Protein 7B7Z (pdb70)

Organism: Homo sapiens (NCBI:txid9606)

Nearest PDB structures (foldseek):
  7b80-assembly1_A  TM=1.002E+00  e=4.545E-44  Homo sapiens
  6i7h-assembly1_A-2  TM=9.620E-01  e=5.334E-41  Homo sapiens
  6i7i-assembly1_A-2  TM=9.421E-01  e=2.212E-40  Homo sapiens
  6zmd-assembly1_B  TM=9.328E-01  e=9.003E-39  Homo sapiens
  6i7k-assembly1_A  TM=7.877E-01  e=3.403E-40  Homo sapiens

Radius of gyration: 33.67 Å; Cα contacts (8 Å, |Δi|>4): 1723; chains: 2; bounding box: 101×103×63 Å

CATH classification: 1.25.40.10 (+1 more: 1.10.3290.10)

Solvent-accessible surface area: 37006 Å² total; per-residue (Å²): 97,14,11,0,0,0,18,8,12,6,42,70,1,1,0,0,1,13,64,152,54,138,15,52,9,5,47,9,119,95,56,59,116,44,2,2,7,14,0,0,7,24,95,156,35,51,41,43,16,0,18,39,0,40,103,31,5,30,68,20,0,72,26,0,0,5,2,6,16,0,0,1,19,32,67,64,78,28,111,28,0,55,72,0,44,131,21,14,11,8,49,17,45,98,96,103,85,33,1,8,0,70,3,52,27,15,83,70,57,95,52,52,22,0,5,16,16,0,4,2,14,4,0,16,30,2,34,67,8,0,35,90,108,39,72,70,148,2,44,54,0,0,0,1,0,0,4,50,2,20,8,17,4,4,45,3,2,56,12,0,0,62,3,10,53,7,82,14,66,28,5,5,10,13,0,1,0,0,0,0,19,8,8,67,120,75,97,73,20,86,60,28,0,0,0,0,5,0,14,18,0,8,0,2,0,1,0,0,17,7,1,76,24,0,5,21,4,50,0,5,25,11,62,19,19,10,0,3,5,9,0,12,6,81,0,0,54,36,2,6,129,51,18,110,87,134,82,60,26,68,0,98,86,46,47,109,0,10,2,52,0,12,123,28,0,48,111,5,33,199,27,3,34,100,84,128,106,5,150,1,107,12,146,50,2,22,152,69,48,99,8,57,29,56,1,54,37,70,68,4,25,116,35,0,55,85,31,0,86,27,0,24,134,12,1,88,73,0,15,127,48,19,133,49,148,79,97,49,6,51,47,0,0,18,0,9,36,9,2,109,7,33,39,0,77,70,31,4,76,111,26,10,122,43,69,111,32,20,122,85,30,67,18,42,21,6,6,0,70,0,0,0,1,5,0,2,20,30,28,39,93,23,149,35,57,56,14,6,32,1,20,6,4,10,30,3,10,0,9,58,39,126,66,24,61,11,28,98,8,3,83,79,31,34,38,6,22,27,130,87,34,68,40,27,44,11,60,62,86,88,40,83,44,18,83,2,64,0,20,9,13,73,129,94,71,4,164,54,23,79,77,10,3,42,19,68,0,56,48,5,53,111,18,12,124,29,22,16,13,0,31,0,12,0,52,2,61,51,15,14,16,20,155,14,38,24,39,33,14,18,42,18,92,57,120,114,21,78,45,77,124,23,86,55,53,19,50,115,77,47,26,49,72,20,29,88,69,28,112,167,99,137,85,129,49,1,99,9,0,2,58,12,0,56,59,0,41,180,72,53,58,70,157,15,0,79,54,0,0,83,11,0,26,77,42,43,87,84,20,23,47,0,6,3,32,30,0,41,8,15,32,81,81,180,68,32,54,67,0,0,43,10,0,21,66,0,24,82,73,36,75,196,35,72,134,0,70,98,11,46,99,98,0,70,68,65,3,90,116,66,30,109,149,56,21,53,55,0,48,67,47,13,148,130,9,114,86,27,94,218,72,16,82,13,38,65,135,15,100,93,76,38,52,26,58,16,0,39,4,11,0,1,1,41,7,3,46,1,68,52,78,52,0,66,79,8,29,100,76,92,46,85,11,132,74,52,32,109,66,4,13,38,19,0,59,0,0,36,20,0,20,110,34,6,64,116,60,5,30,107,91,101,62,56,17,60,27,73,10,0,41,58,0,0,119,53,0,1,19,110,46,45,100,101,35,12,19,113,35,4,109,73,42,1,28,36,12,133,21,128,4,17,116,21,147,65,0,84,139,52,0,97,94,8,21,134,36,11,72,32,143,118,0,78,122,46,41,32,0,46,32,0,0,24,0,0,25,71,0,14,93,8,0,0,0,53,52,2,2,14,3,0,0,14,12,0,1,20,2,9,0,59,79,47,42,21,17,40,3,20,5,81,76,118,42,49,72,89,7,32,120,15,27,49,9,8,58,105,56,17,37,46,26,0,15,43,22,0,1,123,2,1,29,58,13,0,57,81,15,36,150,39,6,63,116,166,118,151,90,164,138,142

Secondary structure (DSSP, 8-state):
-HHHHHHHHHHHHHHHHT-HHHHHHHHHHHHHH-TT-HHHHHHHHHHHHHTT-HHHHHHHHHHHHHH-TT-HHHHHHHHHHHHHHHHHHHHHHHHHHHHHHHHHTS-TT-SHHHHHHHHHHHHHHHHHHHTTT----HHHHHHHHHH-PPPTTS-HHHHHHHHHHHHHHHHIIIIITT--S---HHHHHHHHHHHSTTT-TTTTTS--SS-EEETTB-PPPGGGHHHHHHHHHHHHTSHHHHTS-HHHHHHHHHHHHHHH--SSS-HHHHHHHHHHHHHHHTTPPPP---GGGHHHHHHHHHHHHTT--HHHHHHHHHHHHHHHHHHHHHT---------/-PEEEEEE-SSEEEEEEEETTEEEEPP-TTS-SSEES-EEE-TT--EEETHHHHTTTTTSGGGEE--GGGTTT--SS-HHHHHHHTT--SEEEEETTEEEEEEE-STT-EEEE-HHHHHHHHHHHHHHHHHHHHTS---EEEEEE-TT--HHHHHHHHHHHHHTT-EEEEEEEHHHHHHHHHHTT-----EEEEEEEE-SS-EEEEEEEEETTEEEEEEEEEETT-SHHHHHHHHHHHHHHHHHHHH----SS-HHHHHHHHHHHHHHHHHTTTSSEEEEEEEEEETTEEEEEEEEHHHHHHHHHHHHHHTHHHHHHHHHHHT--GGG--EEEEESGGGGSHHHHHHHHHHTTTPPPPSS--TTTHHHHHHHHHHHHHHS-S---S-EEE-B-SS-EEEEETTTEEEEEE-TT-BSSEEEEEEE--SSTT--EEEEEEEESS-SBGGGSEEEEEEEEE-PPS--TT---EEEEEEE-TTS-EEEEEEE-SEEES---EEEPPTTS--HHHHHHHHHHHHTT-

InterPro domains:
  IPR003812 Fido domain [PF02661] (285-381)
  IPR003812 Fido domain [PS51459] (285-420)
  IPR011990 Tetratricopeptide-like helical domain superfamily [G3DSA:1.25.40.10] (92-192)
  IPR011990 Tetratricopeptide-like helical domain superfamily [SSF48452] (106-180)
  IPR019734 Tetratricopeptide repeat [PS50005] (106-139)
  IPR036597 Fido-like domain superfamily [G3DSA:1.10.3290.10] (193-445)
  IPR036597 Fido-like domain superfamily [SSF140931] (260-431)
  IPR040198 Fido domain-containing protein [PTHR13504] (37-457)

Foldseek 3Di:
DFAWEWALFQFKIWIWAFAPNAIDTFAAPVRHSIWTLKWFADQVLDIDGTPRLLVCCLVFVQRMDGSLLQQFLDFPPPVLVVLVVLLRNYDFDHDLRGTWTWHPSHPNDIDTHRSLLSSLVNVLRSQVRVCVVVVHHAAEYAYEDALQDAQRSLVSPCLSCVLNNHDHVAYHHLQLLLCCLVPQPDQPAWAWEWEFAAACAWTKTWTWTDGRQETATQAMDIGNGAHNSVLLSLVLVVQQVVCCVVPVDRLSPPSSLSSLSSVQSSVQQVVVLPDQKDWRWDQCNDPRDIDIDMDGNVNSCVSCVVSLLVSVVRVVVSCVSNVHDLVRHPAYHYAYPRCSSPSNQVNVCVSSPNDHHDPPRDRDCSSSRSRNLVSCVSVVPSPSPDNHYFFWAQWFKAWQDPPQFGHTFRHGSHTPQDKGKDWFWAQAFQPFWDFTFMFTHDDGGRVPTHTSATKIKGGQGGDGTRPWGKMWMWGQHSNRHTDIDIFGPDDDDPDTIDIDGGPSHQDPVNSVVSSVVSVVSD/DVQLVVLQVVLVVCVVVVVLVSSLVSLVVSCVVPVLPLVSLQVVLVSCVVVVNLVSSLLSLVLSCVSPVVPPSSVVSNVVSVVVVVVVVVVLLVVLVVLLVVLVVQDPPQPQLVVVLVLVLLQQLCFLLLLVPLPQDSVNLCCCAVVVDHDPPHDQLSSLQSQLLVQLLCCLVVPPLPDDDACALQNLLVSQCSNCCRNCNPQRSAFDQQFDADVPAGADHLVCLVVLRVVLSCCLRDVVLVPDSLLLSLLCQLLSQVNNVRGPDCSSVSSLSSSQSSCSSVSAHRFHDGSVCSVVQVVLSVSVVSPDNVSSSVSSSVSSSVRSVCSCVSSDDDDDDDPD

GO terms:
  GO:0051087 protein-folding chaperone binding (F, IDA)
  GO:0070733 AMPylase activity (F, IDA)
  GO:0005524 ATP binding (F, IDA)
  GO:0034976 response to endoplasmic reticulum stress (P, IDA)
  GO:0005789 endoplasmic reticulum membrane (C, IDA)
  GO:0042803 protein homodimerization activity (F, IDA)
  GO:1903894 regulation of IRE1-mediated unfolded protein response (P, IDA)
  GO:0018117 protein adenylylation (P, IDA)
  GO:0005789 endoplasmic reticulum membrane (C, EXP)
  GO:0034260 negative regulation of GTPase activity (P, TAS)
  GO:0005783 endoplasmic reticulum (C, IMP)
  GO:0042803 protein homodimerization activity (F, IMP)
  GO:0044603 protein adenylylhydrolase activity (F, IMP)
  GO:0030544 Hsp70 protein binding (F, IPI)
  GO:0042802 identical protein binding (F, IPI)
  GO:0005515 protein binding (F, IPI)

Sequence (862 aa):
GTVVGIDLGTTYSCVGVFKNGRVEIIANDQGNRITPSYVAFTPEGERLIGDAAKNQLTSNPEENTVFDAKRLIGRTWNDPSVQQDIKFLPFKVVEKKTKPYIQVDIGGGQTKTFAPEEISAMVLTKMKETAEAYLGKKVTHAVVTVPAYFNDAQRQATKDAGTIAGLNVMRIIINEPTAAAIAYGLDKREEGEKNILVFDLGGGAFDVSLLTIDNNGVFEVVATNGDTHLGGEDFDQRVMEHFIKLYKKKTGKDVRKDNRAVQKLRREVEKAKRALSSQQHQARIEIESFFEGEDFSETLTRAKFEELNMDLFRSTMKPVQKVLEDSSDLKKSDIDEIVLVGGSTRIPKIQQLVKEFFNGKEEPSRGINPDEAVAYGAAVQAGVLSGDQDTGDLVLLDVCPLTLGIETVGGVMTKLLIPRRNTVVVPTKKSSQIFSTASDNQPTFTIKVYEGERPLTKDNHLLGTFDLTGIPPAPRGVPQIEVTFEIDVNGILRVTAEDKGTGNKNKITITNDQNRLTPEEIERMVNDAEKFASLEARAALNQALEMKRQGKREEKAQKLFMMHALKMDPDFVDALTEFGIFSEEDKDIIIQADYLYTRALTISSPYHEKALVNRRDRTLPLVEEIDQRYFSSIIDSSKVKKVMSIPKGNSALRRVMMEETYYHHIYHTVAIEGNTLTLSEIRHILETRYAVPGKSDEEQNEVIGMHAAMKYINTTLVSRIGSVTISSDVLEIHRRVLGYVDPVEAGRRRFRTTQVLVGHHIPPHPQDVEKQMQEFVVQWLNSEEAMNLHPVEFAALAHYKLVYIAPFIDGNGRTSRLLMNLILMQAGYPPITIRKEQRRSDDYYHVLEAANEGDVRPFIRFIAKCTETTLDTLLFATTEYSVALPE

Structure (mmCIF, N/CA/C/O backbone):
data_7B7Z
#
_entry.id   7B7Z
#
_cell.length_a   95.371
_cell.length_b   104.076
_cell.length_c   105.629
_cell.angle_alpha   90.000
_cell.angle_beta   90.000
_cell.angle_gamma   90.000
#
_symmetry.space_group_name_H-M   'P 21 21 21'
#
loop_
_entity.id
_entity.type
_entity.pdbx_description
1 polymer 'Endoplasmic reticulum chaperone BiP'
2 polymer 'Protein adenylyltransferase FICD'
3 non-polymer 'ADENOSINE MONOPHOSPHATE'
4 non-polymer '2-(N-MORPHOLINO)-ETHANESULFONIC ACID'
5 non-polymer 'MAGNESIUM ION'
6 water water
#
loop_
_atom_site.group_PDB
_atom_site.id
_atom_site.type_symbol
_atom_site.label_atom_id
_atom_site.label_alt_id
_atom_site.label_comp_id
_atom_site.label_asym_id
_atom_site.label_entity_id
_atom_site.label_seq_id
_atom_site.pdbx_PDB_ins_code
_atom_site.Cartn_x
_atom_site.Cartn_y
_atom_site.Cartn_z
_atom_site.occupancy
_atom_site.B_iso_or_equiv
_atom_site.auth_seq_id
_atom_site.auth_comp_id
_atom_site.auth_asym_id
_atom_site.auth_atom_id
_atom_site.pdbx_PDB_model_num
ATOM 1 N N . GLY A 1 2 ? -24.430 19.569 15.913 1.00 42.24 28 GLY B N 1
ATOM 2 C CA . GLY A 1 2 ? -25.856 19.614 16.363 1.00 42.31 28 GLY B CA 1
ATOM 3 C C . GLY A 1 2 ? -26.608 18.347 15.989 1.00 40.78 28 GLY B C 1
ATOM 4 O O . GLY A 1 2 ? -25.996 17.263 16.024 1.00 40.36 28 GLY B O 1
ATOM 5 N N . THR A 1 3 ? -27.891 18.479 15.638 1.00 40.10 29 THR B N 1
ATOM 6 C CA . THR A 1 3 ? -28.793 17.357 15.264 1.00 38.63 29 THR B CA 1
ATOM 7 C C . THR A 1 3 ? -28.699 17.104 13.755 1.00 36.59 29 THR B C 1
ATOM 8 O O . THR A 1 3 ? -28.931 18.056 12.989 1.00 36.71 29 THR B O 1
ATOM 12 N N . VAL A 1 4 ? -28.394 15.866 13.350 1.00 34.43 30 VAL B N 1
ATOM 13 C CA . VAL A 1 4 ? -28.385 15.443 11.917 1.00 32.35 30 VAL B CA 1
ATOM 14 C C . VAL A 1 4 ? -29.813 15.024 11.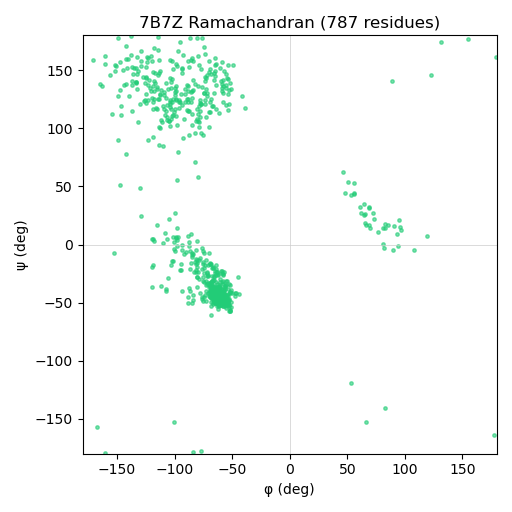552 1.00 31.24 30 VAL B C 1
ATOM 15 O O . VAL A 1 4 ? -30.356 14.124 12.227 1.00 31.39 30 VAL B O 1
ATOM 19 N N . VAL A 1 5 ? -30.398 15.663 10.536 1.00 29.90 31 VAL B N 1
ATOM 20 C CA . VAL A 1 5 ? -31.789 15.391 10.069 1.00 28.86 31 VAL B CA 1
ATOM 21 C C . VAL A 1 5 ? -31.727 14.459 8.856 1.00 27.02 31 VAL B C 1
ATOM 22 O O . VAL A 1 5 ? -30.693 14.449 8.167 1.00 26.30 31 VAL B O 1
ATOM 26 N N . GLY A 1 6 ? -32.797 13.691 8.638 1.00 26.24 32 GLY B N 1
ATOM 27 C CA . GLY A 1 6 ? -33.021 12.891 7.422 1.00 24.98 32 GLY B CA 1
ATOM 28 C C . GLY A 1 6 ? -34.048 13.567 6.538 1.00 24.63 32 GLY B C 1
ATOM 29 O O . GLY A 1 6 ? -35.156 13.823 7.032 1.00 24.84 32 GLY B O 1
ATOM 30 N N . ILE A 1 7 ? -33.688 13.868 5.288 1.00 24.07 33 ILE B N 1
ATOM 31 C CA . ILE A 1 7 ? -34.581 14.566 4.318 1.00 23.92 33 ILE B CA 1
ATOM 32 C C . ILE A 1 7 ? -34.817 13.661 3.110 1.00 22.95 33 ILE B C 1
ATOM 33 O O . ILE A 1 7 ? -33.848 13.358 2.380 1.00 22.40 33 ILE B O 1
ATOM 38 N N . ASP A 1 8 ? -36.072 13.261 2.904 1.00 22.79 34 ASP B N 1
ATOM 39 C CA . ASP A 1 8 ? -36.558 12.731 1.607 1.00 21.99 34 ASP B CA 1
ATOM 40 C C . ASP A 1 8 ? -36.800 13.942 0.705 1.00 22.07 34 ASP B C 1
ATOM 41 O O . ASP A 1 8 ? -37.772 14.675 0.959 1.00 22.26 34 ASP B O 1
ATOM 46 N N . LEU A 1 9 ? -35.917 14.170 -0.269 1.00 21.46 35 LEU B N 1
ATOM 47 C CA . LEU A 1 9 ? -36.066 15.249 -1.280 1.00 21.81 35 LEU B CA 1
ATOM 48 C C . LEU A 1 9 ? -36.785 14.642 -2.488 1.00 21.29 35 LEU B C 1
ATOM 49 O O . LEU A 1 9 ? -36.111 14.042 -3.348 1.00 20.68 35 LEU B O 1
ATOM 54 N N . GLY A 1 10 ? -38.118 14.737 -2.509 1.00 21.34 36 GLY B N 1
ATOM 55 C CA . GLY A 1 10 ? -38.960 14.086 -3.528 1.00 21.09 36 GLY B CA 1
ATOM 56 C C . GLY A 1 10 ? -39.236 15.015 -4.688 1.00 21.43 36 GLY B C 1
ATOM 57 O O . GLY A 1 10 ? -39.040 16.237 -4.530 1.00 21.89 36 GLY B O 1
ATOM 58 N N . THR A 1 11 ? -39.687 14.463 -5.817 1.00 21.33 37 THR B N 1
ATOM 59 C CA . THR A 1 11 ? -40.017 15.244 -7.036 1.00 21.92 37 THR B CA 1
ATOM 60 C C . THR A 1 11 ? -41.134 16.239 -6.715 1.00 22.77 37 THR B C 1
ATOM 61 O O . THR A 1 11 ? -40.998 17.412 -7.100 1.00 23.18 37 THR B O 1
ATOM 65 N N . THR A 1 12 ? -42.194 15.785 -6.041 1.00 22.98 38 THR B N 1
ATOM 66 C CA . THR A 1 12 ? -43.431 16.575 -5.799 1.00 23.98 38 THR B CA 1
ATOM 67 C C . THR A 1 12 ? -43.520 17.001 -4.330 1.00 24.27 38 THR B C 1
ATOM 68 O O . THR A 1 12 ? -43.984 18.132 -4.081 1.00 25.05 38 THR B O 1
ATOM 72 N N . TYR A 1 13 ? -43.119 16.128 -3.403 1.00 23.88 39 TYR B N 1
ATOM 73 C CA . TYR A 1 13 ? -43.156 16.378 -1.940 1.00 24.36 39 TYR B CA 1
ATOM 74 C C . TYR A 1 13 ? -41.816 16.002 -1.316 1.00 23.89 39 TYR B C 1
ATOM 75 O O . TYR A 1 13 ? -41.138 15.083 -1.811 1.00 23.36 39 TYR B O 1
ATOM 84 N N . SER A 1 14 ? -41.462 16.700 -0.241 1.00 24.26 40 SER B N 1
ATOM 85 C CA . SER A 1 14 ? -40.281 16.401 0.600 1.00 24.18 40 SER B CA 1
ATOM 86 C C . SER A 1 14 ? -40.745 16.204 2.040 1.00 24.74 40 SER B C 1
ATOM 87 O O . SER A 1 14 ? -41.841 16.684 2.390 1.00 25.51 40 SER B O 1
ATOM 90 N N . CYS A 1 15 ? -39.941 15.492 2.821 1.00 24.53 41 CYS B N 1
ATOM 91 C CA . CYS A 1 15 ? -40.278 15.023 4.185 1.00 25.12 41 CYS B CA 1
ATOM 92 C C . CYS A 1 15 ? -38.995 15.008 5.020 1.00 25.30 41 CYS B C 1
ATOM 93 O O . CYS A 1 15 ? -37.962 14.535 4.504 1.00 24.47 41 CYS B O 1
ATOM 96 N N . VAL A 1 16 ? -39.047 15.547 6.239 1.00 26.36 42 VAL B N 1
ATOM 97 C CA . VAL A 1 16 ? -37.868 15.624 7.148 1.00 26.88 42 VAL B CA 1
ATOM 98 C C . VAL A 1 16 ? -38.206 14.883 8.444 1.00 27.76 42 VAL B C 1
ATOM 99 O O . VAL A 1 16 ? -39.331 15.049 8.962 1.00 28.20 42 VAL B O 1
ATOM 103 N N . GLY A 1 17 ? -37.264 14.061 8.908 1.00 28.02 43 GLY B N 1
ATOM 104 C CA . GLY A 1 17 ? -37.357 13.310 10.170 1.00 28.95 43 GLY B CA 1
ATOM 105 C C . GLY A 1 17 ? -36.117 13.518 11.012 1.00 29.92 43 GLY B C 1
ATOM 106 O O . GLY A 1 17 ? -35.067 13.888 10.451 1.00 29.27 43 GLY B O 1
ATOM 107 N N . VAL A 1 18 ? -36.233 13.288 12.318 1.00 31.73 44 VAL B N 1
ATOM 108 C CA . VAL A 1 18 ? -35.089 13.337 13.270 1.00 33.44 44 VAL B CA 1
ATOM 109 C C . VAL A 1 18 ? -35.155 12.093 14.158 1.00 34.51 44 VAL B C 1
ATOM 110 O O . VAL A 1 18 ? -36.268 11.704 14.555 1.00 34.96 44 VAL B O 1
ATOM 114 N N . PHE A 1 19 ? -33.997 11.494 14.435 1.00 35.73 45 PHE B N 1
ATOM 115 C CA . PHE A 1 19 ? -33.837 10.341 15.355 1.00 37.44 45 PHE B CA 1
ATOM 116 C C . PHE A 1 19 ? -33.357 10.864 16.711 1.00 39.96 45 PHE B C 1
ATOM 117 O O . PHE A 1 19 ? -32.207 11.338 16.802 1.00 40.41 45 PHE B O 1
ATOM 125 N N . LYS A 1 20 ? -34.226 10.798 17.721 1.00 42.39 46 LYS B N 1
ATOM 126 C CA . LYS A 1 20 ? -33.932 11.249 19.107 1.00 45.38 46 LYS B CA 1
ATOM 127 C C . LYS A 1 20 ? -34.595 10.288 20.096 1.00 47.04 46 LYS B C 1
ATOM 128 O O . LYS A 1 20 ? -35.744 9.867 19.842 1.00 47.14 46 LYS B O 1
ATOM 134 N N . ASN A 1 21 ? -33.876 9.946 21.170 1.00 48.99 47 ASN B N 1
ATOM 135 C CA . ASN A 1 21 ? -34.346 9.043 22.254 1.00 50.50 47 ASN B CA 1
ATOM 136 C C . ASN A 1 21 ? -34.837 7.731 21.628 1.00 49.45 47 ASN B C 1
ATOM 137 O O . ASN A 1 21 ? -35.912 7.245 22.031 1.00 50.28 47 ASN B O 1
ATOM 142 N N . GLY A 1 22 ? -34.082 7.214 20.653 1.00 48.12 48 GLY B N 1
ATOM 143 C CA . GLY A 1 22 ? -34.225 5.856 20.094 1.00 47.20 48 GLY B CA 1
ATOM 144 C C . GLY A 1 22 ? -35.401 5.702 19.143 1.00 46.36 48 GLY B C 1
ATOM 145 O O . GLY A 1 22 ? -35.701 4.544 18.793 1.00 46.29 48 GLY B O 1
ATOM 146 N N . ARG A 1 23 ? -36.044 6.799 18.721 1.00 45.88 49 ARG B N 1
ATOM 147 C CA . ARG A 1 23 ? -37.207 6.757 17.790 1.00 44.62 49 ARG B CA 1
ATOM 148 C C . ARG A 1 23 ? -37.125 7.909 16.782 1.00 42.79 49 ARG B C 1
ATOM 149 O O . ARG A 1 23 ? -36.442 8.911 17.071 1.00 43.35 49 ARG B O 1
ATOM 157 N N . VAL A 1 24 ? -37.827 7.762 15.655 1.00 40.44 50 VAL B N 1
ATOM 158 C CA . VAL A 1 24 ? -37.934 8.785 14.575 1.00 38.77 50 VAL B CA 1
ATOM 159 C C . VAL A 1 24 ? -39.150 9.673 14.855 1.00 38.96 50 VAL B C 1
ATOM 160 O O . VAL A 1 24 ? -40.228 9.130 15.162 1.00 39.27 50 VAL B O 1
ATOM 164 N N . GLU A 1 25 ? -38.972 10.989 14.744 1.00 38.24 51 GLU B N 1
ATOM 165 C CA . GLU A 1 25 ? -40.077 11.973 14.633 1.00 38.30 51 GLU B CA 1
ATOM 166 C C . GLU A 1 25 ? -40.074 12.529 13.208 1.00 35.96 51 GLU B C 1
ATOM 167 O O . GLU A 1 25 ? -39.066 13.147 12.821 1.00 35.07 51 GLU B O 1
ATOM 173 N N . ILE A 1 26 ? -41.149 12.288 12.455 1.00 34.55 52 ILE B N 1
ATOM 174 C CA . ILE A 1 26 ? -41.456 13.010 11.187 1.00 33.49 52 ILE B CA 1
ATOM 175 C C . ILE A 1 26 ? -42.023 14.377 11.583 1.00 34.25 52 ILE B C 1
ATOM 176 O O . ILE A 1 26 ? -43.023 14.406 12.324 1.00 34.82 52 ILE B O 1
ATOM 181 N N . ILE A 1 27 ? -41.385 15.459 11.129 1.00 33.95 53 ILE B N 1
ATOM 182 C CA . ILE A 1 27 ? -41.624 16.846 11.626 1.00 35.08 53 ILE B CA 1
ATOM 183 C C . ILE A 1 27 ? -42.620 17.550 10.697 1.00 35.02 53 ILE B C 1
ATOM 184 O O . ILE A 1 27 ? -42.359 17.616 9.482 1.00 33.93 53 ILE B O 1
ATOM 189 N N . ALA A 1 28 ? -43.717 18.057 11.264 1.00 36.01 54 ALA B N 1
ATOM 190 C CA . ALA A 1 28 ? -44.741 18.861 10.558 1.00 36.30 54 ALA B CA 1
ATOM 191 C C . ALA A 1 28 ? -44.170 20.256 10.283 1.00 36.83 54 ALA B C 1
ATOM 192 O O . ALA A 1 28 ? -43.467 20.789 11.161 1.00 37.31 54 ALA B O 1
ATOM 194 N N . ASN A 1 29 ? -44.460 20.815 9.105 1.00 36.85 55 ASN B N 1
ATOM 195 C CA . ASN A 1 29 ? -43.998 22.167 8.691 1.00 37.85 55 ASN B CA 1
ATOM 196 C C . ASN A 1 29 ? -44.869 23.221 9.390 1.00 39.86 55 ASN B C 1
ATOM 197 O O . ASN A 1 29 ? -45.756 22.832 10.181 1.00 40.13 55 ASN B O 1
ATOM 202 N N . ASP A 1 30 ? -44.627 24.502 9.092 1.00 41.51 56 ASP B N 1
ATOM 203 C CA . ASP A 1 30 ? -45.305 25.672 9.715 1.00 43.65 56 ASP B CA 1
ATOM 204 C C . ASP A 1 30 ? -46.823 25.605 9.486 1.00 44.24 56 ASP B C 1
ATOM 205 O O . ASP A 1 30 ? -47.558 26.229 10.282 1.00 45.59 56 ASP B O 1
ATOM 210 N N . GLN A 1 31 ? -47.281 24.887 8.451 1.00 43.44 57 GLN B N 1
ATOM 211 C CA . GLN A 1 31 ? -48.723 24.740 8.108 1.00 43.87 57 GLN B CA 1
ATOM 212 C C . GLN A 1 31 ? -49.280 23.426 8.675 1.00 42.95 57 GLN B C 1
ATOM 213 O O . GLN A 1 31 ? -50.451 23.113 8.373 1.00 43.22 57 GLN B O 1
ATOM 219 N N . GLY A 1 32 ? -48.486 22.700 9.474 1.00 41.82 58 GLY B N 1
ATOM 220 C CA . GLY A 1 32 ? -48.900 21.479 10.195 1.00 41.01 58 GLY B CA 1
ATOM 221 C C . GLY A 1 32 ? -48.850 20.232 9.325 1.00 39.05 58 GLY B C 1
ATOM 222 O O . GLY A 1 32 ? -49.417 19.197 9.746 1.00 39.05 58 GLY B O 1
ATOM 223 N N . ASN A 1 33 ? -48.184 20.303 8.167 1.00 37.17 59 ASN B N 1
ATOM 224 C CA . ASN A 1 33 ? -48.142 19.203 7.166 1.00 35.27 59 ASN B CA 1
ATOM 225 C C . ASN A 1 33 ? -46.833 18.425 7.339 1.00 33.80 59 ASN B C 1
ATOM 226 O O . ASN A 1 33 ? -45.766 19.065 7.442 1.00 33.28 59 ASN B O 1
ATOM 231 N N . ARG A 1 34 ? -46.930 17.093 7.381 1.00 32.55 60 ARG B N 1
ATOM 232 C CA . ARG A 1 34 ? -45.781 16.173 7.600 1.00 31.52 60 ARG B CA 1
ATOM 233 C C . ARG A 1 34 ? -45.025 15.973 6.280 1.00 30.02 60 ARG B C 1
ATOM 234 O O . ARG A 1 34 ? -43.902 15.435 6.330 1.00 29.45 60 ARG B O 1
ATOM 242 N N . ILE A 1 35 ? -45.618 16.375 5.150 1.00 29.32 61 ILE B N 1
ATOM 243 C CA . ILE A 1 35 ? -44.933 16.449 3.825 1.00 28.27 61 ILE B CA 1
ATOM 244 C C . ILE A 1 35 ? -45.081 17.873 3.277 1.00 28.39 61 ILE B C 1
ATOM 245 O O . ILE A 1 35 ? -46.139 18.498 3.504 1.00 28.97 61 ILE B O 1
ATOM 250 N N . THR A 1 36 ? -44.039 18.357 2.597 1.00 27.46 62 THR B N 1
ATOM 251 C CA . THR A 1 36 ? -43.922 19.739 2.066 1.00 27.50 62 THR B CA 1
ATOM 252 C C . THR A 1 36 ? -43.769 19.671 0.550 1.00 26.62 62 THR B C 1
ATOM 253 O O . THR A 1 36 ? -42.885 18.977 0.053 1.00 25.46 62 THR B O 1
ATOM 257 N N . PRO A 1 37 ? -44.618 20.381 -0.229 1.00 26.72 63 PRO B N 1
ATOM 258 C CA . PRO A 1 37 ? -44.455 20.445 -1.680 1.00 26.23 63 PRO B CA 1
ATOM 259 C C . PRO A 1 37 ? -43.051 20.931 -2.066 1.00 26.06 63 PRO B C 1
ATOM 260 O O . PRO A 1 37 ? -42.582 21.886 -1.470 1.00 26.53 63 PRO B O 1
ATOM 264 N N . SER A 1 38 ? -42.423 20.265 -3.037 1.00 25.22 64 SER B N 1
ATOM 265 C CA . SER A 1 38 ? -41.088 20.620 -3.586 1.00 25.24 64 SER B CA 1
ATOM 266 C C . SER A 1 38 ? -41.258 21.768 -4.584 1.00 25.95 64 SER B C 1
ATOM 267 O O . SER A 1 38 ? -40.886 21.604 -5.759 1.00 25.51 64 SER B O 1
ATOM 270 N N . TYR A 1 39 ? -41.819 22.879 -4.100 1.00 27.27 65 TYR B N 1
ATOM 271 C CA . TYR A 1 39 ? -42.214 24.075 -4.884 1.00 28.61 65 TYR B CA 1
ATOM 272 C C . TYR A 1 39 ? -41.497 25.307 -4.326 1.00 29.65 65 TYR B C 1
ATOM 273 O O . TYR A 1 39 ? -41.353 25.426 -3.094 1.00 29.59 65 TYR B O 1
ATOM 282 N N . VAL A 1 40 ? -41.071 26.200 -5.215 1.00 30.70 66 VAL B N 1
ATOM 283 C CA . VAL A 1 40 ? -40.597 27.566 -4.854 1.00 32.41 66 VAL B CA 1
ATOM 284 C C . VAL A 1 40 ? -41.350 28.557 -5.743 1.00 33.99 66 VAL B C 1
ATOM 285 O O . VAL A 1 40 ? -41.806 28.162 -6.836 1.00 33.76 66 VAL B O 1
ATOM 289 N N . ALA A 1 41 ? -41.509 29.791 -5.276 1.00 36.05 67 ALA B N 1
ATOM 290 C CA . ALA A 1 41 ? -42.162 30.870 -6.044 1.00 37.93 67 ALA B CA 1
ATOM 291 C C . ALA A 1 41 ? -41.588 32.216 -5.609 1.00 40.15 67 ALA B C 1
ATOM 292 O O . ALA A 1 41 ? -41.159 32.341 -4.443 1.00 40.09 67 ALA B O 1
ATOM 294 N N . PHE A 1 42 ? -41.552 33.159 -6.546 1.00 42.45 68 PHE B N 1
ATOM 295 C CA . PHE A 1 42 ? -41.179 34.574 -6.313 1.00 45.15 68 PHE B CA 1
ATOM 296 C C . PHE A 1 42 ? -42.418 35.427 -6.591 1.00 47.08 68 PHE B C 1
ATOM 297 O O . PHE A 1 42 ? -42.934 35.396 -7.727 1.00 46.84 68 PHE B O 1
ATOM 305 N N . THR A 1 43 ? -42.913 36.106 -5.554 1.00 49.29 69 THR B N 1
ATOM 306 C CA . THR A 1 43 ? -44.026 37.084 -5.642 1.00 51.80 69 THR B CA 1
ATOM 307 C C . THR A 1 43 ? -43.516 38.305 -6.399 1.00 54.19 69 THR B C 1
ATOM 308 O O . THR A 1 43 ? -42.319 38.586 -6.371 1.00 54.68 69 THR B O 1
ATOM 312 N N . PRO A 1 44 ? -44.395 39.042 -7.115 1.00 56.75 70 PRO B N 1
ATOM 313 C CA . PRO A 1 44 ? -44.054 40.366 -7.647 1.00 59.07 70 PRO B CA 1
ATOM 314 C C . PRO A 1 44 ? -43.334 41.313 -6.668 1.00 61.01 70 PRO B C 1
ATOM 315 O O . PRO A 1 44 ? -42.589 42.160 -7.132 1.00 62.41 70 PRO B O 1
ATOM 319 N N . GLU A 1 45 ? -43.573 41.156 -5.359 1.00 61.40 71 GLU B N 1
ATOM 320 C CA . GLU A 1 45 ? -42.997 42.008 -4.280 1.00 62.75 71 GLU B CA 1
ATOM 321 C C . GLU A 1 45 ? -41.572 41.549 -3.934 1.00 61.76 71 GLU B C 1
ATOM 322 O O . GLU A 1 45 ? -40.881 42.295 -3.213 1.00 63.02 71 GLU B O 1
ATOM 328 N N . GLY A 1 46 ? -41.153 40.369 -4.408 1.00 59.67 72 GLY B N 1
ATOM 329 C CA . GLY A 1 46 ? -39.781 39.845 -4.245 1.00 58.31 72 GLY B CA 1
ATOM 330 C C . GLY A 1 46 ? -39.648 38.904 -3.059 1.00 56.68 72 GLY B C 1
ATOM 331 O O . GLY A 1 46 ? -38.498 38.621 -2.664 1.00 56.44 72 GLY B O 1
ATOM 332 N N . GLU A 1 47 ? -40.773 38.425 -2.514 1.00 55.51 73 GLU B N 1
ATOM 333 C CA . GLU A 1 47 ? -40.818 37.417 -1.421 1.00 53.55 73 GLU B CA 1
ATOM 334 C C . GLU A 1 47 ? -40.543 36.032 -2.017 1.00 50.90 73 GLU B C 1
ATOM 335 O O . GLU A 1 47 ? -41.265 35.651 -2.957 1.00 50.55 73 GLU B O 1
ATOM 337 N N . ARG A 1 48 ? -39.531 35.328 -1.501 1.00 49.05 74 ARG B N 1
ATOM 338 C CA . ARG A 1 48 ? -39.232 33.912 -1.842 1.00 46.53 74 ARG B CA 1
ATOM 339 C C . ARG A 1 48 ? -40.191 33.015 -1.052 1.00 44.88 74 ARG B C 1
ATOM 340 O O . ARG A 1 48 ? -40.073 32.977 0.192 1.00 45.26 74 ARG B O 1
ATOM 348 N N . LEU A 1 49 ? -41.112 32.339 -1.749 1.00 42.48 75 LEU B N 1
ATOM 349 C CA . LEU A 1 49 ? -42.044 31.336 -1.167 1.00 40.40 75 LEU B CA 1
ATOM 350 C C . LEU A 1 49 ? -41.496 29.936 -1.453 1.00 37.88 75 LEU B C 1
ATOM 351 O O . LEU A 1 49 ? -41.071 29.699 -2.597 1.00 36.78 75 LEU B O 1
ATOM 356 N N . ILE A 1 50 ? -41.499 29.061 -0.445 1.00 36.49 76 ILE B N 1
ATOM 357 C CA . ILE A 1 50 ? -41.085 27.630 -0.569 1.00 34.67 76 ILE B CA 1
ATOM 358 C C . ILE A 1 50 ? -42.128 26.752 0.126 1.00 33.88 76 ILE B C 1
ATOM 359 O O . ILE A 1 50 ? -42.560 27.118 1.233 1.00 34.25 76 ILE B O 1
ATOM 364 N N . GLY A 1 51 ? -42.477 25.612 -0.486 1.00 32.65 77 GLY B N 1
ATOM 365 C CA . GLY A 1 51 ? -43.450 24.654 0.074 1.00 31.99 77 GLY B CA 1
ATOM 366 C C . GLY A 1 51 ? -44.889 25.068 -0.230 1.00 32.59 77 GLY B C 1
ATOM 367 O O . GLY A 1 51 ? -45.164 25.572 -1.369 1.00 32.81 77 GLY B O 1
ATOM 368 N N . ASP A 1 52 ? -45.776 24.873 0.759 1.00 33.01 78 ASP B N 1
ATOM 369 C CA . ASP A 1 52 ? -47.251 25.015 0.613 1.00 33.66 78 ASP B CA 1
ATOM 370 C C . ASP A 1 52 ? -47.590 26.408 0.062 1.00 34.83 78 ASP B C 1
ATOM 371 O O . ASP A 1 52 ? -48.405 26.484 -0.881 1.00 34.92 78 ASP B O 1
ATOM 376 N N . ALA A 1 53 ? -46.972 27.462 0.606 1.00 35.44 79 ALA B N 1
ATOM 377 C CA . ALA A 1 53 ? -47.194 28.869 0.192 1.00 36.67 79 ALA B CA 1
ATOM 378 C C . ALA A 1 53 ? -46.902 29.017 -1.308 1.00 36.31 79 ALA B C 1
ATOM 379 O O . ALA A 1 53 ? -47.669 29.722 -1.988 1.00 36.88 79 ALA B O 1
ATOM 381 N N . ALA A 1 54 ? -45.846 28.357 -1.799 1.00 35.28 80 ALA B N 1
ATOM 382 C CA . ALA A 1 54 ? -45.403 28.389 -3.214 1.00 35.12 80 ALA B CA 1
ATOM 383 C C . ALA A 1 54 ? -46.429 27.672 -4.100 1.00 34.99 80 ALA B C 1
ATOM 384 O O . ALA A 1 54 ? -46.876 28.270 -5.097 1.00 35.72 80 ALA B O 1
ATOM 386 N N . LYS A 1 55 ? -46.776 26.429 -3.755 1.00 34.42 81 LYS B N 1
ATOM 387 C CA . LYS A 1 55 ? -47.713 25.584 -4.543 1.00 34.34 81 LYS B CA 1
ATOM 388 C C . LYS A 1 55 ? -49.096 26.244 -4.603 1.00 35.56 81 LYS B C 1
ATOM 389 O O . LYS A 1 55 ? -49.742 26.156 -5.662 1.00 35.56 81 LYS B O 1
ATOM 395 N N . ASN A 1 56 ? -49.524 26.880 -3.509 1.00 36.82 82 ASN B N 1
ATOM 396 C CA . ASN A 1 56 ? -50.902 27.417 -3.333 1.00 38.28 82 ASN B CA 1
ATOM 397 C C . ASN A 1 56 ? -51.129 28.674 -4.186 1.00 39.39 82 ASN B C 1
ATOM 398 O O . ASN A 1 56 ? -52.307 29.065 -4.319 1.00 40.30 82 ASN B O 1
ATOM 403 N N . GLN A 1 57 ? -50.078 29.291 -4.745 1.00 39.25 83 GLN B N 1
ATOM 404 C CA . GLN A 1 57 ? -50.217 30.472 -5.646 1.00 40.15 83 GLN B CA 1
ATOM 405 C C . GLN A 1 57 ? -49.738 30.117 -7.063 1.00 39.57 83 GLN B C 1
ATOM 406 O O . GLN A 1 57 ? -49.527 31.048 -7.857 1.00 40.49 83 GLN B O 1
ATOM 412 N N . LEU A 1 58 ? -49.615 28.822 -7.377 1.00 38.40 84 LEU B N 1
ATOM 413 C CA . LEU A 1 58 ? -49.205 28.300 -8.712 1.00 37.74 84 LEU B CA 1
ATOM 414 C C . LEU A 1 58 ? -50.141 28.831 -9.807 1.00 38.72 84 LEU B C 1
ATOM 415 O O . LEU A 1 58 ? -49.631 29.252 -10.856 1.00 38.87 84 LEU B O 1
ATOM 420 N N . THR A 1 59 ? -51.458 28.795 -9.584 1.00 39.35 85 THR B N 1
ATOM 421 C CA . THR A 1 59 ? -52.487 29.069 -10.626 1.00 40.49 85 THR B CA 1
ATOM 422 C C . THR A 1 59 ? -52.598 30.575 -10.906 1.00 42.23 85 THR B C 1
ATOM 423 O O . THR A 1 59 ? -53.093 30.915 -11.994 1.00 43.22 85 THR B O 1
ATOM 427 N N . SER A 1 60 ? -52.163 31.440 -9.980 1.00 42.83 86 SER B N 1
ATOM 428 C CA . SER A 1 60 ? -52.229 32.923 -10.110 1.00 44.56 86 SER B CA 1
ATOM 429 C C . SER A 1 60 ? -50.867 33.507 -10.513 1.00 44.72 86 SER B C 1
ATOM 430 O O . SER A 1 60 ? -50.842 34.684 -10.918 1.00 46.02 86 SER B O 1
ATOM 433 N N . ASN A 1 61 ? -49.783 32.726 -10.414 1.00 43.46 87 ASN B N 1
ATOM 434 C CA . ASN A 1 61 ? -48.397 33.167 -10.736 1.00 43.52 87 ASN B CA 1
ATOM 435 C C . ASN A 1 61 ? -47.603 31.991 -11.302 1.00 42.03 87 ASN B C 1
ATOM 436 O O . ASN A 1 61 ? -46.494 31.714 -10.849 1.00 41.07 87 ASN B O 1
ATOM 441 N N . PRO A 1 62 ? -48.127 31.282 -12.329 1.00 41.68 88 PRO B N 1
ATOM 442 C CA . PRO A 1 62 ? -47.514 30.036 -12.797 1.00 40.38 88 PRO B CA 1
ATOM 443 C C . PRO A 1 62 ? -46.105 30.190 -13.393 1.00 40.17 88 PRO B C 1
ATOM 444 O O . PRO A 1 62 ? -45.289 29.319 -13.176 1.00 39.10 88 PRO B O 1
ATOM 448 N N A GLU A 1 63 ? -45.851 31.296 -14.104 0.80 41.51 89 GLU B N 1
ATOM 449 N N B GLU A 1 63 ? -45.852 31.292 -14.108 0.20 41.18 89 GLU B N 1
ATOM 450 C CA A GLU A 1 63 ? -44.576 31.563 -14.829 0.80 41.71 89 GLU B CA 1
ATOM 451 C CA B GLU A 1 63 ? -44.577 31.552 -14.833 0.20 41.17 89 GLU B CA 1
ATOM 452 C C A GLU A 1 63 ? -43.406 31.661 -13.842 0.80 40.80 89 GLU B C 1
ATOM 453 C C B GLU A 1 63 ? -43.407 31.664 -13.845 0.20 40.52 89 GLU B C 1
ATOM 454 O O A GLU A 1 63 ? -42.276 31.325 -14.242 0.80 40.39 89 GLU B O 1
ATOM 455 O O B GLU A 1 63 ? -42.278 31.315 -14.242 0.20 40.07 89 GLU B O 1
ATOM 466 N N . ASN A 1 64 ? -43.663 32.130 -12.617 1.00 40.57 90 ASN B N 1
ATOM 467 C CA . ASN A 1 64 ? -42.614 32.384 -11.590 1.00 40.03 90 ASN B CA 1
ATOM 468 C C . ASN A 1 64 ? -42.791 31.431 -10.403 1.00 38.32 90 ASN B C 1
ATOM 469 O O . ASN A 1 64 ? -42.225 31.721 -9.331 1.00 38.14 90 ASN B O 1
ATOM 474 N N . THR A 1 65 ? -43.530 30.333 -10.599 1.00 36.92 91 THR B N 1
ATOM 475 C CA . THR A 1 65 ? -43.612 29.181 -9.665 1.00 35.27 91 THR B CA 1
ATOM 476 C C . THR A 1 65 ? -42.770 28.042 -10.247 1.00 33.68 91 THR B C 1
ATOM 477 O O . THR A 1 65 ? -43.011 27.669 -11.409 1.00 33.63 91 THR B O 1
ATOM 481 N N . VAL A 1 66 ? -41.810 27.524 -9.480 1.00 32.49 92 VAL B N 1
ATOM 482 C CA . VAL A 1 66 ? -40.842 26.498 -9.964 1.00 31.14 92 VAL B CA 1
ATOM 483 C C . VAL A 1 66 ? -41.034 25.208 -9.162 1.00 29.81 92 VAL B C 1
ATOM 484 O O . VAL A 1 66 ? -41.234 25.274 -7.935 1.00 29.72 92 VAL B O 1
ATOM 488 N N . PHE A 1 67 ? -40.967 24.075 -9.857 1.00 28.81 93 PHE B N 1
ATOM 489 C CA . PHE A 1 67 ? -41.107 22.714 -9.287 1.00 27.69 93 PHE B CA 1
ATOM 490 C C . PHE A 1 67 ? -40.499 21.730 -10.290 1.00 26.98 93 PHE B C 1
ATOM 491 O O . PHE A 1 67 ? -39.985 22.186 -11.332 1.00 27.15 93 PHE B O 1
ATOM 499 N N . ASP A 1 68 ? -40.522 20.434 -9.977 1.00 26.13 94 ASP B N 1
ATOM 500 C CA . ASP A 1 68 ? -40.032 19.362 -10.880 1.00 25.77 94 ASP B CA 1
ATOM 501 C C . ASP A 1 68 ? -38.505 19.435 -11.035 1.00 25.39 94 ASP B C 1
ATOM 502 O O . ASP A 1 68 ? -37.989 18.810 -11.981 1.00 25.13 94 ASP B O 1
ATOM 507 N N . ALA A 1 69 ? -37.800 20.146 -10.149 1.00 25.43 95 ALA B N 1
ATOM 508 C CA . ALA A 1 69 ? -36.328 20.331 -10.220 1.00 25.18 95 ALA B CA 1
ATOM 509 C C . ALA A 1 69 ? -35.612 18.973 -10.172 1.00 24.20 95 ALA B C 1
ATOM 510 O O . ALA A 1 69 ? -34.554 18.852 -10.814 1.00 23.92 95 ALA B O 1
ATOM 512 N N . LYS A 1 70 ? -36.165 17.982 -9.461 1.00 23.44 96 LYS B N 1
ATOM 513 C CA . LYS A 1 70 ? -35.544 16.637 -9.291 1.00 22.61 96 LYS B CA 1
ATOM 514 C C . LYS A 1 70 ? -35.431 15.927 -10.647 1.00 22.41 96 LYS B C 1
ATOM 515 O O . LYS A 1 70 ? -34.575 15.030 -10.775 1.00 22.19 96 LYS B O 1
ATOM 521 N N . ARG A 1 71 ? -36.258 16.309 -11.621 1.00 22.96 97 ARG B N 1
ATOM 522 C CA . ARG A 1 71 ? -36.271 15.703 -12.977 1.00 23.15 97 ARG B CA 1
ATOM 523 C C . ARG A 1 71 ? -35.484 16.577 -13.959 1.00 23.65 97 ARG B C 1
ATOM 524 O O . ARG A 1 71 ? -35.457 16.217 -15.149 1.00 24.11 97 ARG B O 1
ATOM 532 N N . LEU A 1 72 ? -34.834 17.642 -13.474 1.00 23.98 98 LEU B N 1
ATOM 533 C CA . LEU A 1 72 ? -33.949 18.526 -14.279 1.00 24.77 98 LEU B CA 1
ATOM 534 C C . LEU A 1 72 ? -32.482 18.372 -13.848 1.00 24.65 98 LEU B C 1
ATOM 535 O O . LEU A 1 72 ? -31.610 18.478 -14.734 1.00 25.08 98 LEU B O 1
ATOM 540 N N . ILE A 1 73 ? -32.206 18.162 -12.555 1.00 24.38 99 ILE B N 1
ATOM 541 C CA . ILE A 1 73 ? -30.809 18.080 -12.025 1.00 24.75 99 ILE B CA 1
ATOM 542 C C . ILE A 1 73 ? -30.060 16.951 -12.745 1.00 24.68 99 ILE B C 1
ATOM 543 O O . ILE A 1 73 ? -30.681 15.903 -13.031 1.00 23.74 99 ILE B O 1
ATOM 548 N N . GLY A 1 74 ? -28.774 17.177 -13.034 1.00 25.58 100 GLY B N 1
ATOM 549 C CA . GLY A 1 74 ? -27.842 16.170 -13.577 1.00 25.93 100 GLY B CA 1
ATOM 550 C C . GLY A 1 74 ? -28.237 15.691 -14.963 1.00 26.83 100 GLY B C 1
ATOM 551 O O . GLY A 1 74 ? -27.859 14.559 -15.321 1.00 27.13 100 GLY B O 1
ATOM 552 N N . ARG A 1 75 ? -28.966 16.513 -15.723 1.00 28.11 101 ARG B N 1
ATOM 553 C CA . ARG A 1 75 ? -29.392 16.194 -17.109 1.00 29.34 101 ARG B CA 1
ATOM 554 C C . ARG A 1 75 ? -28.906 17.286 -18.065 1.00 31.95 101 ARG B C 1
ATOM 555 O O . ARG A 1 75 ? -28.587 18.403 -17.600 1.00 32.51 101 ARG B O 1
ATOM 563 N N . THR A 1 76 ? -28.875 16.959 -19.357 1.00 34.26 102 THR B N 1
ATOM 564 C CA . THR A 1 76 ? -28.588 17.897 -20.471 1.00 37.24 102 THR B CA 1
ATOM 565 C C . THR A 1 76 ? -29.890 18.592 -20.872 1.00 38.97 102 THR B C 1
ATOM 566 O O . THR A 1 76 ? -30.978 18.060 -20.558 1.00 38.70 102 THR B O 1
ATOM 570 N N . TRP A 1 77 ? -29.767 19.745 -21.529 1.00 41.47 103 TRP B N 1
ATOM 571 C CA . TRP A 1 77 ? -30.876 20.470 -22.198 1.00 43.17 103 TRP B CA 1
ATOM 572 C C . TRP A 1 77 ? -31.554 19.540 -23.215 1.00 43.12 103 TRP B C 1
ATOM 573 O O . TRP A 1 77 ? -32.800 19.477 -23.226 1.00 43.33 103 TRP B O 1
ATOM 584 N N . ASN A 1 78 ? -30.741 18.840 -24.016 1.00 43.23 104 ASN B N 1
ATOM 585 C CA . ASN A 1 78 ? -31.157 17.979 -25.158 1.00 43.57 104 ASN B CA 1
ATOM 586 C C . ASN A 1 78 ? -32.065 16.836 -24.680 1.00 42.22 104 ASN B C 1
ATOM 587 O O . ASN A 1 78 ? -32.937 16.419 -25.468 1.00 42.89 104 ASN B O 1
ATOM 589 N N . ASP A 1 79 ? -31.848 16.348 -23.453 1.00 40.41 105 ASP B N 1
ATOM 590 C CA . ASP A 1 79 ? -32.511 15.151 -22.865 1.00 38.71 105 ASP B CA 1
ATOM 591 C C . ASP A 1 79 ? -33.980 15.123 -23.283 1.00 38.87 105 ASP B C 1
ATOM 592 O O . ASP A 1 79 ? -34.740 16.030 -22.950 1.00 39.22 105 ASP B O 1
ATOM 597 N N . PRO A 1 80 ? -34.422 14.090 -24.039 1.00 38.39 106 PRO B N 1
ATOM 598 C CA . PRO A 1 80 ? -35.833 13.947 -24.399 1.00 38.29 106 PRO B CA 1
ATOM 599 C C . PRO A 1 80 ? -36.778 14.003 -23.187 1.00 37.17 106 PRO B C 1
ATOM 600 O O . PRO A 1 80 ? -37.883 14.496 -23.332 1.00 37.62 106 PRO B O 1
ATOM 604 N N . SER A 1 81 ? -36.332 13.492 -22.034 1.00 35.65 107 SER B N 1
ATOM 605 C CA . SER A 1 81 ? -37.088 13.488 -20.752 1.00 34.83 107 SER B CA 1
ATOM 606 C C . SER A 1 81 ? -37.312 14.925 -20.265 1.00 35.30 107 SER B C 1
ATOM 607 O O . SER A 1 81 ? -38.421 15.214 -19.771 1.00 35.27 107 SER B O 1
ATOM 610 N N . VAL A 1 82 ? -36.299 15.785 -20.389 1.00 35.43 108 VAL B N 1
ATOM 611 C CA . VAL A 1 82 ? -36.396 17.232 -20.030 1.00 36.45 108 VAL B CA 1
ATOM 612 C C . VAL A 1 82 ? -37.430 17.883 -20.958 1.00 37.54 108 VAL B C 1
ATOM 613 O O . VAL A 1 82 ? -38.334 18.569 -20.440 1.00 38.11 108 VAL B O 1
ATOM 617 N N . GLN A 1 83 ? -37.318 17.638 -22.268 1.00 38.03 109 GLN B N 1
ATOM 618 C CA . GLN A 1 83 ? -38.205 18.213 -23.317 1.00 39.20 109 GLN B CA 1
ATOM 619 C C . GLN A 1 83 ? -39.657 17.782 -23.069 1.00 38.91 109 GLN B C 1
ATOM 620 O O . GLN A 1 83 ? -40.559 18.607 -23.305 1.00 39.82 109 GLN B O 1
ATOM 626 N N . GLN A 1 84 ? -39.876 16.547 -22.610 1.00 37.83 110 GLN B N 1
ATOM 627 C CA . GLN A 1 84 ? -41.225 16.016 -22.266 1.00 37.71 110 GLN B CA 1
ATOM 628 C C . GLN A 1 84 ? -41.851 16.892 -21.171 1.00 37.18 110 GLN B C 1
ATOM 629 O O . GLN A 1 84 ? -43.001 17.349 -21.361 1.00 37.52 110 GLN B O 1
ATOM 635 N N . ASP A 1 85 ? -41.120 17.111 -20.072 1.00 35.86 111 ASP B N 1
ATOM 636 C CA . ASP A 1 85 ? -41.607 17.843 -18.870 1.00 35.34 111 ASP B CA 1
ATOM 637 C C . ASP A 1 85 ? -41.894 19.307 -19.232 1.00 36.35 111 ASP B C 1
ATOM 638 O O . ASP A 1 85 ? -42.922 19.829 -18.757 1.00 36.38 111 ASP B O 1
ATOM 643 N N . ILE A 1 86 ? -41.032 19.934 -20.042 1.00 36.66 112 ILE B N 1
ATOM 644 C CA . ILE A 1 86 ? -41.153 21.364 -20.460 1.00 38.28 112 ILE B CA 1
ATOM 645 C C . ILE A 1 86 ? -42.596 21.648 -20.904 1.00 39.20 112 ILE B C 1
ATOM 646 O O . ILE A 1 86 ? -43.127 22.710 -20.520 1.00 39.77 112 ILE B O 1
ATOM 651 N N . LYS A 1 87 ? -43.209 20.722 -21.649 1.00 39.12 113 LYS B N 1
ATOM 652 C CA . LYS A 1 87 ? -44.563 20.867 -22.253 1.00 40.19 113 LYS B CA 1
ATOM 653 C C . LYS A 1 87 ? -45.621 21.103 -21.164 1.00 39.54 113 LYS B C 1
ATOM 654 O O . LYS A 1 87 ? -46.688 21.647 -21.506 1.00 40.55 113 LYS B O 1
ATOM 660 N N . PHE A 1 88 ? -45.350 20.696 -19.917 1.00 38.09 114 PHE B N 1
ATOM 661 C CA . PHE A 1 88 ? -46.300 20.767 -18.772 1.00 37.50 114 PHE B CA 1
ATOM 662 C C . PHE A 1 88 ? -45.764 21.670 -17.652 1.00 36.58 114 PHE B C 1
ATOM 663 O O . PHE A 1 88 ? -46.453 21.776 -16.614 1.00 36.20 114 PHE B O 1
ATOM 671 N N . LEU A 1 89 ? -44.597 22.300 -17.845 1.00 35.91 115 LEU B N 1
ATOM 672 C CA . LEU A 1 89 ? -43.974 23.232 -16.864 1.00 35.25 115 LEU B CA 1
ATOM 673 C C . LEU A 1 89 ? -44.261 24.666 -17.296 1.00 35.90 115 LEU B C 1
ATOM 674 O O . LEU A 1 89 ? -44.010 25.029 -18.443 1.00 36.52 115 LEU B O 1
ATOM 679 N N . PRO A 1 90 ? -44.792 25.520 -16.393 1.00 36.02 116 PRO B N 1
ATOM 680 C CA . PRO A 1 90 ? -45.184 26.884 -16.752 1.00 37.24 116 PRO B CA 1
ATOM 681 C C . PRO A 1 90 ? -44.025 27.893 -16.804 1.00 37.70 116 PRO B C 1
ATOM 682 O O . PRO A 1 90 ? -44.214 28.960 -17.361 1.00 38.90 116 PRO B O 1
ATOM 686 N N . PHE A 1 91 ? -42.875 27.538 -16.222 1.00 36.72 117 PHE B N 1
ATOM 687 C CA . PHE A 1 91 ? -41.693 28.425 -16.045 1.00 37.25 117 PHE B CA 1
ATOM 688 C C . PHE A 1 91 ? -40.727 28.224 -17.217 1.00 37.72 117 PHE B C 1
ATOM 689 O O . PHE A 1 91 ? -40.691 27.121 -17.795 1.00 36.91 117 PHE B O 1
ATOM 697 N N . LYS A 1 92 ? -39.970 29.272 -17.548 1.00 39.21 118 LYS B N 1
ATOM 698 C CA . LYS A 1 92 ? -38.972 29.275 -18.650 1.00 40.26 118 LYS B CA 1
ATOM 699 C C . LYS A 1 92 ? -37.803 28.367 -18.261 1.00 39.76 118 LYS B C 1
ATOM 700 O O . LYS A 1 92 ? -37.114 28.683 -17.276 1.00 39.53 118 LYS B O 1
ATOM 702 N N . VAL A 1 93 ? -37.623 27.260 -18.985 1.00 40.04 119 VAL B N 1
ATOM 703 C CA . VAL A 1 93 ? -36.413 26.390 -18.905 1.00 40.05 119 VAL B CA 1
ATOM 704 C C . VAL A 1 93 ? -35.532 26.760 -20.102 1.00 41.94 119 VAL B C 1
ATOM 705 O O . VAL A 1 93 ? -35.989 26.566 -21.244 1.00 43.25 119 VAL B O 1
ATOM 709 N N . VAL A 1 94 ? -34.349 27.329 -19.845 1.00 42.90 120 VAL B N 1
ATOM 710 C CA . VAL A 1 94 ? -33.422 27.861 -20.889 1.00 44.68 120 VAL B CA 1
ATOM 711 C C . VAL A 1 94 ? -32.120 27.056 -20.845 1.00 44.60 120 VAL B C 1
ATOM 712 O O . VAL A 1 94 ? -31.735 26.611 -19.743 1.00 43.45 120 VAL B O 1
ATOM 716 N N . GLU A 1 95 ? -31.478 26.878 -22.004 1.00 46.08 121 GLU B N 1
ATOM 717 C CA . GLU A 1 95 ? -30.180 26.170 -22.147 1.00 46.37 121 GLU B CA 1
ATOM 718 C C . GLU A 1 95 ? -29.054 27.099 -21.685 1.00 47.45 121 GLU B C 1
ATOM 719 O O . GLU A 1 95 ? -28.912 28.194 -22.261 1.00 48.45 121 GLU B O 1
ATOM 725 N N . LYS A 1 96 ? -28.298 26.669 -20.672 1.00 47.30 122 LYS B N 1
ATOM 726 C CA . LYS A 1 96 ? -27.098 27.367 -20.145 1.00 48.48 122 LYS B CA 1
ATOM 727 C C . LYS A 1 96 ? -26.014 26.316 -19.889 1.00 48.03 122 LYS B C 1
ATOM 728 O O . LYS A 1 96 ? -26.234 25.443 -19.023 1.00 46.82 122 LYS B O 1
ATOM 734 N N . LYS A 1 97 ? -24.909 26.381 -20.638 1.00 49.27 123 LYS B N 1
ATOM 735 C CA . LYS A 1 97 ? -23.801 25.389 -20.597 1.00 48.81 123 LYS B CA 1
ATOM 736 C C . LYS A 1 97 ? -24.370 23.987 -20.859 1.00 47.31 123 LYS B C 1
ATOM 737 O O . LYS A 1 97 ? -23.995 23.050 -20.130 1.00 46.34 123 LYS B O 1
ATOM 743 N N . THR A 1 98 ? -25.262 23.866 -21.850 1.00 47.43 124 THR B N 1
ATOM 744 C CA . THR A 1 98 ? -25.878 22.597 -22.334 1.00 46.51 124 THR B CA 1
ATOM 745 C C . THR A 1 98 ? -26.790 21.968 -21.268 1.00 44.71 124 THR B C 1
ATOM 746 O O . THR A 1 98 ? -27.126 20.778 -21.431 1.00 44.40 124 THR B O 1
ATOM 750 N N . LYS A 1 99 ? -27.195 22.723 -20.240 1.00 43.77 125 LYS B N 1
ATOM 751 C CA . LYS A 1 99 ? -27.998 22.204 -19.098 1.00 42.01 125 LYS B CA 1
ATOM 752 C C . LYS A 1 99 ? -29.271 23.034 -18.948 1.00 41.33 125 LYS B C 1
ATOM 753 O O . LYS A 1 99 ? -29.303 24.203 -19.328 1.00 42.15 125 LYS B O 1
ATOM 759 N N . PRO A 1 100 ? -30.362 22.447 -18.402 1.00 39.26 126 PRO B N 1
ATOM 760 C CA . PRO A 1 100 ? -31.624 23.163 -18.234 1.00 39.08 126 PRO B CA 1
ATOM 761 C C . PRO A 1 100 ? -31.626 24.039 -16.971 1.00 38.72 126 PRO B C 1
ATOM 762 O O . PRO A 1 100 ? -31.704 23.497 -15.884 1.00 38.00 126 PRO B O 1
ATOM 766 N N . TYR A 1 101 ? -31.521 25.358 -17.151 1.00 38.97 127 TYR B N 1
ATOM 767 C CA . TYR A 1 101 ? -31.628 26.383 -16.077 1.00 39.10 127 TYR B CA 1
ATOM 768 C C . TYR A 1 101 ? -33.044 26.969 -16.096 1.00 38.98 127 TYR B C 1
ATOM 769 O O . TYR A 1 101 ? -33.700 26.914 -17.151 1.00 38.91 127 TYR B O 1
ATOM 778 N N . ILE A 1 102 ? -33.490 27.503 -14.956 1.00 38.51 128 ILE B N 1
ATOM 779 C CA . ILE A 1 102 ? -34.858 28.067 -14.758 1.00 39.18 128 ILE B CA 1
ATOM 780 C C . ILE A 1 102 ? -34.752 29.595 -14.700 1.00 40.84 128 ILE B C 1
ATOM 781 O O . ILE A 1 102 ? -34.054 30.101 -13.805 1.00 40.82 128 ILE B O 1
ATOM 786 N N . GLN A 1 103 ? -35.428 30.288 -15.621 1.00 42.39 129 GLN B N 1
ATOM 787 C CA . GLN A 1 103 ? -35.487 31.772 -15.688 1.00 44.66 129 GLN B CA 1
ATOM 788 C C . GLN A 1 103 ? -36.857 32.225 -15.173 1.00 45.48 129 GLN B C 1
ATOM 789 O O . GLN A 1 103 ? -37.872 31.805 -15.762 1.00 45.21 129 GLN B O 1
ATOM 795 N N . VAL A 1 104 ? -36.875 33.043 -14.115 1.00 46.74 130 VAL B N 1
ATOM 796 C CA . VAL A 1 104 ? -38.117 33.566 -13.470 1.00 47.98 130 VAL B CA 1
ATOM 797 C C . VAL A 1 104 ? -37.970 35.071 -13.223 1.00 50.50 130 VAL B C 1
ATOM 798 O O . VAL A 1 104 ? -36.828 35.537 -13.038 1.00 50.69 130 VAL B O 1
ATOM 802 N N . ASP A 1 105 ? -39.097 35.787 -13.217 1.00 52.71 131 ASP B N 1
ATOM 803 C CA . ASP A 1 105 ? -39.199 37.193 -12.744 1.00 55.50 131 ASP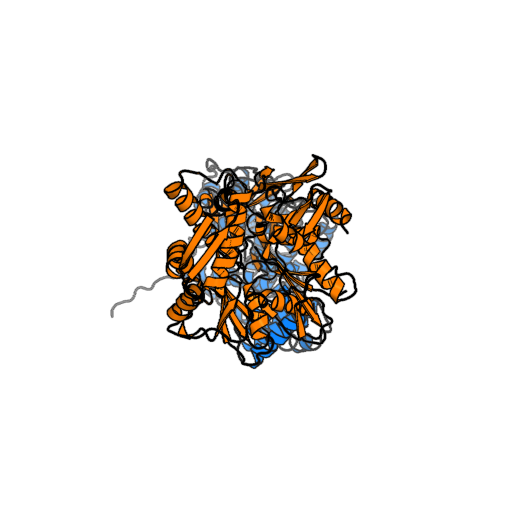 B CA 1
ATOM 804 C C . ASP A 1 105 ? -39.211 37.163 -11.211 1.00 56.09 131 ASP B C 1
ATOM 805 O O . ASP A 1 105 ? -40.211 36.685 -10.637 1.00 55.73 131 ASP B O 1
ATOM 810 N N . ILE A 1 106 ? -38.125 37.625 -10.580 1.00 57.51 132 ILE B N 1
ATOM 811 C CA . ILE A 1 106 ? -37.927 37.600 -9.099 1.00 58.11 132 ILE B CA 1
ATOM 812 C C . ILE A 1 106 ? -38.585 38.835 -8.466 1.00 60.66 132 ILE B C 1
ATOM 813 O O . ILE A 1 106 ? -38.619 38.893 -7.223 1.00 61.06 132 ILE B O 1
ATOM 815 N N . GLY A 1 107 ? -39.072 39.778 -9.284 1.00 62.80 133 GLY B N 1
ATOM 816 C CA . GLY A 1 107 ? -39.816 40.977 -8.846 1.00 65.31 133 GLY B CA 1
ATOM 817 C C . GLY A 1 107 ? -39.152 42.262 -9.314 1.00 67.65 133 GLY B C 1
ATOM 818 O O . GLY A 1 107 ? -37.905 42.294 -9.379 1.00 68.02 133 GLY B O 1
ATOM 819 N N . GLY A 1 108 ? -39.957 43.285 -9.623 1.00 69.68 134 GLY B N 1
ATOM 820 C CA . GLY A 1 108 ? -39.499 44.617 -10.068 1.00 71.98 134 GLY B CA 1
ATOM 821 C C . GLY A 1 108 ? -38.872 44.577 -11.453 1.00 72.29 134 GLY B C 1
ATOM 822 O O . GLY A 1 108 ? -37.955 45.388 -11.705 1.00 73.77 134 GLY B O 1
ATOM 823 N N . GLY A 1 109 ? -39.351 43.675 -12.320 1.00 71.03 135 GLY B N 1
ATOM 824 C CA . GLY A 1 109 ? -38.830 43.465 -13.686 1.00 70.54 135 GLY B CA 1
ATOM 825 C C . GLY A 1 109 ? -37.370 43.040 -13.679 1.00 69.22 135 GLY B C 1
ATOM 826 O O . GLY A 1 109 ? -36.644 43.411 -14.627 1.00 70.30 135 GLY B O 1
ATOM 827 N N . GLN A 1 110 ? -36.955 42.301 -12.642 1.00 66.49 136 GLN B N 1
ATOM 828 C CA . GLN A 1 110 ? -35.582 41.757 -12.467 1.00 64.56 136 GLN B CA 1
ATOM 829 C C . GLN A 1 110 ? -35.651 40.233 -12.596 1.00 61.57 136 GLN B C 1
ATOM 830 O O . GLN A 1 110 ? -36.182 39.584 -11.669 1.00 60.74 136 GLN B O 1
ATOM 832 N N . THR A 1 111 ? -35.152 39.692 -13.711 1.00 59.70 137 THR B N 1
ATOM 833 C CA . THR A 1 111 ? -35.142 38.238 -14.018 1.00 56.75 137 THR B CA 1
ATOM 834 C C . THR A 1 111 ? -33.858 37.618 -13.459 1.00 54.35 137 THR B C 1
ATOM 835 O O . THR A 1 111 ? -32.788 38.239 -13.612 1.00 55.12 137 THR B O 1
ATOM 839 N N . LYS A 1 112 ? -33.974 36.440 -12.840 1.00 51.08 138 LYS B N 1
ATOM 840 C CA . LYS A 1 112 ? -32.830 35.625 -12.354 1.00 48.77 138 LYS B CA 1
ATOM 841 C C . LYS A 1 112 ? -32.919 34.239 -13.004 1.00 46.06 138 LYS B C 1
ATOM 842 O O . LYS A 1 112 ? -34.044 33.708 -13.105 1.00 45.02 138 LYS B O 1
ATOM 845 N N . THR A 1 113 ? -31.779 33.706 -13.459 1.00 44.29 139 THR B N 1
ATOM 846 C CA . THR A 1 113 ? -31.634 32.346 -14.047 1.00 42.14 139 THR B CA 1
ATOM 847 C C . THR A 1 113 ? -30.986 31.435 -12.997 1.00 39.94 139 THR B C 1
ATOM 848 O O . THR A 1 113 ? -29.849 31.733 -12.589 1.00 40.33 139 THR B O 1
ATOM 852 N N . PHE A 1 114 ? -31.689 30.379 -12.572 1.00 37.60 140 PHE B N 1
ATOM 853 C CA . PHE A 1 114 ? -31.256 29.443 -11.500 1.00 35.63 140 PHE B CA 1
ATOM 854 C C . PHE A 1 114 ? -30.847 28.097 -12.102 1.00 33.69 140 PHE B C 1
ATOM 855 O O . PHE A 1 114 ? -31.534 27.601 -13.014 1.00 33.29 140 PHE B O 1
ATOM 863 N N . ALA A 1 115 ? -29.763 27.512 -11.588 1.00 32.25 141 ALA B N 1
ATOM 864 C CA . ALA A 1 115 ? -29.437 26.081 -11.766 1.00 30.42 141 ALA B CA 1
ATOM 865 C C . ALA A 1 115 ? -30.525 25.274 -11.067 1.00 29.02 141 ALA B C 1
ATOM 866 O O . ALA A 1 115 ? -31.042 25.701 -10.038 1.00 28.67 141 ALA B O 1
ATOM 868 N N . PRO A 1 116 ? -30.928 24.096 -11.591 1.00 27.94 142 PRO B N 1
ATOM 869 C CA . PRO A 1 116 ? -31.904 23.264 -10.890 1.00 27.04 142 PRO B CA 1
ATOM 870 C C . PRO A 1 116 ? -31.440 22.941 -9.459 1.00 26.32 142 PRO B C 1
ATOM 871 O O . PRO A 1 116 ? -32.291 22.842 -8.594 1.00 26.21 142 PRO B O 1
ATOM 875 N N . GLU A 1 117 ? -30.123 22.836 -9.233 1.00 26.20 143 GLU B N 1
ATOM 876 C CA . GLU A 1 117 ? -29.501 22.610 -7.896 1.00 25.91 143 GLU B CA 1
ATOM 877 C C . GLU A 1 117 ? -29.936 23.704 -6.912 1.00 26.56 143 GLU B C 1
ATOM 878 O O . GLU A 1 117 ? -30.090 23.393 -5.718 1.00 26.30 143 GLU B O 1
ATOM 884 N N . GLU A 1 118 ? -30.092 24.943 -7.387 1.00 27.36 144 GLU B N 1
ATOM 885 C CA . GLU A 1 118 ? -30.443 26.115 -6.542 1.00 28.25 144 GLU B CA 1
ATOM 886 C C . GLU A 1 118 ? -31.909 26.016 -6.113 1.00 27.93 144 GLU B C 1
ATOM 887 O O . GLU A 1 118 ? -32.219 26.436 -4.985 1.00 28.06 144 GLU B O 1
ATOM 893 N N . ILE A 1 119 ? -32.771 25.488 -6.987 1.00 27.35 145 ILE B N 1
ATOM 894 C CA . ILE A 1 119 ? -34.215 25.261 -6.685 1.00 27.13 145 ILE B CA 1
ATOM 895 C C . ILE A 1 119 ? -34.298 24.185 -5.598 1.00 26.05 145 ILE B C 1
ATOM 896 O O . ILE A 1 119 ? -34.950 24.427 -4.574 1.00 26.36 145 ILE B O 1
ATOM 901 N N . SER A 1 120 ? -33.622 23.052 -5.793 1.00 25.10 146 SER B N 1
ATOM 902 C CA . SER A 1 120 ? -33.582 21.939 -4.811 1.00 24.29 146 SER B CA 1
ATOM 903 C C . SER A 1 120 ? -32.965 22.423 -3.491 1.00 24.86 146 SER B C 1
ATOM 904 O O . SER A 1 120 ? -33.441 21.980 -2.433 1.00 24.72 146 SER B O 1
ATOM 907 N N . ALA A 1 121 ? -31.974 23.321 -3.539 1.00 25.67 147 ALA B N 1
ATOM 908 C CA . ALA A 1 121 ? -31.352 23.938 -2.341 1.00 26.59 147 ALA B CA 1
ATOM 909 C C . ALA A 1 121 ? -32.419 24.682 -1.528 1.00 27.62 147 ALA B C 1
ATOM 910 O O . ALA A 1 121 ? -32.421 24.558 -0.286 1.00 27.91 147 ALA B O 1
ATOM 912 N N . MET A 1 122 ? -33.288 25.435 -2.205 1.00 28.53 148 MET B N 1
ATOM 913 C CA . MET A 1 122 ? -34.392 26.203 -1.569 1.00 29.55 148 MET B CA 1
ATOM 914 C C . MET A 1 122 ? -35.332 25.224 -0.857 1.00 28.67 148 MET B C 1
ATOM 915 O O . MET A 1 122 ? -35.677 25.477 0.313 1.00 29.41 148 MET B O 1
ATOM 920 N N . VAL A 1 123 ? -35.699 24.126 -1.522 1.00 27.53 149 VAL B N 1
ATOM 921 C CA . VAL A 1 123 ? -36.582 23.074 -0.938 1.00 26.70 149 VAL B CA 1
ATOM 922 C C . VAL A 1 123 ? -35.882 22.490 0.297 1.00 26.40 149 VAL B C 1
ATOM 923 O O . VAL A 1 123 ? -36.536 22.407 1.353 1.00 26.56 149 VAL B O 1
ATOM 927 N N . LEU A 1 124 ? -34.594 22.145 0.188 1.00 25.94 150 LEU B N 1
ATOM 928 C CA . LEU A 1 124 ? -33.791 21.617 1.325 1.00 25.95 150 LEU B CA 1
ATOM 929 C C . LEU A 1 124 ? -33.747 22.657 2.452 1.00 27.19 150 LEU B C 1
ATOM 930 O O . LEU A 1 124 ? -33.852 22.247 3.622 1.00 27.41 150 LEU B O 1
ATOM 935 N N . THR A 1 125 ? -33.616 23.946 2.120 1.00 28.16 151 THR B N 1
ATOM 936 C CA . THR A 1 125 ? -33.611 25.065 3.102 1.00 29.64 151 THR B CA 1
ATOM 937 C C . THR A 1 125 ? -34.932 25.053 3.886 1.00 30.30 151 THR B C 1
ATOM 938 O O . THR A 1 125 ? -34.884 25.215 5.120 1.00 31.16 151 THR B O 1
ATOM 942 N N . LYS A 1 126 ? -36.066 24.869 3.202 1.00 30.16 152 LYS B N 1
ATOM 943 C CA . LYS A 1 126 ? -37.415 24.843 3.834 1.00 30.84 152 LYS B CA 1
ATOM 944 C C . LYS A 1 126 ? -37.518 23.630 4.769 1.00 30.51 152 LYS B C 1
ATOM 945 O O . LYS A 1 126 ? -38.090 23.783 5.868 1.00 31.50 152 LYS B O 1
ATOM 951 N N . MET A 1 127 ? -36.988 22.472 4.362 1.00 29.58 153 MET B N 1
ATOM 952 C CA . MET A 1 127 ? -37.025 21.233 5.184 1.00 29.26 153 MET B CA 1
ATOM 953 C C . MET A 1 127 ? -36.128 21.422 6.416 1.00 30.11 153 MET B C 1
ATOM 954 O O . MET A 1 127 ? -36.547 21.016 7.517 1.00 30.41 153 MET B O 1
ATOM 959 N N . LYS A 1 128 ? -34.959 22.046 6.241 1.00 30.51 154 LYS B N 1
ATOM 960 C CA . LYS A 1 128 ? -34.029 22.411 7.344 1.00 31.62 154 LYS B CA 1
ATOM 961 C C . LYS A 1 128 ? -34.751 23.344 8.329 1.00 33.04 154 LYS B C 1
ATOM 962 O O . LYS A 1 128 ? -34.705 23.068 9.543 1.00 33.45 154 LYS B O 1
ATOM 968 N N . GLU A 1 129 ? -35.390 24.402 7.821 1.00 33.71 155 GLU B N 1
ATOM 969 C CA . GLU A 1 129 ? -36.152 25.396 8.631 1.00 35.19 155 GLU B CA 1
ATOM 970 C C . GLU A 1 129 ? -37.271 24.689 9.405 1.00 35.16 155 GLU B C 1
ATOM 971 O O . GLU A 1 129 ? -37.520 25.074 10.561 1.00 36.15 155 GLU B O 1
ATOM 977 N N . THR A 1 130 ? -37.926 23.701 8.786 1.00 34.07 156 THR B N 1
ATOM 978 C CA . THR A 1 130 ? -39.013 22.899 9.412 1.00 34.16 156 THR B CA 1
ATOM 979 C C . THR A 1 130 ? -38.438 22.163 10.629 1.00 34.33 156 THR B C 1
ATOM 980 O O . THR A 1 130 ? -39.073 22.215 11.702 1.00 35.06 156 THR B O 1
ATOM 984 N N . ALA A 1 131 ? -37.268 21.535 10.470 1.00 33.64 157 ALA B N 1
ATOM 985 C CA . ALA A 1 131 ? -36.558 20.793 11.538 1.00 33.91 157 ALA B CA 1
ATOM 986 C C . ALA A 1 131 ? -36.129 21.760 12.649 1.00 35.39 157 ALA B C 1
ATOM 987 O O . ALA A 1 131 ? -36.344 21.429 13.830 1.00 36.00 157 ALA B O 1
ATOM 989 N N . GLU A 1 132 ? -35.550 22.906 12.275 1.00 35.98 158 GLU B N 1
ATOM 990 C CA . GLU A 1 132 ? -35.013 23.929 13.214 1.00 37.69 158 GLU B CA 1
ATOM 991 C C . GLU A 1 132 ? -36.140 24.448 14.116 1.00 39.22 158 GLU B C 1
ATOM 992 O O . GLU A 1 132 ? -35.884 24.636 15.322 1.00 40.46 158 GLU B O 1
ATOM 998 N N . ALA A 1 133 ? -37.334 24.664 13.554 1.00 39.43 159 ALA B N 1
ATOM 999 C CA . ALA A 1 133 ? -38.536 25.153 14.272 1.00 40.96 159 ALA B CA 1
ATOM 1000 C C . ALA A 1 133 ? -38.945 24.138 15.347 1.00 41.41 159 ALA B C 1
ATOM 1001 O O . ALA A 1 133 ? -39.381 24.571 16.428 1.00 42.86 159 ALA B O 1
ATOM 1003 N N . TYR A 1 134 ? -38.806 22.841 15.054 1.00 40.58 160 TYR B N 1
ATOM 1004 C CA . TYR A 1 134 ? -39.168 21.722 15.965 1.00 40.99 160 TYR B CA 1
ATOM 1005 C C . TYR A 1 134 ? -38.080 21.539 17.031 1.00 41.78 160 TYR B C 1
ATOM 1006 O O . TYR A 1 134 ? -38.427 21.306 18.205 1.00 42.63 160 TYR B O 1
ATOM 1015 N N . LEU A 1 135 ? -36.807 21.629 16.631 1.00 41.53 161 LEU B N 1
ATOM 1016 C CA . LEU A 1 135 ? -35.631 21.356 17.503 1.00 42.22 161 LEU B CA 1
ATOM 1017 C C . LEU A 1 135 ? -35.307 22.578 18.373 1.00 44.08 161 LEU B C 1
ATOM 1018 O O . LEU A 1 135 ? -34.659 22.391 19.424 1.00 45.03 161 LEU B O 1
ATOM 1023 N N . GLY A 1 136 ? -35.716 23.779 17.943 1.00 44.67 162 GLY B N 1
ATOM 1024 C CA . GLY A 1 136 ? -35.362 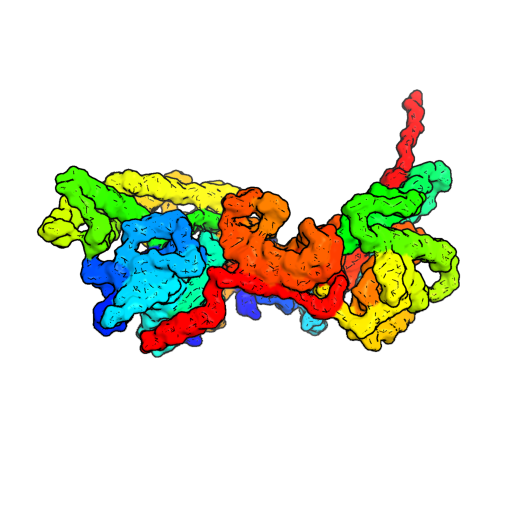25.055 18.595 1.00 46.44 162 GLY B CA 1
ATOM 1025 C C . GLY A 1 136 ? -33.859 25.291 18.584 1.00 46.55 162 GLY B C 1
ATOM 1026 O O . GLY A 1 136 ? -33.365 25.984 19.485 1.00 48.17 162 GLY B O 1
ATOM 1027 N N . LYS A 1 137 ? -33.152 24.720 17.605 1.00 45.22 163 LYS B N 1
ATOM 1028 C CA . LYS A 1 137 ? -31.687 24.891 17.416 1.00 45.11 163 LYS B CA 1
ATOM 1029 C C . LYS A 1 137 ? -31.379 24.750 15.923 1.00 43.43 163 LYS B C 1
ATOM 1030 O O . LYS A 1 137 ? -32.167 24.087 15.217 1.00 42.19 163 LYS B O 1
ATOM 1033 N N . LYS A 1 138 ? -30.289 25.366 15.462 1.00 43.38 164 LYS B N 1
ATOM 1034 C CA . LYS A 1 138 ? -29.932 25.416 14.020 1.00 42.10 164 LYS B CA 1
ATOM 1035 C C . LYS A 1 138 ? -29.501 24.013 13.576 1.00 39.79 164 LYS B C 1
ATOM 1036 O O . LYS A 1 138 ? -28.953 23.263 14.408 1.00 39.70 164 LYS B O 1
ATOM 1042 N N . VAL A 1 139 ? -29.754 23.683 12.310 1.00 37.81 165 VAL B N 1
ATOM 1043 C CA . VAL A 1 139 ? -29.400 22.377 11.683 1.00 35.85 165 VAL B CA 1
ATOM 1044 C C . VAL A 1 139 ? -28.352 22.648 10.600 1.00 34.99 165 VAL B C 1
ATOM 1045 O O . VAL A 1 139 ? -28.611 23.493 9.728 1.00 35.07 165 VAL B O 1
ATOM 1049 N N . THR A 1 140 ? -27.205 21.970 10.682 1.00 34.26 166 THR B N 1
ATOM 1050 C CA . THR A 1 140 ? -26.026 22.167 9.795 1.00 33.79 166 THR B CA 1
ATOM 1051 C C . THR A 1 140 ? -25.693 20.882 9.026 1.00 32.15 166 THR B C 1
ATOM 1052 O O . THR A 1 140 ? -24.977 20.989 8.012 1.00 31.50 166 THR B O 1
ATOM 1056 N N . HIS A 1 141 ? -26.178 19.723 9.491 1.00 31.37 167 HIS B N 1
ATOM 1057 C CA . HIS A 1 141 ? -25.842 18.375 8.956 1.00 29.85 167 HIS B CA 1
ATOM 1058 C C . HIS A 1 141 ? -27.125 17.621 8.589 1.00 28.70 167 HIS B C 1
ATOM 1059 O O . HIS A 1 141 ? -28.095 17.677 9.372 1.00 29.07 167 HIS B O 1
ATOM 1066 N N . ALA A 1 142 ? -27.114 16.919 7.453 1.00 27.30 168 ALA B N 1
ATOM 1067 C CA . ALA A 1 142 ? -28.266 16.152 6.932 1.00 26.29 168 ALA B CA 1
ATOM 1068 C C . ALA A 1 142 ? -27.795 14.874 6.231 1.00 25.07 168 ALA B C 1
ATOM 1069 O O . ALA A 1 142 ? -26.677 14.851 5.677 1.00 24.51 168 ALA B O 1
ATOM 1071 N N . VAL A 1 143 ? -28.638 13.843 6.278 1.00 24.43 169 VAL B N 1
ATOM 1072 C CA . VAL A 1 143 ? -28.648 12.720 5.300 1.00 23.29 169 VAL B CA 1
ATOM 1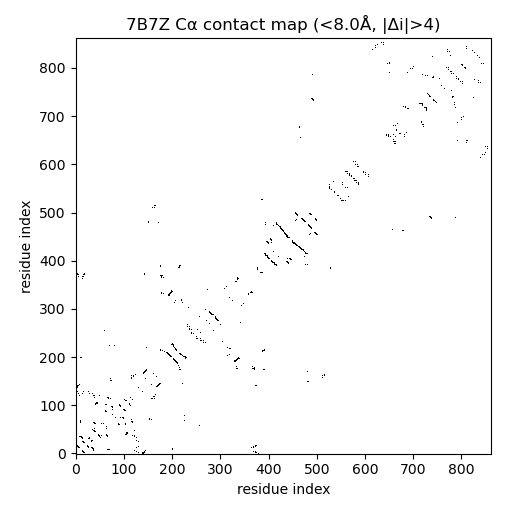073 C C . VAL A 1 143 ? -29.762 13.030 4.300 1.00 22.91 169 VAL B C 1
ATOM 1074 O O . VAL A 1 143 ? -30.901 13.270 4.743 1.00 23.36 169 VAL B O 1
ATOM 1078 N N . VAL A 1 144 ? -29.434 13.069 3.009 1.00 22.43 170 VAL B N 1
ATOM 1079 C CA . VAL A 1 144 ? -30.407 13.366 1.919 1.00 22.23 170 VAL B CA 1
ATOM 1080 C C . VAL A 1 144 ? -30.533 12.116 1.050 1.00 21.59 170 VAL B C 1
ATOM 1081 O O . VAL A 1 144 ? -29.495 11.500 0.720 1.00 20.74 170 VAL B O 1
ATOM 1085 N N . THR A 1 145 ? -31.765 11.738 0.717 1.00 21.72 171 THR B N 1
ATOM 1086 C CA . THR A 1 145 ? -32.040 10.524 -0.085 1.00 21.40 171 THR B CA 1
ATOM 1087 C C . THR A 1 145 ? -31.979 10.884 -1.572 1.00 20.84 171 THR B C 1
ATOM 1088 O O . THR A 1 145 ? -32.184 12.060 -1.921 1.00 21.29 171 THR B O 1
ATOM 1092 N N . VAL A 1 146 ? -31.652 9.897 -2.404 1.00 19.75 172 VAL B N 1
ATOM 1093 C CA . VAL A 1 146 ? -31.731 9.970 -3.889 1.00 19.33 172 VAL B CA 1
ATOM 1094 C C . VAL A 1 146 ? -32.337 8.662 -4.370 1.00 18.74 172 VAL B C 1
ATOM 1095 O O . VAL A 1 146 ? -32.194 7.642 -3.700 1.00 18.54 172 VAL B O 1
ATOM 1099 N N . PRO A 1 147 ? -33.029 8.644 -5.528 1.00 18.71 173 PRO B N 1
ATOM 1100 C CA . PRO A 1 147 ? -33.429 7.385 -6.146 1.00 18.41 173 PRO B CA 1
ATOM 1101 C C . PRO A 1 147 ? -32.208 6.463 -6.274 1.00 17.98 173 PRO B C 1
ATOM 1102 O O . PRO A 1 147 ? -31.128 6.949 -6.573 1.00 17.83 173 PRO B O 1
ATOM 1106 N N . ALA A 1 148 ? -32.392 5.171 -6.005 1.00 17.72 174 ALA B N 1
ATOM 1107 C CA . ALA A 1 148 ? -31.349 4.135 -6.182 1.00 17.32 174 ALA B CA 1
ATOM 1108 C C . ALA A 1 148 ? -30.755 4.242 -7.591 1.00 17.28 174 ALA B C 1
ATOM 1109 O O . ALA A 1 148 ? -29.523 4.104 -7.729 1.00 17.12 174 ALA B O 1
ATOM 1111 N N . TYR A 1 149 ? -31.592 4.506 -8.598 1.00 17.35 175 TYR B N 1
ATOM 1112 C CA . TYR A 1 149 ? -31.201 4.472 -10.030 1.00 17.75 175 TYR B CA 1
ATOM 1113 C C . TYR A 1 149 ? -30.642 5.826 -10.492 1.00 17.62 175 TYR B C 1
ATOM 1114 O O . TYR A 1 149 ? -30.296 5.939 -11.682 1.00 17.93 175 TYR B O 1
ATOM 1123 N N . PHE A 1 150 ? -30.535 6.815 -9.599 1.00 17.55 176 PHE B N 1
ATOM 1124 C CA . PHE A 1 150 ? -29.847 8.101 -9.889 1.00 17.76 176 PHE B CA 1
ATOM 1125 C C . PHE A 1 150 ? -28.446 7.803 -10.428 1.00 17.49 176 PHE B C 1
ATOM 1126 O O . PHE A 1 150 ? -27.726 6.960 -9.850 1.00 17.12 176 PHE B O 1
ATOM 1134 N N . ASN A 1 151 ? -28.082 8.472 -11.521 1.00 17.73 177 ASN B N 1
ATOM 1135 C CA . ASN A 1 151 ? -26.730 8.375 -12.126 1.00 17.75 177 ASN B CA 1
ATOM 1136 C C . ASN A 1 151 ? -25.787 9.287 -11.329 1.00 17.76 177 ASN B C 1
ATOM 1137 O O . ASN A 1 151 ? -26.233 9.942 -10.358 1.00 17.40 177 ASN B O 1
ATOM 1142 N N . ASP A 1 152 ? -24.513 9.293 -11.707 1.00 17.68 178 ASP B N 1
ATOM 1143 C CA . ASP A 1 152 ? -23.442 10.014 -10.979 1.00 17.86 178 ASP B CA 1
ATOM 1144 C C . ASP A 1 152 ? -23.775 11.511 -10.917 1.00 18.25 178 ASP B C 1
ATOM 1145 O O . ASP A 1 152 ? -23.673 12.095 -9.816 1.00 18.26 178 ASP B O 1
ATOM 1150 N N . ALA A 1 153 ? -24.162 12.108 -12.049 1.00 18.63 179 ALA B N 1
ATOM 1151 C CA . ALA A 1 153 ? -24.447 13.558 -12.173 1.00 19.29 179 ALA B CA 1
ATOM 1152 C C . ALA A 1 153 ? -25.635 13.939 -11.281 1.00 19.34 179 ALA B C 1
ATOM 1153 O O . ALA A 1 153 ? -25.585 15.015 -10.650 1.00 19.70 179 ALA B O 1
ATOM 1155 N N . GLN A 1 154 ? -26.669 13.096 -11.234 1.00 18.97 180 GLN B N 1
ATOM 1156 C CA . GLN A 1 154 ? -27.900 13.354 -10.439 1.00 19.16 180 GLN B CA 1
ATOM 1157 C C . GLN A 1 154 ? -27.552 13.305 -8.945 1.00 19.01 180 GLN B C 1
ATOM 1158 O O . GLN A 1 154 ? -28.051 14.163 -8.205 1.00 19.06 180 GLN B O 1
ATOM 1164 N N . ARG A 1 155 ? -26.713 12.351 -8.525 1.00 18.93 181 ARG B N 1
ATOM 1165 C CA . ARG A 1 155 ? -26.209 12.243 -7.127 1.00 19.24 181 ARG B CA 1
ATOM 1166 C C . ARG A 1 155 ? -25.416 13.495 -6.751 1.00 19.75 181 ARG B C 1
ATOM 1167 O O . ARG A 1 155 ? -25.689 14.079 -5.686 1.00 19.67 181 ARG B O 1
ATOM 1175 N N . GLN A 1 156 ? -24.436 13.861 -7.574 1.00 20.09 182 GLN B N 1
ATOM 1176 C CA . GLN A 1 156 ? -23.558 15.024 -7.298 1.00 20.93 182 GLN B CA 1
ATOM 1177 C C . GLN A 1 156 ? -24.423 16.287 -7.215 1.00 21.61 182 GLN B C 1
ATOM 1178 O O . GLN A 1 156 ? -24.206 17.091 -6.288 1.00 22.03 182 GLN B O 1
ATOM 1184 N N . ALA A 1 157 ? -25.371 16.447 -8.144 1.00 21.52 183 ALA B N 1
ATOM 1185 C CA . ALA A 1 157 ? -26.288 17.609 -8.197 1.00 22.12 183 ALA B CA 1
ATOM 1186 C C . ALA A 1 157 ? -27.064 17.709 -6.879 1.00 22.18 183 ALA B C 1
ATOM 1187 O O . ALA A 1 157 ? -27.262 18.840 -6.406 1.00 22.59 183 ALA B O 1
ATOM 1189 N N . THR A 1 158 ? -27.471 16.574 -6.296 1.00 21.49 184 THR B N 1
ATOM 1190 C CA . THR A 1 158 ? -28.223 16.533 -5.011 1.00 21.90 184 THR B CA 1
ATOM 1191 C C . THR A 1 158 ? -27.300 16.953 -3.864 1.00 22.67 184 THR B C 1
ATOM 1192 O O . THR A 1 158 ? -27.738 17.757 -3.022 1.00 23.08 184 THR B O 1
ATOM 1196 N N . LYS A 1 159 ? -26.071 16.433 -3.828 1.00 23.08 185 LYS B N 1
ATOM 1197 C CA . LYS A 1 159 ? -25.029 16.881 -2.865 1.00 24.28 185 LYS B CA 1
ATOM 1198 C C . LYS A 1 159 ? -24.829 18.394 -3.004 1.00 24.68 185 LYS B C 1
ATOM 1199 O O . LYS A 1 159 ? -24.821 19.079 -1.970 1.00 25.01 185 LYS B O 1
ATOM 1205 N N . ASP A 1 160 ? -24.686 18.883 -4.240 1.00 24.52 186 ASP B N 1
ATOM 1206 C CA . ASP A 1 160 ? -24.462 20.320 -4.547 1.00 25.39 186 ASP B CA 1
ATOM 1207 C C . ASP A 1 160 ? -25.648 21.139 -4.019 1.00 25.60 186 ASP B C 1
ATOM 1208 O O . ASP A 1 160 ? -25.400 22.199 -3.428 1.00 26.39 186 ASP B O 1
ATOM 1213 N N . ALA A 1 161 ? -26.884 20.661 -4.207 1.00 24.86 187 ALA B N 1
ATOM 1214 C CA . ALA A 1 161 ? -28.108 21.316 -3.687 1.00 25.30 187 ALA B CA 1
ATOM 1215 C C . ALA A 1 161 ? -27.985 21.469 -2.165 1.00 25.70 187 ALA B C 1
ATOM 1216 O O . ALA A 1 161 ? -28.290 22.563 -1.656 1.00 26.64 187 ALA B O 1
ATOM 1218 N N . GLY A 1 162 ? -27.521 20.421 -1.476 1.00 25.21 188 GLY B N 1
ATOM 1219 C CA . GLY A 1 162 ? -27.296 20.423 -0.017 1.00 25.75 188 GLY B CA 1
ATOM 1220 C C . GLY A 1 162 ? -26.283 21.476 0.394 1.00 26.81 188 GLY B C 1
ATOM 1221 O O . GLY A 1 162 ? -26.590 22.271 1.307 1.00 27.75 188 GLY B O 1
ATOM 1222 N N . THR A 1 163 ? -25.122 21.495 -0.270 1.00 26.80 189 THR B N 1
ATOM 1223 C CA . THR A 1 163 ? -24.031 22.485 -0.064 1.00 27.83 189 THR B CA 1
ATOM 1224 C C . THR A 1 163 ? -24.600 23.904 -0.205 1.00 28.95 189 THR B C 1
ATOM 1225 O O . THR A 1 163 ? -24.328 24.738 0.680 1.00 30.10 189 THR B O 1
ATOM 1229 N N . ILE A 1 164 ? -25.381 24.156 -1.260 1.00 28.74 190 ILE B N 1
ATOM 1230 C CA . ILE A 1 164 ? -25.967 25.497 -1.567 1.00 29.69 190 ILE B CA 1
ATOM 1231 C C . ILE A 1 164 ? -26.973 25.881 -0.471 1.00 30.19 190 ILE B C 1
ATOM 1232 O O . ILE A 1 164 ? -27.085 27.086 -0.185 1.00 31.25 190 ILE B O 1
ATOM 1237 N N . ALA A 1 165 ? -27.641 24.901 0.150 1.00 29.51 191 ALA B N 1
ATOM 1238 C CA . ALA A 1 165 ? -28.606 25.109 1.257 1.00 30.26 191 ALA B CA 1
ATOM 1239 C C . ALA A 1 165 ? -27.872 25.288 2.596 1.00 31.15 191 ALA B C 1
ATOM 1240 O O . ALA A 1 165 ? -28.557 25.416 3.625 1.00 31.67 191 ALA B O 1
ATOM 1242 N N . GLY A 1 166 ? -26.535 25.292 2.588 1.00 31.68 192 GLY B N 1
ATOM 1243 C CA . GLY A 1 166 ? -25.696 25.458 3.791 1.00 32.81 192 GLY B CA 1
ATOM 1244 C C . GLY A 1 166 ? -25.708 24.214 4.665 1.00 32.47 192 GLY B C 1
ATOM 1245 O O . GLY A 1 166 ? -25.398 24.336 5.863 1.00 33.61 192 GLY B O 1
ATOM 1246 N N . LEU A 1 167 ? -26.046 23.054 4.094 1.00 31.31 193 LEU B N 1
ATOM 1247 C CA . LEU A 1 167 ? -26.050 21.753 4.813 1.00 30.76 193 LEU B CA 1
ATOM 1248 C C . LEU A 1 167 ? -24.753 21.001 4.506 1.00 30.37 193 LEU B C 1
ATOM 1249 O O . LEU A 1 167 ? -24.330 20.978 3.331 1.00 29.93 193 LEU B O 1
ATOM 1254 N N . ASN A 1 168 ? -24.153 20.413 5.540 1.00 30.70 194 ASN B N 1
ATOM 1255 C CA . ASN A 1 168 ? -23.142 19.335 5.404 1.00 30.34 194 ASN B CA 1
ATOM 1256 C C . ASN A 1 168 ? -23.910 18.037 5.136 1.00 29.24 194 ASN B C 1
ATOM 1257 O O . ASN A 1 168 ? -24.485 17.481 6.092 1.00 29.16 194 ASN B O 1
ATOM 1262 N N . VAL A 1 169 ? -23.963 17.610 3.873 1.00 28.51 195 VAL B N 1
ATOM 1263 C CA . VAL A 1 169 ? -24.593 16.321 3.467 1.00 27.59 195 VAL B CA 1
ATOM 1264 C C . VAL A 1 169 ? -23.621 15.205 3.861 1.00 27.43 195 VAL B C 1
ATOM 1265 O O . VAL A 1 169 ? -22.688 14.927 3.082 1.00 27.06 195 VAL B O 1
ATOM 1269 N N . MET A 1 170 ? -23.817 14.622 5.045 1.00 27.91 196 MET B N 1
ATOM 1270 C CA . MET A 1 170 ? -22.919 13.586 5.624 1.00 28.16 196 MET B CA 1
ATOM 1271 C C . MET A 1 170 ? -23.002 12.305 4.788 1.00 26.87 196 MET B C 1
ATOM 1272 O O . MET A 1 170 ? -22.025 11.538 4.792 1.00 26.46 196 MET B O 1
ATOM 1277 N N . ARG A 1 171 ? -24.136 12.073 4.125 1.00 26.18 197 ARG B N 1
ATOM 1278 C CA . ARG A 1 171 ? -24.379 10.838 3.336 1.00 25.48 197 ARG B CA 1
ATOM 1279 C C . ARG A 1 171 ? -25.561 11.062 2.389 1.00 24.61 197 ARG B C 1
ATOM 1280 O O . ARG A 1 171 ? -26.567 11.668 2.813 1.00 24.72 197 ARG B O 1
ATOM 1288 N N . ILE A 1 172 ? -25.406 10.609 1.146 1.00 23.62 198 ILE B N 1
ATOM 1289 C CA . ILE A 1 172 ? -26.502 10.389 0.160 1.00 23.11 198 ILE B CA 1
ATOM 1290 C C . ILE A 1 172 ? -26.932 8.928 0.308 1.00 21.95 198 ILE B C 1
ATOM 1291 O O . ILE A 1 172 ? -26.080 8.043 0.125 1.00 21.45 198 ILE B O 1
ATOM 1296 N N A ILE A 1 173 ? -28.204 8.684 0.633 0.50 21.61 199 ILE B N 1
ATOM 1297 N N B ILE A 1 173 ? -28.206 8.693 0.638 0.50 21.65 199 ILE B N 1
ATOM 1298 C CA A ILE A 1 173 ? -28.755 7.313 0.854 0.50 21.05 199 ILE B CA 1
ATOM 1299 C CA B ILE A 1 173 ? -28.782 7.332 0.860 0.50 21.11 199 ILE B CA 1
ATOM 1300 C C A ILE A 1 173 ? -29.806 7.020 -0.223 0.50 20.33 199 ILE B C 1
ATOM 1301 C C B ILE A 1 173 ? -29.799 7.033 -0.249 0.50 20.35 199 ILE B C 1
ATOM 1302 O O A ILE A 1 173 ? -30.636 7.903 -0.505 0.50 20.41 199 ILE B O 1
ATOM 1303 O O B ILE A 1 173 ? -30.597 7.928 -0.581 0.50 20.41 199 ILE B O 1
ATOM 1312 N N . ASN A 1 174 ? -29.764 5.820 -0.804 1.00 19.60 200 ASN B N 1
ATOM 1313 C CA . ASN A 1 174 ? -30.717 5.386 -1.858 1.00 18.89 200 ASN B CA 1
ATOM 1314 C C . ASN A 1 174 ? -32.099 5.201 -1.213 1.00 18.94 200 ASN B C 1
ATOM 1315 O O . ASN A 1 174 ? -32.178 4.586 -0.136 1.00 18.77 200 ASN B O 1
ATOM 1320 N N . GLU A 1 175 ? -33.144 5.749 -1.842 1.00 19.00 201 GLU B N 1
ATOM 1321 C CA . GLU A 1 175 ? -34.512 5.839 -1.266 1.00 19.46 201 GLU B CA 1
ATOM 1322 C C . GLU A 1 175 ? -35.017 4.455 -0.853 1.00 18.86 201 GLU B C 1
ATOM 1323 O O . GLU A 1 175 ? -35.540 4.311 0.249 1.00 18.87 201 GLU B O 1
ATOM 1329 N N . PRO A 1 176 ? -34.894 3.397 -1.689 1.00 18.21 202 PRO B N 1
ATOM 1330 C CA . PRO A 1 176 ? -35.374 2.068 -1.298 1.00 18.20 202 PRO B CA 1
ATOM 1331 C C . PRO A 1 176 ? -34.614 1.490 -0.093 1.00 18.24 202 PRO B C 1
ATOM 1332 O O . PRO A 1 176 ? -35.212 0.773 0.684 1.00 18.53 202 PRO B O 1
ATOM 1336 N N . THR A 1 177 ? -33.322 1.811 0.042 1.00 18.00 203 THR B N 1
ATOM 1337 C CA . THR A 1 177 ? -32.486 1.390 1.199 1.00 18.41 203 THR B CA 1
ATOM 1338 C C . THR A 1 177 ? -33.010 2.078 2.465 1.00 18.72 203 THR B C 1
ATOM 1339 O O . THR A 1 177 ? -33.150 1.394 3.497 1.00 18.84 203 THR B O 1
ATOM 1343 N N . ALA A 1 178 ? -33.304 3.379 2.383 1.00 18.77 204 ALA B N 1
ATOM 1344 C CA . ALA A 1 178 ? -33.923 4.160 3.478 1.00 19.36 204 ALA B CA 1
ATOM 1345 C C . ALA A 1 178 ? -35.253 3.503 3.871 1.00 19.63 204 ALA B C 1
ATOM 1346 O O . ALA A 1 178 ? -35.466 3.254 5.078 1.00 20.19 204 ALA B O 1
ATOM 1348 N N . ALA A 1 179 ? -36.103 3.200 2.885 1.00 19.34 205 ALA B N 1
ATOM 1349 C CA . ALA A 1 179 ? -37.412 2.533 3.087 1.00 19.86 205 ALA B CA 1
ATOM 1350 C C . ALA A 1 179 ? -37.209 1.194 3.808 1.00 19.93 205 ALA B C 1
ATOM 1351 O O . ALA A 1 179 ? -37.996 0.896 4.722 1.00 20.40 205 ALA B O 1
ATOM 1353 N N . ALA A 1 180 ? -36.187 0.422 3.422 1.00 19.68 206 ALA B N 1
ATOM 1354 C CA . ALA A 1 180 ? -35.854 -0.889 4.032 1.00 19.88 206 ALA B CA 1
ATOM 1355 C C . ALA A 1 180 ? -35.540 -0.699 5.522 1.00 20.59 206 ALA B C 1
ATOM 1356 O O . ALA A 1 180 ? -35.978 -1.541 6.327 1.00 21.11 206 ALA B O 1
ATOM 1358 N N . ILE A 1 181 ? -34.814 0.367 5.881 1.00 20.82 207 ILE B N 1
ATOM 1359 C CA . ILE A 1 181 ? -34.457 0.669 7.300 1.00 21.71 207 ILE B CA 1
ATOM 1360 C C . ILE A 1 181 ? -35.749 0.945 8.075 1.00 22.52 207 ILE B C 1
ATOM 1361 O O . ILE A 1 181 ? -35.896 0.395 9.181 1.00 22.75 207 ILE B O 1
ATOM 1366 N N . ALA A 1 182 ? -36.650 1.755 7.510 1.00 22.87 208 ALA B N 1
ATOM 1367 C CA . ALA A 1 182 ? -37.957 2.098 8.116 1.00 24.09 208 ALA B CA 1
ATOM 1368 C C . ALA A 1 182 ? -38.747 0.812 8.380 1.00 24.93 208 ALA B C 1
ATOM 1369 O O . ALA A 1 182 ? -39.315 0.682 9.473 1.00 25.67 208 ALA B O 1
ATOM 1371 N N . TYR A 1 183 ? -38.758 -0.115 7.420 1.00 25.32 209 TYR B N 1
ATOM 1372 C CA . TYR A 1 183 ? -39.441 -1.427 7.553 1.00 26.66 209 TYR B CA 1
ATOM 1373 C C . TYR A 1 183 ? -38.754 -2.283 8.626 1.00 27.92 209 TYR B C 1
ATOM 1374 O O . TYR A 1 183 ? -39.454 -2.867 9.468 1.00 28.57 209 TYR B O 1
ATOM 1383 N N . GLY A 1 184 ? -37.421 -2.369 8.581 1.00 28.70 210 GLY B N 1
ATOM 1384 C CA . GLY A 1 184 ? -36.648 -3.444 9.233 1.00 30.39 210 GLY B CA 1
ATOM 1385 C C . GLY A 1 184 ? -36.140 -3.103 10.626 1.00 32.75 210 GLY B C 1
ATOM 1386 O O . GLY A 1 184 ? -35.751 -4.051 11.337 1.00 33.94 210 GLY B O 1
ATOM 1387 N N . LEU A 1 185 ? -36.113 -1.824 11.020 1.00 34.46 211 LEU B N 1
ATOM 1388 C CA . LEU A 1 185 ? -35.378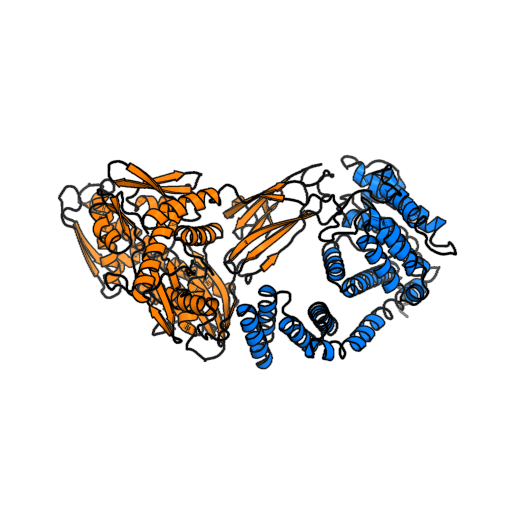 -1.377 12.239 1.00 36.41 211 LEU B CA 1
ATOM 1389 C C . LEU A 1 185 ? -35.901 -2.121 13.473 1.00 38.51 211 LEU B C 1
ATOM 1390 O O . LEU A 1 185 ? -35.070 -2.704 14.200 1.00 39.32 211 LEU B O 1
ATOM 1395 N N . ASP A 1 186 ? -37.220 -2.098 13.695 1.00 39.69 212 ASP B N 1
ATOM 1396 C CA . ASP A 1 186 ? -37.877 -2.660 14.907 1.00 41.83 212 ASP B CA 1
ATOM 1397 C C . ASP A 1 186 ? -38.003 -4.188 14.800 1.00 41.69 212 ASP B C 1
ATOM 1398 O O . ASP A 1 186 ? -38.309 -4.815 15.832 1.00 43.45 212 ASP B O 1
ATOM 1403 N N . LYS A 1 187 ? -37.789 -4.768 13.613 1.00 40.14 213 LYS B N 1
ATOM 1404 C CA . LYS A 1 187 ? -37.911 -6.233 13.374 1.00 39.75 213 LYS B CA 1
ATOM 1405 C C . LYS A 1 187 ? -36.636 -6.929 13.870 1.00 39.41 213 LYS B C 1
ATOM 1406 O O . LYS A 1 187 ? -35.539 -6.411 13.602 1.00 39.69 213 LYS B O 1
ATOM 1412 N N . ARG A 1 188 ? -36.786 -8.056 14.570 1.00 39.46 214 ARG B N 1
ATOM 1413 C CA . ARG A 1 188 ? -35.677 -8.943 15.014 1.00 38.77 214 ARG B CA 1
ATOM 1414 C C . ARG A 1 188 ? -36.028 -10.378 14.602 1.00 38.13 214 ARG B C 1
ATOM 1415 O O . ARG A 1 188 ? -36.017 -11.280 15.463 1.00 39.45 214 ARG B O 1
ATOM 1417 N N A GLU A 1 189 ? -36.302 -10.559 13.307 0.70 36.63 215 GLU B N 1
ATOM 1418 N N B GLU A 1 189 ? -36.351 -10.582 13.320 0.30 36.50 215 GLU B N 1
ATOM 1419 C CA A GLU A 1 189 ? -36.854 -11.801 12.700 0.70 36.32 215 GLU B CA 1
ATOM 1420 C CA B GLU A 1 189 ? -36.843 -11.878 12.776 0.30 36.13 215 GLU B CA 1
ATOM 1421 C C A GLU A 1 189 ? -35.739 -12.574 11.980 0.70 34.96 215 GLU B C 1
ATOM 1422 C C B GLU A 1 189 ? -35.738 -12.575 11.972 0.30 34.82 215 GLU B C 1
ATOM 1423 O O A GLU A 1 189 ? -36.049 -13.609 11.360 0.70 34.94 215 GLU B O 1
ATOM 1424 O O B GLU A 1 189 ? -36.059 -13.554 11.269 0.30 34.81 215 GLU B O 1
ATOM 1435 N N . GLY A 1 190 ? -34.492 -12.100 12.075 1.00 33.67 216 GLY B N 1
ATOM 1436 C CA . GLY A 1 190 ? -33.344 -12.686 11.358 1.00 31.99 216 GLY B CA 1
ATOM 1437 C C . GLY A 1 190 ? -33.432 -12.421 9.866 1.00 29.68 216 GLY B C 1
ATOM 1438 O O . GLY A 1 190 ? -34.079 -11.434 9.475 1.00 28.77 216 GLY B O 1
ATOM 1439 N N . GLU A 1 191 ? -32.819 -13.284 9.057 1.00 28.36 217 GLU B N 1
ATOM 1440 C CA . GLU A 1 191 ? -32.583 -13.040 7.611 1.00 26.76 217 GLU B CA 1
ATOM 1441 C C . GLU A 1 191 ? -33.916 -13.058 6.853 1.00 26.18 217 GLU B C 1
ATOM 1442 O O . GLU A 1 191 ? -34.657 -14.056 6.969 1.00 26.29 217 GLU B O 1
ATOM 1448 N N . LYS A 1 192 ? -34.196 -11.985 6.111 1.00 24.97 218 LYS B N 1
ATOM 1449 C CA . LYS A 1 192 ? -35.399 -11.843 5.251 1.00 24.90 218 LYS B CA 1
ATOM 1450 C C . LYS A 1 192 ? -34.983 -11.224 3.916 1.00 23.61 218 LYS B C 1
ATOM 1451 O O . LYS A 1 192 ? -34.124 -10.317 3.928 1.00 22.91 218 LYS B O 1
ATOM 1457 N N . ASN A 1 193 ? -35.567 -11.709 2.819 1.00 23.16 219 ASN B N 1
ATOM 1458 C CA . ASN A 1 193 ? -35.486 -11.072 1.482 1.00 22.42 219 ASN B CA 1
ATOM 1459 C C . ASN A 1 193 ? -36.704 -10.166 1.324 1.00 22.12 219 ASN B C 1
ATOM 1460 O O . ASN A 1 193 ? -37.845 -10.679 1.398 1.00 22.13 219 ASN B O 1
ATOM 1465 N N . ILE A 1 194 ? -36.473 -8.872 1.126 1.00 21.34 220 ILE B N 1
ATOM 1466 C CA . ILE A 1 194 ? -37.573 -7.894 0.919 1.00 21.45 220 ILE B CA 1
ATOM 1467 C C . ILE A 1 194 ? -37.419 -7.268 -0.470 1.00 20.55 220 ILE B C 1
ATOM 1468 O O . ILE A 1 194 ? -36.279 -7.035 -0.909 1.00 19.90 220 ILE B O 1
ATOM 1473 N N . LEU A 1 195 ? -38.550 -7.070 -1.142 1.00 20.43 221 LEU B N 1
ATOM 1474 C CA . LEU A 1 195 ? -38.660 -6.368 -2.440 1.00 20.00 221 LEU B CA 1
ATOM 1475 C C . LEU A 1 195 ? -39.250 -4.992 -2.139 1.00 19.58 221 LEU B C 1
ATOM 1476 O O . LEU A 1 195 ? -40.429 -4.938 -1.765 1.00 19.91 221 LEU B O 1
ATOM 1481 N N . VAL A 1 196 ? -38.430 -3.945 -2.201 1.00 18.71 222 VAL B N 1
ATOM 1482 C CA . VAL A 1 196 ? -38.896 -2.540 -2.027 1.00 18.59 222 VAL B CA 1
ATOM 1483 C C . VAL A 1 196 ? -39.301 -2.012 -3.405 1.00 18.33 222 VAL B C 1
ATOM 1484 O O . VAL A 1 196 ? -38.443 -1.949 -4.304 1.00 17.79 222 VAL B O 1
ATOM 1488 N N . PHE A 1 197 ? -40.585 -1.702 -3.559 1.00 18.64 223 PHE B N 1
ATOM 1489 C CA . PHE A 1 197 ? -41.200 -1.138 -4.783 1.00 18.73 223 PHE B CA 1
ATOM 1490 C C . PHE A 1 197 ? -41.505 0.327 -4.477 1.00 19.02 223 PHE B C 1
ATOM 1491 O O . PHE A 1 197 ? -42.418 0.592 -3.672 1.00 19.26 223 PHE B O 1
ATOM 1499 N N . ASP A 1 198 ? -40.719 1.230 -5.063 1.00 19.14 224 ASP B N 1
ATOM 1500 C CA . ASP A 1 198 ? -40.651 2.664 -4.685 1.00 19.52 224 ASP B CA 1
ATOM 1501 C C . ASP A 1 198 ? -41.070 3.516 -5.884 1.00 19.36 224 ASP B C 1
ATOM 1502 O O . ASP A 1 198 ? -40.203 3.836 -6.713 1.00 18.98 224 ASP B O 1
ATOM 1507 N N . LEU A 1 199 ? -42.356 3.860 -5.961 1.00 19.47 225 LEU B N 1
ATOM 1508 C CA . LEU A 1 199 ? -42.930 4.705 -7.034 1.00 19.84 225 LEU B CA 1
ATOM 1509 C C . LEU A 1 199 ? -43.372 6.025 -6.396 1.00 20.23 225 LEU B C 1
ATOM 1510 O O . LEU A 1 199 ? -44.425 6.040 -5.733 1.00 20.49 225 LEU B O 1
ATOM 1515 N N . GLY A 1 200 ? -42.552 7.069 -6.545 1.00 20.20 226 GLY B N 1
ATOM 1516 C CA . GLY A 1 200 ? -42.756 8.387 -5.915 1.00 20.59 226 GLY B CA 1
ATOM 1517 C C . GLY A 1 200 ? -43.338 9.393 -6.890 1.00 20.96 226 GLY B C 1
ATOM 1518 O O . GLY A 1 200 ? -44.024 8.980 -7.835 1.00 21.46 226 GLY B O 1
ATOM 1519 N N . GLY A 1 201 ? -43.062 10.677 -6.674 1.00 21.15 227 GLY B N 1
ATOM 1520 C CA . GLY A 1 201 ? -43.605 11.780 -7.489 1.00 21.51 227 GLY B CA 1
ATOM 1521 C C . GLY A 1 201 ? -43.004 11.828 -8.885 1.00 21.39 227 GLY B C 1
ATOM 1522 O O . GLY A 1 201 ? -43.674 12.364 -9.783 1.00 21.64 227 GLY B O 1
ATOM 1523 N N . GLY A 1 202 ? -41.772 11.335 -9.075 1.00 20.80 228 GLY B N 1
ATOM 1524 C CA . GLY A 1 202 ? -41.071 11.482 -10.366 1.00 20.91 228 GLY B CA 1
ATOM 1525 C C . GLY A 1 202 ? -40.058 10.395 -10.679 1.00 20.32 228 GLY B C 1
ATOM 1526 O O . GLY A 1 202 ? -39.545 10.408 -11.809 1.00 20.36 228 GLY B O 1
ATOM 1527 N N . ALA A 1 203 ? -39.772 9.492 -9.740 1.00 19.89 229 ALA B N 1
ATOM 1528 C CA . ALA A 1 203 ? -38.738 8.447 -9.890 1.00 19.65 229 ALA B CA 1
ATOM 1529 C C . ALA A 1 203 ? -39.310 7.098 -9.452 1.00 19.37 229 ALA B C 1
ATOM 1530 O O . ALA A 1 203 ? -40.184 7.065 -8.552 1.00 19.70 229 ALA B O 1
ATOM 1532 N N . PHE A 1 204 ? -38.857 6.032 -10.103 1.00 18.85 230 PHE B N 1
ATOM 1533 C CA . PHE A 1 204 ? -39.264 4.638 -9.813 1.00 18.62 230 PHE B CA 1
ATOM 1534 C C . PHE A 1 204 ? -38.015 3.797 -9.555 1.00 18.16 230 PHE B C 1
ATOM 1535 O O . PHE A 1 204 ? -37.130 3.766 -10.425 1.00 17.98 230 PHE B O 1
ATOM 1543 N N . ASP A 1 205 ? -37.969 3.136 -8.399 1.00 18.15 231 ASP B N 1
ATOM 1544 C CA . ASP A 1 205 ? -36.893 2.184 -8.026 1.00 17.89 231 ASP B CA 1
ATOM 1545 C C . ASP A 1 205 ? -37.519 0.860 -7.596 1.00 17.89 231 ASP B C 1
ATOM 1546 O O . ASP A 1 205 ? -38.582 0.879 -6.945 1.00 17.78 231 ASP B O 1
ATOM 1551 N N . VAL A 1 206 ? -36.853 -0.239 -7.937 1.00 17.55 232 VAL B N 1
ATOM 1552 C CA . VAL A 1 206 ? -37.065 -1.567 -7.301 1.00 17.77 232 VAL B CA 1
ATOM 1553 C C . VAL A 1 206 ? -35.713 -2.016 -6.750 1.00 17.31 232 VAL B C 1
ATOM 1554 O O . VAL A 1 206 ? -34.738 -2.035 -7.519 1.00 17.05 232 VAL B O 1
ATOM 1558 N N . SER A 1 207 ? -35.655 -2.311 -5.452 1.00 17.26 233 SER B N 1
ATOM 1559 C CA . SER A 1 207 ? -34.456 -2.875 -4.790 1.00 17.18 233 SER B CA 1
ATOM 1560 C C . SER A 1 207 ? -34.848 -4.172 -4.090 1.00 17.79 233 SER B C 1
ATOM 1561 O O . SER A 1 207 ? -35.877 -4.191 -3.378 1.00 18.04 233 SER B O 1
ATOM 1564 N N . LEU A 1 208 ? -34.082 -5.227 -4.346 1.00 17.98 234 LEU B N 1
ATOM 1565 C CA . LEU A 1 208 ? -34.170 -6.501 -3.600 1.00 18.66 234 LEU B CA 1
ATOM 1566 C C . LEU A 1 208 ? -33.087 -6.457 -2.524 1.00 18.62 234 LEU B C 1
ATOM 1567 O O . LEU A 1 208 ? -31.896 -6.331 -2.889 1.00 18.21 234 LEU B O 1
ATOM 1572 N N . LEU A 1 209 ? -33.489 -6.491 -1.252 1.00 18.76 235 LEU B N 1
ATOM 1573 C CA . LEU A 1 209 ? -32.541 -6.479 -0.112 1.00 19.00 235 LEU B CA 1
ATOM 1574 C C . LEU A 1 209 ? -32.636 -7.803 0.641 1.00 19.69 235 LEU B C 1
ATOM 1575 O O . LEU A 1 209 ? -33.740 -8.372 0.727 1.00 19.93 235 LEU B O 1
ATOM 1580 N N . THR A 1 210 ? -31.507 -8.259 1.175 1.00 19.77 236 THR B N 1
ATOM 1581 C CA . THR A 1 210 ? -31.466 -9.238 2.282 1.00 20.53 236 THR B CA 1
ATOM 1582 C C . THR A 1 210 ? -31.181 -8.443 3.555 1.00 20.77 236 THR B C 1
ATOM 1583 O O . THR A 1 210 ? -30.080 -7.874 3.664 1.00 20.84 236 THR B O 1
ATOM 1587 N N . ILE A 1 211 ? -32.166 -8.362 4.448 1.00 21.08 237 ILE B N 1
ATOM 1588 C CA . ILE A 1 211 ? -32.038 -7.654 5.751 1.00 21.34 237 ILE B CA 1
ATOM 1589 C C . ILE A 1 211 ? -31.849 -8.717 6.828 1.00 21.80 237 ILE B C 1
ATOM 1590 O O . ILE A 1 211 ? -32.455 -9.809 6.716 1.00 22.21 237 ILE B O 1
ATOM 1595 N N . ASP A 1 212 ? -31.016 -8.421 7.819 1.00 21.60 238 ASP B N 1
ATOM 1596 C CA . ASP A 1 212 ? -30.587 -9.428 8.817 1.00 22.22 238 ASP B CA 1
ATOM 1597 C C . ASP A 1 212 ? -29.999 -8.712 10.033 1.00 22.71 238 ASP B C 1
ATOM 1598 O O . ASP A 1 212 ? -28.829 -8.300 9.969 1.00 22.38 238 ASP B O 1
ATOM 1603 N N A ASN A 1 213 ? -30.861 -8.550 11.050 0.50 23.59 239 ASN B N 1
ATOM 1604 N N B ASN A 1 213 ? -30.764 -8.551 11.114 0.50 23.65 239 ASN B N 1
ATOM 1605 C CA A ASN A 1 213 ? -30.598 -8.062 12.434 0.50 24.43 239 ASN B CA 1
ATOM 1606 C CA B ASN A 1 213 ? -30.191 -8.221 12.447 0.50 24.45 239 ASN B CA 1
ATOM 1607 C C A ASN A 1 213 ? -29.617 -6.882 12.395 0.50 23.96 239 ASN B C 1
ATOM 1608 C C B ASN A 1 213 ? -29.533 -6.830 12.435 0.50 23.96 239 ASN B C 1
ATOM 1609 O O A ASN A 1 213 ? -28.619 -6.891 13.138 0.50 24.48 239 ASN B O 1
ATOM 1610 O O B ASN A 1 213 ? -28.633 -6.626 13.271 0.50 24.46 239 ASN B O 1
ATOM 1619 N N . GLY A 1 214 ? -29.943 -5.901 11.554 1.00 23.20 240 GLY B N 1
ATOM 1620 C CA . GLY A 1 214 ? -29.298 -4.574 11.467 1.00 23.00 240 GLY B CA 1
ATOM 1621 C C . GLY A 1 214 ? -28.466 -4.408 10.205 1.00 22.24 240 GLY B C 1
ATOM 1622 O O . GLY A 1 214 ? -28.092 -3.259 9.891 1.00 21.83 240 GLY B O 1
ATOM 1623 N N . VAL A 1 215 ? -28.166 -5.507 9.510 1.00 22.18 241 VAL B N 1
ATOM 1624 C CA . VAL A 1 215 ? -27.451 -5.491 8.201 1.00 21.49 241 VAL B CA 1
ATOM 1625 C C . VAL A 1 215 ? -28.495 -5.345 7.093 1.00 21.49 241 VAL B C 1
ATOM 1626 O O . VAL A 1 215 ? -29.407 -6.197 7.029 1.00 21.73 241 VAL B O 1
ATOM 1630 N N . PHE A 1 216 ? -28.360 -4.299 6.272 1.00 21.28 242 PHE B N 1
ATOM 1631 C CA . PHE A 1 216 ? -29.223 -4.007 5.098 1.00 21.25 242 PHE B CA 1
ATOM 1632 C C . PHE A 1 216 ? -28.373 -4.153 3.840 1.00 21.13 242 PHE B C 1
ATOM 1633 O O . PHE A 1 216 ? -27.570 -3.253 3.524 1.00 21.39 242 PHE B O 1
ATOM 1641 N N . GLU A 1 217 ? -28.536 -5.292 3.171 1.00 21.32 243 GLU B N 1
ATOM 1642 C CA . GLU A 1 217 ? -27.719 -5.721 2.014 1.00 21.14 243 GLU B CA 1
ATOM 1643 C C . GLU A 1 217 ? -28.559 -5.590 0.741 1.00 20.34 243 GLU B C 1
ATOM 1644 O O . GLU A 1 217 ? -29.524 -6.363 0.585 1.00 20.29 243 GLU B O 1
ATOM 1650 N N . VAL A 1 218 ? -28.232 -4.629 -0.123 1.00 19.48 244 VAL B N 1
ATOM 1651 C CA . VAL A 1 218 ? -28.889 -4.513 -1.456 1.00 18.96 244 VAL B CA 1
ATOM 1652 C C . VAL A 1 218 ? -28.270 -5.578 -2.363 1.00 19.00 244 VAL B C 1
ATOM 1653 O O . VAL A 1 218 ? -27.039 -5.575 -2.549 1.00 19.17 244 VAL B O 1
ATOM 1657 N N . VAL A 1 219 ? -29.105 -6.476 -2.877 1.00 19.07 245 VAL B N 1
ATOM 1658 C CA . VAL A 1 219 ? -28.678 -7.601 -3.755 1.00 19.19 245 VAL B CA 1
ATOM 1659 C C . VAL A 1 219 ? -28.696 -7.096 -5.198 1.00 18.68 245 VAL B C 1
ATOM 1660 O O . VAL A 1 219 ? -27.728 -7.345 -5.933 1.00 18.75 245 VAL B O 1
ATOM 1664 N N . ALA A 1 220 ? -29.762 -6.398 -5.578 1.00 18.18 246 ALA B N 1
ATOM 1665 C CA . ALA A 1 220 ? -29.965 -5.895 -6.951 1.00 17.95 246 ALA B CA 1
ATOM 1666 C C . ALA A 1 220 ? -30.916 -4.703 -6.908 1.00 17.92 246 ALA B C 1
ATOM 1667 O O . ALA A 1 220 ? -31.823 -4.688 -6.053 1.00 18.27 246 ALA B O 1
ATOM 1669 N N . THR A 1 221 ? -30.695 -3.739 -7.793 1.00 17.72 247 THR B N 1
ATOM 1670 C CA . THR A 1 221 ? -31.584 -2.568 -7.963 1.00 17.79 247 THR B CA 1
ATOM 1671 C C . THR A 1 221 ? -31.798 -2.339 -9.456 1.00 18.03 247 THR B C 1
ATOM 1672 O O . THR A 1 221 ? -30.910 -2.685 -10.253 1.00 18.18 247 THR B O 1
ATOM 1676 N N . ASN A 1 222 ? -32.947 -1.773 -9.807 1.00 18.31 248 ASN B N 1
ATOM 1677 C CA . ASN A 1 222 ? -33.295 -1.418 -11.201 1.00 18.71 248 ASN B CA 1
ATOM 1678 C C . ASN A 1 222 ? -34.491 -0.472 -11.152 1.00 18.75 248 ASN B C 1
ATOM 1679 O O . ASN A 1 222 ? -35.405 -0.716 -10.348 1.00 18.90 248 ASN B O 1
ATOM 1684 N N . GLY A 1 223 ? -34.477 0.569 -11.973 1.00 18.69 249 GLY B N 1
ATOM 1685 C CA . GLY A 1 223 ? -35.563 1.559 -11.956 1.00 18.82 249 GLY B CA 1
ATOM 1686 C C . GLY A 1 223 ? -35.532 2.479 -13.150 1.00 19.06 249 GLY B C 1
ATOM 1687 O O . GLY A 1 223 ? -34.965 2.114 -14.200 1.00 19.27 249 GLY B O 1
ATOM 1688 N N . ASP A 1 224 ? -36.147 3.639 -12.970 1.00 19.19 250 ASP B N 1
ATOM 1689 C CA . ASP A 1 224 ? -36.325 4.685 -14.001 1.00 19.71 250 ASP B CA 1
ATOM 1690 C C . ASP A 1 224 ? -36.477 6.001 -13.243 1.00 19.65 250 ASP B C 1
ATOM 1691 O O . ASP A 1 224 ? -37.485 6.156 -12.528 1.00 19.69 250 ASP B O 1
ATOM 1696 N N . THR A 1 225 ? -35.498 6.898 -13.364 1.00 19.74 251 THR B N 1
ATOM 1697 C CA . THR A 1 225 ? -35.445 8.161 -12.583 1.00 19.95 251 THR B CA 1
ATOM 1698 C C . THR A 1 225 ? -36.447 9.177 -13.145 1.00 20.64 251 THR B C 1
ATOM 1699 O O . THR A 1 225 ? -36.558 10.257 -12.542 1.00 20.90 251 THR B O 1
ATOM 1703 N N . HIS A 1 226 ? -37.148 8.844 -14.237 1.00 20.91 252 HIS B N 1
ATOM 1704 C CA . HIS A 1 226 ? -38.127 9.736 -14.915 1.00 21.57 252 HIS B CA 1
ATOM 1705 C C . HIS A 1 226 ? -39.447 8.985 -15.140 1.00 21.67 252 HIS B C 1
ATOM 1706 O O . HIS A 1 226 ? -39.969 9.007 -16.276 1.00 22.46 252 HIS B O 1
ATOM 1713 N N . LEU A 1 227 ? -39.952 8.335 -14.088 1.00 20.89 253 LEU B N 1
ATOM 1714 C CA . LEU A 1 227 ? -41.261 7.628 -14.077 1.00 20.96 253 LEU B CA 1
ATOM 1715 C C . LEU A 1 227 ? -41.863 7.761 -12.677 1.00 20.45 253 LEU B C 1
ATOM 1716 O O . LEU A 1 227 ? -41.232 7.290 -11.721 1.00 19.97 253 LEU B O 1
ATOM 1721 N N . GLY A 1 228 ? -43.035 8.384 -12.564 1.00 20.74 254 GLY B N 1
ATOM 1722 C CA . GLY A 1 228 ? -43.722 8.564 -11.273 1.00 20.60 254 GLY B CA 1
ATOM 1723 C C . GLY A 1 228 ? -45.007 9.351 -11.425 1.00 21.24 254 GLY B C 1
ATOM 1724 O O . GLY A 1 228 ? -45.478 9.499 -12.572 1.00 21.49 254 GLY B O 1
ATOM 1725 N N . GLY A 1 229 ? -45.530 9.852 -10.303 1.00 21.56 255 GLY B N 1
ATOM 1726 C CA . GLY A 1 229 ? -46.789 10.619 -10.220 1.00 22.56 255 GLY B CA 1
ATOM 1727 C C . GLY A 1 229 ? -46.879 11.708 -11.278 1.00 23.33 255 GLY B C 1
ATOM 1728 O O . GLY A 1 229 ? -47.969 11.874 -11.851 1.00 23.93 255 GLY B O 1
ATOM 1729 N N . GLU A 1 230 ? -45.782 12.433 -11.525 1.00 23.48 256 GLU B N 1
ATOM 1730 C CA . GLU A 1 230 ? -45.727 13.555 -12.505 1.00 24.40 256 GLU B CA 1
ATOM 1731 C C . GLU A 1 230 ? -46.223 13.065 -13.872 1.00 24.79 256 GLU B C 1
ATOM 1732 O O . GLU A 1 230 ? -47.019 13.788 -14.503 1.00 25.61 256 GLU B O 1
ATOM 1738 N N . ASP A 1 231 ? -45.784 11.875 -14.298 1.00 24.17 257 ASP B N 1
ATOM 1739 C CA . ASP A 1 231 ? -46.088 11.297 -15.635 1.00 24.57 257 ASP B CA 1
ATOM 1740 C C . ASP A 1 231 ? -47.573 10.931 -15.714 1.00 25.08 257 ASP B C 1
ATOM 1741 O O . ASP A 1 231 ? -48.176 11.133 -16.784 1.00 25.51 257 ASP B O 1
ATOM 1746 N N . PHE A 1 232 ? -48.136 10.409 -14.623 1.00 24.76 258 PHE B N 1
ATOM 1747 C CA . PHE A 1 232 ? -49.569 10.028 -14.545 1.00 25.19 258 PHE B CA 1
ATOM 1748 C C . PHE A 1 232 ? -50.422 11.297 -14.663 1.00 26.11 258 PHE B C 1
ATOM 1749 O O . PHE A 1 232 ? -51.438 11.260 -15.372 1.00 26.63 258 PHE B O 1
ATOM 1757 N N . ASP A 1 233 ? -49.997 12.392 -14.025 1.00 26.39 259 ASP B N 1
ATOM 1758 C CA . ASP A 1 233 ? -50.695 13.704 -14.086 1.00 27.41 259 ASP B CA 1
ATOM 1759 C C . ASP A 1 233 ? -50.626 14.248 -15.517 1.00 27.96 259 ASP B C 1
ATOM 1760 O O . ASP A 1 233 ? -51.660 14.745 -16.000 1.00 28.76 259 ASP B O 1
ATOM 1765 N N . GLN A 1 234 ? -49.462 14.150 -16.167 1.00 27.55 260 GLN B N 1
ATOM 1766 C CA . GLN A 1 234 ? -49.234 14.642 -17.555 1.00 28.36 260 GLN B CA 1
ATOM 1767 C C . GLN A 1 234 ? -50.167 13.903 -18.523 1.00 28.52 260 GLN B C 1
ATOM 1768 O O . GLN A 1 234 ? -50.750 14.568 -19.395 1.00 29.25 260 GLN B O 1
ATOM 1774 N N . ARG A 1 235 ? -50.301 12.581 -18.379 1.00 27.66 261 ARG B N 1
ATOM 1775 C CA . ARG A 1 235 ? -51.184 11.752 -19.245 1.00 28.22 261 ARG B CA 1
ATOM 1776 C C . ARG A 1 235 ? -52.635 12.243 -19.126 1.00 28.92 261 ARG B C 1
ATOM 1777 O O . ARG A 1 235 ? -53.308 12.341 -20.172 1.00 29.89 261 ARG B O 1
ATOM 1785 N N . VAL A 1 236 ? -53.091 12.550 -17.908 1.00 28.71 262 VAL B N 1
ATOM 1786 C CA . VAL A 1 236 ? -54.492 12.984 -17.623 1.00 29.57 262 VAL B CA 1
ATOM 1787 C C . VAL A 1 236 ? -54.679 14.422 -18.125 1.00 30.74 262 VAL B C 1
ATOM 1788 O O . VAL A 1 236 ? -55.729 14.696 -18.726 1.00 31.50 262 VAL B O 1
ATOM 1792 N N . MET A 1 237 ? -53.704 15.303 -17.873 1.00 30.99 263 MET B N 1
ATOM 1793 C CA . MET A 1 237 ? -53.716 16.717 -18.340 1.00 32.28 263 MET B CA 1
ATOM 1794 C C . MET A 1 237 ? -53.847 16.744 -19.867 1.00 33.54 263 MET B C 1
ATOM 1795 O O . MET A 1 237 ? -54.728 17.466 -20.368 1.00 34.47 263 MET B O 1
ATOM 1800 N N . GLU A 1 238 ? -53.012 15.968 -20.567 1.00 33.89 264 GLU B N 1
ATOM 1801 C CA . GLU A 1 238 ? -52.965 15.890 -22.053 1.00 35.30 264 GLU B CA 1
ATOM 1802 C C . GLU A 1 238 ? -54.316 15.391 -22.580 1.00 36.18 264 GLU B C 1
ATOM 1803 O O . GLU A 1 238 ? -54.799 15.956 -23.582 1.00 37.22 264 GLU B O 1
ATOM 1809 N N . HIS A 1 239 ? -54.896 14.374 -21.932 1.00 35.62 265 HIS B N 1
ATOM 1810 C CA . HIS A 1 239 ? -56.230 13.808 -22.266 1.00 36.43 265 HIS B CA 1
ATOM 1811 C C . HIS A 1 239 ? -57.273 14.932 -22.295 1.00 37.70 265 HIS B C 1
ATOM 1812 O O . HIS A 1 239 ? -58.010 15.028 -23.299 1.00 38.80 265 HIS B O 1
ATOM 1819 N N . PHE A 1 240 ? -57.320 15.756 -21.244 1.00 37.63 266 PHE B N 1
ATOM 1820 C CA . PHE A 1 240 ? -58.380 16.778 -21.031 1.00 38.93 266 PHE B CA 1
ATOM 1821 C C . PHE A 1 240 ? -58.094 18.034 -21.865 1.00 40.50 266 PHE B C 1
ATOM 1822 O O . PHE A 1 240 ? -59.072 18.704 -22.244 1.00 41.47 266 PHE B O 1
ATOM 1830 N N . ILE A 1 241 ? -56.824 18.335 -22.163 1.00 40.94 267 ILE B N 1
ATOM 1831 C CA . ILE A 1 241 ? -56.440 19.438 -23.097 1.00 42.68 267 ILE B CA 1
ATOM 1832 C C . ILE A 1 241 ? -56.919 19.074 -24.510 1.00 44.55 267 ILE B C 1
ATOM 1833 O O . ILE A 1 241 ? -57.444 19.971 -25.194 1.00 45.65 267 ILE B O 1
ATOM 1838 N N . LYS A 1 242 ? -56.742 17.814 -24.923 1.00 45.07 268 LYS B N 1
ATOM 1839 C CA . LYS A 1 242 ? -57.200 17.285 -26.239 1.00 46.82 268 LYS B CA 1
ATOM 1840 C C . LYS A 1 242 ? -58.733 17.284 -26.294 1.00 48.36 268 LYS B C 1
ATOM 1841 O O . LYS A 1 242 ? -59.284 17.704 -27.336 1.00 49.86 268 LYS B O 1
ATOM 1847 N N . LEU A 1 243 ? -59.391 16.823 -25.224 1.00 48.39 269 LEU B N 1
ATOM 1848 C CA . LEU A 1 243 ? -60.873 16.718 -25.130 1.00 49.93 269 LEU B CA 1
ATOM 1849 C C . LEU A 1 243 ? -61.493 18.115 -25.258 1.00 51.73 269 LEU B C 1
ATOM 1850 O O . LEU A 1 243 ? -62.573 18.224 -25.870 1.00 53.06 269 LEU B O 1
ATOM 1855 N N . TYR A 1 244 ? -60.835 19.135 -24.699 1.00 52.07 270 TYR B N 1
ATOM 1856 C CA . TYR A 1 244 ? -61.305 20.545 -24.713 1.00 53.84 270 TYR B CA 1
ATOM 1857 C C . TYR A 1 244 ? -61.248 21.087 -26.147 1.00 56.10 270 TYR B C 1
ATOM 1858 O O . TYR A 1 244 ? -62.216 21.752 -26.566 1.00 57.63 270 TYR B O 1
ATOM 1867 N N . LYS A 1 245 ? -60.161 20.801 -26.874 1.00 56.87 271 LYS B N 1
ATOM 1868 C CA . LYS A 1 245 ? -59.959 21.245 -28.282 1.00 59.06 271 LYS B CA 1
ATOM 1869 C C . LYS A 1 245 ? -60.939 20.507 -29.204 1.00 60.84 271 LYS B C 1
ATOM 1870 O O . LYS A 1 245 ? -61.360 21.113 -30.204 1.00 62.84 271 LYS B O 1
ATOM 1876 N N . LYS A 1 246 ? -61.283 19.254 -28.886 1.00 60.74 272 LYS B N 1
ATOM 1877 C CA . LYS A 1 246 ? -62.276 18.441 -29.643 1.00 62.13 272 LYS B CA 1
ATOM 1878 C C . LYS A 1 246 ? -63.678 19.031 -29.448 1.00 63.94 272 LYS B C 1
ATOM 1879 O O . LYS A 1 246 ? -64.452 19.044 -30.427 1.00 65.49 272 LYS B O 1
ATOM 1881 N N . LYS A 1 247 ? -63.981 19.508 -28.236 1.00 64.06 273 LYS B N 1
ATOM 1882 C CA . LYS A 1 247 ? -65.335 19.972 -27.825 1.00 65.44 273 LYS B CA 1
ATOM 1883 C C . LYS A 1 247 ? -65.557 21.431 -28.246 1.00 67.45 273 LYS B C 1
ATOM 1884 O O . LYS A 1 247 ? -66.627 21.715 -28.819 1.00 69.21 273 LYS B O 1
ATOM 1890 N N . THR A 1 248 ? -64.597 22.319 -27.962 1.00 67.61 274 THR B N 1
ATOM 1891 C CA . THR A 1 248 ? -64.736 23.795 -28.105 1.00 68.95 274 THR B CA 1
ATOM 1892 C C . THR A 1 248 ? -63.961 24.313 -29.325 1.00 70.28 274 THR B C 1
ATOM 1893 O O . THR A 1 248 ? -64.385 25.347 -29.880 1.00 72.47 274 THR B O 1
ATOM 1897 N N . GLY A 1 249 ? -62.873 23.640 -29.718 1.00 69.82 275 GLY B N 1
ATOM 1898 C CA . GLY A 1 249 ? -61.935 24.114 -30.756 1.00 70.72 275 GLY B CA 1
ATOM 1899 C C . GLY A 1 249 ? -60.824 24.965 -30.163 1.00 70.45 275 GLY B C 1
ATOM 1900 O O . GLY A 1 249 ? -59.905 25.339 -30.918 1.00 71.00 275 GLY B O 1
ATOM 1901 N N . LYS A 1 250 ? -60.892 25.244 -28.856 1.00 69.90 276 LYS B N 1
ATOM 1902 C CA . LYS A 1 250 ? -59.960 26.146 -28.128 1.00 69.45 276 LYS B CA 1
ATOM 1903 C C . LYS A 1 250 ? -58.740 25.349 -27.655 1.00 68.11 276 LYS B C 1
ATOM 1904 O O . LYS A 1 250 ? -58.917 24.440 -26.819 1.00 67.17 276 LYS B O 1
ATOM 1906 N N . ASP A 1 251 ? -57.555 25.676 -28.182 1.00 68.05 277 ASP B N 1
ATOM 1907 C CA . ASP A 1 251 ? -56.244 25.149 -27.720 1.00 66.62 277 ASP B CA 1
ATOM 1908 C C . ASP A 1 251 ? -55.829 25.955 -26.484 1.00 65.68 277 ASP B C 1
ATOM 1909 O O . ASP A 1 251 ? -55.634 27.177 -26.622 1.00 67.08 277 ASP B O 1
ATOM 1914 N N . VAL A 1 252 ? -55.716 25.297 -25.325 1.00 63.44 278 VAL B N 1
ATOM 1915 C CA . VAL A 1 252 ? -55.537 25.955 -23.993 1.00 62.39 278 VAL B CA 1
ATOM 1916 C C . VAL A 1 252 ? -54.063 25.903 -23.571 1.00 60.94 278 VAL B C 1
ATOM 1917 O O . VAL A 1 252 ? -53.761 26.396 -22.468 1.00 60.38 278 VAL B O 1
ATOM 1921 N N . ARG A 1 253 ? -53.186 25.352 -24.420 1.00 60.47 279 ARG B N 1
ATOM 1922 C CA . ARG A 1 253 ? -51.721 25.239 -24.179 1.00 59.65 279 ARG B CA 1
ATOM 1923 C C . ARG A 1 253 ? -51.094 26.640 -24.130 1.00 60.28 279 ARG B C 1
ATOM 1924 O O . ARG A 1 253 ? -50.008 26.773 -23.536 1.00 60.22 279 ARG B O 1
ATOM 1929 N N . LYS A 1 254 ? -51.747 27.635 -24.743 1.00 61.01 280 LYS B N 1
ATOM 1930 C CA . LYS A 1 254 ? -51.335 29.066 -24.723 1.00 61.65 280 LYS B CA 1
ATOM 1931 C C . LYS A 1 254 ? -51.360 29.588 -23.280 1.00 60.53 280 LYS B C 1
ATOM 1932 O O . LYS A 1 254 ? -50.314 30.092 -22.819 1.00 60.81 280 LYS B O 1
ATOM 1934 N N . ASP A 1 255 ? -52.505 29.456 -22.599 1.00 58.98 281 ASP B N 1
ATOM 1935 C CA . ASP A 1 255 ? -52.754 30.000 -21.235 1.00 57.35 281 ASP B CA 1
ATOM 1936 C C . ASP A 1 255 ? -52.117 29.074 -20.189 1.00 54.33 281 ASP B C 1
ATOM 1937 O O . ASP A 1 255 ? -52.675 27.984 -19.947 1.00 52.80 281 ASP B O 1
ATOM 1942 N N . ASN A 1 256 ? -51.004 29.508 -19.585 1.00 52.35 282 ASN B N 1
ATOM 1943 C CA . ASN A 1 256 ? -50.283 28.786 -18.501 1.00 50.01 282 ASN B CA 1
ATOM 1944 C C . ASN A 1 256 ? -51.203 28.621 -17.285 1.00 48.95 282 ASN B C 1
ATOM 1945 O O . ASN A 1 256 ? -51.135 27.559 -16.647 1.00 47.21 282 ASN B O 1
ATOM 1950 N N . ARG A 1 257 ? -52.022 29.631 -16.974 1.00 49.43 283 ARG B N 1
ATOM 1951 C CA . ARG A 1 257 ? -52.972 29.599 -15.826 1.00 49.08 283 ARG B CA 1
ATOM 1952 C C . ARG A 1 257 ? -53.975 28.457 -16.031 1.00 47.46 283 ARG B C 1
ATOM 1953 O O . ARG A 1 257 ? -54.270 27.753 -15.048 1.00 46.07 283 ARG B O 1
ATOM 1961 N N . ALA A 1 258 ? -54.466 28.282 -17.262 1.00 47.12 284 ALA B N 1
ATOM 1962 C CA . ALA A 1 258 ? -55.424 27.220 -17.651 1.00 46.14 284 ALA B CA 1
ATOM 1963 C C . ALA A 1 258 ? -54.770 25.848 -17.445 1.00 43.80 284 ALA B C 1
ATOM 1964 O O . ALA A 1 258 ? -55.367 25.012 -16.744 1.00 43.16 284 ALA B O 1
ATOM 1966 N N . VAL A 1 259 ? -53.578 25.645 -18.014 1.00 42.49 285 VAL B N 1
ATOM 1967 C CA . VAL A 1 259 ? -52.822 24.357 -17.954 1.00 40.58 285 VAL B CA 1
ATOM 1968 C C . VAL A 1 259 ? -52.569 23.993 -16.483 1.00 38.75 285 VAL B C 1
ATOM 1969 O O . VAL A 1 259 ? -52.786 22.822 -16.130 1.00 37.54 285 VAL B O 1
ATOM 1973 N N . GLN A 1 260 ? -52.150 24.954 -15.652 1.00 38.00 286 GLN B N 1
ATOM 1974 C CA . GLN A 1 260 ? -51.743 24.693 -14.243 1.00 36.70 286 GLN B CA 1
ATOM 1975 C C . GLN A 1 260 ? -52.981 24.594 -13.340 1.00 36.47 286 GLN B C 1
ATOM 1976 O O . GLN A 1 260 ? -52.900 23.882 -12.317 1.00 35.37 286 GLN B O 1
ATOM 1982 N N . LYS A 1 261 ? -54.087 25.259 -13.690 1.00 37.26 287 LYS B N 1
ATOM 1983 C CA . LYS A 1 261 ? -55.399 25.027 -13.026 1.00 37.41 287 LYS B CA 1
ATOM 1984 C C . LYS A 1 261 ? -55.785 23.556 -13.228 1.00 36.32 287 LYS B C 1
ATOM 1985 O O . LYS A 1 261 ? -56.160 22.906 -12.237 1.00 35.69 287 LYS B O 1
ATOM 1991 N N . LEU A 1 262 ? -55.655 23.051 -14.460 1.00 36.22 288 LEU B N 1
ATOM 1992 C CA . LEU A 1 262 ? -55.936 21.635 -14.823 1.00 35.76 288 LEU B CA 1
ATOM 1993 C C . LEU A 1 262 ? -55.012 20.705 -14.025 1.00 34.64 288 LEU B C 1
ATOM 1994 O O . LEU A 1 262 ? -55.513 19.696 -13.501 1.00 34.15 288 LEU B O 1
ATOM 1999 N N . ARG A 1 263 ? -53.719 21.034 -13.920 1.00 34.51 289 ARG B N 1
ATOM 2000 C CA . ARG A 1 263 ? -52.728 20.236 -13.144 1.00 33.55 289 ARG B CA 1
ATOM 2001 C C . ARG A 1 263 ? -53.220 20.065 -11.700 1.00 33.63 289 ARG B C 1
ATOM 2002 O O . ARG A 1 263 ? -53.226 18.921 -11.209 1.00 32.65 289 ARG B O 1
ATOM 2010 N N . ARG A 1 264 ? -53.597 21.166 -11.045 1.00 34.83 290 ARG B N 1
ATOM 2011 C CA . ARG A 1 264 ? -54.031 21.193 -9.621 1.00 35.49 290 ARG B CA 1
ATOM 2012 C C . ARG A 1 264 ? -55.243 20.269 -9.433 1.00 35.27 290 ARG B C 1
ATOM 2013 O O . ARG A 1 264 ? -55.251 19.497 -8.452 1.00 34.54 290 ARG B O 1
ATOM 2021 N N . GLU A 1 265 ? -56.220 20.343 -10.342 1.00 35.91 291 GLU B N 1
ATOM 2022 C CA . GLU A 1 265 ? -57.486 19.565 -10.270 1.00 36.23 291 GLU B CA 1
ATOM 2023 C C . GLU A 1 265 ? -57.218 18.102 -10.642 1.00 35.11 291 GLU B C 1
ATOM 2024 O O . GLU A 1 265 ? -57.905 17.224 -10.092 1.00 34.81 291 GLU B O 1
ATOM 2030 N N . VAL A 1 266 ? -56.260 17.851 -11.536 1.00 34.50 292 VAL B N 1
ATOM 2031 C CA . VAL A 1 266 ? -55.860 16.470 -11.944 1.00 33.72 292 VAL B CA 1
ATOM 2032 C C . VAL A 1 266 ? -55.238 15.760 -10.734 1.00 32.91 292 VAL B C 1
ATOM 2033 O O . VAL A 1 266 ? -55.548 14.571 -10.542 1.00 32.14 292 VAL B O 1
ATOM 2037 N N . GLU A 1 267 ? -54.418 16.459 -9.937 1.00 33.12 293 GLU B N 1
ATOM 2038 C CA . GLU A 1 267 ? -53.793 15.904 -8.703 1.00 32.85 293 GLU B CA 1
ATOM 2039 C C . GLU A 1 267 ? -54.893 15.493 -7.716 1.00 32.77 293 GLU B C 1
ATOM 2040 O O . GLU A 1 267 ? -54.806 14.381 -7.161 1.00 31.96 293 GLU B O 1
ATOM 2046 N N . LYS A 1 268 ? -55.873 16.370 -7.489 1.00 33.49 294 LYS B N 1
ATOM 2047 C CA . LYS A 1 268 ? -57.008 16.118 -6.561 1.00 33.96 294 LYS B CA 1
ATOM 2048 C C . LYS A 1 268 ? -57.806 14.902 -7.051 1.00 33.22 294 LYS B C 1
ATOM 2049 O O . LYS A 1 268 ? -58.090 14.017 -6.225 1.00 32.74 294 LYS B O 1
ATOM 2055 N N . ALA A 1 269 ? -58.130 14.860 -8.348 1.00 32.94 295 ALA B N 1
ATOM 2056 C CA . ALA A 1 269 ? -58.885 13.764 -9.002 1.00 32.80 295 ALA B CA 1
ATOM 2057 C C . ALA A 1 269 ? -58.124 12.443 -8.831 1.00 31.69 295 ALA B C 1
ATOM 2058 O O . ALA A 1 269 ? -58.736 11.460 -8.370 1.00 31.40 295 ALA B O 1
ATOM 2060 N N . LYS A 1 270 ? -56.830 12.420 -9.165 1.00 30.83 296 LYS B N 1
ATOM 2061 C CA . LYS A 1 270 ? -55.993 11.196 -9.061 1.00 30.12 296 LYS B CA 1
ATOM 2062 C C . LYS A 1 270 ? -56.034 10.667 -7.624 1.00 30.03 296 LYS B C 1
ATOM 2063 O O . LYS A 1 270 ? -56.179 9.441 -7.456 1.00 29.33 296 LYS B O 1
ATOM 2069 N N . ARG A 1 271 ? -55.895 11.553 -6.632 1.00 30.57 297 ARG B N 1
ATOM 2070 C CA . ARG A 1 271 ? -55.925 11.179 -5.192 1.00 31.15 297 ARG B CA 1
ATOM 2071 C C . ARG A 1 271 ? -57.294 10.567 -4.867 1.00 31.03 297 ARG B C 1
ATOM 2072 O O . ARG A 1 271 ? -57.319 9.508 -4.215 1.00 30.80 297 ARG B O 1
ATOM 2080 N N . ALA A 1 272 ? -58.379 11.206 -5.313 1.00 31.04 298 ALA B N 1
ATOM 2081 C CA . ALA A 1 272 ? -59.775 10.746 -5.112 1.00 31.34 298 ALA B CA 1
ATOM 2082 C C . ALA A 1 272 ? -59.940 9.335 -5.692 1.00 30.67 298 ALA B C 1
ATOM 2083 O O . ALA A 1 272 ? -60.550 8.491 -5.011 1.00 30.84 298 ALA B O 1
ATOM 2085 N N . LEU A 1 273 ? -59.377 9.089 -6.882 1.00 29.76 299 LEU B N 1
ATOM 2086 C CA . LEU A 1 273 ? -59.548 7.826 -7.653 1.00 29.49 299 LEU B CA 1
ATOM 2087 C C . LEU A 1 273 ? -58.828 6.656 -6.969 1.00 28.85 299 LEU B C 1
ATOM 2088 O O . LEU A 1 273 ? -59.013 5.512 -7.432 1.00 28.73 299 LEU B O 1
ATOM 2093 N N . SER A 1 274 ? -58.048 6.908 -5.913 1.00 28.39 300 SER B N 1
ATOM 2094 C CA . SER A 1 274 ? -57.393 5.846 -5.106 1.00 28.14 300 SER B CA 1
ATOM 2095 C C . SER A 1 274 ? -58.374 5.261 -4.083 1.00 28.81 300 SER B C 1
ATOM 2096 O O . SER A 1 274 ? -58.085 4.163 -3.576 1.00 28.57 300 SER B O 1
ATOM 2099 N N . SER A 1 275 ? -59.485 5.952 -3.795 1.00 29.79 301 SER B N 1
ATOM 2100 C CA . SER A 1 275 ? -60.538 5.484 -2.850 1.00 30.70 301 SER B CA 1
ATOM 2101 C C . SER A 1 275 ? -61.954 5.487 -3.457 1.00 31.44 301 SER B C 1
ATOM 2102 O O . SER A 1 275 ? -62.847 4.876 -2.840 1.00 32.66 301 SER B O 1
ATOM 2105 N N A GLN A 1 276 ? -62.174 6.141 -4.601 0.50 31.23 302 GLN B N 1
ATOM 2106 N N B GLN A 1 276 ? -62.152 6.165 -4.598 0.50 31.31 302 GLN B N 1
ATOM 2107 C CA A GLN A 1 276 ? -63.482 6.095 -5.308 0.50 31.89 302 GLN B CA 1
ATOM 2108 C CA B GLN A 1 276 ? -63.442 6.253 -5.343 0.50 32.01 302 GLN B CA 1
ATOM 2109 C C A GLN A 1 276 ? -63.236 5.805 -6.792 0.50 31.44 302 GLN B C 1
ATOM 2110 C C B GLN A 1 276 ? -63.223 5.762 -6.782 0.50 31.51 302 GLN B C 1
ATOM 2111 O O A GLN A 1 276 ? -62.071 5.866 -7.227 0.50 30.33 302 GLN B O 1
ATOM 2112 O O B GLN A 1 276 ? -62.050 5.658 -7.188 0.50 30.38 302 GLN B O 1
ATOM 2123 N N . HIS A 1 277 ? -64.306 5.485 -7.524 1.00 32.06 303 HIS B N 1
ATOM 2124 C CA . HIS A 1 277 ? -64.253 4.926 -8.905 1.00 31.98 303 HIS B CA 1
ATOM 2125 C C . HIS A 1 277 ? -64.517 5.999 -9.973 1.00 32.34 303 HIS B C 1
ATOM 2126 O O . HIS A 1 277 ? -64.475 5.652 -11.195 1.00 32.59 303 HIS B O 1
ATOM 2133 N N . GLN A 1 278 ? -64.776 7.244 -9.555 1.00 32.81 304 GLN B N 1
ATOM 2134 C CA . GLN A 1 278 ? -64.800 8.399 -10.486 1.00 33.45 304 GLN B CA 1
ATOM 2135 C C . GLN A 1 278 ? -64.630 9.688 -9.682 1.00 33.99 304 GLN B C 1
ATOM 2136 O O . GLN A 1 278 ? -64.958 9.690 -8.481 1.00 33.97 304 GLN B O 1
ATOM 2142 N N . ALA A 1 279 ? -64.122 10.729 -10.339 1.00 34.78 305 ALA B N 1
ATOM 2143 C CA . ALA A 1 279 ? -63.850 12.058 -9.749 1.00 35.64 305 ALA B CA 1
ATOM 2144 C C . ALA A 1 279 ? -64.310 13.137 -10.731 1.00 37.26 305 ALA B C 1
ATOM 2145 O O . ALA A 1 279 ? -64.056 12.983 -11.941 1.00 37.35 305 ALA B O 1
ATOM 2147 N N . ARG A 1 280 ? -64.966 14.178 -10.216 1.00 39.34 306 ARG B N 1
ATOM 2148 C CA . ARG A 1 280 ? -65.415 15.358 -10.998 1.00 41.43 306 ARG B CA 1
ATOM 2149 C C . ARG A 1 280 ? -64.276 16.383 -11.019 1.00 41.34 306 ARG B C 1
ATOM 2150 O O . ARG A 1 280 ? -63.790 16.735 -9.930 1.00 41.25 306 ARG B O 1
ATOM 2158 N N . ILE A 1 281 ? -63.856 16.814 -12.212 1.00 41.82 307 ILE B N 1
ATOM 2159 C CA . ILE A 1 281 ? -62.852 17.902 -12.409 1.00 42.17 307 ILE B CA 1
ATOM 2160 C C . ILE A 1 281 ? -63.601 19.177 -12.813 1.00 44.00 307 ILE B C 1
ATOM 2161 O O . ILE A 1 281 ? -64.089 19.233 -13.959 1.00 44.40 307 ILE B O 1
ATOM 2166 N N . GLU A 1 282 ? -63.683 20.152 -11.901 1.00 45.48 308 GLU B N 1
ATOM 2167 C CA . GLU A 1 282 ? -64.411 21.436 -12.094 1.00 47.51 308 GLU B CA 1
ATOM 2168 C C . GLU A 1 282 ? -63.424 22.603 -11.983 1.00 47.55 308 GLU B C 1
ATOM 2169 O O . GLU A 1 282 ? -62.750 22.705 -10.940 1.00 46.86 308 GLU B O 1
ATOM 2175 N N . ILE A 1 283 ? -63.341 23.431 -13.031 1.00 48.37 309 ILE B N 1
ATOM 2176 C CA . ILE A 1 283 ? -62.532 24.687 -13.075 1.00 48.76 309 ILE B CA 1
ATOM 2177 C C . ILE A 1 283 ? -63.429 25.822 -13.583 1.00 50.59 309 ILE B C 1
ATOM 2178 O O . ILE A 1 283 ? -63.946 25.705 -14.712 1.00 50.82 309 ILE B O 1
ATOM 2183 N N . GLU A 1 284 ? -63.593 26.875 -12.778 1.00 51.92 310 GLU B N 1
ATOM 2184 C CA . GLU A 1 284 ? -64.260 28.143 -13.174 1.00 54.03 310 GLU B CA 1
ATOM 2185 C C . GLU A 1 284 ? -63.236 29.041 -13.878 1.00 54.31 310 GLU B C 1
ATOM 2186 O O . GLU A 1 284 ? -62.075 29.070 -13.428 1.00 53.60 310 GLU B O 1
ATOM 2192 N N . SER A 1 285 ? -63.661 29.750 -14.930 1.00 55.58 311 SER B N 1
ATOM 2193 C CA . SER A 1 285 ? -62.817 30.653 -15.758 1.00 56.20 311 SER B CA 1
ATOM 2194 C C . SER A 1 285 ? -61.551 29.905 -16.188 1.00 54.77 311 SER B C 1
ATOM 2195 O O . SER A 1 285 ? -60.441 30.407 -15.924 1.00 54.60 311 SER B O 1
ATOM 2197 N N . PHE A 1 286 ? -61.727 28.733 -16.805 1.00 53.87 312 PHE B N 1
ATOM 2198 C CA . PHE A 1 286 ? -60.637 27.833 -17.263 1.00 52.39 312 PHE B CA 1
ATOM 2199 C C . PHE A 1 286 ? -59.890 28.502 -18.422 1.00 53.22 312 PHE B C 1
ATOM 2200 O O . PHE A 1 286 ? -58.679 28.760 -18.273 1.00 53.05 312 PHE B O 1
ATOM 2208 N N . PHE A 1 287 ? -60.586 28.783 -19.529 1.00 54.62 313 PHE B N 1
ATOM 2209 C CA . PHE A 1 287 ? -60.008 29.408 -20.750 1.00 55.67 313 PHE B CA 1
ATOM 2210 C C . PHE A 1 287 ? -60.976 30.441 -21.337 1.00 57.60 313 PHE B C 1
ATOM 2211 O O . PHE A 1 287 ? -62.152 30.099 -21.586 1.00 58.05 313 PHE B O 1
ATOM 2219 N N . GLU A 1 288 ? -60.471 31.661 -21.566 1.00 58.63 314 GLU B N 1
ATOM 2220 C CA . GLU A 1 288 ? -61.213 32.820 -22.134 1.00 60.61 314 GLU B CA 1
ATOM 2221 C C . GLU A 1 288 ? -62.550 32.975 -21.398 1.00 60.97 314 GLU B C 1
ATOM 2222 O O . GLU A 1 288 ? -63.582 33.177 -22.071 1.00 62.35 314 GLU B O 1
ATOM 2228 N N . GLY A 1 289 ? -62.521 32.868 -20.063 1.00 59.84 315 GLY B N 1
ATOM 2229 C CA . GLY A 1 289 ? -63.668 33.111 -19.165 1.00 60.25 315 GLY B CA 1
ATOM 2230 C C . GLY A 1 289 ? -64.754 32.049 -19.271 1.00 59.93 315 GLY B C 1
ATOM 2231 O O . GLY A 1 289 ? -65.864 32.309 -18.766 1.00 61.01 315 GLY B O 1
ATOM 2232 N N . GLU A 1 290 ? -64.461 30.900 -19.893 1.00 58.82 316 GLU B N 1
ATOM 2233 C CA . GLU A 1 290 ? -65.400 29.750 -20.033 1.00 58.14 316 GLU B CA 1
ATOM 2234 C C . GLU A 1 290 ? -65.020 28.680 -19.003 1.00 55.90 316 GLU B C 1
ATOM 2235 O O . GLU A 1 290 ? -63.825 28.596 -18.653 1.00 54.64 316 GLU B O 1
ATOM 2237 N N . ASP A 1 291 ? -66.001 27.897 -18.542 1.00 55.07 317 ASP B N 1
ATOM 2238 C CA . ASP A 1 291 ? -65.844 26.922 -17.428 1.00 53.12 317 ASP B CA 1
ATOM 2239 C C . ASP A 1 291 ? -65.505 25.533 -17.981 1.00 51.40 317 ASP B C 1
ATOM 2240 O O . ASP A 1 291 ? -65.904 25.220 -19.123 1.00 51.92 317 ASP B O 1
ATOM 2245 N N . PHE A 1 292 ? -64.793 24.741 -17.175 1.00 49.05 318 PHE B N 1
ATOM 2246 C CA . PHE A 1 292 ? -64.426 23.326 -17.440 1.00 47.43 318 PHE B CA 1
ATOM 2247 C C . PHE A 1 292 ? -65.161 22.436 -16.431 1.00 46.55 318 PHE B C 1
ATOM 2248 O O . PHE A 1 292 ? -65.091 22.722 -15.222 1.00 45.96 318 PHE B O 1
ATOM 2256 N N . SER A 1 293 ? -65.849 21.398 -16.915 1.00 46.48 319 SER B N 1
ATOM 2257 C CA . SER A 1 293 ? -66.521 20.369 -16.077 1.00 46.00 319 SER B CA 1
ATOM 2258 C C . SER A 1 293 ? -66.472 19.013 -16.791 1.00 45.23 319 SER B C 1
ATOM 2259 O O . SER A 1 293 ? -67.133 18.872 -17.839 1.00 46.20 319 SER B O 1
ATOM 2262 N N . GLU A 1 294 ? -65.695 18.067 -16.252 1.00 43.56 320 GLU B N 1
ATOM 2263 C CA . GLU A 1 294 ? -65.540 16.693 -16.801 1.00 42.70 320 GLU B CA 1
ATOM 2264 C C . GLU A 1 294 ? -65.465 15.685 -15.651 1.00 41.09 320 GLU B C 1
ATOM 2265 O O . GLU A 1 294 ? -65.015 16.063 -14.551 1.00 40.69 320 GLU B O 1
ATOM 2271 N N . THR A 1 295 ? -65.899 14.450 -15.909 1.00 40.15 321 THR B N 1
ATOM 2272 C CA . THR A 1 295 ? -65.736 13.285 -15.002 1.00 38.60 321 THR B CA 1
ATOM 2273 C C . THR A 1 295 ? -64.539 12.467 -15.494 1.00 36.75 321 THR B C 1
ATOM 2274 O O . THR A 1 295 ? -64.453 12.221 -16.713 1.00 37.32 321 THR B O 1
ATOM 2278 N N . LEU A 1 296 ? -63.633 12.106 -14.583 1.00 34.44 322 LEU B N 1
ATOM 2279 C CA . LEU A 1 296 ? -62.561 11.111 -14.827 1.00 32.62 322 LEU B CA 1
ATOM 2280 C C . LEU A 1 296 ? -62.920 9.843 -14.049 1.00 31.70 322 LEU B C 1
ATOM 2281 O O . LEU A 1 296 ? -62.981 9.915 -12.809 1.00 31.07 322 LEU B O 1
ATOM 2286 N N . THR A 1 297 ? -63.187 8.744 -14.757 1.00 31.43 323 THR B N 1
ATOM 2287 C CA . THR A 1 297 ? -63.427 7.406 -14.157 1.00 30.96 323 THR B CA 1
ATOM 2288 C C . THR A 1 297 ? -62.077 6.798 -13.779 1.00 29.64 323 THR B C 1
ATOM 2289 O O . THR A 1 297 ? -61.060 7.175 -14.401 1.00 28.92 323 THR B O 1
ATOM 2293 N N . ARG A 1 298 ? -62.063 5.892 -12.801 1.00 29.28 324 ARG B N 1
ATOM 2294 C CA . ARG A 1 298 ? -60.839 5.132 -12.442 1.00 28.36 324 ARG B CA 1
ATOM 2295 C C . ARG A 1 298 ? -60.370 4.358 -13.681 1.00 28.45 324 ARG B C 1
ATOM 2296 O O . ARG A 1 298 ? -59.156 4.371 -13.958 1.00 27.48 324 ARG B O 1
ATOM 2304 N N . ALA A 1 299 ? -61.302 3.730 -14.403 1.00 29.53 325 ALA B N 1
ATOM 2305 C CA . ALA A 1 299 ? -61.024 2.935 -15.623 1.00 29.95 325 ALA B CA 1
ATOM 2306 C C . ALA A 1 299 ? -60.302 3.808 -16.659 1.00 29.88 325 ALA B C 1
ATOM 2307 O O . ALA A 1 299 ? -59.313 3.330 -17.246 1.00 29.25 325 ALA B O 1
ATOM 2309 N N . LYS A 1 300 ? -60.759 5.048 -16.863 1.00 30.57 326 LYS B N 1
ATOM 2310 C CA . LYS A 1 300 ? -60.159 5.976 -17.859 1.00 30.88 326 LYS B CA 1
ATOM 2311 C C . LYS A 1 300 ? -58.756 6.386 -17.396 1.00 29.65 326 LYS B C 1
ATOM 2312 O O . LYS A 1 300 ? -57.832 6.362 -18.233 1.00 29.43 326 LYS B O 1
ATOM 2318 N N . PHE A 1 301 ? -58.605 6.745 -16.117 1.00 28.92 327 PHE B N 1
ATOM 2319 C CA . PHE A 1 301 ? -57.302 7.060 -15.476 1.00 27.80 327 PHE B CA 1
ATOM 2320 C C . PHE A 1 301 ? -56.324 5.902 -15.710 1.00 27.32 327 PHE B C 1
ATOM 2321 O O . PHE A 1 301 ? -55.164 6.149 -16.099 1.00 26.77 327 PHE B O 1
ATOM 2329 N N . GLU A 1 302 ? -56.785 4.668 -15.484 1.00 27.44 328 GLU B N 1
ATOM 2330 C CA . GLU A 1 302 ? -55.970 3.438 -15.668 1.00 27.08 328 GLU B CA 1
ATOM 2331 C C . GLU A 1 302 ? -55.608 3.283 -17.151 1.00 27.66 328 GLU B C 1
ATOM 2332 O O . GLU A 1 302 ? -54.412 3.052 -17.443 1.00 26.93 328 GLU B O 1
ATOM 2338 N N . GLU A 1 303 ? -56.585 3.427 -18.049 1.00 28.97 329 GLU B N 1
ATOM 2339 C CA . GLU A 1 303 ? -56.383 3.295 -19.519 1.00 29.97 329 GLU B CA 1
ATOM 2340 C C . GLU A 1 303 ? -55.289 4.271 -19.973 1.00 29.29 329 GLU B C 1
ATOM 2341 O O . GLU A 1 303 ? -54.382 3.833 -20.702 1.00 28.99 329 GLU B O 1
ATOM 2347 N N . LEU A 1 304 ? -55.374 5.534 -19.541 1.00 28.97 330 LEU B N 1
ATOM 2348 C CA . LEU A 1 304 ? -54.454 6.635 -19.945 1.00 28.76 330 LEU B CA 1
ATOM 2349 C C . LEU A 1 304 ? -53.015 6.330 -19.510 1.00 27.74 330 LEU B C 1
ATOM 2350 O O . LEU A 1 304 ? -52.090 6.852 -20.162 1.00 27.57 330 LEU B O 1
ATOM 2355 N N . ASN A 1 305 ? -52.834 5.527 -18.455 1.00 27.10 331 ASN B N 1
ATOM 2356 C CA . ASN A 1 305 ? -51.520 5.273 -17.808 1.00 26.29 331 ASN B CA 1
ATOM 2357 C C . ASN A 1 305 ? -51.131 3.789 -17.876 1.00 26.38 331 ASN B C 1
ATOM 2358 O O . ASN A 1 305 ? -50.091 3.446 -17.299 1.00 25.24 331 ASN B O 1
ATOM 2363 N N . MET A 1 306 ? -51.909 2.941 -18.554 1.00 27.82 332 MET B N 1
ATOM 2364 C CA . MET A 1 306 ? -51.771 1.461 -18.435 1.00 28.55 332 MET B CA 1
ATOM 2365 C C . MET A 1 306 ? -50.373 1.013 -18.890 1.00 27.59 332 MET B C 1
ATOM 2366 O O . MET A 1 306 ? -49.795 0.147 -18.215 1.00 26.83 332 MET B O 1
ATOM 2371 N N . ASP A 1 307 ? -49.846 1.576 -19.981 1.00 27.47 333 ASP B N 1
ATOM 2372 C CA . ASP A 1 307 ? -48.478 1.258 -20.480 1.00 26.91 333 ASP B CA 1
ATOM 2373 C C . ASP A 1 307 ? -47.459 1.594 -19.380 1.00 25.31 333 ASP B C 1
ATOM 2374 O O . ASP A 1 307 ? -46.576 0.757 -19.117 1.00 24.62 333 ASP B O 1
ATOM 2379 N N . LEU A 1 308 ? -47.596 2.750 -18.725 1.00 24.56 334 LEU B N 1
ATOM 2380 C CA . LEU A 1 308 ? -46.661 3.203 -17.661 1.00 23.53 334 LEU B CA 1
ATOM 2381 C C . LEU A 1 308 ? -46.787 2.283 -16.440 1.00 22.97 334 LEU B C 1
ATOM 2382 O O . LEU A 1 308 ? -45.739 1.859 -15.925 1.00 22.15 334 LEU B O 1
ATOM 2387 N N . PHE A 1 309 ? -48.017 1.979 -16.010 1.00 23.29 335 PHE B N 1
ATOM 2388 C CA . PHE A 1 309 ? -48.304 1.091 -14.852 1.00 23.09 335 PHE B CA 1
ATOM 2389 C C . PHE A 1 309 ? -47.695 -0.294 -15.104 1.00 23.06 335 PHE B C 1
ATOM 2390 O O . PHE A 1 309 ? -47.000 -0.815 -14.215 1.00 22.62 335 PHE B O 1
ATOM 2398 N N . ARG A 1 310 ? -47.937 -0.867 -16.285 1.00 23.99 336 ARG B N 1
ATOM 2399 C CA . ARG A 1 310 ? -47.443 -2.220 -16.663 1.00 24.49 336 ARG B CA 1
ATOM 2400 C C . ARG A 1 310 ? -45.908 -2.219 -16.685 1.00 23.91 336 ARG B C 1
ATOM 2401 O O . ARG A 1 310 ? -45.311 -3.251 -16.310 1.00 23.61 336 ARG B O 1
ATOM 2405 N N . SER A 1 311 ? -45.291 -1.098 -17.078 1.00 23.78 337 SER B N 1
ATOM 2406 C CA . SER A 1 311 ? -43.819 -0.950 -17.231 1.00 23.52 337 SER B CA 1
ATOM 2407 C C . SER A 1 311 ? -43.112 -1.101 -15.875 1.00 22.94 337 SER B C 1
ATOM 2408 O O . SER A 1 311 ? -41.916 -1.429 -15.881 1.00 22.64 337 SER B O 1
ATOM 2411 N N . THR A 1 312 ? -43.816 -0.901 -14.754 1.00 23.04 338 THR B N 1
ATOM 2412 C CA . THR A 1 312 ? -43.228 -0.987 -13.390 1.00 22.75 338 THR B CA 1
ATOM 2413 C C . THR A 1 312 ? -42.905 -2.446 -13.034 1.00 23.10 338 THR B C 1
ATOM 2414 O O . THR A 1 312 ? -42.115 -2.650 -12.101 1.00 22.29 338 THR B O 1
ATOM 2418 N N . MET A 1 313 ? -43.476 -3.421 -13.746 1.00 24.51 339 MET B N 1
ATOM 2419 C CA . MET A 1 313 ? -43.228 -4.865 -13.488 1.00 25.59 339 MET B CA 1
ATOM 2420 C C . MET A 1 313 ? -41.838 -5.268 -14.005 1.00 25.43 339 MET B C 1
ATOM 2421 O O . MET A 1 313 ? -41.282 -6.252 -13.473 1.00 24.57 339 MET B O 1
ATOM 2426 N N . LYS A 1 314 ? -41.286 -4.546 -14.988 1.00 25.81 340 LYS B N 1
ATOM 2427 C CA . LYS A 1 314 ? -40.028 -4.950 -15.674 1.00 26.17 340 LYS B CA 1
ATOM 2428 C C . LYS A 1 314 ? -38.857 -4.890 -14.692 1.00 24.87 340 LYS B C 1
ATOM 2429 O O . LYS A 1 314 ? -38.091 -5.848 -14.621 1.00 24.31 340 LYS B O 1
ATOM 2435 N N . PRO A 1 315 ? -38.640 -3.793 -13.925 1.00 23.81 341 PRO B N 1
ATOM 2436 C CA . PRO A 1 315 ? -37.585 -3.787 -12.907 1.00 23.13 341 PRO B CA 1
ATOM 2437 C C . PRO A 1 315 ? -37.738 -4.850 -11.806 1.00 22.93 341 PRO B C 1
ATOM 2438 O O . PRO A 1 315 ? -36.718 -5.294 -11.304 1.00 22.35 341 PRO B O 1
ATOM 2442 N N . VAL A 1 316 ? -38.969 -5.251 -11.466 1.00 23.27 342 VAL B N 1
ATOM 2443 C CA . VAL A 1 316 ? -39.230 -6.335 -10.470 1.00 23.68 342 VAL B CA 1
ATOM 2444 C C . VAL A 1 316 ? -38.669 -7.641 -11.043 1.00 24.50 342 VAL B C 1
ATOM 2445 O O . VAL A 1 316 ? -37.906 -8.323 -10.327 1.00 24.23 342 VAL B O 1
ATOM 2449 N N . GLN A 1 317 ? -39.017 -7.952 -12.296 1.00 25.70 343 GLN B N 1
ATOM 2450 C CA . GLN A 1 317 ? -38.484 -9.118 -13.050 1.00 26.80 343 GLN B CA 1
ATOM 2451 C C . GLN A 1 317 ? -36.953 -9.027 -13.097 1.00 25.81 343 GLN B C 1
ATOM 2452 O O . GLN A 1 317 ? -36.298 -10.061 -12.894 1.00 25.48 343 GLN B O 1
ATOM 2458 N N . LYS A 1 318 ? -36.413 -7.827 -13.332 1.00 24.94 344 LYS B N 1
ATOM 2459 C CA . LYS A 1 318 ? -34.958 -7.590 -13.536 1.00 24.81 344 LYS B CA 1
ATOM 2460 C C . LYS A 1 318 ? -34.179 -7.907 -12.250 1.00 23.94 344 LYS B C 1
ATOM 2461 O O . LYS A 1 318 ? -33.148 -8.598 -12.357 1.00 23.75 344 LYS B O 1
ATOM 2467 N N . VAL A 1 319 ? -34.629 -7.431 -11.083 1.00 23.25 345 VAL B N 1
ATOM 2468 C CA . VAL A 1 319 ? -33.898 -7.642 -9.793 1.00 22.90 345 VAL B CA 1
ATOM 2469 C C . VAL A 1 319 ? -33.975 -9.125 -9.406 1.00 23.40 345 VAL B C 1
ATOM 2470 O O . VAL A 1 319 ? -32.985 -9.636 -8.848 1.00 23.08 345 VAL B O 1
ATOM 2474 N N . LEU A 1 320 ? -35.089 -9.805 -9.690 1.00 24.25 346 LEU B N 1
ATOM 2475 C CA . LEU A 1 320 ? -35.210 -11.267 -9.427 1.00 25.48 346 LEU B CA 1
ATOM 2476 C C . LEU A 1 320 ? -34.192 -12.014 -10.299 1.00 26.42 346 LEU B C 1
ATOM 2477 O O . LEU A 1 320 ? -33.488 -12.898 -9.760 1.00 26.31 346 LEU B O 1
ATOM 2482 N N . GLU A 1 321 ? -34.091 -11.652 -11.583 1.00 27.56 347 GLU B N 1
ATOM 2483 C CA . GLU A 1 321 ? -33.133 -12.262 -12.548 1.00 29.28 347 GLU B CA 1
ATOM 2484 C C . GLU A 1 321 ? -31.695 -12.006 -12.078 1.00 28.79 347 GLU B C 1
ATOM 2485 O O . GLU A 1 321 ? -30.907 -12.969 -12.058 1.00 28.53 347 GLU B O 1
ATOM 2491 N N . ASP A 1 322 ? -31.374 -10.761 -11.709 1.00 28.45 348 ASP B N 1
ATOM 2492 C CA . ASP A 1 322 ? -30.018 -10.340 -11.257 1.00 28.56 348 ASP B CA 1
ATOM 2493 C C . ASP A 1 322 ? -29.611 -11.095 -9.988 1.00 28.36 348 ASP B C 1
ATOM 2494 O O . ASP A 1 322 ? -28.431 -11.484 -9.872 1.00 28.51 348 ASP B O 1
ATOM 2499 N N A SER A 1 323 ? -30.559 -11.288 -9.067 0.70 28.17 349 SER B N 1
ATOM 2500 N N B SER A 1 323 ? -30.561 -11.281 -9.066 0.30 28.37 349 SER B N 1
ATOM 2501 C CA A SER A 1 323 ? -30.353 -11.929 -7.741 0.70 28.26 349 SER B CA 1
ATOM 2502 C CA B SER A 1 323 ? -30.362 -11.921 -7.739 0.30 28.48 349 SER B CA 1
ATOM 2503 C C A SER A 1 323 ? -30.407 -13.457 -7.862 0.70 29.05 349 SER B C 1
ATOM 2504 C C B SER A 1 323 ? -30.415 -13.450 -7.859 0.30 29.23 349 SER B C 1
ATOM 2505 O O A SER A 1 323 ? -30.007 -14.134 -6.896 0.70 29.49 349 SER B O 1
ATOM 2506 O O B SER A 1 323 ? -29.995 -14.124 -6.898 0.30 29.57 349 SER B O 1
ATOM 2511 N N . ASP A 1 324 ? -30.918 -13.971 -8.985 1.00 29.62 350 ASP B N 1
ATOM 2512 C CA . ASP A 1 324 ? -31.174 -15.421 -9.193 1.00 31.02 350 ASP B CA 1
ATOM 2513 C C . ASP A 1 324 ? -32.059 -15.930 -8.046 1.00 30.86 350 ASP B C 1
ATOM 2514 O O . ASP A 1 324 ? -31.751 -16.994 -7.471 1.00 31.41 350 ASP B O 1
ATOM 2519 N N . LEU A 1 325 ? -33.108 -15.175 -7.706 1.00 29.95 351 LEU B N 1
ATOM 2520 C CA . LEU A 1 325 ? -34.107 -15.555 -6.674 1.00 30.01 351 LEU B CA 1
ATOM 2521 C C . LEU A 1 325 ? -35.456 -15.799 -7.351 1.00 29.90 351 LEU B C 1
ATOM 2522 O O . LEU A 1 325 ? -35.730 -15.166 -8.392 1.00 29.82 351 LEU B O 1
ATOM 2527 N N . LYS A 1 326 ? -36.252 -16.703 -6.781 1.00 30.21 352 LYS B N 1
ATOM 2528 C CA . LYS A 1 326 ? -37.646 -16.979 -7.209 1.00 30.32 352 LYS B CA 1
ATOM 2529 C C . LYS A 1 326 ? -38.565 -15.970 -6.519 1.00 29.10 352 LYS B C 1
ATOM 2530 O O . LYS A 1 326 ? -38.155 -15.406 -5.488 1.00 28.26 352 LYS B O 1
ATOM 2536 N N . LYS A 1 327 ? -39.770 -15.773 -7.054 1.00 28.55 353 LYS B N 1
ATOM 2537 C CA . LYS A 1 327 ? -40.834 -14.968 -6.403 1.00 27.82 353 LYS B CA 1
ATOM 2538 C C . LYS A 1 327 ? -41.034 -15.474 -4.970 1.00 27.56 353 LYS B C 1
ATOM 2539 O O . LYS A 1 327 ? -41.190 -14.632 -4.069 1.00 26.97 353 LYS B O 1
ATOM 2545 N N . SER A 1 328 ? -41.007 -16.800 -4.776 1.00 27.59 354 SER B N 1
ATOM 2546 C CA . SER A 1 328 ? -41.261 -17.481 -3.478 1.00 27.94 354 SER B CA 1
ATOM 2547 C C . SER A 1 328 ? -40.197 -17.096 -2.440 1.00 27.17 354 SER B C 1
ATOM 2548 O O . SER A 1 328 ? -40.496 -17.210 -1.240 1.00 27.57 354 SER B O 1
ATOM 2551 N N . ASP A 1 329 ? -39.008 -16.672 -2.880 1.00 26.16 355 ASP B N 1
ATOM 2552 C CA . ASP A 1 329 ? -37.879 -16.286 -1.991 1.00 25.59 355 ASP B CA 1
ATOM 2553 C C . ASP A 1 329 ? -38.140 -14.910 -1.362 1.00 24.92 355 ASP B C 1
ATOM 2554 O O . ASP A 1 329 ? -37.454 -14.576 -0.375 1.00 24.83 355 ASP B O 1
ATOM 2559 N N . ILE A 1 330 ? -39.075 -14.127 -1.905 1.00 24.39 356 ILE B N 1
ATOM 2560 C CA . ILE A 1 330 ? -39.421 -12.779 -1.366 1.00 23.81 356 ILE B CA 1
ATOM 2561 C C . ILE A 1 330 ? -40.312 -12.956 -0.132 1.00 24.57 356 ILE B C 1
ATOM 2562 O O . ILE A 1 330 ? -41.457 -13.432 -0.285 1.00 25.16 356 ILE B O 1
ATOM 2567 N N . ASP A 1 331 ? -39.805 -12.560 1.039 1.00 24.34 357 ASP B N 1
ATOM 2568 C CA . ASP A 1 331 ? -40.505 -12.668 2.347 1.00 25.24 357 ASP B CA 1
ATOM 2569 C C . ASP A 1 331 ? -41.496 -11.511 2.520 1.00 25.35 357 ASP B C 1
ATOM 2570 O O . ASP A 1 331 ? -42.567 -11.734 3.112 1.00 25.96 357 ASP B O 1
ATOM 2575 N N . GLU A 1 332 ? -41.147 -10.315 2.041 1.00 24.78 358 GLU B N 1
ATOM 2576 C CA . GLU A 1 332 ? -41.980 -9.098 2.208 1.00 24.93 358 GLU B CA 1
ATOM 2577 C C . GLU A 1 332 ? -41.873 -8.223 0.961 1.00 23.66 358 GLU B C 1
ATOM 2578 O O . GLU A 1 332 ? -40.756 -8.064 0.433 1.00 22.55 358 GLU B O 1
ATOM 2584 N N . ILE A 1 333 ? -43.015 -7.696 0.525 1.00 23.38 359 ILE B N 1
ATOM 2585 C CA . ILE A 1 333 ? -43.132 -6.644 -0.522 1.00 22.87 359 ILE B CA 1
ATOM 2586 C C . ILE A 1 333 ? -43.423 -5.337 0.214 1.00 22.73 359 ILE B C 1
ATOM 2587 O O . ILE A 1 333 ? -44.468 -5.263 0.888 1.00 23.35 359 ILE B O 1
ATOM 2592 N N . VAL A 1 334 ? -42.510 -4.368 0.123 1.00 21.86 360 VAL B N 1
ATOM 2593 C CA . VAL A 1 334 ? -42.622 -3.053 0.815 1.00 21.83 360 VAL B CA 1
ATOM 2594 C C . VAL A 1 334 ? -42.914 -1.996 -0.250 1.00 21.28 360 VAL B C 1
ATOM 2595 O O . VAL A 1 334 ? -42.029 -1.743 -1.095 1.00 20.47 360 VAL B O 1
ATOM 2599 N N . LEU A 1 335 ? -44.126 -1.436 -0.219 1.00 21.58 361 LEU B N 1
ATOM 2600 C CA . LEU A 1 335 ? -44.582 -0.372 -1.147 1.00 21.55 361 LEU B CA 1
ATOM 2601 C C . LEU A 1 335 ? -44.270 0.983 -0.514 1.00 21.54 361 LEU B C 1
ATOM 2602 O O . LEU A 1 335 ? -44.738 1.229 0.613 1.00 21.93 361 LEU B O 1
ATOM 2607 N N . VAL A 1 336 ? -43.497 1.819 -1.207 1.00 21.07 362 VAL B N 1
ATOM 2608 C CA . VAL A 1 336 ? -43.164 3.197 -0.744 1.00 21.29 362 VAL B CA 1
ATOM 2609 C C . VAL A 1 336 ? -43.243 4.149 -1.936 1.00 21.00 362 VAL B C 1
ATOM 2610 O O . VAL A 1 336 ? -43.231 3.675 -3.087 1.00 20.37 362 VAL B O 1
ATOM 2614 N N . GLY A 1 337 ? -43.322 5.447 -1.645 1.00 21.37 363 GLY B N 1
ATOM 2615 C CA . GLY A 1 337 ? -43.627 6.494 -2.632 1.00 21.63 363 GLY B CA 1
ATOM 2616 C C . GLY A 1 337 ? -45.126 6.708 -2.731 1.00 22.36 363 GLY B C 1
ATOM 2617 O O . GLY A 1 337 ? -45.877 5.705 -2.684 1.00 21.94 363 GLY B O 1
ATOM 2618 N N . GLY A 1 338 ? -45.544 7.967 -2.870 1.00 22.98 364 GLY B N 1
ATOM 2619 C CA . GLY A 1 338 ? -46.958 8.391 -2.881 1.00 23.95 364 GLY B CA 1
ATOM 2620 C C . GLY A 1 338 ? -47.794 7.648 -3.911 1.00 24.12 364 GLY B C 1
ATOM 2621 O O . GLY A 1 338 ? -48.991 7.445 -3.645 1.00 25.03 364 GLY B O 1
ATOM 2622 N N . SER A 1 339 ? -47.200 7.237 -5.036 1.00 23.52 365 SER B N 1
ATOM 2623 C CA . SER A 1 339 ? -47.918 6.645 -6.196 1.00 23.62 365 SER B CA 1
ATOM 2624 C C . SER A 1 339 ? -48.285 5.172 -5.950 1.00 23.36 365 SER B C 1
ATOM 2625 O O . SER A 1 339 ? -49.096 4.649 -6.734 1.00 23.52 365 SER B O 1
ATOM 2628 N N . THR A 1 340 ? -47.749 4.526 -4.907 1.00 22.80 366 THR B N 1
ATOM 2629 C CA . THR A 1 340 ? -48.088 3.115 -4.567 1.00 22.79 366 THR B CA 1
ATOM 2630 C C . THR A 1 340 ? -49.479 3.037 -3.924 1.00 23.64 366 THR B C 1
ATOM 2631 O O . THR A 1 340 ? -49.944 1.912 -3.689 1.00 23.89 366 THR B O 1
ATOM 2635 N N . ARG A 1 341 ? -50.127 4.174 -3.658 1.00 24.38 367 ARG B N 1
ATOM 2636 C CA . ARG A 1 341 ? -51.539 4.219 -3.190 1.00 25.58 367 ARG B CA 1
ATOM 2637 C C . ARG A 1 341 ? -52.488 3.898 -4.353 1.00 25.63 367 ARG B C 1
ATOM 2638 O O . ARG A 1 341 ? -53.650 3.559 -4.071 1.00 26.36 367 ARG B O 1
ATOM 2646 N N . ILE A 1 342 ? -52.026 3.995 -5.606 1.00 24.89 368 ILE B N 1
ATOM 2647 C CA . ILE A 1 342 ? -52.871 3.746 -6.814 1.00 25.01 368 ILE B CA 1
ATOM 2648 C C . ILE A 1 342 ? -53.304 2.279 -6.803 1.00 24.96 368 ILE B C 1
ATOM 2649 O O . ILE A 1 342 ? -52.463 1.385 -6.877 1.00 24.17 368 ILE B O 1
ATOM 2654 N N . PRO A 1 343 ? -54.622 1.989 -6.691 1.00 25.62 369 PRO B N 1
ATOM 2655 C CA . PRO A 1 343 ? -55.120 0.612 -6.652 1.00 26.10 369 PRO B CA 1
ATOM 2656 C C . PRO A 1 343 ? -54.534 -0.302 -7.739 1.00 25.92 369 PRO B C 1
ATOM 2657 O O . PRO A 1 343 ? -54.152 -1.411 -7.409 1.00 25.94 369 PRO B O 1
ATOM 2661 N N . LYS A 1 344 ? -54.453 0.175 -8.985 1.00 25.84 370 LYS B N 1
ATOM 2662 C CA . LYS A 1 344 ? -53.959 -0.638 -10.129 1.00 25.91 370 LYS B CA 1
ATOM 2663 C C . LYS A 1 344 ? -52.487 -1.012 -9.904 1.00 24.93 370 LYS B C 1
ATOM 2664 O O . LYS A 1 344 ? -52.109 -2.131 -10.286 1.00 24.44 370 LYS B O 1
ATOM 2670 N N . ILE A 1 345 ? -51.686 -0.120 -9.311 1.00 24.39 371 ILE B N 1
ATOM 2671 C CA . ILE A 1 345 ? -50.254 -0.402 -8.989 1.00 23.79 371 ILE B CA 1
ATOM 2672 C C . ILE A 1 345 ? -50.200 -1.529 -7.948 1.00 24.13 371 ILE B C 1
ATOM 2673 O O . ILE A 1 345 ? -49.470 -2.505 -8.185 1.00 23.69 371 ILE B O 1
ATOM 2678 N N . GLN A 1 346 ? -50.964 -1.413 -6.859 1.00 25.16 372 GLN B N 1
ATOM 2679 C CA . GLN A 1 346 ? -51.035 -2.440 -5.782 1.00 26.18 372 GLN B CA 1
ATOM 2680 C C . GLN A 1 346 ? -51.476 -3.779 -6.386 1.00 26.73 372 GLN B C 1
ATOM 2681 O O . GLN A 1 346 ? -50.890 -4.825 -6.027 1.00 26.82 372 GLN B O 1
ATOM 2687 N N . GLN A 1 347 ? -52.464 -3.740 -7.280 1.00 27.49 373 GLN B N 1
ATOM 2688 C CA . GLN A 1 347 ? -53.026 -4.937 -7.960 1.00 28.26 373 GLN B CA 1
ATOM 2689 C C . GLN A 1 347 ? -51.945 -5.606 -8.820 1.00 27.35 373 GLN B C 1
ATOM 2690 O O . GLN A 1 347 ? -51.792 -6.837 -8.714 1.00 27.37 373 GLN B O 1
ATOM 2696 N N . LEU A 1 348 ? -51.220 -4.836 -9.638 1.00 26.32 374 LEU B N 1
ATOM 2697 C CA . LEU A 1 348 ? -50.181 -5.383 -10.556 1.00 25.94 374 LEU B CA 1
ATOM 2698 C C . LEU A 1 348 ? -49.071 -6.064 -9.744 1.00 25.29 374 LEU B C 1
ATOM 2699 O O . LEU A 1 348 ? -48.637 -7.163 -10.144 1.00 25.22 374 LEU B O 1
ATOM 2704 N N . VAL A 1 349 ? -48.630 -5.440 -8.647 1.00 24.75 375 VAL B N 1
ATOM 2705 C CA . VAL A 1 349 ? -47.565 -5.991 -7.756 1.00 24.38 375 VAL B CA 1
ATOM 2706 C C . VAL A 1 349 ? -48.094 -7.274 -7.101 1.00 25.31 375 VAL B C 1
ATOM 2707 O O . VAL A 1 349 ? -47.385 -8.289 -7.141 1.00 25.01 375 VAL B O 1
ATOM 2711 N N . LYS A 1 350 ? -49.304 -7.227 -6.540 1.00 26.45 376 LYS B N 1
ATOM 2712 C CA . LYS A 1 350 ? -49.935 -8.374 -5.833 1.00 27.80 376 LYS B CA 1
ATOM 2713 C C . LYS A 1 350 ? -5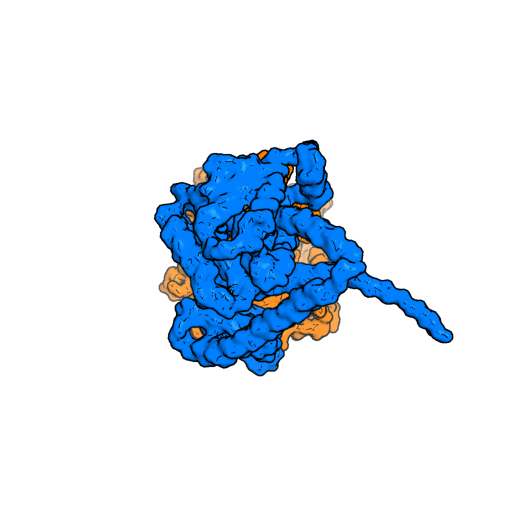0.058 -9.558 -6.801 1.00 28.71 376 LYS B C 1
ATOM 2714 O O . LYS A 1 350 ? -49.693 -10.684 -6.406 1.00 28.74 376 LYS B O 1
ATOM 2720 N N . GLU A 1 351 ? -50.523 -9.308 -8.029 1.00 29.34 377 GLU B N 1
ATOM 2721 C CA . GLU A 1 351 ? -50.732 -10.362 -9.058 1.00 30.49 377 GLU B CA 1
ATOM 2722 C C . GLU A 1 351 ? -49.374 -10.889 -9.538 1.00 29.71 377 GLU B C 1
ATOM 2723 O O . GLU A 1 351 ? -49.273 -12.106 -9.779 1.00 29.95 377 GLU B O 1
ATOM 2729 N N . PHE A 1 352 ? -48.356 -10.031 -9.646 1.00 28.55 378 PHE B N 1
ATOM 2730 C CA . PHE A 1 352 ? -46.975 -10.462 -9.986 1.00 27.98 378 PHE B CA 1
ATOM 2731 C C . PHE A 1 352 ? -46.495 -11.491 -8.953 1.00 28.10 378 PHE B C 1
ATOM 2732 O O . PHE A 1 352 ? -45.861 -12.485 -9.364 1.00 28.01 378 PHE B O 1
ATOM 2740 N N . PHE A 1 353 ? -46.804 -11.273 -7.668 1.00 28.10 379 PHE B N 1
ATOM 2741 C CA . PHE A 1 353 ? -46.379 -12.140 -6.533 1.00 28.60 379 PHE B CA 1
ATOM 2742 C C . PHE A 1 353 ? -47.517 -13.084 -6.115 1.00 30.09 379 PHE B C 1
ATOM 2743 O O . PHE A 1 353 ? -47.559 -13.504 -4.939 1.00 30.47 379 PHE B O 1
ATOM 2751 N N . ASN A 1 354 ? -48.407 -13.412 -7.057 1.00 31.20 380 ASN B N 1
ATOM 2752 C CA . ASN A 1 354 ? -49.399 -14.518 -6.961 1.00 32.69 380 ASN B CA 1
ATOM 2753 C C . ASN A 1 354 ? -50.271 -14.360 -5.710 1.00 33.03 380 ASN B C 1
ATOM 2754 O O . ASN A 1 354 ? -50.525 -15.378 -5.032 1.00 34.06 380 ASN B O 1
ATOM 2759 N N . GLY A 1 355 ? -50.737 -13.140 -5.438 1.00 32.18 381 GLY B N 1
ATOM 2760 C CA . GLY A 1 355 ? -51.721 -12.850 -4.380 1.00 32.67 381 GLY B CA 1
ATOM 2761 C C . GLY A 1 355 ? -51.081 -12.443 -3.064 1.00 32.18 381 GLY B C 1
ATOM 2762 O O . GLY A 1 355 ? -51.838 -12.139 -2.126 1.00 32.75 381 GLY B O 1
ATOM 2763 N N . LYS A 1 356 ? -49.747 -12.404 -2.981 1.00 31.40 382 LYS B N 1
ATOM 2764 C CA . LYS A 1 356 ? -49.035 -12.039 -1.728 1.00 31.19 382 LYS B CA 1
ATOM 2765 C C . LYS A 1 356 ? -49.367 -10.584 -1.373 1.00 30.97 382 LYS B C 1
ATOM 2766 O O . LYS A 1 356 ? -49.147 -9.693 -2.218 1.00 30.15 382 LYS B O 1
ATOM 2772 N N A GLU A 1 357 ? -49.887 -10.356 -0.164 0.70 31.87 383 GLU B N 1
ATOM 2773 N N B GLU A 1 357 ? -49.877 -10.360 -0.158 0.30 31.45 383 GLU B N 1
ATOM 2774 C CA A GLU A 1 357 ? -50.217 -9.002 0.358 0.70 32.12 383 GLU B CA 1
ATOM 2775 C CA B GLU A 1 357 ? -50.210 -9.015 0.383 0.30 31.34 383 GLU B CA 1
ATOM 2776 C C A GLU A 1 357 ? -48.919 -8.265 0.682 0.70 31.07 383 GLU B C 1
ATOM 2777 C C B GLU A 1 357 ? -48.915 -8.265 0.684 0.30 30.64 383 GLU B C 1
ATOM 2778 O O A GLU A 1 357 ? -47.940 -8.881 1.100 0.70 30.60 383 GLU B O 1
ATOM 2779 O O B GLU A 1 357 ? -47.930 -8.876 1.097 0.30 30.38 383 GLU B O 1
ATOM 2790 N N . PRO A 1 358 ? -48.869 -6.927 0.482 1.00 30.40 384 PRO B N 1
ATOM 2791 C CA . PRO A 1 358 ? -47.696 -6.136 0.853 1.00 29.83 384 PRO B CA 1
ATOM 2792 C C . PRO A 1 358 ? -47.643 -5.918 2.373 1.00 30.59 384 PRO B C 1
ATOM 2793 O O . PRO A 1 358 ? -48.665 -6.085 3.022 1.00 31.09 384 PRO B O 1
ATOM 2797 N N . SER A 1 359 ? -46.463 -5.573 2.897 1.00 30.67 385 SER B N 1
ATOM 2798 C CA . SER A 1 359 ? -46.209 -5.309 4.338 1.00 31.65 385 SER B CA 1
ATOM 2799 C C . SER A 1 359 ? -47.169 -4.228 4.844 1.00 32.19 385 SER B C 1
ATOM 2800 O O . SER A 1 359 ? -47.366 -3.231 4.126 1.00 31.55 385 SER B O 1
ATOM 2803 N N . ARG A 1 360 ? -47.727 -4.426 6.042 1.00 33.55 386 ARG B N 1
ATOM 2804 C CA . ARG A 1 360 ? -48.669 -3.484 6.706 1.00 34.60 386 ARG B CA 1
ATOM 2805 C C . ARG A 1 360 ? -47.870 -2.469 7.533 1.00 34.57 386 ARG B C 1
ATOM 2806 O O . ARG A 1 360 ? -46.710 -2.769 7.880 1.00 34.77 386 ARG B O 1
ATOM 2809 N N . GLY A 1 361 ? -48.468 -1.306 7.813 1.00 34.91 387 GLY B N 1
ATOM 2810 C CA . GLY A 1 361 ? -47.931 -0.280 8.731 1.00 34.96 387 GLY B CA 1
ATOM 2811 C C . GLY A 1 361 ? -46.734 0.461 8.156 1.00 33.81 387 GLY B C 1
ATOM 2812 O O . GLY A 1 361 ? -45.903 0.940 8.953 1.00 34.42 387 GLY B O 1
ATOM 2813 N N . ILE A 1 362 ? -46.638 0.554 6.826 1.00 32.57 388 ILE B N 1
ATOM 2814 C CA . ILE A 1 362 ? -45.594 1.347 6.109 1.00 31.21 388 ILE B CA 1
ATOM 2815 C C . ILE A 1 362 ? -46.281 2.542 5.439 1.00 30.44 388 ILE B C 1
ATOM 2816 O O . ILE A 1 362 ? -46.975 2.328 4.426 1.00 30.43 388 ILE B O 1
ATOM 2821 N N . ASN A 1 363 ? -46.108 3.749 5.986 1.00 29.69 389 ASN B N 1
ATOM 2822 C CA . ASN A 1 363 ? -46.648 4.992 5.376 1.00 28.86 389 ASN B CA 1
ATOM 2823 C C . ASN A 1 363 ? -45.808 5.305 4.142 1.00 27.07 389 ASN B C 1
ATOM 2824 O O . ASN A 1 363 ? -44.646 5.685 4.270 1.00 26.36 389 ASN B O 1
ATOM 2829 N N . PRO A 1 364 ? -46.357 5.159 2.915 1.00 26.00 390 PRO B N 1
ATOM 2830 C CA . PRO A 1 364 ? -45.548 5.268 1.701 1.00 24.95 390 PRO B CA 1
ATOM 2831 C C . PRO A 1 364 ? -44.997 6.683 1.466 1.00 24.38 390 PRO B C 1
ATOM 2832 O O . PRO A 1 364 ? -44.045 6.813 0.726 1.00 23.44 390 PRO B O 1
ATOM 2836 N N . ASP A 1 365 ? -45.598 7.697 2.099 1.00 24.87 391 ASP B N 1
ATOM 2837 C CA . ASP A 1 365 ? -45.190 9.119 1.967 1.00 24.79 391 ASP B CA 1
ATOM 2838 C C . ASP A 1 365 ? -44.022 9.434 2.909 1.00 24.67 391 ASP B C 1
ATOM 2839 O O . ASP A 1 365 ? -43.305 10.409 2.627 1.00 24.94 391 ASP B O 1
ATOM 2844 N N . GLU A 1 366 ? -43.846 8.666 3.988 1.00 24.58 392 GLU B N 1
ATOM 2845 C CA . GLU A 1 366 ? -42.942 9.024 5.116 1.00 24.61 392 GLU B CA 1
ATOM 2846 C C . GLU A 1 366 ? -41.806 8.005 5.305 1.00 23.76 392 GLU B C 1
ATOM 2847 O O . GLU A 1 366 ? -40.831 8.370 5.976 1.00 23.89 392 GLU B O 1
ATOM 2853 N N . ALA A 1 367 ? -41.911 6.789 4.756 1.00 23.20 393 ALA B N 1
ATOM 2854 C CA . ALA A 1 367 ? -40.967 5.671 5.020 1.00 22.65 393 ALA B CA 1
ATOM 2855 C C . ALA A 1 367 ? -39.532 6.069 4.640 1.00 22.02 393 ALA B C 1
ATOM 2856 O O . ALA A 1 367 ? -38.599 5.736 5.400 1.00 21.88 393 ALA B O 1
ATOM 2858 N N . VAL A 1 368 ? -39.354 6.743 3.503 1.00 21.52 394 VAL B N 1
ATOM 2859 C CA . VAL A 1 368 ? -38.009 7.134 2.983 1.00 21.11 394 VAL B CA 1
ATOM 2860 C C . VAL A 1 368 ? -37.363 8.123 3.965 1.00 21.55 394 VAL B C 1
ATOM 2861 O O . VAL A 1 368 ? -36.213 7.879 4.365 1.00 21.33 394 VAL B O 1
ATOM 2865 N N . ALA A 1 369 ? -38.077 9.183 4.356 1.00 22.22 395 ALA B N 1
ATOM 2866 C CA . ALA A 1 369 ? -37.623 10.176 5.361 1.00 22.93 395 ALA B CA 1
ATOM 2867 C C . ALA A 1 369 ? -37.311 9.476 6.689 1.00 23.53 395 ALA B C 1
ATOM 2868 O O . ALA A 1 369 ? -36.294 9.824 7.321 1.00 23.56 395 ALA B O 1
ATOM 2870 N N . TYR A 1 370 ? -38.160 8.528 7.099 1.00 23.94 396 TYR B N 1
ATOM 2871 C CA . TYR A 1 370 ? -38.007 7.747 8.354 1.00 24.78 396 TYR B CA 1
ATOM 2872 C C . TYR A 1 370 ? -36.633 7.063 8.346 1.00 24.02 396 TYR B C 1
ATOM 2873 O O . TYR A 1 370 ? -35.882 7.227 9.323 1.00 24.06 396 TYR B O 1
ATOM 2882 N N . GLY A 1 371 ? -36.316 6.336 7.268 1.00 23.02 397 GLY B N 1
ATOM 2883 C CA . GLY A 1 371 ? -35.036 5.621 7.094 1.00 22.54 397 GLY B CA 1
ATOM 2884 C C . GLY A 1 371 ? -33.845 6.566 7.055 1.00 22.51 397 GLY B C 1
ATOM 2885 O O . GLY A 1 371 ? -32.808 6.242 7.670 1.00 22.81 397 GLY B O 1
ATOM 2886 N N . ALA A 1 372 ? -33.974 7.685 6.337 1.00 22.29 398 ALA B N 1
ATOM 2887 C CA . ALA A 1 372 ? -32.954 8.754 6.252 1.00 22.31 398 ALA B CA 1
ATOM 2888 C C . ALA A 1 372 ? -32.646 9.267 7.663 1.00 23.21 398 ALA B C 1
ATOM 2889 O O . ALA A 1 372 ? -31.450 9.431 7.985 1.00 23.31 398 ALA B O 1
ATOM 2891 N N . ALA A 1 373 ? -33.691 9.502 8.466 1.00 23.95 399 ALA B N 1
ATOM 2892 C CA . ALA A 1 373 ? -33.598 9.996 9.860 1.00 25.14 399 ALA B CA 1
ATOM 2893 C C . ALA A 1 373 ? -32.811 8.991 10.710 1.00 25.54 399 ALA B C 1
ATOM 2894 O O . ALA A 1 373 ? -31.979 9.429 11.521 1.00 25.92 399 ALA B O 1
ATOM 2896 N N . VAL A 1 374 ? -33.052 7.690 10.517 1.00 25.24 400 VAL B N 1
ATOM 2897 C CA . VAL A 1 374 ? -32.345 6.605 11.262 1.00 25.67 400 VAL B CA 1
ATOM 2898 C C . VAL A 1 374 ? -30.858 6.651 10.893 1.00 25.57 400 VAL B C 1
ATOM 2899 O O . VAL A 1 374 ? -30.024 6.654 11.818 1.00 26.04 400 VAL B O 1
ATOM 2903 N N . GLN A 1 375 ? -30.533 6.693 9.598 1.00 25.36 401 GLN B N 1
ATOM 2904 C CA . GLN A 1 375 ? -29.123 6.723 9.125 1.00 25.50 401 GLN B CA 1
ATOM 2905 C C . GLN A 1 375 ? -28.452 8.014 9.613 1.00 26.08 401 GLN B C 1
ATOM 2906 O O . GLN A 1 375 ? -27.268 7.953 9.980 1.00 26.22 401 GLN B O 1
ATOM 2912 N N . ALA A 1 376 ? -29.181 9.134 9.633 1.00 26.34 402 ALA B N 1
ATOM 2913 C CA . ALA A 1 376 ? -28.700 10.424 10.183 1.00 27.18 402 ALA B CA 1
ATOM 2914 C C . ALA A 1 376 ? -28.319 10.226 11.655 1.00 28.34 402 ALA B C 1
ATOM 2915 O O . ALA A 1 376 ? -27.229 10.682 12.053 1.00 28.77 402 ALA B O 1
ATOM 2917 N N . GLY A 1 377 ? -29.180 9.550 12.422 1.00 28.93 403 GLY B N 1
ATOM 2918 C CA . GLY A 1 377 ? -28.932 9.197 13.834 1.00 30.55 403 GLY B CA 1
ATOM 2919 C C . GLY A 1 377 ? -27.670 8.364 13.996 1.00 30.95 403 GLY B C 1
ATOM 2920 O O . GLY A 1 377 ? -26.906 8.629 14.945 1.00 31.90 403 GLY B O 1
ATOM 2921 N N . VAL A 1 378 ? -27.454 7.390 13.106 1.00 30.59 404 VAL B N 1
ATOM 2922 C CA . VAL A 1 378 ? -26.257 6.494 13.122 1.00 31.11 404 VAL B CA 1
ATOM 2923 C C . VAL A 1 378 ? -24.998 7.351 12.926 1.00 31.64 404 VAL B C 1
ATOM 2924 O O . VAL A 1 378 ? -24.076 7.239 13.754 1.00 32.63 404 VAL B O 1
ATOM 2928 N N . LEU A 1 379 ? -24.974 8.187 11.884 1.00 31.63 405 LEU B N 1
ATOM 2929 C CA . LEU A 1 379 ? -23.797 9.015 11.502 1.00 32.19 405 LEU B CA 1
ATOM 2930 C C . LEU A 1 379 ? -23.582 10.147 12.516 1.00 33.84 405 LEU B C 1
ATOM 2931 O O . LEU A 1 379 ? -22.424 10.589 12.653 1.00 34.40 405 LEU B O 1
ATOM 2936 N N . SER A 1 380 ? -24.641 10.588 13.206 1.00 34.61 406 SER B N 1
ATOM 2937 C CA . SER A 1 380 ? -24.573 11.568 14.325 1.00 36.32 406 SER B CA 1
ATOM 2938 C C . SER A 1 380 ? -23.652 11.016 15.422 1.00 37.53 406 SER B C 1
ATOM 2939 O O . SER A 1 380 ? -22.968 11.822 16.083 1.00 38.20 406 SER B O 1
ATOM 2942 N N . GLY A 1 381 ? -23.656 9.689 15.606 1.00 37.66 407 GLY B N 1
ATOM 2943 C CA . GLY A 1 381 ? -22.707 8.944 16.458 1.00 38.92 407 GLY B CA 1
ATOM 2944 C C . GLY A 1 381 ? -23.080 8.975 17.931 1.00 40.92 407 GLY B C 1
ATOM 2945 O O . GLY A 1 381 ? -22.379 8.310 18.721 1.00 42.37 407 GLY B O 1
ATOM 2946 N N . ASP A 1 382 ? -24.146 9.696 18.295 1.00 41.77 408 ASP B N 1
ATOM 2947 C CA . ASP A 1 382 ? -24.494 10.035 19.702 1.00 43.55 408 ASP B CA 1
ATOM 2948 C C . ASP A 1 382 ? -25.957 9.670 19.984 1.00 43.97 408 ASP B C 1
ATOM 2949 O O . ASP A 1 382 ? -26.546 10.283 20.898 1.00 45.22 408 ASP B O 1
ATOM 2954 N N . GLN A 1 383 ? -26.523 8.714 19.237 1.00 43.05 409 GLN B N 1
ATOM 2955 C CA . GLN A 1 383 ? -27.961 8.342 19.327 1.00 43.63 409 GLN B CA 1
ATOM 2956 C C . GLN A 1 383 ? -28.134 6.872 19.738 1.00 44.56 409 GLN B C 1
ATOM 2957 O O . GLN A 1 383 ? -29.296 6.413 19.777 1.00 44.78 409 GLN B O 1
ATOM 2963 N N . ASP A 1 384 ? -27.041 6.166 20.053 1.00 45.67 410 ASP B N 1
ATOM 2964 C CA . ASP A 1 384 ? -27.070 4.790 20.619 1.00 46.41 410 ASP B CA 1
ATOM 2965 C C . ASP A 1 384 ? -27.864 3.881 19.671 1.00 45.34 410 ASP B C 1
ATOM 2966 O O . ASP A 1 384 ? -28.802 3.209 20.135 1.00 46.16 410 ASP B O 1
ATOM 2971 N N . THR A 1 385 ? -27.488 3.874 18.390 1.00 44.16 411 THR B N 1
ATOM 2972 C CA . THR A 1 385 ? -28.225 3.214 17.278 1.00 43.09 411 THR B CA 1
ATOM 2973 C C . THR A 1 385 ? -27.754 1.766 17.091 1.00 42.43 411 THR B C 1
ATOM 2974 O O . THR A 1 385 ? -28.367 1.063 16.266 1.00 42.76 411 THR B O 1
ATOM 2978 N N . GLY A 1 386 ? -26.706 1.337 17.801 1.00 42.11 412 GLY B N 1
ATOM 2979 C CA . GLY A 1 386 ? -26.137 -0.019 17.662 1.00 41.13 412 GLY B CA 1
ATOM 2980 C C . GLY A 1 386 ? -25.518 -0.232 16.288 1.00 39.01 412 GLY B C 1
ATOM 2981 O O . GLY A 1 386 ? -25.120 0.771 15.663 1.00 39.39 412 GLY B O 1
ATOM 2982 N N . ASP A 1 387 ? -25.474 -1.485 15.818 1.00 36.71 413 ASP B N 1
ATOM 2983 C CA . ASP A 1 387 ? -24.633 -1.929 14.672 1.00 34.34 413 ASP B CA 1
ATOM 2984 C C . ASP A 1 387 ? -25.457 -1.982 13.379 1.00 32.39 413 ASP B C 1
ATOM 2985 O O . ASP A 1 387 ? -25.456 -3.036 12.716 1.00 31.25 413 ASP B O 1
ATOM 2990 N N . LEU A 1 388 ? -26.093 -0.874 13.000 1.00 31.29 414 LEU B N 1
ATOM 2991 C CA . LEU A 1 388 ? -26.784 -0.749 11.691 1.00 30.08 414 LEU B CA 1
ATOM 2992 C C . LEU A 1 388 ? -25.722 -0.621 10.591 1.00 28.27 414 LEU B C 1
ATOM 2993 O O . LEU A 1 388 ? -24.899 0.315 10.665 1.00 28.73 414 LEU B O 1
ATOM 2998 N N . VAL A 1 389 ? -25.726 -1.540 9.622 1.00 26.23 415 VAL B N 1
ATOM 2999 C CA . VAL A 1 389 ? -24.750 -1.570 8.493 1.00 24.88 415 VAL B CA 1
ATOM 3000 C C . VAL A 1 389 ? -25.524 -1.611 7.174 1.00 23.74 415 VAL B C 1
ATOM 3001 O O . VAL A 1 389 ? -26.340 -2.537 6.998 1.00 23.09 415 VAL B O 1
ATOM 3005 N N . LEU A 1 390 ? -25.270 -0.640 6.293 1.00 22.90 416 LEU B N 1
ATOM 3006 C CA . LEU A 1 390 ? -25.788 -0.617 4.902 1.00 22.24 416 LEU B CA 1
ATOM 3007 C C . LEU A 1 390 ? -24.691 -1.129 3.969 1.00 21.74 416 LEU B C 1
ATOM 3008 O O . LEU A 1 390 ? -23.566 -0.583 4.018 1.00 21.61 416 LEU B O 1
ATOM 3013 N N . LEU A 1 391 ? -25.005 -2.152 3.172 1.00 21.13 417 LEU B N 1
ATOM 3014 C CA . LEU A 1 391 ? -24.159 -2.640 2.056 1.00 20.63 417 LEU B CA 1
ATOM 3015 C C . LEU A 1 391 ? -24.916 -2.365 0.759 1.00 19.91 417 LEU B C 1
ATOM 3016 O O . LEU A 1 391 ? -25.671 -3.241 0.301 1.00 19.74 417 LEU B O 1
ATOM 3021 N N . ASP A 1 392 ? -24.757 -1.155 0.227 1.00 19.42 418 ASP B N 1
ATOM 3022 C CA . ASP A 1 392 ? -25.499 -0.697 -0.970 1.00 18.76 418 ASP B CA 1
ATOM 3023 C C . ASP A 1 392 ? -24.633 -0.940 -2.205 1.00 18.65 418 ASP B C 1
ATOM 3024 O O . ASP A 1 392 ? -23.457 -1.350 -2.053 1.00 19.12 418 ASP B O 1
ATOM 3029 N N . VAL A 1 393 ? -25.209 -0.698 -3.378 1.00 18.08 419 VAL B N 1
ATOM 3030 C CA . VAL A 1 393 ? -24.601 -1.033 -4.692 1.00 17.79 419 VAL B CA 1
ATOM 3031 C C . VAL A 1 393 ? -24.719 0.180 -5.613 1.00 17.70 419 VAL B C 1
ATOM 3032 O O . VAL A 1 393 ? -25.564 1.068 -5.348 1.00 17.60 419 VAL B O 1
ATOM 3036 N N . CYS A 1 394 ? -23.908 0.194 -6.665 1.00 17.62 420 CYS B N 1
ATOM 3037 C CA . CYS A 1 394 ? -24.028 1.144 -7.796 1.00 17.59 420 CYS B CA 1
ATOM 3038 C C . CYS A 1 394 ? -25.086 0.598 -8.753 1.00 17.21 420 CYS B C 1
ATOM 3039 O O . CYS A 1 394 ? -25.180 -0.611 -8.967 1.00 17.03 420 CYS B O 1
ATOM 3042 N N . PRO A 1 395 ? -25.970 1.457 -9.303 1.00 17.10 421 PRO B N 1
ATOM 3043 C CA . PRO A 1 395 ? -27.074 0.986 -10.141 1.00 17.13 421 PRO B CA 1
ATOM 3044 C C . PRO A 1 395 ? -26.690 0.700 -11.601 1.00 17.29 421 PRO B C 1
ATOM 3045 O O . PRO A 1 395 ? -27.400 -0.038 -12.258 1.00 17.57 421 PRO B O 1
ATOM 3049 N N . LEU A 1 396 ? -25.595 1.301 -12.072 1.00 17.36 422 LEU B N 1
ATOM 3050 C CA . LEU A 1 396 ? -25.212 1.319 -13.508 1.00 17.73 422 LEU B CA 1
ATOM 3051 C C . LEU A 1 396 ? -23.796 0.760 -13.663 1.00 17.58 422 LEU B C 1
ATOM 3052 O O . LEU A 1 396 ? -22.946 1.020 -12.793 1.00 17.52 422 LEU B O 1
ATOM 3057 N N . THR A 1 397 ? -23.549 0.019 -14.741 1.00 17.76 423 THR B N 1
ATOM 3058 C CA . THR A 1 397 ? -22.185 -0.406 -15.136 1.00 17.85 423 THR B CA 1
ATOM 3059 C C . THR A 1 397 ? -21.392 0.851 -15.513 1.00 17.71 423 THR B C 1
ATOM 3060 O O . THR A 1 397 ? -21.925 1.667 -16.295 1.00 17.45 423 THR B O 1
ATOM 3064 N N . LEU A 1 398 ? -20.185 1.007 -14.964 1.00 17.46 424 LEU B N 1
ATOM 3065 C CA . LEU A 1 398 ? -19.256 2.114 -15.312 1.00 17.89 424 LEU B CA 1
ATOM 3066 C C . LEU A 1 398 ? -18.166 1.572 -16.235 1.00 18.24 424 LEU B C 1
ATOM 3067 O O . LEU A 1 398 ? -17.612 0.500 -15.936 1.00 18.48 424 LEU B O 1
ATOM 3072 N N . GLY A 1 399 ? -17.869 2.300 -17.307 1.00 18.74 425 GLY B N 1
ATOM 3073 C CA . GLY A 1 399 ? -16.820 1.936 -18.271 1.00 19.23 425 GLY B CA 1
ATOM 3074 C C . GLY A 1 399 ? -16.066 3.153 -18.768 1.00 19.80 425 GLY B C 1
ATOM 3075 O O . GLY A 1 399 ? -16.487 4.295 -18.483 1.00 19.38 425 GLY B O 1
ATOM 3076 N N . ILE A 1 400 ? -14.983 2.904 -19.496 1.00 20.30 426 ILE B N 1
ATOM 3077 C CA . ILE A 1 400 ? -14.144 3.947 -20.147 1.00 21.26 426 ILE B CA 1
ATOM 3078 C C . ILE A 1 400 ? -14.190 3.692 -21.654 1.00 21.97 426 ILE B C 1
ATOM 3079 O O . ILE A 1 400 ? -14.137 2.510 -22.063 1.00 21.82 426 ILE B O 1
ATOM 3084 N N . GLU A 1 401 ? -14.347 4.750 -22.450 1.00 22.69 427 GLU B N 1
ATOM 3085 C CA . GLU A 1 401 ? -14.307 4.638 -23.928 1.00 23.75 427 GLU B CA 1
ATOM 3086 C C . GLU A 1 401 ? -12.871 4.317 -24.337 1.00 24.20 427 GLU B C 1
ATOM 3087 O O . GLU A 1 401 ? -11.972 5.100 -23.977 1.00 24.16 427 GLU B O 1
ATOM 3093 N N . THR A 1 402 ? -12.667 3.205 -25.047 1.00 24.58 428 THR B N 1
ATOM 3094 C CA . THR A 1 402 ? -11.352 2.831 -25.629 1.00 25.46 428 THR B CA 1
ATOM 3095 C C . THR A 1 402 ? -11.466 2.859 -27.154 1.00 26.84 428 THR B C 1
ATOM 3096 O O . THR A 1 402 ? -12.604 2.963 -27.669 1.00 26.65 428 THR B O 1
ATOM 3100 N N . VAL A 1 403 ? -10.318 2.799 -27.831 1.00 28.01 429 VAL B N 1
ATOM 3101 C CA . VAL A 1 403 ? -10.176 2.942 -29.311 1.00 29.63 429 VAL B CA 1
ATOM 3102 C C . VAL A 1 403 ? -11.319 2.184 -29.999 1.00 30.07 429 VAL B C 1
ATOM 3103 O O . VAL A 1 403 ? -11.517 0.994 -29.682 1.00 29.66 429 VAL B O 1
ATOM 3107 N N . GLY A 1 404 ? -12.037 2.860 -30.904 1.00 31.09 430 GLY B N 1
ATOM 3108 C CA . GLY A 1 404 ? -13.156 2.295 -31.682 1.00 31.64 430 GLY B CA 1
ATOM 3109 C C . GLY A 1 404 ? -14.509 2.598 -31.059 1.00 30.91 430 GLY B C 1
ATOM 3110 O O . GLY A 1 404 ? -15.503 1.989 -31.503 1.00 31.45 430 GLY B O 1
ATOM 3111 N N . GLY A 1 405 ? -14.561 3.509 -30.080 1.00 30.01 431 GLY B N 1
ATOM 3112 C CA . GLY A 1 405 ? -15.788 3.847 -29.331 1.00 29.04 431 GLY B CA 1
ATOM 3113 C C . GLY A 1 405 ? -16.288 2.664 -28.517 1.00 27.89 431 GLY B C 1
ATOM 3114 O O . GLY A 1 405 ? -17.516 2.510 -28.375 1.00 27.40 431 GLY B O 1
ATOM 3115 N N . VAL A 1 406 ? -15.360 1.857 -27.997 1.00 27.34 432 VAL B N 1
ATOM 3116 C CA . VAL A 1 406 ? -15.655 0.594 -27.261 1.00 26.45 432 VAL B CA 1
ATOM 3117 C C . VAL A 1 406 ? -15.919 0.931 -25.789 1.00 25.24 432 VAL B C 1
ATOM 3118 O O . VAL A 1 406 ? -15.111 1.673 -25.186 1.00 24.86 432 VAL B O 1
ATOM 3122 N N . MET A 1 407 ? -17.012 0.399 -25.241 1.00 24.60 433 MET B N 1
ATOM 3123 C CA . MET A 1 407 ? -17.318 0.439 -23.791 1.00 23.57 433 MET B CA 1
ATOM 3124 C C . MET A 1 407 ? -16.450 -0.615 -23.098 1.00 23.28 433 MET B C 1
ATOM 3125 O O . MET A 1 407 ? -16.823 -1.801 -23.120 1.00 23.50 433 MET B O 1
ATOM 3130 N N . THR A 1 408 ? -15.306 -0.208 -22.549 1.00 23.29 434 THR B N 1
ATOM 3131 C CA . THR A 1 408 ? -14.463 -1.071 -21.685 1.00 22.82 434 THR B CA 1
ATOM 3132 C C . THR A 1 408 ? -15.022 -0.971 -20.264 1.00 22.00 434 THR B C 1
ATOM 3133 O O . THR A 1 408 ? -14.802 0.058 -19.611 1.00 21.31 434 THR B O 1
ATOM 3137 N N . LYS A 1 409 ? -15.755 -1.998 -19.834 1.00 22.09 435 LYS B N 1
ATOM 3138 C CA . LYS A 1 409 ? -16.469 -2.031 -18.533 1.00 21.64 435 LYS B CA 1
ATOM 3139 C C . LYS A 1 409 ? -15.448 -2.241 -17.413 1.00 21.18 435 LYS B C 1
ATOM 3140 O O . LYS A 1 409 ? -14.592 -3.141 -17.543 1.00 21.35 435 LYS B O 1
ATOM 3146 N N A LEU A 1 410 ? -15.543 -1.441 -16.346 0.70 20.58 436 LEU B N 1
ATOM 3147 N N B LEU A 1 410 ? -15.531 -1.427 -16.356 0.30 20.58 436 LEU B N 1
ATOM 3148 C CA A LEU A 1 410 ? -14.652 -1.521 -15.158 0.70 20.48 436 LEU B CA 1
ATOM 3149 C CA B LEU A 1 410 ? -14.656 -1.513 -15.156 0.30 20.33 436 LEU B CA 1
ATOM 3150 C C A LEU A 1 410 ? -15.445 -1.962 -13.922 0.70 19.77 436 LEU B C 1
ATOM 3151 C C B LEU A 1 410 ? -15.469 -2.000 -13.951 0.30 19.71 436 LEU B C 1
ATOM 3152 O O A LEU A 1 410 ? -14.937 -2.833 -13.194 0.70 19.71 436 LEU B O 1
ATOM 3153 O O B LEU A 1 410 ? -15.016 -2.957 -13.296 0.30 19.68 436 LEU B O 1
ATOM 3162 N N . ILE A 1 411 ? -16.624 -1.379 -13.678 1.00 19.33 437 ILE B N 1
ATOM 3163 C CA . ILE A 1 411 ? -17.452 -1.691 -12.473 1.00 18.73 437 ILE B CA 1
ATOM 3164 C C . ILE A 1 411 ? -18.853 -2.085 -12.924 1.00 18.64 437 ILE B C 1
ATOM 3165 O O . ILE A 1 411 ? -19.624 -1.240 -13.381 1.00 18.44 437 ILE B O 1
ATOM 3170 N N . PRO A 1 412 ? -19.223 -3.381 -12.818 1.00 18.71 438 PRO B N 1
ATOM 3171 C CA . PRO A 1 412 ? -20.564 -3.817 -13.194 1.00 18.91 438 PRO B CA 1
ATOM 3172 C C . PRO A 1 412 ? -21.639 -3.202 -12.289 1.00 18.58 438 PRO B C 1
ATOM 3173 O O . PRO A 1 412 ? -21.367 -2.910 -11.127 1.00 18.04 438 PRO B O 1
ATOM 3177 N N A ARG A 1 413 ? -22.843 -3.033 -12.840 0.50 18.87 439 ARG B N 1
ATOM 3178 N N B ARG A 1 413 ? -22.841 -3.018 -12.835 0.50 18.87 439 ARG B N 1
ATOM 3179 C CA A ARG A 1 413 ? -24.070 -2.685 -12.076 0.50 18.87 439 ARG B CA 1
ATOM 3180 C CA B ARG A 1 413 ? -24.045 -2.640 -12.051 0.50 18.88 439 ARG B CA 1
ATOM 3181 C C A ARG A 1 413 ? -24.193 -3.656 -10.897 0.50 18.67 439 ARG B C 1
ATOM 3182 C C B ARG A 1 413 ? -24.204 -3.646 -10.905 0.50 18.68 439 ARG B C 1
ATOM 3183 O O A ARG A 1 413 ? -23.727 -4.811 -11.035 0.50 18.84 439 ARG B O 1
ATOM 3184 O O B ARG A 1 413 ? -23.773 -4.809 -11.075 0.50 18.88 439 ARG B O 1
ATOM 3199 N N . ASN A 1 414 ? -24.757 -3.192 -9.776 1.00 18.48 440 ASN B N 1
ATOM 3200 C CA . ASN A 1 414 ? -25.019 -4.008 -8.557 1.00 18.47 440 ASN B CA 1
ATOM 3201 C C . ASN A 1 414 ? -23.712 -4.397 -7.851 1.00 18.64 440 ASN B C 1
ATOM 3202 O O . ASN A 1 414 ? -23.758 -5.324 -7.024 1.00 18.79 440 ASN B O 1
ATOM 3207 N N . THR A 1 415 ? -22.601 -3.699 -8.108 1.00 18.44 441 THR B N 1
ATOM 3208 C CA . THR A 1 415 ? -21.352 -3.865 -7.322 1.00 18.69 441 THR B CA 1
ATOM 3209 C C . THR A 1 415 ? -21.529 -3.129 -5.993 1.00 18.87 441 THR B C 1
ATOM 3210 O O . THR A 1 415 ? -21.970 -1.964 -6.012 1.00 18.50 441 THR B O 1
ATOM 3214 N N A VAL A 1 416 ? -21.198 -3.793 -4.881 0.40 19.20 442 VAL B N 1
ATOM 3215 N N B VAL A 1 416 ? -21.191 -3.791 -4.883 0.60 19.26 442 VAL B N 1
ATOM 3216 C CA A VAL A 1 416 ? -21.265 -3.215 -3.507 0.40 19.54 442 VAL B CA 1
ATOM 3217 C CA B VAL A 1 416 ? -21.264 -3.208 -3.512 0.60 19.66 442 VAL B CA 1
ATOM 3218 C C A VAL A 1 416 ? -20.296 -2.030 -3.442 0.40 19.61 442 VAL B C 1
ATOM 3219 C C B VAL A 1 416 ? -20.299 -2.020 -3.459 0.60 19.69 442 VAL B C 1
ATOM 3220 O O A VAL A 1 416 ? -19.163 -2.168 -3.949 0.40 19.83 442 VAL B O 1
ATOM 3221 O O B VAL A 1 416 ? -19.174 -2.145 -3.992 0.60 19.98 442 VAL B O 1
ATOM 3228 N N . VAL A 1 417 ? -20.739 -0.915 -2.857 1.00 19.56 443 VAL B N 1
ATOM 3229 C CA . VAL A 1 417 ? -19.942 0.337 -2.720 1.00 19.80 443 VAL B CA 1
ATOM 3230 C C . VAL A 1 417 ? -19.667 0.558 -1.237 1.00 20.20 443 VAL B C 1
ATOM 3231 O O . VAL A 1 417 ? -20.430 0.093 -0.390 1.00 20.32 443 VAL B O 1
ATOM 3235 N N . PRO A 1 418 ? -18.550 1.220 -0.862 1.00 20.42 444 PRO B N 1
ATOM 3236 C CA . PRO A 1 418 ? -17.582 1.748 -1.825 1.00 20.47 444 PRO B CA 1
ATOM 3237 C C . PRO A 1 418 ? -16.790 0.635 -2.529 1.00 20.36 444 PRO B C 1
ATOM 3238 O O . PRO A 1 418 ? -16.727 -0.469 -2.027 1.00 20.11 444 PRO B O 1
ATOM 3242 N N . THR A 1 419 ? -16.234 0.935 -3.702 1.00 20.33 445 THR B N 1
ATOM 3243 C CA . THR A 1 419 ? -15.450 -0.036 -4.503 1.00 20.73 445 THR B CA 1
ATOM 3244 C C . THR A 1 419 ? -14.357 0.710 -5.267 1.00 21.42 445 THR B C 1
ATOM 3245 O O . THR A 1 419 ? -14.487 1.927 -5.480 1.00 21.02 445 THR B O 1
ATOM 3249 N N . LYS A 1 420 ? -13.304 -0.015 -5.629 1.00 22.38 446 LYS B N 1
ATOM 3250 C CA . LYS A 1 420 ? -12.177 0.502 -6.437 1.00 23.57 446 LYS B CA 1
ATOM 3251 C C . LYS A 1 420 ? -11.906 -0.513 -7.546 1.00 23.13 446 LYS B C 1
ATOM 3252 O O . LYS A 1 420 ? -11.887 -1.722 -7.247 1.00 22.83 446 LYS B O 1
ATOM 3258 N N . LYS A 1 421 ? -11.745 -0.035 -8.778 1.00 22.72 447 LYS B N 1
ATOM 3259 C CA . LYS A 1 421 ? -11.303 -0.862 -9.924 1.00 22.61 447 LYS B CA 1
ATOM 3260 C C . LYS A 1 421 ? -10.211 -0.102 -10.675 1.00 22.22 447 LYS B C 1
ATOM 3261 O O . LYS A 1 421 ? -10.432 1.075 -11.038 1.00 21.58 447 LYS B O 1
ATOM 3267 N N A SER A 1 422 ? -9.073 -0.768 -10.890 0.57 21.94 448 SER B N 1
ATOM 3268 N N B SER A 1 422 ? -9.073 -0.760 -10.906 0.43 22.31 448 SER B N 1
ATOM 3269 C CA A SER A 1 422 ? -7.897 -0.249 -11.633 0.57 22.25 448 SER B CA 1
ATOM 3270 C CA B SER A 1 422 ? -7.911 -0.208 -11.645 0.43 22.81 448 SER B CA 1
ATOM 3271 C C A SER A 1 422 ? -7.677 -1.098 -12.890 0.57 22.67 448 SER B C 1
ATOM 3272 C C B SER A 1 422 ? -7.618 -1.090 -12.863 0.43 23.00 448 SER B C 1
ATOM 3273 O O A SER A 1 422 ? -7.939 -2.322 -12.841 0.57 22.27 448 SER B O 1
ATOM 3274 O O B SER A 1 422 ? -7.760 -2.327 -12.754 0.43 22.71 448 SER B O 1
ATOM 3279 N N . GLN A 1 423 ? -7.240 -0.462 -13.980 1.00 23.18 449 GLN B N 1
ATOM 3280 C CA . GLN A 1 423 ? -6.879 -1.156 -15.239 1.00 23.66 449 GLN B CA 1
ATOM 3281 C C . GLN A 1 423 ? -5.817 -0.319 -15.948 1.00 23.47 449 GLN B C 1
ATOM 3282 O O . GLN A 1 423 ? -5.937 0.924 -15.952 1.00 23.18 449 GLN B O 1
ATOM 3288 N N . ILE A 1 424 ? -4.807 -0.988 -16.499 1.00 23.10 450 ILE B N 1
ATOM 3289 C CA . ILE A 1 424 ? -3.698 -0.332 -17.242 1.00 23.35 450 ILE B CA 1
ATOM 3290 C C . ILE A 1 424 ? -4.154 -0.131 -18.687 1.00 23.29 450 ILE B C 1
ATOM 3291 O O . ILE A 1 424 ? -4.590 -1.112 -19.321 1.00 23.29 450 ILE B O 1
ATOM 3296 N N . PHE A 1 425 ? -4.066 1.108 -19.168 1.00 23.13 451 PHE B N 1
ATOM 3297 C CA . PHE A 1 425 ? -4.311 1.490 -20.580 1.00 23.48 451 PHE B CA 1
ATOM 3298 C C . PHE A 1 425 ? -3.023 2.068 -21.155 1.00 24.29 451 PHE B C 1
ATOM 3299 O O . PHE A 1 425 ? -2.066 2.322 -20.398 1.00 24.22 451 PHE B O 1
ATOM 3307 N N . SER A 1 426 ? -3.001 2.252 -22.471 1.00 24.92 452 SER B N 1
ATOM 3308 C CA . SER A 1 426 ? -1.850 2.842 -23.190 1.00 26.00 452 SER B CA 1
ATOM 3309 C C . SER A 1 426 ? -2.347 3.823 -24.249 1.00 26.82 452 SER B C 1
ATOM 3310 O O . SER A 1 426 ? -3.578 3.998 -24.393 1.00 26.08 452 SER B O 1
ATOM 3313 N N . THR A 1 427 ? -1.394 4.428 -24.950 1.00 28.12 453 THR B N 1
ATOM 3314 C CA . THR A 1 427 ? -1.603 5.486 -25.965 1.00 29.39 453 THR B CA 1
ATOM 3315 C C . THR A 1 427 ? -1.945 4.840 -27.312 1.00 30.49 453 THR B C 1
ATOM 3316 O O . THR A 1 427 ? -1.590 3.658 -27.516 1.00 30.41 453 THR B O 1
ATOM 3320 N N . ALA A 1 428 ? -2.587 5.609 -28.197 1.00 31.59 454 ALA B N 1
ATOM 3321 C CA . ALA A 1 428 ? -3.021 5.188 -29.551 1.00 32.79 454 ALA B CA 1
ATOM 3322 C C . ALA A 1 428 ? -2.075 5.739 -30.629 1.00 34.73 454 ALA B C 1
ATOM 3323 O O . ALA A 1 428 ? -2.163 5.254 -31.774 1.00 35.86 454 ALA B O 1
ATOM 3325 N N . SER A 1 429 ? -1.209 6.706 -30.295 1.00 35.53 455 SER B N 1
ATOM 3326 C CA . SER A 1 429 ? -0.185 7.274 -31.217 1.00 37.38 455 SER B CA 1
ATOM 3327 C C . SER A 1 429 ? 1.118 7.580 -30.465 1.00 37.52 455 SER B C 1
ATOM 3328 O O . SER A 1 429 ? 1.084 7.702 -29.226 1.00 36.22 455 SER B O 1
ATOM 3331 N N . ASP A 1 430 ? 2.225 7.687 -31.207 1.00 39.03 456 ASP B N 1
ATOM 3332 C CA . ASP A 1 430 ? 3.589 7.956 -30.672 1.00 39.58 456 ASP B CA 1
ATOM 3333 C C . ASP A 1 430 ? 3.583 9.287 -29.906 1.00 39.48 456 ASP B C 1
ATOM 3334 O O . ASP A 1 430 ? 3.039 10.272 -30.438 1.00 40.25 456 ASP B O 1
ATOM 3339 N N . ASN A 1 431 ? 4.143 9.293 -28.691 1.00 38.68 457 ASN B N 1
ATOM 3340 C CA . ASN A 1 431 ? 4.408 10.506 -27.870 1.00 38.82 457 ASN B CA 1
ATOM 3341 C C . ASN A 1 431 ? 3.092 11.185 -27.465 1.00 37.81 457 ASN B C 1
ATOM 3342 O O . ASN A 1 431 ? 3.145 12.367 -27.073 1.00 38.31 457 ASN B O 1
ATOM 3347 N N . GLN A 1 432 ? 1.964 10.469 -27.529 1.00 36.39 458 GLN B N 1
ATOM 3348 C CA . GLN A 1 432 ? 0.641 10.961 -27.061 1.00 35.24 458 GLN B CA 1
ATOM 3349 C C . GLN A 1 432 ? 0.799 11.437 -25.619 1.00 34.55 458 GLN B C 1
ATOM 3350 O O . GLN A 1 432 ? 1.139 10.642 -24.743 1.00 33.73 458 GLN B O 1
ATOM 3356 N N . PRO A 1 433 ? 0.606 12.748 -25.333 1.00 35.06 459 PRO B N 1
ATOM 3357 C CA . PRO A 1 433 ? 0.837 13.293 -23.994 1.00 34.54 459 PRO B CA 1
ATOM 3358 C C . PRO A 1 433 ? -0.389 13.301 -23.068 1.00 33.10 459 PRO B C 1
ATOM 3359 O O . PRO A 1 433 ? -0.224 13.596 -21.892 1.00 32.52 459 PRO B O 1
ATOM 3363 N N . THR A 1 434 ? -1.569 12.969 -23.605 1.00 32.33 460 THR B N 1
ATOM 3364 C CA . THR A 1 434 ? -2.888 13.154 -22.947 1.00 31.24 460 THR B CA 1
ATOM 3365 C C . THR A 1 434 ? -3.760 11.910 -23.140 1.00 29.85 460 THR B C 1
ATOM 3366 O O . THR A 1 434 ? -3.638 11.262 -24.192 1.00 30.18 460 THR B O 1
ATOM 3370 N N . PHE A 1 435 ? -4.598 11.601 -22.148 1.00 28.50 461 PHE B N 1
ATOM 3371 C CA . PHE A 1 435 ? -5.823 10.777 -22.298 1.00 27.42 461 PHE B CA 1
ATOM 3372 C C . PHE A 1 435 ? -7.042 11.690 -22.151 1.00 27.11 461 PHE B C 1
ATOM 3373 O O . PHE A 1 435 ? -7.122 12.428 -21.151 1.00 26.93 461 PHE B O 1
ATOM 3381 N N . THR A 1 436 ? -7.966 11.633 -23.107 1.00 27.12 462 THR B N 1
ATOM 3382 C CA . THR A 1 436 ? -9.358 12.110 -22.922 1.00 26.70 462 THR B CA 1
ATOM 3383 C C . THR A 1 436 ? -10.146 10.932 -22.349 1.00 25.50 462 THR B C 1
ATOM 3384 O O . THR A 1 436 ? -10.562 10.064 -23.134 1.00 25.43 462 THR B O 1
ATOM 3388 N N . ILE A 1 437 ? -10.261 10.868 -21.022 1.00 24.84 463 ILE B N 1
ATOM 3389 C CA . ILE A 1 437 ? -10.980 9.773 -20.311 1.00 23.87 463 ILE B CA 1
ATOM 3390 C C . ILE A 1 437 ? -12.479 10.081 -20.359 1.00 23.71 463 ILE B C 1
ATOM 3391 O O . ILE A 1 437 ? -12.916 11.016 -19.670 1.00 23.44 463 ILE B O 1
ATOM 3396 N N . LYS A 1 438 ? -13.222 9.313 -21.157 1.00 23.84 464 LYS B N 1
ATOM 3397 C CA . LYS A 1 438 ? -14.692 9.438 -21.302 1.00 23.83 464 LYS B CA 1
ATOM 3398 C C . LYS A 1 438 ? -15.332 8.283 -20.534 1.00 22.62 464 LYS B C 1
ATOM 3399 O O . LYS A 1 438 ? -15.213 7.125 -20.978 1.00 22.53 464 LYS B O 1
ATOM 3405 N N . VAL A 1 439 ? -15.927 8.593 -19.385 1.00 21.85 465 VAL B N 1
ATOM 3406 C CA . VAL A 1 439 ? -16.565 7.594 -18.487 1.00 21.04 465 VAL B CA 1
ATOM 3407 C C . VAL A 1 439 ? -18.034 7.482 -18.886 1.00 21.14 465 VAL B C 1
ATOM 3408 O O . VAL A 1 439 ? -18.700 8.535 -18.993 1.00 21.60 465 VAL B O 1
ATOM 3412 N N . TYR A 1 440 ? -18.511 6.256 -19.099 1.00 21.04 466 TYR B N 1
ATOM 3413 C CA . TYR A 1 440 ? -19.906 5.972 -19.516 1.00 21.15 466 TYR B CA 1
ATOM 3414 C C . TYR A 1 440 ? -20.602 5.115 -18.460 1.00 20.61 466 TYR B C 1
ATOM 3415 O O . TYR A 1 440 ? -19.938 4.322 -17.763 1.00 19.76 466 TYR B O 1
ATOM 3424 N N . GLU A 1 441 ? -21.914 5.328 -18.350 1.00 20.71 467 GLU B N 1
ATOM 3425 C CA . GLU A 1 441 ? -22.869 4.523 -17.555 1.00 20.67 467 GLU B CA 1
ATOM 3426 C C . GLU A 1 441 ? -23.753 3.765 -18.549 1.00 21.51 467 GLU B C 1
ATOM 3427 O O . GLU A 1 441 ? -24.417 4.441 -19.363 1.00 21.46 467 GLU B O 1
ATOM 3433 N N . GLY A 1 442 ? -23.737 2.429 -18.518 1.00 22.21 468 GLY B N 1
ATOM 3434 C CA . GLY A 1 442 ? -24.629 1.595 -19.349 1.00 23.47 468 GLY B CA 1
ATOM 3435 C C . GLY A 1 442 ? -24.067 0.212 -19.631 1.00 24.56 468 GLY B C 1
ATOM 3436 O O . GLY A 1 442 ? -22.927 -0.065 -19.225 1.00 23.73 468 GLY B O 1
ATOM 3437 N N . GLU A 1 443 ? -24.853 -0.619 -20.325 1.00 26.65 469 GLU B N 1
ATOM 3438 C CA . GLU A 1 443 ? -24.579 -2.063 -20.567 1.00 28.03 469 GLU B CA 1
ATOM 3439 C C . GLU A 1 443 ? -24.075 -2.311 -21.992 1.00 29.25 469 GLU B C 1
ATOM 3440 O O . GLU A 1 443 ? -23.507 -3.394 -22.230 1.00 29.79 469 GLU B O 1
ATOM 3446 N N . ARG A 1 444 ? -24.276 -1.362 -22.908 1.00 29.83 470 ARG B N 1
ATOM 3447 C CA . ARG A 1 444 ? -24.064 -1.584 -24.361 1.00 30.89 470 ARG B CA 1
ATOM 3448 C C . ARG A 1 444 ? -22.564 -1.670 -24.641 1.00 30.92 470 ARG B C 1
ATOM 3449 O O . ARG A 1 444 ? -21.769 -0.993 -23.989 1.00 30.27 470 ARG B O 1
ATOM 3457 N N . PRO A 1 445 ? -22.132 -2.541 -25.584 1.00 30.99 471 PRO B N 1
ATOM 3458 C CA . PRO A 1 445 ? -20.711 -2.709 -25.896 1.00 31.02 471 PRO B CA 1
ATOM 3459 C C . PRO A 1 445 ? -20.046 -1.488 -26.553 1.00 30.77 471 PRO B C 1
ATOM 3460 O O . PRO A 1 445 ? -18.828 -1.427 -26.528 1.00 30.44 471 PRO B O 1
ATOM 3464 N N . LEU A 1 446 ? -20.838 -0.584 -27.148 1.00 30.58 472 LEU B N 1
ATOM 3465 C CA . LEU A 1 446 ? -20.356 0.683 -27.765 1.00 30.93 472 LEU B CA 1
ATOM 3466 C C . LEU A 1 446 ? -20.864 1.871 -26.941 1.00 29.99 472 LEU B C 1
ATOM 3467 O O . LEU A 1 446 ? -22.066 1.894 -26.607 1.00 29.55 472 LEU B O 1
ATOM 3472 N N . THR A 1 447 ? -19.975 2.822 -26.635 1.00 29.46 473 THR B N 1
ATOM 3473 C CA . THR A 1 447 ? -20.236 3.967 -25.721 1.00 28.68 473 THR B CA 1
ATOM 3474 C C . THR A 1 447 ? -21.299 4.899 -26.319 1.00 29.14 473 THR B C 1
ATOM 3475 O O . THR A 1 447 ? -22.001 5.550 -25.530 1.00 28.05 473 THR B O 1
ATOM 3479 N N . LYS A 1 448 ? -21.432 4.955 -27.650 1.00 30.44 474 LYS B N 1
ATOM 3480 C CA . LYS A 1 448 ? -22.445 5.815 -28.325 1.00 31.35 474 LYS B CA 1
ATOM 3481 C C . LYS A 1 448 ? -23.851 5.431 -27.840 1.00 30.73 474 LYS B C 1
ATOM 3482 O O . LYS A 1 448 ? -24.737 6.301 -27.886 1.00 31.01 474 LYS B O 1
ATOM 3488 N N . ASP A 1 449 ? -24.042 4.186 -27.388 1.00 30.18 475 ASP B N 1
ATOM 3489 C CA . ASP A 1 449 ? -25.349 3.645 -26.921 1.00 29.79 475 ASP B CA 1
ATOM 3490 C C . ASP A 1 449 ? -25.452 3.704 -25.390 1.00 28.25 475 ASP B C 1
ATOM 3491 O O . ASP A 1 449 ? -26.469 3.227 -24.854 1.00 27.82 475 ASP B O 1
ATOM 3496 N N . ASN A 1 450 ? -24.456 4.274 -24.704 1.00 27.27 476 ASN B N 1
ATOM 3497 C CA . ASN A 1 450 ? -24.455 4.432 -23.224 1.00 25.91 476 ASN B CA 1
ATOM 3498 C C . ASN A 1 450 ? -24.514 5.924 -22.886 1.00 25.72 476 ASN B C 1
ATOM 3499 O O . ASN A 1 450 ? -24.536 6.747 -23.821 1.00 26.69 476 ASN B O 1
ATOM 3504 N N . HIS A 1 451 ? -24.559 6.251 -21.595 1.00 24.69 477 HIS B N 1
ATOM 3505 C CA . HIS A 1 451 ? -24.722 7.634 -21.080 1.00 24.68 477 HIS B CA 1
ATOM 3506 C C . HIS A 1 451 ? -23.364 8.174 -20.623 1.00 24.14 477 HIS B C 1
ATOM 3507 O O . HIS A 1 451 ? -22.728 7.513 -19.792 1.00 23.45 477 HIS B O 1
ATOM 3514 N N . LEU A 1 452 ? -22.953 9.335 -21.140 1.00 24.43 478 LEU B N 1
ATOM 3515 C CA . LEU A 1 452 ? -21.677 9.998 -20.762 1.00 24.60 478 LEU B CA 1
ATOM 3516 C C . LEU A 1 452 ? -21.790 10.521 -19.326 1.00 23.89 478 LEU B C 1
ATOM 3517 O O . LEU A 1 452 ? -22.602 11.435 -19.092 1.00 24.14 478 LEU B O 1
ATOM 3522 N N . LEU A 1 453 ? -21.000 9.956 -18.409 1.00 23.00 479 LEU B N 1
ATOM 3523 C CA . LEU A 1 453 ? -20.907 10.393 -16.991 1.00 22.71 479 LEU B CA 1
ATOM 3524 C C . LEU A 1 453 ? -20.073 11.674 -16.921 1.00 23.65 479 LEU B C 1
ATOM 3525 O O . LEU A 1 453 ? -20.476 12.611 -16.213 1.00 23.92 479 LEU B O 1
ATOM 3530 N N . GLY A 1 454 ? -18.943 11.706 -17.627 1.00 24.52 480 GLY B N 1
ATOM 3531 C CA . GLY A 1 454 ? -18.026 12.859 -17.616 1.00 25.50 480 GLY B CA 1
ATOM 3532 C C . GLY A 1 454 ? -16.808 12.634 -18.485 1.00 26.25 480 GLY B C 1
ATOM 3533 O O . GLY A 1 454 ? -16.514 11.470 -18.826 1.00 25.50 480 GLY B O 1
ATOM 3534 N N . THR A 1 455 ? -16.142 13.731 -18.848 1.00 27.64 481 THR B N 1
ATOM 3535 C CA . THR A 1 455 ? -14.867 13.752 -19.605 1.00 28.87 481 THR B CA 1
ATOM 3536 C C . THR A 1 455 ? -13.783 14.293 -18.671 1.00 29.49 481 THR B C 1
ATOM 3537 O O . THR A 1 455 ? -14.009 15.358 -18.053 1.00 29.85 481 THR B O 1
ATOM 3541 N N . PHE A 1 456 ? -12.672 13.564 -18.553 1.00 29.58 482 PHE B N 1
ATOM 3542 C CA . PHE A 1 456 ? -11.541 13.874 -17.643 1.00 29.99 482 PHE B CA 1
ATOM 3543 C C . PHE A 1 456 ? -10.262 13.950 -18.475 1.00 30.88 482 PHE B C 1
ATOM 3544 O O . PHE A 1 456 ? -9.936 12.960 -19.158 1.00 30.56 482 PHE B O 1
ATOM 3552 N N . ASP A 1 457 ? -9.586 15.102 -18.433 1.00 32.04 483 ASP B N 1
ATOM 3553 C CA . ASP A 1 457 ? -8.309 15.343 -19.150 1.00 33.49 483 ASP B CA 1
ATOM 3554 C C . ASP A 1 457 ? -7.170 14.819 -18.273 1.00 33.01 483 ASP B C 1
ATOM 3555 O O . ASP A 1 457 ? -6.966 15.374 -17.179 1.00 32.98 483 ASP B O 1
ATOM 3560 N N . LEU A 1 458 ? -6.504 13.756 -18.726 1.00 32.57 484 LEU B N 1
ATOM 3561 C CA . LEU A 1 458 ? -5.282 13.199 -18.093 1.00 32.55 484 LEU B CA 1
ATOM 3562 C C . LEU A 1 458 ? -4.082 13.708 -18.892 1.00 33.65 484 LEU B C 1
ATOM 3563 O O . LEU A 1 458 ? -4.003 13.381 -20.082 1.00 33.67 484 LEU B O 1
ATOM 3568 N N . THR A 1 459 ? -3.204 14.491 -18.262 1.00 34.80 485 THR B N 1
ATOM 3569 C CA . THR A 1 459 ? -2.028 15.138 -18.905 1.00 36.55 485 THR B CA 1
ATOM 3570 C C . THR A 1 459 ? -0.735 14.652 -18.243 1.00 36.85 485 THR B C 1
ATOM 3571 O O . THR A 1 459 ? -0.796 14.180 -17.088 1.00 35.95 485 THR B O 1
ATOM 3575 N N . GLY A 1 460 ? 0.381 14.770 -18.966 1.00 38.46 486 GLY B N 1
ATOM 3576 C CA . GLY A 1 460 ? 1.742 14.507 -18.463 1.00 39.16 486 GLY B CA 1
ATOM 3577 C C . GLY A 1 460 ? 2.216 13.097 -18.770 1.00 38.90 486 GLY B C 1
ATOM 3578 O O . GLY A 1 460 ? 3.142 12.636 -18.072 1.00 39.61 486 GLY B O 1
ATOM 3579 N N . ILE A 1 461 ? 1.621 12.426 -19.765 1.00 38.30 487 ILE B N 1
ATOM 3580 C CA . ILE A 1 461 ? 2.115 11.104 -20.258 1.00 37.81 487 ILE B CA 1
ATOM 3581 C C . ILE A 1 461 ? 3.470 11.356 -20.911 1.00 39.08 487 ILE B C 1
ATOM 3582 O O . ILE A 1 461 ? 3.556 12.124 -21.868 1.00 39.95 487 ILE B O 1
ATOM 3587 N N . PRO A 1 462 ? 4.570 10.746 -20.408 1.00 39.43 488 PRO B N 1
ATOM 3588 C CA . PRO A 1 462 ? 5.900 10.994 -20.961 1.00 40.72 488 PRO B CA 1
ATOM 3589 C C . PRO A 1 462 ? 6.014 10.490 -22.397 1.00 41.32 488 PRO B C 1
ATOM 3590 O O . PRO A 1 462 ? 5.348 9.525 -22.769 1.00 40.53 488 PRO B O 1
ATOM 3594 N N . PRO A 1 463 ? 6.849 11.129 -23.249 1.00 42.77 489 PRO B N 1
ATOM 3595 C CA . PRO A 1 463 ? 7.099 10.630 -24.601 1.00 43.45 489 PRO B CA 1
ATOM 3596 C C . PRO A 1 463 ? 7.492 9.145 -24.613 1.00 42.73 489 PRO B C 1
ATOM 3597 O O . PRO A 1 463 ? 8.305 8.739 -23.800 1.00 42.77 489 PRO B O 1
ATOM 3601 N N . ALA A 1 464 ? 6.885 8.378 -25.520 1.00 42.11 490 ALA B N 1
ATOM 3602 C CA . ALA A 1 464 ? 7.155 6.942 -25.755 1.00 41.47 490 ALA B CA 1
ATOM 3603 C C . ALA A 1 464 ? 6.429 6.502 -27.022 1.00 41.55 490 ALA B C 1
ATOM 3604 O O . ALA A 1 464 ? 5.468 7.147 -27.440 1.00 41.43 490 ALA B O 1
ATOM 3606 N N . PRO A 1 465 ? 6.855 5.391 -27.666 1.00 41.70 491 PRO B N 1
ATOM 3607 C CA . PRO A 1 465 ? 6.131 4.850 -28.816 1.00 41.87 491 PRO B CA 1
ATOM 3608 C C . PRO A 1 465 ? 4.682 4.507 -28.436 1.00 40.38 491 PRO B C 1
ATOM 3609 O O . PRO A 1 465 ? 4.416 4.301 -27.261 1.00 38.85 491 PRO B O 1
ATOM 3613 N N . ARG A 1 466 ? 3.782 4.462 -29.422 1.00 40.72 492 ARG B N 1
ATOM 3614 C CA . ARG A 1 466 ? 2.346 4.152 -29.193 1.00 39.60 492 ARG B CA 1
ATOM 3615 C C . ARG A 1 466 ? 2.237 2.763 -28.551 1.00 37.62 492 ARG B C 1
ATOM 3616 O O . ARG A 1 466 ? 2.983 1.855 -28.965 1.00 37.64 492 ARG B O 1
ATOM 3624 N N . GLY A 1 467 ? 1.358 2.624 -27.557 1.00 35.36 493 GLY B N 1
ATOM 3625 C CA . GLY A 1 467 ? 1.029 1.338 -26.913 1.00 34.01 493 GLY B CA 1
ATOM 3626 C C . GLY A 1 467 ? 2.044 0.919 -25.860 1.00 33.25 493 GLY B C 1
ATOM 3627 O O . GLY A 1 467 ? 1.836 -0.153 -25.263 1.00 32.52 493 GLY B O 1
ATOM 3628 N N . VAL A 1 468 ? 3.089 1.719 -25.613 1.00 33.25 494 VAL B N 1
ATOM 3629 C CA . VAL A 1 468 ? 4.173 1.390 -24.638 1.00 32.96 494 VAL B CA 1
ATOM 3630 C C . VAL A 1 468 ? 3.805 1.876 -23.236 1.00 31.71 494 VAL B C 1
ATOM 3631 O O . VAL A 1 468 ? 3.907 1.103 -22.288 1.00 31.07 494 VAL B O 1
ATOM 3635 N N . PRO A 1 469 ? 3.384 3.146 -23.024 1.00 31.48 495 PRO B N 1
ATOM 3636 C CA . PRO A 1 469 ? 3.089 3.626 -21.673 1.00 30.63 495 PRO B CA 1
ATOM 3637 C C . PRO A 1 469 ? 2.096 2.725 -20.922 1.00 29.38 495 PRO B C 1
ATOM 3638 O O . PRO A 1 469 ? 1.180 2.202 -21.540 1.00 28.83 495 PRO B O 1
ATOM 3642 N N . GLN A 1 470 ? 2.316 2.549 -19.616 1.00 28.91 496 GLN B N 1
ATOM 3643 C CA . GLN A 1 470 ? 1.417 1.780 -18.717 1.00 27.99 496 GLN B CA 1
ATOM 3644 C C . GLN A 1 470 ? 0.738 2.765 -17.769 1.00 27.13 496 GLN B C 1
ATOM 3645 O O . GLN A 1 470 ? 1.253 2.971 -16.650 1.00 27.00 496 GLN B O 1
ATOM 3651 N N . ILE A 1 471 ? -0.366 3.358 -18.222 1.00 26.45 497 ILE B N 1
ATOM 3652 C CA . ILE A 1 471 ? -1.146 4.356 -17.441 1.00 25.78 497 ILE B CA 1
ATOM 3653 C C . ILE A 1 471 ? -2.316 3.611 -16.803 1.00 24.54 497 ILE B C 1
ATOM 3654 O O . ILE A 1 471 ? -3.274 3.262 -17.516 1.00 24.16 497 ILE B O 1
ATOM 3659 N N . GLU A 1 472 ? -2.196 3.334 -15.508 1.00 23.96 498 GLU B N 1
ATOM 3660 C CA . GLU A 1 472 ? -3.282 2.732 -14.704 1.00 23.02 498 GLU B CA 1
ATOM 3661 C C . GLU A 1 472 ? -4.338 3.810 -14.476 1.00 22.47 498 GLU B C 1
ATOM 3662 O O . GLU A 1 472 ? -3.977 4.896 -13.998 1.00 22.60 498 GLU B O 1
ATOM 3668 N N . VAL A 1 473 ? -5.582 3.527 -14.850 1.00 21.79 499 VAL B N 1
ATOM 3669 C CA . VAL A 1 473 ? -6.744 4.407 -14.551 1.00 21.37 499 VAL B CA 1
ATOM 3670 C C . VAL A 1 473 ? -7.584 3.688 -13.497 1.00 20.66 499 VAL B C 1
ATOM 3671 O O . VAL A 1 473 ? -7.851 2.477 -13.674 1.00 20.18 499 VAL B O 1
ATOM 3675 N N . THR A 1 474 ? -7.950 4.406 -12.434 1.00 20.34 500 THR B N 1
ATOM 3676 C CA . THR A 1 474 ? -8.685 3.860 -11.269 1.00 19.96 500 THR B CA 1
ATOM 3677 C C . THR A 1 474 ? -10.042 4.557 -11.158 1.00 19.86 500 THR B C 1
ATOM 3678 O O . THR A 1 474 ? -10.076 5.804 -11.136 1.00 20.26 500 THR B O 1
ATOM 3682 N N . PHE A 1 475 ? -11.110 3.762 -11.124 1.00 19.46 501 PHE B N 1
ATOM 3683 C CA . PHE A 1 475 ? -12.473 4.192 -10.734 1.00 19.38 501 PHE B CA 1
ATOM 3684 C C . PHE A 1 475 ? -12.665 3.862 -9.254 1.00 19.63 501 PHE B C 1
ATOM 3685 O O . PHE A 1 475 ? -12.504 2.682 -8.883 1.00 19.40 501 PHE B O 1
ATOM 3693 N N . GLU A 1 476 ? -12.984 4.874 -8.447 1.00 20.19 502 GLU B N 1
ATOM 3694 C CA . GLU A 1 476 ? -13.402 4.711 -7.033 1.00 20.92 502 GLU B CA 1
ATOM 3695 C C . GLU A 1 476 ? -14.839 5.213 -6.898 1.00 20.34 502 GLU B C 1
ATOM 3696 O O . GLU A 1 476 ? -15.066 6.403 -7.161 1.00 20.67 502 GLU B O 1
ATOM 3702 N N . ILE A 1 477 ? -15.771 4.332 -6.535 1.00 19.66 503 ILE B N 1
ATOM 3703 C CA . ILE A 1 477 ? -17.145 4.741 -6.128 1.00 19.40 503 ILE B CA 1
ATOM 3704 C C . ILE A 1 477 ? -17.151 4.821 -4.604 1.00 19.53 503 ILE B C 1
ATOM 3705 O O . ILE A 1 477 ? -16.809 3.816 -3.965 1.00 19.77 503 ILE B O 1
ATOM 3710 N N . ASP A 1 478 ? -17.493 5.990 -4.058 1.00 19.86 504 ASP B N 1
ATOM 3711 C CA . ASP A 1 478 ? -17.496 6.248 -2.597 1.00 20.17 504 ASP B CA 1
ATOM 3712 C C . ASP A 1 478 ? -18.825 5.752 -2.014 1.00 19.81 504 ASP B C 1
ATOM 3713 O O . ASP A 1 478 ? -19.658 5.204 -2.767 1.00 19.07 504 ASP B O 1
ATOM 3718 N N . VAL A 1 479 ? -19.009 5.940 -0.711 1.00 20.17 505 VAL B N 1
ATOM 3719 C CA . VAL A 1 479 ? -20.192 5.430 0.039 1.00 20.23 505 VAL B CA 1
ATOM 3720 C C . VAL A 1 479 ? -21.461 6.180 -0.408 1.00 19.97 505 VAL B C 1
ATOM 3721 O O . VAL A 1 479 ? -22.561 5.649 -0.171 1.00 20.09 505 VAL B O 1
ATOM 3725 N N . ASN A 1 480 ? -21.325 7.335 -1.070 1.00 19.69 506 ASN B N 1
ATOM 3726 C CA . ASN A 1 480 ? -22.462 8.121 -1.630 1.00 19.68 506 ASN B CA 1
ATOM 3727 C C . ASN A 1 480 ? -22.851 7.593 -3.015 1.00 18.84 506 ASN B C 1
ATOM 3728 O O . ASN A 1 480 ? -23.882 8.049 -3.548 1.00 19.32 506 ASN B O 1
ATOM 3733 N N . GLY A 1 481 ? -22.054 6.689 -3.589 1.00 18.20 507 GLY B N 1
ATOM 3734 C CA . GLY A 1 481 ? -22.280 6.125 -4.931 1.00 17.64 507 GLY B CA 1
ATOM 3735 C C . GLY A 1 481 ? -21.699 7.002 -6.025 1.00 17.57 507 GLY B C 1
ATOM 3736 O O . GLY A 1 481 ? -22.063 6.786 -7.192 1.00 17.55 507 GLY B O 1
ATOM 3737 N N . ILE A 1 482 ? -20.801 7.929 -5.667 1.00 17.90 508 ILE B N 1
ATOM 3738 C CA . ILE A 1 482 ? -20.223 8.955 -6.584 1.00 18.30 508 ILE B CA 1
ATOM 3739 C C . ILE A 1 482 ? -18.799 8.547 -6.980 1.00 18.51 508 ILE B C 1
ATOM 3740 O O . ILE A 1 482 ? -18.038 8.086 -6.108 1.00 18.32 508 ILE B O 1
ATOM 3745 N N . LEU A 1 483 ? -18.457 8.758 -8.252 1.00 18.96 509 LEU B N 1
ATOM 3746 C CA . LEU A 1 483 ? -17.188 8.297 -8.872 1.00 19.39 509 LEU B CA 1
ATOM 3747 C C . LEU A 1 483 ? -16.089 9.349 -8.685 1.00 20.41 509 LEU B C 1
ATOM 3748 O O . LEU A 1 483 ? -16.359 10.552 -8.871 1.00 20.50 509 LEU B O 1
ATOM 3753 N N . ARG A 1 484 ? -14.888 8.889 -8.332 1.00 21.18 510 ARG B N 1
ATOM 3754 C CA . ARG A 1 484 ? -13.617 9.651 -8.420 1.00 22.50 510 ARG B CA 1
ATOM 3755 C C . ARG A 1 484 ? -12.707 8.892 -9.388 1.00 21.66 510 ARG B C 1
ATOM 3756 O O . ARG A 1 484 ? -12.625 7.652 -9.265 1.00 21.02 510 ARG B O 1
ATOM 3764 N N . VAL A 1 485 ? -12.093 9.599 -10.339 1.00 21.48 511 VAL B N 1
ATOM 3765 C CA . VAL A 1 485 ? -11.154 9.013 -11.337 1.00 21.18 511 VAL B CA 1
ATOM 3766 C C . VAL A 1 485 ? -9.741 9.458 -10.955 1.00 21.38 511 VAL B C 1
ATOM 3767 O O . VAL A 1 485 ? -9.523 10.669 -10.787 1.00 21.59 511 VAL B O 1
ATOM 3771 N N . THR A 1 486 ? -8.827 8.501 -10.806 1.00 20.95 512 THR B N 1
ATOM 3772 C CA . THR A 1 486 ? -7.389 8.762 -10.546 1.00 21.50 512 THR B CA 1
ATOM 3773 C C . THR A 1 486 ? -6.560 7.966 -11.554 1.00 21.52 512 THR B C 1
ATOM 3774 O O . THR A 1 486 ? -7.123 7.086 -12.228 1.00 20.65 512 THR B O 1
ATOM 3778 N N . ALA A 1 487 ? -5.271 8.272 -11.664 1.00 22.39 513 ALA B N 1
ATOM 3779 C CA . ALA A 1 487 ? -4.365 7.573 -12.597 1.00 22.79 513 ALA B CA 1
ATOM 3780 C C . ALA A 1 487 ? -2.936 7.597 -12.061 1.00 23.63 513 ALA B C 1
ATOM 3781 O O . ALA A 1 487 ? -2.582 8.511 -11.286 1.00 23.78 513 ALA B O 1
ATOM 3783 N N . GLU A 1 488 ? -2.157 6.602 -12.475 1.00 24.04 514 GLU B N 1
ATOM 3784 C CA . GLU A 1 488 ? -0.763 6.395 -12.024 1.00 24.87 514 GLU B CA 1
ATOM 3785 C C . GLU A 1 488 ? 0.019 5.740 -13.161 1.00 24.99 514 GLU B C 1
ATOM 3786 O O . GLU A 1 488 ? -0.449 4.721 -13.694 1.00 24.38 514 GLU B O 1
ATOM 3792 N N . ASP A 1 489 ? 1.157 6.326 -13.527 1.00 25.81 515 ASP B N 1
ATOM 3793 C CA . ASP A 1 489 ? 2.163 5.669 -14.395 1.00 26.35 515 ASP B CA 1
ATOM 3794 C C . ASP A 1 489 ? 2.766 4.511 -13.592 1.00 25.87 515 ASP B C 1
ATOM 3795 O O . ASP A 1 489 ? 3.335 4.783 -12.528 1.00 26.16 515 ASP B O 1
ATOM 3800 N N . LYS A 1 490 ? 2.629 3.274 -14.071 1.00 25.29 516 LYS B N 1
ATOM 3801 C CA . LYS A 1 490 ? 3.122 2.061 -13.362 1.00 25.10 516 LYS B CA 1
ATOM 3802 C C . LYS A 1 490 ? 4.616 1.868 -13.637 1.00 25.82 516 LYS B C 1
ATOM 3803 O O . LYS A 1 490 ? 5.241 1.077 -12.904 1.00 25.96 516 LYS B O 1
ATOM 3809 N N . GLY A 1 491 ? 5.150 2.553 -14.652 1.00 26.29 517 GLY B N 1
ATOM 3810 C CA . GLY A 1 491 ? 6.558 2.445 -15.077 1.00 27.23 517 GLY B CA 1
ATOM 3811 C C . GLY A 1 491 ? 7.455 3.387 -14.295 1.00 27.83 517 GLY B C 1
ATOM 3812 O O . GLY A 1 491 ? 6.947 4.135 -13.436 1.00 27.06 517 GLY B O 1
ATOM 3813 N N . THR A 1 492 ? 8.758 3.339 -14.564 1.00 28.93 518 THR B N 1
ATOM 3814 C CA . THR A 1 492 ? 9.742 4.315 -14.038 1.00 30.05 518 THR B CA 1
ATOM 3815 C C . THR A 1 492 ? 9.520 5.644 -14.762 1.00 31.35 518 THR B C 1
ATOM 3816 O O . THR A 1 492 ? 9.448 5.626 -16.007 1.00 31.67 518 THR B O 1
ATOM 3820 N N . GLY A 1 493 ? 9.410 6.737 -14.003 1.00 32.60 519 GLY B N 1
ATOM 3821 C CA . GLY A 1 493 ? 9.203 8.097 -14.538 1.00 34.21 519 GLY B CA 1
ATOM 3822 C C . GLY A 1 493 ? 9.828 9.150 -13.642 1.00 35.98 519 GLY B C 1
ATOM 3823 O O . GLY A 1 493 ? 10.373 8.779 -12.586 1.00 35.86 519 GLY B O 1
ATOM 3824 N N . ASN A 1 494 ? 9.742 10.421 -14.043 1.00 38.23 520 ASN B N 1
ATOM 3825 C CA . ASN A 1 494 ? 10.280 11.576 -13.273 1.00 40.43 520 ASN B CA 1
ATOM 3826 C C . ASN A 1 494 ? 9.335 11.860 -12.097 1.00 40.73 520 ASN B C 1
ATOM 3827 O O . ASN A 1 494 ? 8.300 11.169 -11.989 1.00 39.28 520 ASN B O 1
ATOM 3832 N N . LYS A 1 495 ? 9.676 12.846 -11.260 1.00 42.94 521 LYS B N 1
ATOM 3833 C CA . LYS A 1 495 ? 8.946 13.184 -10.005 1.00 43.87 521 LYS B CA 1
ATOM 3834 C C . LYS A 1 495 ? 7.545 13.730 -10.322 1.00 44.48 521 LYS B C 1
ATOM 3835 O O . LYS A 1 495 ? 6.691 13.700 -9.414 1.00 44.16 521 LYS B O 1
ATOM 3837 N N . ASN A 1 496 ? 7.314 14.210 -11.550 1.00 46.46 522 ASN B N 1
ATOM 3838 C CA . ASN A 1 496 ? 6.052 14.881 -11.968 1.00 47.39 522 ASN B CA 1
ATOM 3839 C C . ASN A 1 496 ? 4.995 13.828 -12.327 1.00 46.97 522 ASN B C 1
ATOM 3840 O O . ASN A 1 496 ? 4.994 13.353 -13.481 1.00 47.32 522 ASN B O 1
ATOM 3845 N N . LYS A 1 497 ? 4.119 13.504 -11.370 1.00 46.37 523 LYS B N 1
ATOM 3846 C CA . LYS A 1 497 ? 3.032 12.500 -11.519 1.00 45.82 523 LYS B CA 1
ATOM 3847 C C . LYS A 1 497 ? 2.021 12.970 -12.571 1.00 45.91 523 LYS B C 1
ATOM 3848 O O . LYS A 1 497 ? 1.979 14.180 -12.878 1.00 47.17 523 LYS B O 1
ATOM 3852 N N . ILE A 1 498 ? 1.234 12.028 -13.094 1.00 45.47 524 ILE B N 1
ATOM 3853 C CA . ILE A 1 498 ? 0.071 12.285 -13.994 1.00 45.15 524 ILE B CA 1
ATOM 3854 C C . ILE A 1 498 ? -0.931 13.164 -13.235 1.00 44.63 524 ILE B C 1
ATOM 3855 O O . ILE A 1 498 ? -1.105 12.933 -12.022 1.00 44.64 524 ILE B O 1
ATOM 3860 N N . THR A 1 499 ? -1.556 14.129 -13.918 1.00 44.69 525 THR B N 1
ATOM 3861 C CA . THR A 1 499 ? -2.643 14.985 -13.367 1.00 44.42 525 THR B CA 1
ATOM 3862 C C . THR A 1 499 ? -3.945 14.715 -14.131 1.00 43.26 525 THR B C 1
ATOM 3863 O O . THR A 1 499 ? -3.899 14.633 -15.373 1.00 42.81 525 THR B O 1
ATOM 3867 N N . ILE A 1 500 ? -5.056 14.580 -13.405 1.00 42.87 526 ILE B N 1
ATOM 3868 C CA . ILE A 1 500 ? -6.436 14.518 -13.973 1.00 42.89 526 ILE B CA 1
ATOM 3869 C C . ILE A 1 500 ? -7.185 15.775 -13.525 1.00 44.16 526 ILE B C 1
ATOM 3870 O O . ILE A 1 500 ? -7.235 16.024 -12.306 1.00 44.33 526 ILE B O 1
ATOM 3875 N N . THR A 1 501 ? -7.734 16.534 -14.474 1.00 45.94 527 THR B N 1
ATOM 3876 C CA . THR A 1 501 ? -8.577 17.727 -14.200 1.00 47.84 527 THR B CA 1
ATOM 3877 C C . THR A 1 501 ? -10.042 17.287 -14.202 1.00 48.58 527 THR B C 1
ATOM 3878 O O . THR A 1 501 ? -10.452 16.589 -15.159 1.00 48.58 527 THR B O 1
ATOM 3882 N N . ASN A 1 502 ? -10.778 17.665 -13.151 1.00 49.71 528 ASN B N 1
ATOM 3883 C CA . ASN A 1 502 ? -12.232 17.405 -12.979 1.00 49.88 528 ASN B CA 1
ATOM 3884 C C . ASN A 1 502 ? -12.963 17.835 -14.257 1.00 50.57 528 ASN B C 1
ATOM 3885 O O . ASN A 1 502 ? -12.430 18.706 -14.979 1.00 52.13 528 ASN B O 1
ATOM 3890 N N . ASP A 1 503 ? -14.130 17.244 -14.528 1.00 49.90 529 ASP B N 1
ATOM 3891 C CA . ASP A 1 503 ? -14.988 17.608 -15.687 1.00 50.36 529 ASP B CA 1
ATOM 3892 C C . ASP A 1 503 ? -15.354 19.093 -15.567 1.00 51.67 529 ASP B C 1
ATOM 3893 O O . ASP A 1 503 ? -15.723 19.521 -14.455 1.00 51.66 529 ASP B O 1
ATOM 3898 N N . GLN A 1 504 ? -15.251 19.838 -16.673 1.00 52.57 530 GLN B N 1
ATOM 3899 C CA . GLN A 1 504 ? -15.510 21.302 -16.732 1.00 53.66 530 GLN B CA 1
ATOM 3900 C C . GLN A 1 504 ? -17.012 21.579 -16.902 1.00 53.42 530 GLN B C 1
ATOM 3901 O O . GLN A 1 504 ? -17.393 22.760 -16.800 1.00 54.60 530 GLN B O 1
ATOM 3903 N N . ASN A 1 505 ? -17.830 20.544 -17.137 1.00 52.11 531 ASN B N 1
ATOM 3904 C CA . ASN A 1 505 ? -19.274 20.665 -17.482 1.00 51.74 531 ASN B CA 1
ATOM 3905 C C . ASN A 1 505 ? -20.162 20.452 -16.246 1.00 50.35 531 ASN B C 1
ATOM 3906 O O . ASN A 1 505 ? -21.394 20.388 -16.429 1.00 50.71 531 ASN B O 1
ATOM 3908 N N . ARG A 1 506 ? -19.578 20.331 -15.047 1.00 48.94 532 ARG B N 1
ATOM 3909 C CA . ARG A 1 506 ? -20.321 20.331 -13.755 1.00 47.51 532 ARG B CA 1
ATOM 3910 C C . ARG A 1 506 ? -19.934 21.586 -12.962 1.00 48.06 532 ARG B C 1
ATOM 3911 O O . ARG A 1 506 ? -18.854 22.152 -13.237 1.00 49.22 532 ARG B O 1
ATOM 3919 N N . LEU A 1 507 ? -20.787 21.990 -12.015 1.00 47.75 533 LEU B N 1
ATOM 3920 C CA . LEU A 1 507 ? -20.626 23.219 -11.190 1.00 48.12 533 LEU B CA 1
ATOM 3921 C C . LEU A 1 507 ? -19.262 23.188 -10.489 1.00 48.18 533 LEU B C 1
ATOM 3922 O O . LEU A 1 507 ? -19.013 22.233 -9.725 1.00 47.90 533 LEU B O 1
ATOM 3927 N N . THR A 1 508 ? -18.414 24.187 -10.756 1.00 48.78 534 THR B N 1
ATOM 3928 C CA . THR A 1 508 ? -17.077 24.367 -10.127 1.00 49.15 534 THR B CA 1
ATOM 3929 C C . THR A 1 508 ? -17.256 24.846 -8.689 1.00 48.91 534 THR B C 1
ATOM 3930 O O . THR A 1 508 ? -18.341 25.291 -8.315 1.00 48.36 534 THR B O 1
ATOM 3934 N N . PRO A 1 509 ? -16.205 24.764 -7.838 1.00 48.66 535 PRO B N 1
ATOM 3935 C CA . PRO A 1 509 ? -16.258 25.327 -6.487 1.00 48.63 535 PRO B CA 1
ATOM 3936 C C . PRO A 1 509 ? -16.620 26.822 -6.459 1.00 49.13 535 PRO B C 1
ATOM 3937 O O . PRO A 1 509 ? -17.300 27.230 -5.533 1.00 49.29 535 PRO B O 1
ATOM 3941 N N . GLU A 1 510 ? -16.173 27.585 -7.466 1.00 48.96 536 GLU B N 1
ATOM 3942 C CA . GLU A 1 510 ? -16.410 29.050 -7.593 1.00 49.71 536 GLU B CA 1
ATOM 3943 C C . GLU A 1 510 ? -17.896 29.307 -7.872 1.00 48.64 536 GLU B C 1
ATOM 3944 O O . GLU A 1 510 ? -18.448 30.257 -7.279 1.00 48.87 536 GLU B O 1
ATOM 3946 N N . GLU A 1 511 ? -18.510 28.496 -8.742 1.00 46.81 537 GLU B N 1
ATOM 3947 C CA . GLU A 1 511 ? -19.954 28.581 -9.093 1.00 45.90 537 GLU B CA 1
ATOM 3948 C C . GLU A 1 511 ? -20.791 28.245 -7.853 1.00 43.58 537 GLU B C 1
ATOM 3949 O O . GLU A 1 511 ? -21.767 28.970 -7.585 1.00 43.62 537 GLU B O 1
ATOM 3955 N N . ILE A 1 512 ? -20.409 27.192 -7.126 1.00 41.07 538 ILE B N 1
ATOM 3956 C CA . ILE A 1 512 ? -21.110 26.718 -5.895 1.00 39.39 538 ILE B CA 1
ATOM 3957 C C . ILE A 1 512 ? -20.982 27.792 -4.804 1.00 39.44 538 ILE B C 1
ATOM 3958 O O . ILE A 1 512 ? -22.000 28.071 -4.144 1.00 39.04 538 ILE B O 1
ATOM 3963 N N . GLU A 1 513 ? -19.795 28.390 -4.648 1.00 39.31 539 GLU B N 1
ATOM 3964 C CA . GLU A 1 513 ? -19.526 29.486 -3.674 1.00 39.98 539 GLU B CA 1
ATOM 3965 C C . GLU A 1 513 ? -20.512 30.639 -3.910 1.00 40.17 539 GLU B C 1
ATOM 3966 O O . GLU A 1 513 ? -21.101 31.121 -2.924 1.00 40.39 539 GLU B O 1
ATOM 3968 N N . ARG A 1 514 ? -20.680 31.057 -5.169 1.00 39.78 540 ARG B N 1
ATOM 3969 C CA . ARG A 1 514 ? -21.600 32.152 -5.581 1.00 40.34 540 ARG B CA 1
ATOM 3970 C C . ARG A 1 514 ? -23.042 31.771 -5.225 1.00 39.23 540 ARG B C 1
ATOM 3971 O O . ARG A 1 514 ? -23.750 32.607 -4.639 1.00 39.43 540 ARG B O 1
ATOM 3974 N N . MET A 1 515 ? -23.455 30.548 -5.565 1.00 37.64 541 MET B N 1
ATOM 3975 C CA . MET A 1 515 ? -24.834 30.042 -5.330 1.00 36.89 541 MET B CA 1
ATOM 3976 C C . MET A 1 515 ? -25.094 29.930 -3.822 1.00 36.76 541 MET B C 1
ATOM 3977 O O . MET A 1 515 ? -26.230 30.230 -3.402 1.00 36.87 541 MET B O 1
ATOM 3982 N N . VAL A 1 516 ? -24.079 29.537 -3.044 1.00 36.58 542 VAL B N 1
ATOM 3983 C CA . VAL A 1 516 ? -24.124 29.488 -1.550 1.00 36.96 542 VAL B CA 1
ATOM 3984 C C . VAL A 1 516 ? -24.360 30.911 -1.026 1.00 38.80 542 VAL B C 1
ATOM 3985 O O . VAL A 1 516 ? -25.285 31.102 -0.214 1.00 38.84 542 VAL B O 1
ATOM 3989 N N . ASN A 1 517 ? -23.554 31.871 -1.486 1.00 40.33 543 ASN B N 1
ATOM 3990 C CA . ASN A 1 517 ? -23.601 33.290 -1.039 1.00 42.50 543 ASN B CA 1
ATOM 3991 C C . ASN A 1 517 ? -24.963 33.897 -1.400 1.00 42.82 543 ASN B C 1
ATOM 3992 O O . ASN A 1 517 ? -25.513 34.634 -0.558 1.00 43.66 543 ASN B O 1
ATOM 3997 N N . ASP A 1 518 ? -25.482 33.594 -2.595 1.00 42.24 544 ASP B N 1
ATOM 3998 C CA . ASP A 1 518 ? -26.817 34.049 -3.069 1.00 42.62 544 ASP B CA 1
ATOM 3999 C C . ASP A 1 518 ? -27.904 33.503 -2.134 1.00 41.93 544 ASP B C 1
ATOM 4000 O O . ASP A 1 518 ? -28.808 34.277 -1.771 1.00 42.65 544 ASP B O 1
ATOM 4005 N N . ALA A 1 519 ? -27.814 32.224 -1.755 1.00 40.58 545 ALA B N 1
ATOM 4006 C CA . ALA A 1 519 ? -28.805 31.530 -0.896 1.00 40.12 545 ALA B CA 1
ATOM 4007 C C . ALA A 1 519 ? -28.801 32.134 0.516 1.00 41.34 545 ALA B C 1
ATOM 4008 O O . ALA A 1 519 ? -29.897 32.321 1.073 1.00 41.33 545 ALA B O 1
ATOM 4010 N N . GLU A 1 520 ? -27.617 32.444 1.059 1.00 42.58 546 GLU B N 1
ATOM 4011 C CA . GLU A 1 520 ? -27.423 32.945 2.451 1.00 44.24 546 GLU B CA 1
ATOM 4012 C C . GLU A 1 520 ? -28.218 34.237 2.692 1.00 46.18 546 GLU B C 1
ATOM 4013 O O . GLU A 1 520 ? -28.562 34.494 3.861 1.00 47.10 546 GLU B O 1
ATOM 4019 N N . LYS A 1 521 ? -28.493 35.018 1.642 1.00 47.19 547 LYS B N 1
ATOM 4020 C CA . LYS A 1 521 ? -29.152 36.352 1.741 1.00 49.32 547 LYS B CA 1
ATOM 4021 C C . LYS A 1 521 ? -30.592 36.211 2.257 1.00 49.77 547 LYS B C 1
ATOM 4022 O O . LYS A 1 521 ? -31.089 37.185 2.853 1.00 50.77 547 LYS B O 1
ATOM 4028 N N . PHE A 1 522 ? -31.220 35.043 2.067 1.00 49.01 548 PHE B N 1
ATOM 4029 C CA . PHE A 1 522 ? -32.626 34.756 2.465 1.00 49.65 548 PHE B CA 1
ATOM 4030 C C . PHE A 1 522 ? -32.685 34.012 3.809 1.00 50.12 548 PHE B C 1
ATOM 4031 O O . PHE A 1 522 ? -33.767 33.496 4.144 1.00 49.76 548 PHE B O 1
ATOM 4039 N N . ALA A 1 523 ? -31.580 33.980 4.566 1.00 51.56 549 ALA B N 1
ATOM 4040 C CA . ALA A 1 523 ? -31.456 33.275 5.866 1.00 51.92 549 ALA B CA 1
ATOM 4041 C C . ALA A 1 523 ? -32.202 34.049 6.961 1.00 53.80 549 ALA B C 1
ATOM 4042 O O . ALA A 1 523 ? -32.540 35.228 6.823 1.00 55.24 549 ALA B O 1
ATOM 4045 N N . SER B 2 1 ? -13.384 4.729 13.224 1.00 37.03 103 SER A N 1
ATOM 4046 C CA . SER B 2 1 ? -14.691 4.807 12.508 1.00 36.66 103 SER A CA 1
ATOM 4047 C C . SER B 2 1 ? -15.740 3.966 13.248 1.00 36.41 103 SER A C 1
ATOM 4048 O O . SER B 2 1 ? -15.550 2.736 13.338 1.00 35.85 103 SER A O 1
ATOM 4051 N N . LEU B 2 2 ? -16.800 4.602 13.758 1.00 36.55 104 LEU A N 1
ATOM 4052 C CA . LEU B 2 2 ? -17.950 3.911 14.401 1.00 36.29 104 LEU A CA 1
ATOM 4053 C C . LEU B 2 2 ? -18.621 2.996 13.368 1.00 34.68 104 LEU A C 1
ATOM 4054 O O . LEU B 2 2 ? -19.069 1.899 13.754 1.00 33.91 104 LEU A O 1
ATOM 4059 N N . GLU B 2 3 ? -18.672 3.432 12.104 1.00 33.33 105 GLU A N 1
ATOM 4060 C CA . GLU B 2 3 ? -19.194 2.641 10.954 1.00 32.19 105 GLU A CA 1
ATOM 4061 C C . GLU B 2 3 ? -18.392 1.345 10.793 1.00 29.95 105 GLU A C 1
ATOM 4062 O O . GLU B 2 3 ? -19.018 0.280 10.615 1.00 29.25 105 GLU A O 1
ATOM 4068 N N . ALA B 2 4 ? -17.060 1.445 10.810 1.00 28.30 106 ALA A N 1
ATOM 4069 C CA . ALA B 2 4 ? -16.132 0.300 10.659 1.00 26.74 106 ALA A CA 1
ATOM 4070 C C . ALA B 2 4 ? -16.377 -0.691 11.800 1.00 26.11 106 ALA A C 1
ATOM 4071 O O . ALA B 2 4 ? -16.480 -1.897 11.526 1.00 25.08 106 ALA A O 1
ATOM 4073 N N . ARG B 2 5 ? -16.472 -0.180 13.029 1.00 26.13 107 ARG A N 1
ATOM 4074 C CA . ARG B 2 5 ? -16.731 -0.972 14.262 1.00 26.16 107 ARG A CA 1
ATOM 4075 C C . ARG B 2 5 ? -18.035 -1.761 14.101 1.00 25.12 107 ARG A C 1
ATOM 4076 O O . ARG B 2 5 ? -18.042 -2.959 14.430 1.00 24.26 107 ARG A O 1
ATOM 4084 N N . ALA B 2 6 ? -19.100 -1.101 13.639 1.00 24.55 108 ALA A N 1
ATOM 4085 C CA . ALA B 2 6 ? -20.435 -1.712 13.445 1.00 24.28 108 ALA A CA 1
ATOM 4086 C C . ALA B 2 6 ? -20.314 -2.882 12.464 1.00 22.99 108 ALA A C 1
ATOM 4087 O O . ALA B 2 6 ? -20.861 -3.954 12.757 1.00 22.75 108 ALA A O 1
ATOM 4089 N N . ALA B 2 7 ? -19.599 -2.682 11.354 1.00 22.21 109 ALA A N 1
ATOM 4090 C CA . ALA B 2 7 ? -19.387 -3.698 10.296 1.00 21.30 109 ALA A CA 1
ATOM 4091 C C . ALA B 2 7 ? -18.618 -4.897 10.867 1.00 20.82 109 ALA A C 1
ATOM 4092 O O . ALA B 2 7 ? -19.009 -6.043 10.579 1.00 20.53 109 ALA A O 1
ATOM 4094 N N . LEU B 2 8 ? -17.563 -4.654 11.650 1.00 20.68 110 LEU A N 1
ATOM 4095 C CA . LEU B 2 8 ? -16.764 -5.749 12.264 1.00 20.43 110 LEU A CA 1
ATOM 4096 C C . LEU B 2 8 ? -17.643 -6.525 13.254 1.00 20.79 110 LEU A C 1
ATOM 4097 O O . LEU B 2 8 ? -17.592 -7.762 13.236 1.00 20.69 110 LEU A O 1
ATOM 4102 N N . ASN B 2 9 ? -18.400 -5.827 14.101 1.00 21.56 111 ASN A N 1
ATOM 4103 C CA . ASN B 2 9 ? -19.298 -6.470 15.098 1.00 22.16 111 ASN A CA 1
ATOM 4104 C C . ASN B 2 9 ? -20.264 -7.401 14.354 1.00 21.71 111 ASN A C 1
ATOM 4105 O O . ASN B 2 9 ? -20.435 -8.549 14.798 1.00 21.69 111 ASN A O 1
ATOM 4110 N N . GLN B 2 10 ? -20.847 -6.933 13.247 1.00 21.29 112 GLN A N 1
ATOM 4111 C CA . GLN B 2 10 ? -21.820 -7.725 12.446 1.00 21.08 112 GLN A CA 1
ATOM 4112 C C . GLN B 2 10 ? -21.088 -8.885 11.764 1.00 20.25 112 GLN A C 1
ATOM 4113 O O . GLN B 2 10 ? -21.653 -9.983 11.740 1.00 20.16 112 GLN A O 1
ATOM 4119 N N . ALA B 2 11 ? -19.876 -8.656 11.245 1.00 19.67 113 ALA A N 1
ATOM 4120 C CA . ALA B 2 11 ? -19.025 -9.706 10.638 1.00 19.18 113 ALA A CA 1
ATOM 4121 C C . ALA B 2 11 ? -18.857 -10.858 11.634 1.00 19.37 113 ALA A C 1
ATOM 4122 O O . ALA B 2 11 ? -19.058 -12.020 11.240 1.00 19.20 113 ALA A O 1
ATOM 4124 N N . LEU B 2 12 ? -18.515 -10.536 12.885 1.00 19.90 114 LEU A N 1
ATOM 4125 C CA . LEU B 2 12 ? -18.268 -11.535 13.960 1.00 20.30 114 LEU A CA 1
ATOM 4126 C C . LEU B 2 12 ? -19.572 -12.268 14.298 1.00 20.84 114 LEU A C 1
ATOM 4127 O O . LEU B 2 12 ? -19.513 -13.488 14.518 1.00 20.97 114 LEU A O 1
ATOM 4132 N N . GLU B 2 13 ? -20.706 -11.562 14.331 1.00 21.42 115 GLU A N 1
ATOM 4133 C CA . GLU B 2 13 ? -22.023 -12.176 14.643 1.00 22.09 115 GLU A CA 1
ATOM 4134 C C . GLU B 2 13 ? -22.395 -13.146 13.515 1.00 21.87 115 GLU A C 1
ATOM 4135 O O . GLU B 2 13 ? -22.814 -14.273 13.824 1.00 22.09 115 GLU A O 1
ATOM 4141 N N . MET B 2 14 ? -22.244 -12.733 12.254 1.00 21.62 116 MET A N 1
ATOM 4142 C CA . MET B 2 14 ? -22.602 -13.583 11.083 1.00 21.56 116 MET A CA 1
ATOM 4143 C C . MET B 2 14 ? -21.679 -14.807 11.028 1.00 21.33 116 MET A C 1
ATOM 4144 O O . MET B 2 14 ? -22.176 -15.902 10.714 1.00 21.53 116 MET A O 1
ATOM 4149 N N . LYS B 2 15 ? -20.392 -14.640 11.350 1.00 21.25 117 LYS A N 1
ATOM 4150 C CA . LYS B 2 15 ? -19.417 -15.761 11.426 1.00 21.22 117 LYS A CA 1
ATOM 4151 C C . LYS B 2 15 ? -19.888 -16.771 12.482 1.00 21.86 117 LYS A C 1
ATOM 4152 O O . LYS B 2 15 ? -19.890 -17.975 12.181 1.00 21.94 117 LYS A O 1
ATOM 4158 N N . ARG B 2 16 ? -20.277 -16.295 13.667 1.00 22.51 118 ARG A N 1
ATOM 4159 C CA . ARG B 2 16 ? -20.799 -17.134 14.781 1.00 23.49 118 ARG A CA 1
ATOM 4160 C C . ARG B 2 16 ? -21.965 -17.996 14.276 1.00 23.94 118 ARG A C 1
ATOM 4161 O O . ARG B 2 16 ? -22.018 -19.190 14.632 1.00 24.34 118 ARG A O 1
ATOM 4169 N N . GLN B 2 17 ? -22.862 -17.411 13.475 1.00 23.97 119 GLN A N 1
ATOM 4170 C CA . GLN B 2 17 ? -24.094 -18.081 12.976 1.00 24.59 119 GLN A CA 1
ATOM 4171 C C . GLN B 2 17 ? -23.760 -19.103 11.885 1.00 24.34 119 GLN A C 1
ATOM 4172 O O . GLN B 2 17 ? -24.618 -19.968 11.624 1.00 24.87 119 GLN A O 1
ATOM 4178 N N . GLY B 2 18 ? -22.591 -18.978 11.250 1.00 23.75 120 GLY A N 1
ATOM 4179 C CA . GLY B 2 18 ? -22.168 -19.812 10.109 1.00 23.54 120 GLY A CA 1
ATOM 4180 C C . GLY B 2 18 ? -22.513 -19.171 8.775 1.00 23.27 120 GLY A C 1
ATOM 4181 O O . GLY B 2 18 ? -22.364 -19.854 7.742 1.00 23.16 120 GLY A O 1
ATOM 4182 N N . LYS B 2 19 ? -22.954 -17.907 8.784 1.00 23.25 121 LYS A N 1
ATOM 4183 C CA . LYS B 2 19 ? -23.192 -17.101 7.554 1.00 23.10 121 LYS A CA 1
ATOM 4184 C C . LYS B 2 19 ? -21.851 -16.522 7.094 1.00 22.80 121 LYS A C 1
ATOM 4185 O O . LYS B 2 19 ? -21.640 -15.300 7.227 1.00 22.26 121 LYS A O 1
ATOM 4191 N N . ARG B 2 20 ? -20.975 -17.383 6.576 1.00 23.14 122 ARG A N 1
ATOM 4192 C CA . ARG B 2 20 ? -19.549 -17.054 6.321 1.00 23.20 122 ARG A CA 1
ATOM 4193 C C . ARG B 2 20 ? -19.438 -16.105 5.121 1.00 23.32 122 ARG A C 1
ATOM 4194 O O . ARG B 2 20 ? -18.596 -15.190 5.169 1.00 22.83 122 ARG A O 1
ATOM 4202 N N A GLU B 2 21 ? -20.263 -16.308 4.088 0.50 23.70 123 GLU A N 1
ATOM 4203 N N B GLU B 2 21 ? -20.267 -16.307 4.091 0.50 23.73 123 GLU A N 1
ATOM 4204 C CA A GLU B 2 21 ? -20.304 -15.429 2.887 0.50 23.71 123 GLU A CA 1
ATOM 4205 C CA B GLU B 2 21 ? -20.318 -15.438 2.883 0.50 23.77 123 GLU A CA 1
ATOM 4206 C C A GLU B 2 21 ? -20.650 -14.000 3.324 0.50 23.40 123 GLU A C 1
ATOM 4207 C C B GLU B 2 21 ? -20.664 -14.005 3.309 0.50 23.44 123 GLU A C 1
ATOM 4208 O O A GLU B 2 21 ? -19.969 -13.059 2.867 0.50 23.09 123 GLU A O 1
ATOM 4209 O O B GLU B 2 21 ? -20.000 -13.065 2.825 0.50 23.14 123 GLU A O 1
ATOM 4220 N N . LYS B 2 22 ? -21.654 -13.845 4.193 1.00 23.42 124 LYS A N 1
ATOM 4221 C CA . LYS B 2 22 ? -22.068 -12.518 4.719 1.00 23.03 124 LYS A CA 1
ATOM 4222 C C . LYS B 2 22 ? -20.963 -11.950 5.620 1.00 22.26 124 LYS A C 1
ATOM 4223 O O . LYS B 2 22 ? -20.652 -10.749 5.492 1.00 21.39 124 LYS A O 1
ATOM 4229 N N . ALA B 2 23 ? -20.405 -12.778 6.506 1.00 22.14 125 ALA A N 1
ATOM 4230 C CA . ALA B 2 23 ? -19.289 -12.400 7.405 1.00 22.18 125 ALA A CA 1
ATOM 4231 C C . ALA B 2 23 ? -18.139 -11.818 6.570 1.00 21.95 125 ALA A C 1
ATOM 4232 O O . ALA B 2 23 ? -17.647 -10.735 6.919 1.00 21.36 125 ALA A O 1
ATOM 4234 N N . GLN B 2 24 ? -17.752 -12.499 5.486 1.00 22.51 126 GLN A N 1
ATOM 4235 C CA . GLN B 2 24 ? -16.643 -12.064 4.594 1.00 22.75 126 GLN A CA 1
ATOM 4236 C C . GLN B 2 24 ? -16.970 -10.682 4.018 1.00 22.49 126 GLN A C 1
ATOM 4237 O O . GLN B 2 24 ? -16.090 -9.805 4.062 1.00 21.55 126 GLN A O 1
ATOM 4243 N N . LYS B 2 25 ? -18.195 -10.490 3.517 1.00 22.81 127 LYS A N 1
ATOM 4244 C CA . LYS B 2 25 ? -18.667 -9.187 2.973 1.00 23.07 127 LYS A CA 1
ATOM 4245 C C . LYS B 2 25 ? -18.499 -8.097 4.037 1.00 22.39 127 LYS A C 1
ATOM 4246 O O . LYS B 2 25 ? -18.024 -6.998 3.693 1.00 22.19 127 LYS A O 1
ATOM 4252 N N . LEU B 2 26 ? -18.875 -8.396 5.281 1.00 21.73 128 LEU A N 1
ATOM 4253 C CA . LEU B 2 26 ? -18.880 -7.413 6.395 1.00 21.61 128 LEU A CA 1
ATOM 4254 C C . LEU B 2 26 ? -17.446 -7.106 6.839 1.00 20.98 128 LEU A C 1
ATOM 4255 O O . LEU B 2 26 ? -17.162 -5.929 7.104 1.00 20.61 128 LEU A O 1
ATOM 4260 N N . PHE B 2 27 ? -16.565 -8.108 6.900 1.00 20.61 129 PHE A N 1
ATOM 4261 C CA . PHE B 2 27 ? -15.113 -7.895 7.143 1.00 20.56 129 PHE A CA 1
ATOM 4262 C C . PHE B 2 27 ? -14.554 -6.935 6.088 1.00 20.83 129 PHE A C 1
ATOM 4263 O O . PHE B 2 27 ? -13.881 -5.955 6.451 1.00 20.43 129 PHE A O 1
ATOM 4271 N N A MET B 2 28 ? -14.831 -7.216 4.812 0.50 21.01 130 MET A N 1
ATOM 4272 N N B MET B 2 28 ? -14.816 -7.230 4.810 0.50 21.13 130 MET A N 1
ATOM 4273 C CA A MET B 2 28 ? -14.330 -6.421 3.659 0.50 21.31 130 MET A CA 1
ATOM 4274 C CA B MET B 2 28 ? -14.343 -6.423 3.652 0.50 21.52 130 MET A CA 1
ATOM 4275 C C A MET B 2 28 ? -14.890 -4.995 3.737 0.50 21.74 130 MET A C 1
ATOM 4276 C C B MET B 2 28 ? -14.876 -4.992 3.782 0.50 21.85 130 MET A C 1
ATOM 4277 O O A MET B 2 28 ? -14.137 -4.055 3.425 0.50 21.76 130 MET A O 1
ATOM 4278 O O B MET B 2 28 ? -14.094 -4.052 3.545 0.50 21.85 130 MET A O 1
ATOM 4287 N N . HIS B 2 29 ? -16.147 -4.833 4.169 1.00 22.15 131 HIS A N 1
ATOM 4288 C CA . HIS B 2 29 ? -16.787 -3.503 4.347 1.00 22.79 131 HIS A CA 1
ATOM 4289 C C . HIS B 2 29 ? -16.078 -2.728 5.466 1.00 22.76 131 HIS A C 1
ATOM 4290 O O . HIS B 2 29 ? -15.757 -1.548 5.249 1.00 22.68 131 HIS A O 1
ATOM 4297 N N . ALA B 2 30 ? -15.835 -3.372 6.611 1.00 22.64 132 ALA A N 1
ATOM 4298 C CA . ALA B 2 30 ? -15.121 -2.776 7.766 1.00 23.16 132 ALA A CA 1
ATOM 4299 C C . ALA B 2 30 ? -13.765 -2.229 7.302 1.00 23.13 132 ALA A C 1
ATOM 4300 O O . ALA B 2 30 ? -13.404 -1.113 7.711 1.00 23.42 132 ALA A O 1
ATOM 4302 N N . LEU B 2 31 ? -13.041 -2.987 6.474 1.00 23.13 133 LEU A N 1
ATOM 4303 C CA . LEU B 2 31 ? -11.656 -2.637 6.055 1.00 23.57 133 LEU A CA 1
ATOM 4304 C C . LEU B 2 31 ? -11.674 -1.601 4.920 1.00 24.54 133 LEU A C 1
ATOM 4305 O O . LEU B 2 31 ? -10.649 -0.927 4.740 1.00 25.01 133 LEU A O 1
ATOM 4310 N N . LYS B 2 32 ? -12.788 -1.450 4.201 1.00 25.78 134 LYS A N 1
ATOM 4311 C CA . LYS B 2 32 ? -13.008 -0.304 3.275 1.00 27.30 134 LYS A CA 1
ATOM 4312 C C . LYS B 2 32 ? -13.209 0.976 4.092 1.00 28.49 134 LYS A C 1
ATOM 4313 O O . LYS B 2 32 ? -12.632 2.011 3.714 1.00 29.41 134 LYS A O 1
ATOM 4319 N N . MET B 2 33 ? -14.014 0.903 5.158 1.00 29.82 135 MET A N 1
ATOM 4320 C CA . MET B 2 33 ? -14.316 2.043 6.068 1.00 30.99 135 MET A CA 1
ATOM 4321 C C . MET B 2 33 ? -13.029 2.481 6.780 1.00 30.18 135 MET A C 1
ATOM 4322 O O . MET B 2 33 ? -12.863 3.699 6.982 1.00 30.44 135 MET A O 1
ATOM 4327 N N . ASP B 2 34 ? -12.164 1.526 7.150 1.00 28.33 136 ASP A N 1
ATOM 4328 C CA . ASP B 2 34 ? -10.890 1.783 7.877 1.00 27.83 136 ASP A CA 1
ATOM 4329 C C . ASP B 2 34 ? -9.861 0.730 7.468 1.00 27.01 136 ASP A C 1
ATOM 4330 O O . ASP B 2 34 ? -9.776 -0.325 8.090 1.00 26.28 136 ASP A O 1
ATOM 4335 N N . PRO B 2 35 ? -9.063 0.982 6.403 1.00 26.73 137 PRO A N 1
ATOM 4336 C CA . PRO B 2 35 ? -8.062 0.021 5.930 1.00 26.23 137 PRO A CA 1
ATOM 4337 C C . PRO B 2 35 ? -7.016 -0.424 6.966 1.00 26.00 137 PRO A C 1
ATOM 4338 O O . PRO B 2 35 ? -6.465 -1.501 6.799 1.00 25.54 137 PRO A O 1
ATOM 4342 N N . ASP B 2 36 ? -6.768 0.394 7.993 1.00 26.23 138 ASP A N 1
ATOM 4343 C CA . ASP B 2 36 ? -5.759 0.122 9.053 1.00 26.24 138 ASP A CA 1
ATOM 4344 C C . ASP B 2 36 ? -6.453 -0.305 10.352 1.00 25.46 138 ASP A C 1
ATOM 4345 O O . ASP B 2 36 ? -5.819 -0.204 11.418 1.00 25.65 138 ASP A O 1
ATOM 4350 N N . PHE B 2 37 ? -7.689 -0.806 10.261 1.00 24.30 139 PHE A N 1
ATOM 4351 C CA . PHE B 2 37 ? -8.489 -1.290 11.415 1.00 23.98 139 PHE A CA 1
ATOM 4352 C C . PHE B 2 37 ? -7.861 -2.588 11.937 1.00 23.28 139 PHE A C 1
ATOM 4353 O O . PHE B 2 37 ? -8.090 -3.655 11.339 1.00 22.66 139 PHE A O 1
ATOM 4361 N N . VAL B 2 38 ? -7.099 -2.497 13.031 1.00 23.25 140 VAL A N 1
ATOM 4362 C CA . VAL B 2 38 ? -6.240 -3.605 13.547 1.00 22.93 140 VAL A CA 1
ATOM 4363 C C . VAL B 2 38 ? -7.117 -4.775 14.013 1.00 22.46 140 VAL A C 1
ATOM 4364 O O . VAL B 2 38 ? -6.776 -5.927 13.684 1.00 21.64 140 VAL A O 1
ATOM 4368 N N . ASP B 2 39 ? -8.192 -4.505 14.760 1.00 22.63 141 ASP A N 1
ATOM 4369 C CA . ASP B 2 39 ? -9.130 -5.559 15.230 1.00 22.61 141 ASP A CA 1
ATOM 4370 C C . ASP B 2 39 ? -9.723 -6.283 14.014 1.00 21.42 141 ASP A C 1
ATOM 4371 O O . ASP B 2 39 ? -9.822 -7.519 14.064 1.00 21.20 141 ASP A O 1
ATOM 4376 N N . ALA B 2 40 ? -10.094 -5.548 12.960 1.00 20.76 142 ALA A N 1
ATOM 4377 C CA . ALA B 2 40 ? -10.707 -6.115 11.733 1.00 20.11 142 ALA A CA 1
ATOM 4378 C C . ALA B 2 40 ? -9.669 -6.951 10.973 1.00 19.30 142 ALA A C 1
ATOM 4379 O O . ALA B 2 40 ? -10.011 -8.053 10.527 1.00 18.70 142 ALA A O 1
ATOM 4381 N N . LEU B 2 41 ? -8.443 -6.451 10.816 1.00 19.04 143 LEU A N 1
ATOM 4382 C CA . LEU B 2 41 ? -7.363 -7.223 10.143 1.00 18.60 143 LEU A CA 1
ATOM 4383 C C . LEU B 2 41 ? -7.167 -8.549 10.884 1.00 18.73 143 LEU A C 1
ATOM 4384 O O . LEU B 2 41 ? -7.096 -9.584 10.215 1.00 18.35 143 LEU A O 1
ATOM 4389 N N . THR B 2 42 ? -7.088 -8.506 12.217 1.00 19.41 144 THR A N 1
ATOM 4390 C CA . THR B 2 42 ? -6.813 -9.679 13.085 1.00 19.83 144 THR A CA 1
ATOM 4391 C C . THR B 2 42 ? -7.974 -10.676 12.976 1.00 19.76 144 THR A C 1
ATOM 4392 O O . THR B 2 42 ? -7.706 -11.867 12.754 1.00 19.71 144 THR A O 1
ATOM 4396 N N . GLU B 2 43 ? -9.217 -10.206 13.109 1.00 19.98 145 GLU A N 1
ATOM 4397 C CA . GLU B 2 43 ? -10.419 -11.081 13.070 1.00 20.22 145 GLU A CA 1
ATOM 4398 C C . GLU B 2 43 ? -10.590 -11.661 11.661 1.00 19.70 145 GLU A C 1
ATOM 4399 O O . GLU B 2 43 ? -11.003 -12.828 11.559 1.00 19.61 145 GLU A O 1
ATOM 4405 N N . PHE B 2 44 ? -10.265 -10.900 10.611 1.00 19.38 146 PHE A N 1
ATOM 4406 C CA . PHE B 2 44 ? -10.357 -11.383 9.206 1.00 19.11 146 PHE A CA 1
ATOM 4407 C C . PHE B 2 44 ? -9.271 -12.440 8.973 1.00 18.83 146 PHE A C 1
ATOM 4408 O O . PHE B 2 44 ? -9.515 -13.377 8.198 1.00 18.23 146 PHE A O 1
ATOM 4416 N N . GLY B 2 45 ? -8.117 -12.287 9.631 1.00 19.22 147 GLY A N 1
ATOM 4417 C CA . GLY B 2 45 ? -7.055 -13.310 9.680 1.00 19.42 147 GLY A CA 1
ATOM 4418 C C . GLY B 2 45 ? -7.569 -14.613 10.274 1.00 20.06 147 GLY A C 1
ATOM 4419 O O . GLY B 2 45 ? -7.353 -15.672 9.657 1.00 19.99 147 GLY A O 1
ATOM 4420 N N . ILE B 2 46 ? -8.238 -14.541 11.427 1.00 20.92 148 ILE A N 1
ATOM 4421 C CA . ILE B 2 46 ? -8.874 -15.716 12.097 1.00 21.72 148 ILE A CA 1
ATOM 4422 C C . ILE B 2 46 ? -9.814 -16.391 11.093 1.00 21.64 148 ILE A C 1
ATOM 4423 O O . ILE B 2 46 ? -9.774 -17.631 10.986 1.00 21.68 148 ILE A O 1
ATOM 4428 N N . PHE B 2 47 ? -10.623 -15.600 10.384 1.00 21.54 149 PHE A N 1
ATOM 4429 C CA . PHE B 2 47 ? -11.605 -16.079 9.377 1.00 21.73 149 PHE A CA 1
ATOM 4430 C C . PHE B 2 47 ? -10.874 -16.897 8.301 1.00 21.77 149 PHE A C 1
ATOM 4431 O O . PHE B 2 47 ? -11.318 -18.025 7.988 1.00 21.88 149 PHE A O 1
ATOM 4439 N N . SER B 2 48 ? -9.767 -16.366 7.770 1.00 21.87 150 SER A N 1
ATOM 4440 C CA . SER B 2 48 ? -8.890 -17.072 6.797 1.00 21.93 150 SER A CA 1
ATOM 4441 C C . SER B 2 48 ? -8.371 -18.377 7.409 1.00 22.48 150 SER A C 1
ATOM 4442 O O . SER B 2 48 ? -8.399 -19.404 6.710 1.00 22.76 150 SER A O 1
ATOM 4445 N N . GLU B 2 49 ? -7.913 -18.339 8.662 1.00 23.23 151 GLU A N 1
ATOM 4446 C CA . GLU B 2 49 ? -7.300 -19.513 9.340 1.00 24.04 151 GLU A CA 1
ATOM 4447 C C . GLU B 2 49 ? -8.350 -20.619 9.506 1.00 24.58 151 GLU A C 1
ATOM 4448 O O . GLU B 2 49 ? -7.989 -21.800 9.363 1.00 24.59 151 GLU A O 1
ATOM 4454 N N . GLU B 2 50 ? -9.601 -20.249 9.792 1.00 24.81 152 GLU A N 1
ATOM 4455 C CA . GLU B 2 50 ? -10.741 -21.197 9.909 1.00 25.49 152 GLU A CA 1
ATOM 4456 C C . GLU B 2 50 ? -10.951 -21.922 8.574 1.00 25.88 152 GLU A C 1
ATOM 4457 O O . GLU B 2 50 ? -11.306 -23.119 8.607 1.00 26.51 152 GLU A O 1
ATOM 4463 N N . ASP B 2 51 ? -10.724 -21.233 7.450 1.00 25.99 153 ASP A N 1
ATOM 4464 C CA . ASP B 2 51 ? -10.843 -21.787 6.072 1.00 26.68 153 ASP A CA 1
ATOM 4465 C C . ASP B 2 51 ? -9.539 -22.476 5.647 1.00 26.98 153 ASP A C 1
ATOM 4466 O O . ASP B 2 51 ? -9.430 -22.815 4.455 1.00 26.79 153 ASP A O 1
ATOM 4471 N N . LYS B 2 52 ? -8.593 -22.658 6.576 1.00 27.46 154 LYS A N 1
ATOM 4472 C CA . LYS B 2 52 ? -7.308 -23.380 6.371 1.00 28.17 154 LYS A CA 1
ATOM 4473 C C . LYS B 2 52 ? -6.429 -22.626 5.361 1.00 27.11 154 LYS A C 1
ATOM 4474 O O . LYS B 2 52 ? -5.580 -23.278 4.724 1.00 26.97 154 LYS A O 1
ATOM 4480 N N . ASP B 2 53 ? -6.610 -21.307 5.231 1.00 25.73 155 ASP A N 1
ATOM 4481 C CA . ASP B 2 53 ? -5.716 -20.423 4.436 1.00 24.68 155 ASP A CA 1
ATOM 4482 C C . ASP B 2 53 ? -4.724 -19.779 5.409 1.00 23.83 155 ASP A C 1
ATOM 4483 O O . ASP B 2 53 ? -4.930 -18.609 5.806 1.00 23.03 155 ASP A O 1
ATOM 4488 N N . ILE B 2 54 ? -3.689 -20.535 5.780 1.00 23.18 156 ILE A N 1
ATOM 4489 C CA . ILE B 2 54 ? -2.709 -20.148 6.835 1.00 23.11 156 ILE A CA 1
ATOM 4490 C C . ILE B 2 54 ? -1.878 -18.958 6.341 1.00 22.10 156 ILE A C 1
ATOM 4491 O O . ILE B 2 54 ? -1.620 -18.053 7.142 1.00 22.03 156 ILE A O 1
ATOM 4496 N N A ILE B 2 55 ? -1.467 -18.962 5.069 0.70 21.62 157 ILE A N 1
ATOM 4497 N N B ILE B 2 55 ? -1.470 -18.978 5.068 0.30 21.62 157 ILE A N 1
ATOM 4498 C CA A ILE B 2 55 ? -0.612 -17.883 4.488 0.70 21.39 157 ILE A CA 1
ATOM 4499 C CA B ILE B 2 55 ? -0.638 -17.912 4.432 0.30 21.24 157 ILE A CA 1
ATOM 4500 C C A ILE B 2 55 ? -1.379 -16.555 4.563 0.70 20.90 157 ILE A C 1
ATOM 4501 C C B ILE B 2 55 ? -1.373 -16.572 4.542 0.30 20.91 157 ILE A C 1
ATOM 4502 O O A ILE B 2 55 ? -0.767 -15.555 4.963 0.70 20.66 157 ILE A O 1
ATOM 4503 O O B ILE B 2 55 ? -0.732 -15.583 4.942 0.30 20.79 157 ILE A O 1
ATOM 4512 N N . GLN B 2 56 ? -2.668 -16.548 4.207 1.00 20.81 158 GLN A N 1
ATOM 4513 C CA . GLN B 2 56 ? -3.487 -15.305 4.226 1.00 20.69 158 GLN A CA 1
ATOM 4514 C C . GLN B 2 56 ? -3.731 -14.875 5.680 1.00 20.01 158 GLN A C 1
ATOM 4515 O O . GLN B 2 56 ? -3.598 -13.675 5.961 1.00 19.69 158 GLN A O 1
ATOM 4521 N N . ALA B 2 57 ? -4.071 -15.811 6.570 1.00 19.81 159 ALA A N 1
ATOM 4522 C CA . ALA B 2 57 ? -4.257 -15.543 8.015 1.00 19.81 159 ALA A CA 1
ATOM 4523 C C . ALA B 2 57 ? -3.004 -14.838 8.547 1.00 19.69 159 ALA A C 1
ATOM 4524 O O . ALA B 2 57 ? -3.125 -13.747 9.132 1.00 19.49 159 ALA A O 1
ATOM 4526 N N . ASP B 2 58 ? -1.837 -15.441 8.317 1.00 19.37 160 ASP A N 1
ATOM 4527 C CA . ASP B 2 58 ? -0.524 -14.923 8.787 1.00 19.60 160 ASP A CA 1
ATOM 4528 C C . ASP B 2 58 ? -0.246 -13.550 8.160 1.00 19.39 160 ASP A C 1
ATOM 4529 O O . ASP B 2 58 ? 0.242 -12.658 8.883 1.00 19.52 160 ASP A O 1
ATOM 4534 N N . TYR B 2 59 ? -0.523 -13.386 6.864 1.00 19.21 161 TYR A N 1
ATOM 4535 C CA . TYR B 2 59 ? -0.383 -12.090 6.152 1.00 19.50 161 TYR A CA 1
ATOM 4536 C C . TYR B 2 59 ? -1.148 -11.003 6.924 1.00 19.07 161 TYR A C 1
ATOM 4537 O O . TYR B 2 59 ? -0.593 -9.918 7.180 1.00 18.54 161 TYR A O 1
ATOM 4546 N N . LEU B 2 60 ? -2.391 -11.295 7.310 1.00 18.63 162 LEU A N 1
ATOM 4547 C CA . LEU B 2 60 ? -3.277 -10.305 7.977 1.00 18.71 162 LEU A CA 1
ATOM 4548 C C . LEU B 2 60 ? -2.788 -10.028 9.405 1.00 19.16 162 LEU A C 1
ATOM 4549 O O . LEU B 2 60 ? -2.793 -8.846 9.796 1.00 19.40 162 LEU A O 1
ATOM 4554 N N . TYR B 2 61 ? -2.369 -11.055 10.151 1.00 19.32 163 TYR A N 1
ATOM 4555 C CA . TYR B 2 61 ? -1.818 -10.896 11.523 1.00 20.07 163 TYR A CA 1
ATOM 4556 C C . TYR B 2 61 ? -0.559 -10.028 11.454 1.00 20.30 163 TYR A C 1
ATOM 4557 O O . TYR B 2 61 ? -0.407 -9.119 12.283 1.00 20.57 163 TYR A O 1
ATOM 4566 N N . THR B 2 62 ? 0.309 -10.306 10.479 1.00 20.41 164 THR A N 1
ATOM 4567 C CA . THR B 2 62 ? 1.588 -9.582 10.266 1.00 20.82 164 THR A CA 1
ATOM 4568 C C . THR B 2 62 ? 1.277 -8.122 9.917 1.00 21.23 164 THR A C 1
ATOM 4569 O O . THR B 2 62 ? 1.907 -7.234 10.521 1.00 21.55 164 THR A O 1
ATOM 4573 N N . ARG B 2 63 ? 0.335 -7.886 8.999 1.00 21.66 165 ARG A N 1
ATOM 4574 C CA . ARG B 2 63 ? -0.101 -6.526 8.582 1.00 22.42 165 ARG A CA 1
ATOM 4575 C C . ARG B 2 63 ? -0.624 -5.759 9.807 1.00 22.88 165 ARG A C 1
ATOM 4576 O O . ARG B 2 63 ? -0.235 -4.588 9.977 1.00 22.95 165 ARG A O 1
ATOM 4584 N N . ALA B 2 64 ? -1.459 -6.400 10.631 1.00 22.99 166 ALA A N 1
ATOM 4585 C CA . ALA B 2 64 ? -2.005 -5.833 11.887 1.00 23.78 166 ALA A CA 1
ATOM 4586 C C . ALA B 2 64 ? -0.850 -5.374 12.787 1.00 24.54 166 ALA A C 1
ATOM 4587 O O . ALA B 2 64 ? -0.895 -4.229 13.278 1.00 24.53 166 ALA A O 1
ATOM 4589 N N . LEU B 2 65 ? 0.164 -6.227 12.964 1.00 25.08 167 LEU A N 1
ATOM 4590 C CA . LEU B 2 65 ? 1.294 -5.990 13.903 1.00 26.12 167 LEU A CA 1
ATOM 4591 C C . LEU B 2 65 ? 2.232 -4.899 13.368 1.00 26.82 167 LEU A C 1
ATOM 4592 O O . LEU B 2 65 ? 2.910 -4.276 14.200 1.00 27.41 167 LEU A O 1
ATOM 4597 N N . THR B 2 66 ? 2.282 -4.658 12.051 1.00 27.09 168 THR A N 1
ATOM 4598 C CA . THR B 2 66 ? 3.062 -3.527 11.469 1.00 27.94 168 THR A CA 1
ATOM 4599 C C . THR B 2 66 ? 2.406 -2.201 11.879 1.00 28.39 168 THR A C 1
ATOM 4600 O O . THR B 2 66 ? 3.141 -1.216 12.058 1.00 28.84 168 THR A O 1
ATOM 4604 N N . ILE B 2 67 ? 1.078 -2.185 12.035 1.00 28.17 169 ILE A N 1
ATOM 4605 C CA . ILE B 2 67 ? 0.293 -0.988 12.462 1.00 28.35 169 ILE A CA 1
ATOM 4606 C C . ILE B 2 67 ? 0.367 -0.857 13.989 1.00 29.19 169 ILE A C 1
ATOM 4607 O O . ILE B 2 67 ? 0.612 0.262 14.479 1.00 29.58 169 ILE A O 1
ATOM 4612 N N A SER B 2 68 ? 0.175 -1.971 14.704 0.50 29.22 170 SER A N 1
ATOM 4613 N N B SER B 2 68 ? 0.146 -1.962 14.711 0.50 29.26 170 SER A N 1
ATOM 4614 C CA A SER B 2 68 ? 0.098 -2.045 16.187 0.50 30.13 170 SER A CA 1
ATOM 4615 C CA B SER B 2 68 ? 0.107 -2.032 16.197 0.50 30.19 170 SER A CA 1
ATOM 4616 C C A SER B 2 68 ? 0.993 -3.172 16.698 0.50 30.48 170 SER A C 1
ATOM 4617 C C B SER B 2 68 ? 0.996 -3.171 16.689 0.50 30.50 170 SER A C 1
ATOM 4618 O O A SER B 2 68 ? 0.507 -4.262 16.989 0.50 30.21 170 SER A O 1
ATOM 4619 O O B SER B 2 68 ? 0.507 -4.266 16.959 0.50 30.22 170 SER A O 1
ATOM 4624 N N . PRO B 2 69 ? 2.323 -2.942 16.830 1.00 31.17 171 PRO A N 1
ATOM 4625 C CA . PRO B 2 69 ? 3.259 -3.994 17.246 1.00 31.69 171 PRO A CA 1
ATOM 4626 C C . PRO B 2 69 ? 2.991 -4.735 18.568 1.00 32.78 171 PRO A C 1
ATOM 4627 O O . PRO B 2 69 ? 3.512 -5.817 18.712 1.00 32.88 171 PRO A O 1
ATOM 4631 N N . TYR B 2 70 ? 2.214 -4.158 19.489 1.00 34.25 172 TYR A N 1
ATOM 4632 C CA . TYR B 2 70 ? 1.953 -4.727 20.839 1.00 35.68 172 TYR A CA 1
ATOM 4633 C C . TYR B 2 70 ? 0.518 -5.262 20.945 1.00 35.03 172 TYR A C 1
ATOM 4634 O O . TYR B 2 70 ? 0.109 -5.622 22.065 1.00 35.90 172 TYR A O 1
ATOM 4643 N N . HIS B 2 71 ? -0.215 -5.339 19.829 1.00 33.70 173 HIS A N 1
ATOM 4644 C CA . HIS B 2 71 ? -1.611 -5.855 19.783 1.00 33.08 173 HIS A CA 1
ATOM 4645 C C . HIS B 2 71 ? -1.622 -7.317 20.246 1.00 32.79 173 HIS A C 1
ATOM 4646 O O . HIS B 2 71 ? -1.056 -8.166 19.530 1.00 31.77 173 HIS A O 1
ATOM 4653 N N . GLU B 2 72 ? -2.250 -7.588 21.396 1.00 33.22 174 GLU A N 1
ATOM 4654 C CA . GLU B 2 72 ? -2.180 -8.885 22.127 1.00 33.69 174 GLU A CA 1
ATOM 4655 C C . GLU B 2 72 ? -2.659 -10.036 21.232 1.00 32.69 174 GLU A C 1
ATOM 4656 O O . GLU B 2 72 ? -1.915 -11.027 21.106 1.00 32.38 174 GLU A O 1
ATOM 4658 N N . LYS B 2 73 ? -3.856 -9.917 20.649 1.00 32.03 175 LYS A N 1
ATOM 4659 C CA . LYS B 2 73 ? -4.518 -11.016 19.891 1.00 31.42 175 LYS A CA 1
ATOM 4660 C C . LYS B 2 73 ? -3.731 -11.300 18.606 1.00 30.08 175 LYS A C 1
ATOM 4661 O O . LYS B 2 73 ? -3.574 -12.488 18.277 1.00 29.85 175 LYS A O 1
ATOM 4667 N N . ALA B 2 74 ? -3.239 -10.259 17.927 1.00 29.26 176 ALA A N 1
ATOM 4668 C CA . ALA B 2 74 ? -2.426 -10.372 16.691 1.00 28.40 176 ALA A CA 1
ATOM 4669 C C . ALA B 2 74 ? -1.091 -11.062 17.009 1.00 28.52 176 ALA A C 1
ATOM 4670 O O . ALA B 2 74 ? -0.679 -11.926 16.210 1.00 27.81 176 ALA A O 1
ATOM 4672 N N . LEU B 2 75 ? -0.448 -10.699 18.128 1.00 29.20 177 LEU A N 1
ATOM 4673 C CA . LEU B 2 75 ? 0.839 -11.299 18.584 1.00 29.90 177 LEU A CA 1
ATOM 4674 C C . LEU B 2 75 ? 0.663 -12.808 18.788 1.00 30.05 177 LEU A C 1
ATOM 4675 O O . LEU B 2 75 ? 1.497 -13.572 18.264 1.00 30.02 177 LEU A O 1
ATOM 4680 N N . VAL B 2 76 ? -0.372 -13.211 19.533 1.00 30.45 178 VAL A N 1
ATOM 4681 C CA . VAL B 2 76 ? -0.690 -14.638 19.844 1.00 30.61 178 VAL A CA 1
ATOM 4682 C C . VAL B 2 76 ? -0.922 -15.383 18.526 1.00 29.58 178 VAL A C 1
ATOM 4683 O O . VAL B 2 76 ? -0.333 -16.469 18.344 1.00 29.16 178 VAL A O 1
ATOM 4687 N N . ASN B 2 77 ? -1.737 -14.807 17.640 1.00 28.44 179 ASN A N 1
ATOM 4688 C CA . ASN B 2 77 ? -2.125 -15.417 16.341 1.00 27.90 179 ASN A CA 1
ATOM 4689 C C . ASN B 2 77 ? -0.880 -15.601 15.461 1.00 27.59 179 ASN A C 1
ATOM 4690 O O . ASN B 2 77 ? -0.683 -16.713 14.931 1.00 27.02 179 ASN A O 1
ATOM 4695 N N A ARG B 2 78 ? -0.071 -14.545 15.318 0.50 27.60 180 ARG A N 1
ATOM 4696 N N B ARG B 2 78 ? -0.064 -14.551 15.323 0.50 27.69 180 ARG A N 1
ATOM 4697 C CA A ARG B 2 78 ? 1.169 -14.534 14.494 0.50 27.63 180 ARG A CA 1
ATOM 4698 C CA B ARG B 2 78 ? 1.163 -14.554 14.480 0.50 27.76 180 ARG A CA 1
ATOM 4699 C C A ARG B 2 78 ? 2.158 -15.576 15.034 0.50 28.40 180 ARG A C 1
ATOM 4700 C C B ARG B 2 78 ? 2.164 -15.579 15.032 0.50 28.48 180 ARG A C 1
ATOM 4701 O O A ARG B 2 78 ? 2.775 -16.279 14.213 0.50 28.12 180 ARG A O 1
ATOM 4702 O O B ARG B 2 78 ? 2.796 -16.274 14.218 0.50 28.19 180 ARG A O 1
ATOM 4717 N N . ASP B 2 79 ? 2.287 -15.677 16.361 1.00 29.51 181 ASP A N 1
ATOM 4718 C CA . ASP B 2 79 ? 3.180 -16.659 17.038 1.00 30.61 181 ASP A CA 1
ATOM 4719 C C . ASP B 2 79 ? 2.745 -18.093 16.700 1.00 30.37 181 ASP A C 1
ATOM 4720 O O . ASP B 2 79 ? 3.627 -18.969 16.641 1.00 30.63 181 ASP A O 1
ATOM 4725 N N . ARG B 2 80 ? 1.447 -18.326 16.480 1.00 29.64 182 ARG A N 1
ATOM 4726 C CA . ARG B 2 80 ? 0.905 -19.653 16.085 1.00 29.37 182 ARG A CA 1
ATOM 4727 C C . ARG B 2 80 ? 1.216 -19.916 14.604 1.00 27.84 182 ARG A C 1
ATOM 4728 O O . ARG B 2 80 ? 1.708 -21.019 14.296 1.00 27.71 182 ARG A O 1
ATOM 4736 N N . THR B 2 81 ? 0.942 -18.956 13.716 1.00 26.34 183 THR A N 1
ATOM 4737 C CA . THR B 2 81 ? 1.033 -19.160 12.243 1.00 25.25 183 THR A CA 1
ATOM 4738 C C . THR B 2 81 ? 2.487 -19.066 11.757 1.00 25.18 183 THR A C 1
ATOM 4739 O O . THR B 2 81 ? 2.768 -19.652 10.700 1.00 24.46 183 THR A O 1
ATOM 4743 N N . LEU B 2 82 ? 3.376 -18.376 12.481 1.00 25.75 184 LEU A N 1
ATOM 4744 C CA . LEU B 2 82 ? 4.780 -18.142 12.032 1.00 26.07 184 LEU A CA 1
ATOM 4745 C C . LEU B 2 82 ? 5.436 -19.467 11.632 1.00 25.90 184 LEU A C 1
ATOM 4746 O O . LEU B 2 82 ? 5.890 -19.598 10.499 1.00 25.11 184 LEU A O 1
ATOM 4751 N N . PRO B 2 83 ? 5.510 -20.497 12.509 1.00 26.37 185 PRO A N 1
ATOM 4752 C CA . PRO B 2 83 ? 6.128 -21.770 12.130 1.00 26.28 185 PRO A CA 1
ATOM 4753 C C . PRO B 2 83 ? 5.344 -22.536 11.050 1.00 25.48 185 PRO A C 1
ATOM 4754 O O . PRO B 2 83 ? 5.959 -23.249 10.276 1.00 25.29 185 PRO A O 1
ATOM 4758 N N . LEU B 2 84 ? 4.017 -22.378 11.012 1.00 24.68 186 LEU A N 1
ATOM 4759 C CA . LEU B 2 84 ? 3.149 -23.065 10.020 1.00 24.12 186 LEU A CA 1
ATOM 4760 C C . LEU B 2 84 ? 3.455 -22.507 8.625 1.00 23.27 186 LEU A C 1
ATOM 4761 O O . LEU B 2 84 ? 3.529 -23.302 7.670 1.00 22.88 186 LEU A O 1
ATOM 4766 N N . VAL B 2 85 ? 3.644 -21.191 8.515 1.00 22.73 187 VAL A N 1
ATOM 4767 C CA . VAL B 2 85 ? 3.946 -20.516 7.220 1.00 22.44 187 VAL A CA 1
ATOM 4768 C C . VAL B 2 85 ? 5.360 -20.912 6.780 1.00 22.79 187 VAL A C 1
ATOM 4769 O O . VAL B 2 85 ? 5.543 -21.173 5.584 1.00 22.43 187 VAL A O 1
ATOM 4773 N N . GLU B 2 86 ? 6.315 -20.959 7.711 1.00 24.03 188 GLU A N 1
ATOM 4774 C CA . GLU B 2 86 ? 7.709 -21.397 7.424 1.00 24.98 188 GLU A CA 1
ATOM 4775 C C . GLU B 2 86 ? 7.662 -22.818 6.845 1.00 25.09 188 GLU A C 1
ATOM 4776 O O . GLU B 2 86 ? 8.299 -23.047 5.800 1.00 24.73 188 GLU A O 1
ATOM 4782 N N . GLU B 2 87 ? 6.891 -23.716 7.464 1.00 25.53 189 GLU A N 1
ATOM 4783 C CA . GLU B 2 87 ? 6.709 -25.122 7.008 1.00 26.04 189 GLU A CA 1
ATOM 4784 C C . GLU B 2 87 ? 6.154 -25.115 5.576 1.00 24.67 189 GLU A C 1
ATOM 4785 O O . GLU B 2 87 ? 6.724 -25.812 4.720 1.00 24.71 189 GLU A O 1
ATOM 4791 N N . ILE B 2 88 ? 5.104 -24.333 5.314 1.00 23.24 190 ILE A N 1
ATOM 4792 C CA . ILE B 2 88 ? 4.412 -24.289 3.992 1.00 22.44 190 ILE A CA 1
ATOM 4793 C C . ILE B 2 88 ? 5.373 -23.748 2.922 1.00 21.84 190 ILE A C 1
ATOM 4794 O O . ILE B 2 88 ? 5.472 -24.369 1.845 1.00 21.47 190 ILE A O 1
ATOM 4799 N N . ASP B 2 89 ? 6.024 -22.612 3.186 1.00 21.54 191 ASP A N 1
ATOM 4800 C CA . ASP B 2 89 ? 6.904 -21.926 2.200 1.00 21.36 191 ASP A CA 1
ATOM 4801 C C . ASP B 2 89 ? 8.100 -22.837 1.891 1.00 22.02 191 ASP A C 1
ATOM 4802 O O . ASP B 2 89 ? 8.460 -22.948 0.708 1.00 21.90 191 ASP A O 1
ATOM 4807 N N . GLN B 2 90 ? 8.670 -23.476 2.913 1.00 23.13 192 GLN A N 1
ATOM 4808 C CA . GLN B 2 90 ? 9.829 -24.400 2.780 1.00 24.26 192 GLN A CA 1
ATOM 4809 C C . GLN B 2 90 ? 9.410 -25.634 1.967 1.00 24.27 192 GLN A C 1
ATOM 4810 O O . GLN B 2 90 ? 10.233 -26.099 1.156 1.00 24.21 192 GLN A O 1
ATOM 4816 N N . ARG B 2 91 ? 8.183 -26.134 2.155 1.00 24.08 193 ARG A N 1
ATOM 4817 C CA . ARG B 2 91 ? 7.665 -27.321 1.419 1.00 24.38 193 ARG A CA 1
ATOM 4818 C C . ARG B 2 91 ? 7.607 -26.996 -0.078 1.00 23.42 193 ARG A C 1
ATOM 4819 O O . ARG B 2 91 ? 7.954 -27.873 -0.878 1.00 23.59 193 ARG A O 1
ATOM 4827 N N . TYR B 2 92 ? 7.202 -25.774 -0.442 1.00 22.37 194 TYR A N 1
ATOM 4828 C CA . TYR B 2 92 ? 7.111 -25.337 -1.856 1.00 21.57 194 TYR A CA 1
ATOM 4829 C C . TYR B 2 92 ? 8.522 -25.281 -2.455 1.00 21.22 194 TYR A C 1
ATOM 4830 O O . TYR B 2 92 ? 8.705 -25.767 -3.586 1.00 21.08 194 TYR A O 1
ATOM 4839 N N . PHE B 2 93 ? 9.493 -24.745 -1.711 1.00 20.93 195 PHE A N 1
ATOM 4840 C CA . PHE B 2 93 ? 10.925 -24.720 -2.117 1.00 21.04 195 PHE A CA 1
ATOM 4841 C C . PHE B 2 93 ? 11.428 -26.152 -2.377 1.00 21.45 195 PHE A C 1
ATOM 4842 O O . PHE B 2 93 ? 12.176 -26.356 -3.352 1.00 21.58 195 PHE A O 1
ATOM 4850 N N A SER B 2 94 ? 11.036 -27.113 -1.534 0.70 21.76 196 SER A N 1
ATOM 4851 N N B SER B 2 94 ? 11.033 -27.112 -1.534 0.30 21.74 196 SER A N 1
ATOM 4852 C CA A SER B 2 94 ? 11.421 -28.547 -1.657 0.70 22.53 196 SER A CA 1
ATOM 4853 C CA B SER B 2 94 ? 11.414 -28.547 -1.649 0.30 22.45 196 SER A CA 1
ATOM 4854 C C A SER B 2 94 ? 10.859 -29.132 -2.960 0.70 22.58 196 SER A C 1
ATOM 4855 C C B SER B 2 94 ? 10.857 -29.137 -2.952 0.30 22.57 196 SER A C 1
ATOM 4856 O O A SER B 2 94 ? 11.600 -29.857 -3.651 0.70 22.88 196 SER A O 1
ATOM 4857 O O B SER B 2 94 ? 11.599 -29.873 -3.630 0.30 23.02 196 SER A O 1
ATOM 4862 N N . ILE B 2 95 ? 9.597 -28.825 -3.277 1.00 22.19 197 ILE A N 1
ATOM 4863 C CA . ILE B 2 95 ? 8.933 -29.239 -4.551 1.00 22.39 197 ILE A CA 1
ATOM 4864 C C . ILE B 2 95 ? 9.710 -28.639 -5.730 1.00 22.16 197 ILE A C 1
ATOM 4865 O O . ILE B 2 95 ? 9.994 -29.376 -6.693 1.00 22.23 197 ILE A O 1
ATOM 4870 N N . ILE B 2 96 ? 10.052 -27.350 -5.648 1.00 21.51 198 ILE A N 1
ATOM 4871 C CA . ILE B 2 96 ? 10.825 -26.638 -6.707 1.00 21.57 198 ILE A CA 1
ATOM 4872 C C . ILE B 2 96 ? 12.189 -27.322 -6.874 1.00 22.07 198 ILE A C 1
ATOM 4873 O O . ILE B 2 96 ? 12.564 -27.595 -8.025 1.00 22.38 198 ILE A O 1
ATOM 4878 N N . ASP B 2 97 ? 12.879 -27.627 -5.772 1.00 22.43 199 ASP A N 1
ATOM 4879 C CA . ASP B 2 97 ? 14.215 -28.285 -5.780 1.00 23.27 199 ASP A CA 1
ATOM 4880 C C . ASP B 2 97 ? 14.133 -29.640 -6.497 1.00 23.51 199 ASP A C 1
ATOM 4881 O O . ASP B 2 97 ? 15.051 -29.963 -7.277 1.00 23.66 199 ASP A O 1
ATOM 4886 N N A SER B 2 98 ? 13.078 -30.415 -6.228 0.70 23.38 200 SER A N 1
ATOM 4887 N N B SER B 2 98 ? 13.071 -30.407 -6.237 0.30 23.28 200 SER A N 1
ATOM 4888 C CA A SER B 2 98 ? 12.813 -31.725 -6.880 0.70 23.99 200 SER A CA 1
ATOM 4889 C CA B SER B 2 98 ? 12.807 -31.724 -6.873 0.30 23.79 200 SER A CA 1
ATOM 4890 C C A SER B 2 98 ? 12.677 -31.533 -8.395 0.70 23.73 200 SER A C 1
ATOM 4891 C C B SER B 2 98 ? 12.650 -31.551 -8.389 0.30 23.68 200 SER A C 1
ATOM 4892 O O A SER B 2 98 ? 13.235 -32.353 -9.142 0.70 24.41 200 SER A O 1
ATOM 4893 O O B SER B 2 98 ? 13.167 -32.406 -9.132 0.30 24.38 200 SER A O 1
ATOM 4898 N N . LYS B 2 99 ? 11.972 -30.483 -8.826 1.00 22.89 201 LYS A N 1
ATOM 4899 C CA . LYS B 2 99 ? 11.727 -30.198 -10.266 1.00 22.86 201 LYS A CA 1
ATOM 4900 C C . LYS B 2 99 ? 13.014 -29.703 -10.941 1.00 22.92 201 LYS A C 1
ATOM 4901 O O . LYS B 2 99 ? 13.229 -30.055 -12.112 1.00 23.18 201 LYS A O 1
ATOM 4907 N N . VAL B 2 100 ? 13.859 -28.945 -10.238 1.00 22.57 202 VAL A N 1
ATOM 4908 C CA . VAL B 2 100 ? 15.201 -28.553 -10.764 1.00 22.88 202 VAL A CA 1
ATOM 4909 C C . VAL B 2 100 ? 16.003 -29.833 -11.031 1.00 23.95 202 VAL A C 1
ATOM 4910 O O . VAL B 2 100 ? 16.585 -29.958 -12.121 1.00 24.05 202 VAL A O 1
ATOM 4914 N N . LYS B 2 101 ? 16.021 -30.756 -10.068 1.00 24.69 203 LYS A N 1
ATOM 4915 C CA . LYS B 2 101 ? 16.745 -32.048 -10.189 1.00 26.07 203 LYS A CA 1
ATOM 4916 C C . LYS B 2 101 ? 16.149 -32.854 -11.348 1.00 26.48 203 LYS A C 1
ATOM 4917 O O . LYS B 2 101 ? 16.922 -33.515 -12.055 1.00 26.93 203 LYS A O 1
ATOM 4923 N N . LYS B 2 102 ? 14.829 -32.782 -11.550 1.00 26.29 204 LYS A N 1
ATOM 4924 C CA . LYS B 2 102 ? 14.143 -33.464 -12.682 1.00 27.14 204 LYS A CA 1
ATOM 4925 C C . LYS B 2 102 ? 14.683 -32.913 -14.007 1.00 26.97 204 LYS A C 1
ATOM 4926 O O . LYS B 2 102 ? 14.942 -33.720 -14.912 1.00 27.43 204 LYS A O 1
ATOM 4932 N N . VAL B 2 103 ? 14.850 -31.591 -14.115 1.00 26.09 205 VAL A N 1
ATOM 4933 C CA . VAL B 2 103 ? 15.417 -30.931 -15.330 1.00 26.43 205 VAL A CA 1
ATOM 4934 C C . VAL B 2 103 ? 16.855 -31.436 -15.531 1.00 27.44 205 VAL A C 1
ATOM 4935 O O . VAL B 2 103 ? 17.208 -31.801 -16.673 1.00 27.98 205 VAL A O 1
ATOM 4939 N N . MET B 2 104 ? 17.643 -31.512 -14.455 1.00 27.70 206 MET A N 1
ATOM 4940 C CA . MET B 2 104 ? 19.054 -31.982 -14.517 1.00 28.84 206 MET A CA 1
ATOM 4941 C C . MET B 2 104 ? 19.097 -33.500 -14.774 1.00 29.60 206 MET A C 1
ATOM 4942 O O . MET B 2 104 ? 20.116 -33.963 -15.307 1.00 30.27 206 MET A O 1
ATOM 4947 N N . SER B 2 105 ? 18.029 -34.239 -14.441 1.00 29.74 207 SER A N 1
ATOM 4948 C CA . SER B 2 105 ? 17.879 -35.701 -14.690 1.00 30.93 207 SER A CA 1
ATOM 4949 C C . SER B 2 105 ? 17.584 -35.987 -16.171 1.00 31.87 207 SER A C 1
ATOM 4950 O O . SER B 2 105 ? 17.693 -37.165 -16.564 1.00 32.52 207 SER A O 1
ATOM 4953 N N . ILE B 2 106 ? 17.201 -34.974 -16.959 1.00 31.86 208 ILE A N 1
ATOM 4954 C CA . ILE B 2 106 ? 16.983 -35.115 -18.432 1.00 33.12 208 ILE A CA 1
ATOM 4955 C C . ILE B 2 106 ? 18.250 -35.729 -19.023 1.00 34.80 208 ILE A C 1
ATOM 4956 O O . ILE B 2 106 ? 19.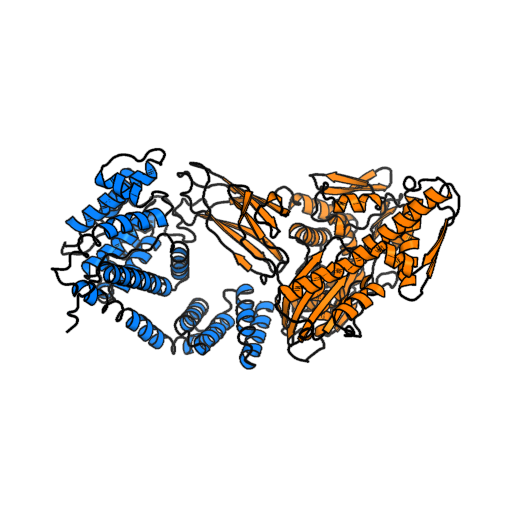332 -35.174 -18.849 1.00 34.54 208 ILE A O 1
ATOM 4961 N N . PRO B 2 107 ? 18.178 -36.903 -19.695 1.00 36.90 209 PRO A N 1
ATOM 4962 C CA . PRO B 2 107 ? 19.370 -37.524 -20.274 1.00 38.71 209 PRO A CA 1
ATOM 4963 C C . PRO B 2 107 ? 20.070 -36.566 -21.252 1.00 39.83 209 PRO A C 1
ATOM 4964 O O . PRO B 2 107 ? 19.393 -35.766 -21.865 1.00 39.30 209 PRO A O 1
ATOM 4968 N N . LYS B 2 108 ? 21.396 -36.655 -21.380 1.00 41.87 210 LYS A N 1
ATOM 4969 C CA . LYS B 2 108 ? 22.157 -35.779 -22.313 1.00 43.39 210 LYS A CA 1
ATOM 4970 C C . LYS B 2 108 ? 21.919 -36.244 -23.759 1.00 45.35 210 LYS A C 1
ATOM 4971 O O . LYS B 2 108 ? 22.327 -35.508 -24.672 1.00 46.60 210 LYS A O 1
ATOM 4977 N N . GLY B 2 109 ? 21.244 -37.386 -23.954 1.00 46.91 211 GLY A N 1
ATOM 4978 C CA . GLY B 2 109 ? 20.768 -37.876 -25.266 1.00 48.74 211 GLY A CA 1
ATOM 4979 C C . GLY B 2 109 ? 19.378 -37.364 -25.636 1.00 48.70 211 GLY A C 1
ATOM 4980 O O . GLY B 2 109 ? 18.840 -37.830 -26.666 1.00 50.02 211 GLY A O 1
ATOM 4981 N N . ASN B 2 110 ? 18.808 -36.446 -24.845 1.00 48.01 212 ASN A N 1
ATOM 4982 C CA . ASN B 2 110 ? 17.494 -35.794 -25.110 1.00 47.57 212 ASN A CA 1
ATOM 4983 C C . ASN B 2 110 ? 17.688 -34.693 -26.160 1.00 48.20 212 ASN A C 1
ATOM 4984 O O . ASN B 2 110 ? 18.438 -33.742 -25.877 1.00 48.02 212 ASN A O 1
ATOM 4989 N N . SER B 2 111 ? 17.013 -34.811 -27.310 1.00 49.33 213 SER A N 1
ATOM 4990 C CA . SER B 2 111 ? 17.148 -33.905 -28.483 1.00 50.06 213 SER A CA 1
ATOM 4991 C C . SER B 2 111 ? 16.364 -32.604 -28.264 1.00 49.09 213 SER A C 1
ATOM 4992 O O . SER B 2 111 ? 16.790 -31.566 -28.810 1.00 50.10 213 SER A O 1
ATOM 4994 N N . ALA B 2 112 ? 15.276 -32.655 -27.488 1.00 47.84 214 ALA A N 1
ATOM 4995 C CA . ALA B 2 112 ? 14.302 -31.551 -27.304 1.00 46.67 214 ALA A CA 1
ATOM 4996 C C . ALA B 2 112 ? 14.895 -30.415 -26.457 1.00 45.45 214 ALA A C 1
ATOM 4997 O O . ALA B 2 112 ? 14.539 -29.251 -26.721 1.00 44.56 214 ALA A O 1
ATOM 4999 N N . LEU B 2 113 ? 15.748 -30.727 -25.473 1.00 44.83 215 LEU A N 1
ATOM 5000 C CA . LEU B 2 113 ? 16.257 -29.737 -24.482 1.00 43.60 215 LEU A CA 1
ATOM 5001 C C . LEU B 2 113 ? 17.049 -28.637 -25.199 1.00 43.69 215 LEU A C 1
ATOM 5002 O O . LEU B 2 113 ? 16.809 -27.456 -24.891 1.00 42.36 215 LEU A O 1
ATOM 5007 N N . ARG B 2 114 ? 17.952 -29.015 -26.112 1.00 44.97 216 ARG A N 1
ATOM 5008 C CA . ARG B 2 114 ? 18.830 -28.081 -26.870 1.00 45.79 216 ARG A CA 1
ATOM 5009 C C . ARG B 2 114 ? 17.973 -26.991 -27.523 1.00 45.74 216 ARG A C 1
ATOM 5010 O O . ARG B 2 114 ? 18.230 -25.801 -27.255 1.00 45.19 216 ARG A O 1
ATOM 5012 N N . ARG B 2 115 ? 16.986 -27.390 -28.330 1.00 46.73 217 ARG A N 1
ATOM 5013 C CA . ARG B 2 115 ? 16.121 -26.461 -29.110 1.00 47.13 217 ARG A CA 1
ATOM 5014 C C . ARG B 2 115 ? 15.205 -25.680 -28.154 1.00 45.55 217 ARG A C 1
ATOM 5015 O O . ARG B 2 115 ? 15.040 -24.466 -28.379 1.00 44.86 217 ARG A O 1
ATOM 5023 N N . VAL B 2 116 ? 14.658 -26.328 -27.118 1.00 44.73 218 VAL A N 1
ATOM 5024 C CA . VAL B 2 116 ? 13.763 -25.679 -26.110 1.00 43.81 218 VAL A CA 1
ATOM 5025 C C . VAL B 2 116 ? 14.528 -24.551 -25.399 1.00 43.08 218 VAL A C 1
ATOM 5026 O O . VAL B 2 116 ? 13.951 -23.461 -25.230 1.00 42.41 218 VAL A O 1
ATOM 5030 N N A MET B 2 117 ? 15.780 -24.810 -25.003 0.50 43.34 219 MET A N 1
ATOM 5031 N N B MET B 2 117 ? 15.779 -24.805 -24.999 0.50 43.55 219 MET A N 1
ATOM 5032 C CA A MET B 2 117 ? 16.666 -23.838 -24.302 0.50 42.84 219 MET A CA 1
ATOM 5033 C CA B MET B 2 117 ? 16.648 -23.820 -24.296 0.50 43.16 219 MET A CA 1
ATOM 5034 C C A MET B 2 117 ? 16.916 -22.620 -25.204 0.50 43.47 219 MET A C 1
ATOM 5035 C C B MET B 2 117 ? 16.904 -22.611 -25.207 0.50 43.66 219 MET A C 1
ATOM 5036 O O A MET B 2 117 ? 16.891 -21.489 -24.678 0.50 42.78 219 MET A O 1
ATOM 5037 O O B MET B 2 117 ? 16.872 -21.475 -24.691 0.50 42.96 219 MET A O 1
ATOM 5046 N N . GLU B 2 118 ? 17.141 -22.845 -26.504 1.00 44.87 220 GLU A N 1
ATOM 5047 C CA . GLU B 2 118 ? 17.341 -21.764 -27.513 1.00 45.88 220 GLU A CA 1
ATOM 5048 C C . GLU B 2 118 ? 16.058 -20.930 -27.637 1.00 45.55 220 GLU A C 1
ATOM 5049 O O . GLU B 2 118 ? 16.156 -19.692 -27.561 1.00 45.32 220 GLU A O 1
ATOM 5055 N N . GLU B 2 119 ? 14.907 -21.584 -27.834 1.00 45.71 221 GLU A N 1
ATOM 5056 C CA . GLU B 2 119 ? 13.576 -20.925 -27.928 1.00 45.58 221 GLU A CA 1
ATOM 5057 C C . GLU B 2 119 ? 13.330 -20.107 -26.656 1.00 44.11 221 GLU A C 1
ATOM 5058 O O . GLU B 2 119 ? 12.953 -18.927 -26.780 1.00 43.89 221 GLU A O 1
ATOM 5064 N N . THR B 2 120 ? 13.553 -20.719 -25.486 1.00 42.83 222 THR A N 1
ATOM 5065 C CA . THR B 2 120 ? 13.314 -20.124 -24.142 1.00 41.07 222 THR A CA 1
ATOM 5066 C C . THR B 2 120 ? 14.117 -18.824 -24.003 1.00 39.83 222 THR A C 1
ATOM 5067 O O . THR B 2 120 ? 13.576 -17.865 -23.420 1.00 39.27 222 THR A O 1
ATOM 5071 N N . TYR B 2 121 ? 15.350 -18.788 -24.521 1.00 39.17 223 TYR A N 1
ATOM 5072 C CA . TYR B 2 121 ? 16.231 -17.589 -24.508 1.00 38.32 223 TYR A CA 1
ATOM 5073 C C . TYR B 2 121 ? 15.483 -16.388 -25.103 1.00 37.81 223 TYR A C 1
ATOM 5074 O O . TYR B 2 121 ? 15.448 -15.320 -24.462 1.00 37.18 223 TYR A O 1
ATOM 5083 N N . TYR B 2 122 ? 14.918 -16.553 -26.303 1.00 37.82 224 TYR A N 1
ATOM 5084 C CA . TYR B 2 122 ? 14.203 -15.482 -27.047 1.00 37.71 224 TYR A CA 1
ATOM 5085 C C . TYR B 2 122 ? 12.874 -15.170 -26.349 1.00 36.40 224 TYR A C 1
ATOM 5086 O O . TYR B 2 122 ? 12.461 -13.992 -26.372 1.00 35.59 224 TYR A O 1
ATOM 5095 N N . HIS B 2 123 ? 12.235 -16.178 -25.741 1.00 35.86 225 HIS A N 1
ATOM 5096 C CA . HIS B 2 123 ? 11.031 -16.008 -24.883 1.00 35.11 225 HIS A CA 1
ATOM 5097 C C . HIS B 2 123 ? 11.377 -15.072 -23.717 1.00 33.56 225 HIS A C 1
ATOM 5098 O O . HIS B 2 123 ? 10.572 -14.175 -23.432 1.00 32.82 225 HIS A O 1
ATOM 5105 N N . HIS B 2 124 ? 12.540 -15.265 -23.087 1.00 32.76 226 HIS A N 1
ATOM 5106 C CA . HIS B 2 124 ? 13.018 -14.461 -21.928 1.00 31.80 226 HIS A CA 1
ATOM 5107 C C . HIS B 2 124 ? 13.135 -12.984 -22.324 1.00 30.55 226 HIS A C 1
ATOM 5108 O O . HIS B 2 124 ? 12.682 -12.135 -21.540 1.00 29.71 226 HIS A O 1
ATOM 5115 N N . ILE B 2 125 ? 13.705 -12.687 -23.496 1.00 30.04 227 ILE A N 1
ATOM 5116 C CA . ILE B 2 125 ? 13.867 -11.285 -23.986 1.00 29.53 227 ILE A CA 1
ATOM 5117 C C . ILE B 2 125 ? 12.474 -10.697 -24.240 1.00 28.85 227 ILE A C 1
ATOM 5118 O O . ILE B 2 125 ? 12.230 -9.561 -23.801 1.00 27.87 227 ILE A O 1
ATOM 5123 N N . TYR B 2 126 ? 11.593 -11.453 -24.901 1.00 28.75 228 TYR A N 1
ATOM 5124 C CA . TYR B 2 126 ? 10.195 -11.044 -25.195 1.00 28.65 228 TYR A CA 1
ATOM 5125 C C . TYR B 2 126 ? 9.511 -10.607 -23.895 1.00 27.45 228 TYR A C 1
ATOM 5126 O O . TYR B 2 126 ? 9.048 -9.458 -23.825 1.00 27.08 228 TYR A O 1
ATOM 5135 N N . HIS B 2 127 ? 9.472 -11.487 -22.891 1.00 26.55 229 HIS A N 1
ATOM 5136 C CA . HIS B 2 127 ? 8.724 -11.266 -21.623 1.00 25.70 229 HIS A CA 1
ATOM 5137 C C . HIS B 2 127 ? 9.318 -10.088 -20.837 1.00 24.95 229 HIS A C 1
ATOM 5138 O O . HIS B 2 127 ? 8.526 -9.308 -20.281 1.00 24.15 229 HIS A O 1
ATOM 5145 N N . THR B 2 128 ? 10.646 -9.939 -20.791 1.00 24.90 230 THR A N 1
ATOM 5146 C CA . THR B 2 128 ? 11.308 -8.915 -19.934 1.00 24.29 230 THR A CA 1
ATOM 5147 C C . THR B 2 128 ? 11.094 -7.517 -20.527 1.00 24.67 230 THR A C 1
ATOM 5148 O O . THR B 2 128 ? 11.004 -6.570 -19.731 1.00 24.31 230 THR A O 1
ATOM 5152 N N . VAL B 2 129 ? 11.001 -7.386 -21.855 1.00 25.57 231 VAL A N 1
ATOM 5153 C CA . VAL B 2 129 ? 10.717 -6.076 -22.520 1.00 26.24 231 VAL A CA 1
ATOM 5154 C C . VAL B 2 129 ? 9.199 -5.857 -22.592 1.00 26.55 231 VAL A C 1
ATOM 5155 O O . VAL B 2 129 ? 8.772 -4.708 -22.363 1.00 26.54 231 VAL A O 1
ATOM 5159 N N . ALA B 2 130 ? 8.414 -6.901 -22.884 1.00 27.05 232 ALA A N 1
ATOM 5160 C CA . ALA B 2 130 ? 6.941 -6.822 -23.057 1.00 27.54 232 ALA A CA 1
ATOM 5161 C C . ALA B 2 130 ? 6.261 -6.438 -21.737 1.00 27.33 232 ALA A C 1
ATOM 5162 O O . ALA B 2 130 ? 5.316 -5.624 -21.780 1.00 27.22 232 ALA A O 1
ATOM 5164 N N . ILE B 2 131 ? 6.721 -6.977 -20.602 1.00 27.21 233 ILE A N 1
ATOM 5165 C CA . ILE B 2 131 ? 6.130 -6.674 -19.263 1.00 27.15 233 ILE A CA 1
ATOM 5166 C C . ILE B 2 131 ? 6.230 -5.164 -19.006 1.00 27.81 233 ILE A C 1
ATOM 5167 O O . ILE B 2 131 ? 5.399 -4.649 -18.243 1.00 28.37 233 ILE A O 1
ATOM 5172 N N . GLU B 2 132 ? 7.186 -4.481 -19.646 1.00 28.91 234 GLU A N 1
ATOM 5173 C CA . GLU B 2 132 ? 7.412 -3.016 -19.511 1.00 29.65 234 GLU A CA 1
ATOM 5174 C C . GLU B 2 132 ? 6.673 -2.235 -20.606 1.00 30.18 234 GLU A C 1
ATOM 5175 O O . GLU B 2 132 ? 6.793 -0.994 -20.602 1.00 31.23 234 GLU A O 1
ATOM 5181 N N . GLY B 2 133 ? 5.957 -2.916 -21.509 1.00 30.19 235 GLY A N 1
ATOM 5182 C CA . GLY B 2 133 ? 5.077 -2.284 -22.515 1.00 30.46 235 GLY A CA 1
ATOM 5183 C C . GLY B 2 133 ? 5.631 -2.344 -23.933 1.00 31.16 235 GLY A C 1
ATOM 5184 O O . GLY B 2 133 ? 4.918 -1.900 -24.853 1.00 32.06 235 GLY A O 1
ATOM 5185 N N . ASN B 2 134 ? 6.852 -2.854 -24.126 1.00 30.54 236 ASN A N 1
ATOM 5186 C CA . ASN B 2 134 ? 7.440 -3.085 -25.476 1.00 31.23 236 ASN A CA 1
ATOM 5187 C C . ASN B 2 134 ? 6.452 -3.930 -26.297 1.00 31.66 236 ASN A C 1
ATOM 5188 O O . ASN B 2 134 ? 6.002 -4.967 -25.785 1.00 30.79 236 ASN A O 1
ATOM 5193 N N . THR B 2 135 ? 6.124 -3.499 -27.520 1.00 32.89 237 THR A N 1
ATOM 5194 C CA . THR B 2 135 ? 5.026 -4.074 -28.348 1.00 33.67 237 THR A CA 1
ATOM 5195 C C . THR B 2 135 ? 5.565 -5.087 -29.370 1.00 34.48 237 THR A C 1
ATOM 5196 O O . THR B 2 135 ? 4.733 -5.667 -30.100 1.00 35.07 237 THR A O 1
ATOM 5200 N N . LEU B 2 136 ? 6.883 -5.304 -29.426 1.00 34.39 238 LEU A N 1
ATOM 5201 C CA . LEU B 2 136 ? 7.519 -6.264 -30.371 1.00 35.21 238 LEU A CA 1
ATOM 5202 C C . LEU B 2 136 ? 7.049 -7.688 -30.051 1.00 35.05 238 LEU A C 1
ATOM 5203 O O . LEU B 2 136 ? 6.988 -8.040 -28.850 1.00 33.82 238 LEU A O 1
ATOM 5208 N N . THR B 2 137 ? 6.728 -8.466 -31.091 1.00 36.17 239 THR A N 1
ATOM 5209 C CA . THR B 2 137 ? 6.331 -9.897 -31.001 1.00 36.33 239 THR A CA 1
ATOM 5210 C C . THR B 2 137 ? 7.591 -10.756 -30.853 1.00 36.34 239 THR A C 1
ATOM 5211 O O . THR B 2 137 ? 8.689 -10.253 -31.167 1.00 36.35 239 THR A O 1
ATOM 5215 N N . LEU B 2 138 ? 7.426 -12.004 -30.406 1.00 36.46 240 LEU A N 1
ATOM 5216 C CA . LEU B 2 138 ? 8.523 -13.000 -30.269 1.00 36.70 240 LEU A CA 1
ATOM 5217 C C . LEU B 2 138 ? 9.239 -13.156 -31.617 1.00 37.99 240 LEU A C 1
ATOM 5218 O O . LEU B 2 138 ? 10.484 -13.127 -31.624 1.00 37.94 240 LEU A O 1
ATOM 5223 N N . SER B 2 139 ? 8.482 -13.300 -32.711 1.00 39.38 241 SER A N 1
ATOM 5224 C CA . SER B 2 139 ? 9.011 -13.501 -34.088 1.00 40.90 241 SER A CA 1
ATOM 5225 C C . SER B 2 139 ? 9.831 -12.279 -34.522 1.00 41.11 241 SER A C 1
ATOM 5226 O O . SER B 2 139 ? 10.909 -12.475 -35.120 1.00 41.68 241 SER A O 1
ATOM 5229 N N . GLU B 2 140 ? 9.333 -11.071 -34.234 1.00 40.77 242 GLU A N 1
ATOM 5230 C CA . GLU B 2 140 ? 10.009 -9.780 -34.542 1.00 41.03 242 GLU A CA 1
ATOM 5231 C C . GLU B 2 140 ? 11.342 -9.702 -33.785 1.00 40.25 242 GLU A C 1
ATOM 5232 O O . GLU B 2 140 ? 12.335 -9.258 -34.390 1.00 40.59 242 GLU A O 1
ATOM 5238 N N . ILE B 2 141 ? 11.360 -10.117 -32.514 1.00 38.99 243 ILE A N 1
ATOM 5239 C CA . ILE B 2 141 ? 12.577 -10.114 -31.645 1.00 38.49 243 ILE A CA 1
ATOM 5240 C C . ILE B 2 141 ? 13.613 -11.087 -32.222 1.00 39.67 243 ILE A C 1
ATOM 5241 O O . ILE B 2 141 ? 14.796 -10.700 -32.303 1.00 39.44 243 ILE A O 1
ATOM 5246 N N . ARG B 2 142 ? 13.189 -12.297 -32.602 1.00 40.90 244 ARG A N 1
ATOM 5247 C CA . ARG B 2 142 ? 14.063 -13.319 -33.243 1.00 42.58 244 ARG A CA 1
ATOM 5248 C C . ARG B 2 142 ? 14.693 -12.728 -34.511 1.00 43.95 244 ARG A C 1
ATOM 5249 O O . ARG B 2 142 ? 15.905 -12.929 -34.711 1.00 44.27 244 ARG A O 1
ATOM 5257 N N . HIS B 2 143 ? 13.900 -12.020 -35.324 1.00 45.04 245 HIS A N 1
ATOM 5258 C CA . HIS B 2 143 ? 14.331 -11.399 -36.606 1.00 46.78 245 HIS A CA 1
ATOM 5259 C C . HIS B 2 143 ? 15.402 -10.335 -36.334 1.00 46.75 245 HIS A C 1
ATOM 5260 O O . HIS B 2 143 ? 16.408 -10.321 -37.064 1.00 47.36 245 HIS A O 1
ATOM 5267 N N . ILE B 2 144 ? 15.194 -9.490 -35.317 1.00 45.96 246 ILE A N 1
ATOM 5268 C CA . ILE B 2 144 ? 16.103 -8.357 -34.960 1.00 46.19 246 ILE A CA 1
ATOM 5269 C C . ILE B 2 144 ? 17.478 -8.911 -34.561 1.00 46.43 246 ILE A C 1
ATOM 5270 O O . ILE B 2 144 ? 18.489 -8.320 -34.984 1.00 46.92 246 ILE A O 1
ATOM 5275 N N . LEU B 2 145 ? 17.515 -9.996 -33.780 1.00 46.29 247 LEU A N 1
ATOM 5276 C CA . LEU B 2 145 ? 18.755 -10.520 -33.140 1.00 46.59 247 LEU A CA 1
ATOM 5277 C C . LEU B 2 145 ? 19.492 -11.490 -34.075 1.00 48.83 247 LEU A C 1
ATOM 5278 O O . LEU B 2 145 ? 20.740 -11.459 -34.070 1.00 49.18 247 LEU A O 1
ATOM 5283 N N . GLU B 2 146 ? 18.766 -12.318 -34.835 1.00 50.81 248 GLU A N 1
ATOM 5284 C CA . GLU B 2 146 ? 19.355 -13.338 -35.749 1.00 53.02 248 GLU A CA 1
ATOM 5285 C C . GLU B 2 146 ? 19.888 -12.658 -37.017 1.00 55.21 248 GLU A C 1
ATOM 5286 O O . GLU B 2 146 ? 21.027 -12.982 -37.415 1.00 56.65 248 GLU A O 1
ATOM 5292 N N . THR B 2 147 ? 19.101 -11.761 -37.623 1.00 56.26 249 THR A N 1
ATOM 5293 C CA . THR B 2 147 ? 19.396 -11.119 -38.935 1.00 58.32 249 THR A CA 1
ATOM 5294 C C . THR B 2 147 ? 20.122 -9.783 -38.724 1.00 58.56 249 THR A C 1
ATOM 5295 O O . THR B 2 147 ? 21.041 -9.492 -39.513 1.00 59.75 249 THR A O 1
ATOM 5299 N N . ARG B 2 148 ? 19.713 -9.005 -37.715 1.00 57.86 250 ARG A N 1
ATOM 5300 C CA . ARG B 2 148 ? 20.205 -7.626 -37.437 1.00 58.10 250 ARG A CA 1
ATOM 5301 C C . ARG B 2 148 ? 19.476 -6.625 -38.347 1.00 59.29 250 ARG A C 1
ATOM 5302 O O . ARG B 2 148 ? 19.935 -5.467 -38.427 1.00 60.02 250 ARG A O 1
ATOM 5304 N N . TYR B 2 149 ? 18.378 -7.048 -38.988 1.00 59.77 251 TYR A N 1
ATOM 5305 C CA . TYR B 2 149 ? 17.527 -6.215 -39.880 1.00 60.64 251 TYR A CA 1
ATOM 5306 C C . TYR B 2 149 ? 16.447 -5.520 -39.042 1.00 59.67 251 TYR A C 1
ATOM 5307 O O . TYR B 2 149 ? 15.792 -6.198 -38.224 1.00 59.06 251 TYR A O 1
ATOM 5309 N N . ALA B 2 150 ? 16.272 -4.208 -39.242 1.00 59.75 252 ALA A N 1
ATOM 5310 C CA . ALA B 2 150 ? 15.282 -3.360 -38.536 1.00 58.72 252 ALA A CA 1
ATOM 5311 C C . ALA B 2 150 ? 13.871 -3.699 -39.031 1.00 58.80 252 ALA A C 1
ATOM 5312 O O . ALA B 2 150 ? 13.660 -3.679 -40.260 1.00 60.58 252 ALA A O 1
ATOM 5314 N N . VAL B 2 151 ? 12.941 -3.992 -38.114 1.00 57.07 253 VAL A N 1
ATOM 5315 C CA . VAL B 2 151 ? 11.522 -4.320 -38.453 1.00 56.91 253 VAL A CA 1
ATOM 5316 C C . VAL B 2 151 ? 10.828 -3.018 -38.851 1.00 57.20 253 VAL A C 1
ATOM 5317 O O . VAL B 2 151 ? 10.938 -2.013 -38.152 1.00 56.12 253 VAL A O 1
ATOM 5321 N N . PRO B 2 152 ? 10.110 -2.986 -39.998 1.00 58.18 254 PRO A N 1
ATOM 5322 C CA . PRO B 2 152 ? 9.527 -1.743 -40.501 1.00 58.53 254 PRO A CA 1
ATOM 5323 C C . PRO B 2 152 ? 8.308 -1.295 -39.678 1.00 57.01 254 PRO A C 1
ATOM 5324 O O . PRO B 2 152 ? 7.564 -2.148 -39.219 1.00 56.10 254 PRO A O 1
ATOM 5328 N N . GLY B 2 153 ? 8.147 0.022 -39.511 1.00 56.34 255 GLY A N 1
ATOM 5329 C CA . GLY B 2 153 ? 7.000 0.650 -38.825 1.00 55.06 255 GLY A CA 1
ATOM 5330 C C . GLY B 2 153 ? 6.999 0.371 -37.332 1.00 52.78 255 GLY A C 1
ATOM 5331 O O . GLY B 2 153 ? 5.897 0.291 -36.747 1.00 52.36 255 GLY A O 1
ATOM 5332 N N . LYS B 2 154 ? 8.184 0.221 -36.733 1.00 51.07 256 LYS A N 1
ATOM 5333 C CA . LYS B 2 154 ? 8.361 0.035 -35.268 1.00 48.72 256 LYS A CA 1
ATOM 5334 C C . LYS B 2 154 ? 9.474 0.963 -34.776 1.00 47.49 256 LYS A C 1
ATOM 5335 O O . LYS B 2 154 ? 10.493 1.098 -35.483 1.00 48.34 256 LYS A O 1
ATOM 5341 N N . SER B 2 155 ? 9.276 1.558 -33.597 1.00 45.26 257 SER A N 1
ATOM 5342 C CA . SER B 2 155 ? 10.186 2.551 -32.970 1.00 44.17 257 SER A CA 1
ATOM 5343 C C . SER B 2 155 ? 11.603 1.974 -32.861 1.00 43.37 257 SER A C 1
ATOM 5344 O O . SER B 2 155 ? 11.734 0.758 -32.596 1.00 42.34 257 SER A O 1
ATOM 5347 N N . ASP B 2 156 ? 12.615 2.823 -33.061 1.00 43.41 258 ASP A N 1
ATOM 5348 C CA . ASP B 2 156 ? 14.046 2.504 -32.813 1.00 42.84 258 ASP A CA 1
ATOM 5349 C C . ASP B 2 156 ? 14.217 2.110 -31.342 1.00 40.98 258 ASP A C 1
ATOM 5350 O O . ASP B 2 156 ? 14.961 1.149 -31.076 1.00 40.28 258 ASP A O 1
ATOM 5355 N N . GLU B 2 157 ? 13.536 2.822 -30.435 1.00 40.10 259 GLU A N 1
ATOM 5356 C CA . GLU B 2 157 ? 13.620 2.626 -28.960 1.00 38.51 259 GLU A CA 1
ATOM 5357 C C . GLU B 2 157 ? 13.303 1.167 -28.613 1.00 36.66 259 GLU A C 1
ATOM 5358 O O . GLU B 2 157 ? 14.130 0.536 -27.932 1.00 35.87 259 GLU A O 1
ATOM 5364 N N . GLU B 2 158 ? 12.149 0.659 -29.058 1.00 35.69 260 GLU A N 1
ATOM 5365 C CA . GLU B 2 158 ? 11.668 -0.714 -28.737 1.00 34.37 260 GLU A CA 1
ATOM 5366 C C . GLU B 2 158 ? 12.677 -1.749 -29.251 1.00 33.94 260 GLU A C 1
ATOM 5367 O O . GLU B 2 158 ? 12.952 -2.714 -28.520 1.00 32.90 260 GLU A O 1
ATOM 5373 N N . GLN B 2 159 ? 13.210 -1.550 -30.459 1.00 34.63 261 GLN A N 1
ATOM 5374 C CA . GLN B 2 159 ? 14.228 -2.444 -31.075 1.00 34.74 261 GLN A CA 1
ATOM 5375 C C . GLN B 2 159 ? 15.536 -2.343 -30.278 1.00 33.76 261 GLN A C 1
ATOM 5376 O O . GLN B 2 159 ? 16.146 -3.396 -30.010 1.00 33.27 261 GLN A O 1
ATOM 5382 N N . ASN B 2 160 ? 15.931 -1.126 -29.892 1.00 33.29 262 ASN A N 1
ATOM 5383 C CA . ASN B 2 160 ? 17.185 -0.850 -29.138 1.00 32.76 262 ASN A CA 1
ATOM 5384 C C . ASN B 2 160 ? 17.090 -1.448 -27.727 1.00 31.32 262 ASN A C 1
ATOM 5385 O O . ASN B 2 160 ? 18.142 -1.846 -27.192 1.00 30.82 262 ASN A O 1
ATOM 5390 N N . GLU B 2 161 ? 15.889 -1.515 -27.143 1.00 30.52 263 GLU A N 1
ATOM 5391 C CA . GLU B 2 161 ? 15.659 -2.210 -25.847 1.00 29.42 263 GLU A CA 1
ATOM 5392 C C . GLU B 2 161 ? 16.007 -3.695 -26.011 1.00 28.93 263 GLU A C 1
ATOM 5393 O O . GLU B 2 161 ? 16.687 -4.241 -25.126 1.00 28.09 263 GLU A O 1
ATOM 5399 N N . VAL B 2 162 ? 15.557 -4.318 -27.105 1.00 29.26 264 VAL A N 1
ATOM 5400 C CA . VAL B 2 162 ? 15.733 -5.778 -27.377 1.00 29.25 264 VAL A CA 1
ATOM 5401 C C . VAL B 2 162 ? 17.216 -6.066 -27.648 1.00 29.53 264 VAL A C 1
ATOM 5402 O O . VAL B 2 162 ? 17.726 -7.067 -27.111 1.00 28.88 264 VAL A O 1
ATOM 5406 N N . ILE B 2 163 ? 17.873 -5.229 -28.455 1.00 30.30 265 ILE A N 1
ATOM 5407 C CA . ILE B 2 163 ? 19.321 -5.364 -28.800 1.00 30.83 265 ILE A CA 1
ATOM 5408 C C . ILE B 2 163 ? 20.137 -5.251 -27.506 1.00 30.08 265 ILE A C 1
ATOM 5409 O O . ILE B 2 163 ? 21.081 -6.049 -27.335 1.00 29.71 265 ILE A O 1
ATOM 5414 N N . GLY B 2 164 ? 19.765 -4.310 -26.629 1.00 29.64 266 GLY A N 1
ATOM 5415 C CA . GLY B 2 164 ? 20.403 -4.086 -25.318 1.00 29.10 266 GLY A CA 1
ATOM 5416 C C . GLY B 2 164 ? 20.292 -5.306 -24.419 1.00 28.51 266 GLY A C 1
ATOM 5417 O O . GLY B 2 164 ? 21.303 -5.681 -23.799 1.00 28.30 266 GLY A O 1
ATOM 5418 N N . MET B 2 165 ? 19.103 -5.910 -24.350 1.00 28.25 267 MET A N 1
ATOM 5419 C CA . MET B 2 165 ? 18.841 -7.124 -23.536 1.00 27.94 267 MET A CA 1
ATOM 5420 C C . MET B 2 165 ? 19.723 -8.273 -24.034 1.00 28.43 267 MET A C 1
ATOM 5421 O O . MET B 2 165 ? 20.341 -8.944 -23.187 1.00 28.07 267 MET A O 1
ATOM 5426 N N . HIS B 2 166 ? 19.788 -8.475 -25.353 1.00 29.34 268 HIS A N 1
ATOM 5427 C CA . HIS B 2 166 ? 20.608 -9.538 -25.994 1.00 30.11 268 HIS A CA 1
ATOM 5428 C C . HIS B 2 166 ? 22.076 -9.354 -25.590 1.00 30.20 268 HIS A C 1
ATOM 5429 O O . HIS B 2 166 ? 22.697 -10.345 -25.161 1.00 30.09 268 HIS A O 1
ATOM 5436 N N . ALA B 2 167 ? 22.591 -8.125 -25.697 1.00 30.32 269 ALA A N 1
ATOM 5437 C CA . ALA B 2 167 ? 23.981 -7.756 -25.336 1.00 30.65 269 ALA A CA 1
ATOM 5438 C C . ALA B 2 167 ? 24.223 -8.036 -23.846 1.00 29.82 269 ALA A C 1
ATOM 5439 O O . ALA B 2 167 ? 25.280 -8.605 -23.518 1.00 29.74 269 ALA A O 1
ATOM 5441 N N . ALA B 2 168 ? 23.277 -7.658 -22.980 1.00 29.16 270 ALA A N 1
ATOM 5442 C CA . ALA B 2 168 ? 23.383 -7.810 -21.510 1.00 28.68 270 ALA A CA 1
ATOM 5443 C C . ALA B 2 168 ? 23.459 -9.298 -21.148 1.00 28.95 270 ALA A C 1
ATOM 5444 O O . ALA B 2 168 ? 24.343 -9.674 -20.354 1.00 28.84 270 ALA A O 1
ATOM 5446 N N . MET B 2 169 ? 22.567 -10.112 -21.719 1.00 29.40 271 MET A N 1
ATOM 5447 C CA . MET B 2 169 ? 22.475 -11.572 -21.449 1.00 29.77 271 MET A CA 1
ATOM 5448 C C . MET B 2 169 ? 23.739 -12.284 -21.943 1.00 30.70 271 MET A C 1
ATOM 5449 O O . MET B 2 169 ? 24.229 -13.175 -21.222 1.00 30.40 271 MET A O 1
ATOM 5454 N N . LYS B 2 170 ? 24.248 -11.907 -23.120 1.00 32.00 272 LYS A N 1
ATOM 5455 C CA . LYS B 2 170 ? 25.498 -12.476 -23.691 1.00 33.28 272 LYS A CA 1
ATOM 5456 C C . LYS B 2 170 ? 26.662 -12.170 -22.742 1.00 33.29 272 LYS A C 1
ATOM 5457 O O . LYS B 2 170 ? 27.471 -13.079 -22.499 1.00 33.63 272 LYS A O 1
ATOM 5463 N N . TYR B 2 171 ? 26.734 -10.947 -22.210 1.00 33.28 273 TYR A N 1
ATOM 5464 C CA . TYR B 2 171 ? 27.794 -10.518 -21.258 1.00 33.61 273 TYR A CA 1
ATOM 5465 C C . TYR B 2 171 ? 27.696 -11.341 -19.968 1.00 33.04 273 TYR A C 1
ATOM 5466 O O . TYR B 2 171 ? 28.735 -11.831 -19.501 1.00 33.07 273 TYR A O 1
ATOM 5475 N N . ILE B 2 172 ? 26.493 -11.482 -19.406 1.00 32.50 274 ILE A N 1
ATOM 5476 C CA . ILE B 2 172 ? 26.260 -12.219 -18.127 1.00 32.30 274 ILE A CA 1
ATOM 5477 C C . ILE B 2 172 ? 26.707 -13.677 -18.301 1.00 33.79 274 ILE A C 1
ATOM 5478 O O . ILE B 2 172 ? 27.498 -14.154 -17.467 1.00 33.84 274 ILE A O 1
ATOM 5483 N N . ASN B 2 173 ? 26.226 -14.345 -19.352 1.00 35.25 275 ASN A N 1
ATOM 5484 C CA . ASN B 2 173 ? 26.404 -15.808 -19.563 1.00 36.76 275 ASN A CA 1
ATOM 5485 C C . ASN B 2 173 ? 27.876 -16.129 -19.856 1.00 37.87 275 ASN A C 1
ATOM 5486 O O . ASN B 2 173 ? 28.319 -17.219 -19.448 1.00 38.95 275 ASN A O 1
ATOM 5491 N N . THR B 2 174 ? 28.607 -15.223 -20.515 1.00 38.68 276 THR A N 1
ATOM 5492 C CA . THR B 2 174 ? 30.007 -15.441 -20.977 1.00 39.62 276 THR A CA 1
ATOM 5493 C C . THR B 2 174 ? 31.026 -14.888 -19.967 1.00 39.21 276 THR A C 1
ATOM 5494 O O . THR B 2 174 ? 32.179 -15.356 -20.018 1.00 39.89 276 THR A O 1
ATOM 5498 N N . THR B 2 175 ? 30.649 -13.946 -19.090 1.00 37.84 277 THR A N 1
ATOM 5499 C CA . THR B 2 175 ? 31.603 -13.245 -18.181 1.00 37.48 277 THR A CA 1
ATOM 5500 C C . THR B 2 175 ? 31.263 -13.462 -16.698 1.00 36.43 277 THR A C 1
ATOM 5501 O O . THR B 2 175 ? 32.221 -13.552 -15.911 1.00 36.56 277 THR A O 1
ATOM 5505 N N . LEU B 2 176 ? 29.981 -13.519 -16.309 1.00 34.95 278 LEU A N 1
ATOM 5506 C CA . LEU B 2 176 ? 29.571 -13.446 -14.876 1.00 34.16 278 LEU A CA 1
ATOM 5507 C C . LEU B 2 176 ? 29.087 -14.799 -14.334 1.00 33.98 278 LEU A C 1
ATOM 5508 O O . LEU B 2 176 ? 29.409 -15.087 -13.167 1.00 33.78 278 LEU A O 1
ATOM 5513 N N . VAL B 2 177 ? 28.326 -15.583 -15.106 1.00 34.44 279 VAL A N 1
ATOM 5514 C CA . VAL B 2 177 ? 27.657 -16.825 -14.604 1.00 34.91 279 VAL A CA 1
ATOM 5515 C C . VAL B 2 177 ? 28.717 -17.788 -14.048 1.00 36.03 279 VAL A C 1
ATOM 5516 O O . VAL B 2 177 ? 28.502 -18.317 -12.941 1.00 35.55 279 VAL A O 1
ATOM 5520 N N . SER B 2 178 ? 29.818 -17.992 -14.779 1.00 37.73 280 SER A N 1
ATOM 5521 C CA . SER B 2 178 ? 30.869 -18.999 -14.469 1.00 39.28 280 SER A CA 1
ATOM 5522 C C . SER B 2 178 ? 32.011 -18.379 -13.653 1.00 40.16 280 SER A C 1
ATOM 5523 O O . SER B 2 178 ? 32.912 -19.139 -13.250 1.00 40.88 280 SER A O 1
ATOM 5526 N N . ARG B 2 179 ? 31.982 -17.063 -13.414 1.00 40.29 281 ARG A N 1
ATOM 5527 C CA . ARG B 2 179 ? 33.086 -16.324 -12.744 1.00 41.26 281 ARG A CA 1
ATOM 5528 C C . ARG B 2 179 ? 33.047 -16.592 -11.235 1.00 41.77 281 ARG A C 1
ATOM 5529 O O . ARG B 2 179 ? 31.947 -16.547 -10.649 1.00 41.35 281 ARG A O 1
ATOM 5537 N N . ILE B 2 180 ? 34.215 -16.860 -10.642 1.00 43.19 282 ILE A N 1
ATOM 5538 C CA . ILE B 2 180 ? 34.412 -17.015 -9.171 1.00 43.77 282 ILE A CA 1
ATOM 5539 C C . ILE B 2 180 ? 34.615 -15.619 -8.572 1.00 43.92 282 ILE A C 1
ATOM 5540 O O . ILE B 2 180 ? 35.411 -14.843 -9.144 1.00 45.41 282 ILE A O 1
ATOM 5542 N N . GLY B 2 181 ? 33.908 -15.306 -7.483 1.00 43.40 283 GLY A N 1
ATOM 5543 C CA . GLY B 2 181 ? 34.099 -14.067 -6.705 1.00 43.20 283 GLY A CA 1
ATOM 5544 C C . GLY B 2 181 ? 32.792 -13.346 -6.424 1.00 41.69 283 GLY A C 1
ATOM 5545 O O . GLY B 2 181 ? 31.743 -13.778 -6.944 1.00 41.76 283 GLY A O 1
ATOM 5546 N N . SER B 2 182 ? 32.865 -12.277 -5.626 1.00 40.99 284 SER A N 1
ATOM 5547 C CA . SER B 2 182 ? 31.717 -11.441 -5.189 1.00 39.40 284 SER A CA 1
ATOM 5548 C C . SER B 2 182 ? 31.108 -10.711 -6.394 1.00 37.99 284 SER A C 1
ATOM 5549 O O . SER B 2 182 ? 31.865 -10.371 -7.324 1.00 38.32 284 SER A O 1
ATOM 5551 N N . VAL B 2 183 ? 29.791 -10.486 -6.377 1.00 36.21 285 VAL A N 1
ATOM 5552 C CA . VAL B 2 183 ? 29.064 -9.654 -7.384 1.00 34.95 285 VAL A CA 1
ATOM 5553 C C . VAL B 2 183 ? 29.092 -8.202 -6.894 1.00 33.76 285 VAL A C 1
ATOM 5554 O O . VAL B 2 183 ? 28.470 -7.921 -5.849 1.00 34.06 285 VAL A O 1
ATOM 5558 N N . THR B 2 184 ? 29.775 -7.330 -7.640 1.00 32.00 286 THR A N 1
ATOM 5559 C CA . THR B 2 184 ? 30.117 -5.934 -7.261 1.00 30.93 286 THR A CA 1
ATOM 5560 C C . THR B 2 184 ? 29.110 -4.946 -7.864 1.00 29.39 286 THR A C 1
ATOM 5561 O O . THR B 2 184 ? 28.363 -5.335 -8.779 1.00 28.53 286 THR A O 1
ATOM 5565 N N . ILE B 2 185 ? 29.130 -3.697 -7.391 1.00 28.38 287 ILE A N 1
ATOM 5566 C CA . ILE B 2 185 ? 28.361 -2.574 -8.004 1.00 27.41 287 ILE A CA 1
ATOM 5567 C C . ILE B 2 185 ? 28.807 -2.433 -9.465 1.00 27.15 287 ILE A C 1
ATOM 5568 O O . ILE B 2 185 ? 27.940 -2.291 -10.338 1.00 26.57 287 ILE A O 1
ATOM 5573 N N A SER B 2 186 ? 30.120 -2.493 -9.717 0.70 27.59 288 SER A N 1
ATOM 5574 N N B SER B 2 186 ? 30.121 -2.494 -9.717 0.30 27.60 288 SER A N 1
ATOM 5575 C CA A SER B 2 186 ? 30.725 -2.383 -11.071 0.70 27.93 288 SER A CA 1
ATOM 5576 C CA B SER B 2 186 ? 30.734 -2.384 -11.068 0.30 27.91 288 SER A CA 1
ATOM 5577 C C A SER B 2 186 ? 30.102 -3.417 -12.019 0.70 27.31 288 SER A C 1
ATOM 5578 C C B SER B 2 186 ? 30.114 -3.418 -12.020 0.30 27.34 288 SER A C 1
ATOM 5579 O O A SER B 2 186 ? 29.861 -3.065 -13.188 0.70 27.29 288 SER A O 1
ATOM 5580 O O B SER B 2 186 ? 29.892 -3.068 -13.194 0.30 27.42 288 SER A O 1
ATOM 5585 N N . ASP B 2 187 ? 29.839 -4.634 -11.531 1.00 26.75 289 ASP A N 1
ATOM 5586 C CA . ASP B 2 187 ? 29.182 -5.714 -12.320 1.00 26.26 289 ASP A CA 1
ATOM 5587 C C . ASP B 2 187 ? 27.760 -5.289 -12.703 1.00 25.20 289 ASP A C 1
ATOM 5588 O O . ASP B 2 187 ? 27.388 -5.454 -13.876 1.00 25.11 289 ASP A O 1
ATOM 5593 N N . VAL B 2 188 ? 26.991 -4.779 -11.740 1.00 24.42 290 VAL A N 1
ATOM 5594 C CA . VAL B 2 188 ? 25.588 -4.316 -11.965 1.00 23.76 290 VAL A CA 1
ATOM 5595 C C . VAL B 2 188 ? 25.613 -3.177 -12.997 1.00 23.98 290 VAL A C 1
ATOM 5596 O O . VAL B 2 188 ? 24.774 -3.195 -13.910 1.00 23.73 290 VAL A O 1
ATOM 5600 N N . LEU B 2 189 ? 26.562 -2.244 -12.883 1.00 24.46 291 LEU A N 1
ATOM 5601 C CA . LEU B 2 189 ? 26.714 -1.106 -13.833 1.00 25.10 291 LEU A CA 1
ATOM 5602 C C . LEU B 2 189 ? 27.030 -1.641 -15.237 1.00 25.73 291 LEU A C 1
ATOM 5603 O O . LEU B 2 189 ? 26.445 -1.121 -16.205 1.00 26.04 291 LEU A O 1
ATOM 5608 N N . GLU B 2 190 ? 27.906 -2.646 -15.343 1.00 26.17 292 GLU A N 1
ATOM 5609 C CA . GLU B 2 190 ? 28.270 -3.304 -16.630 1.00 26.86 292 GLU A CA 1
ATOM 5610 C C . GLU B 2 190 ? 27.018 -3.927 -17.265 1.00 26.00 292 GLU A C 1
ATOM 5611 O O . GLU B 2 190 ? 26.849 -3.796 -18.490 1.00 26.25 292 GLU A O 1
ATOM 5617 N N . ILE B 2 191 ? 26.176 -4.585 -16.467 1.00 24.97 293 ILE A N 1
ATOM 5618 C CA . ILE B 2 191 ? 24.896 -5.178 -16.954 1.00 24.40 293 ILE A CA 1
ATOM 5619 C C . ILE B 2 191 ? 24.028 -4.031 -17.486 1.00 24.34 293 ILE A C 1
ATOM 5620 O O . ILE B 2 191 ? 23.605 -4.103 -18.653 1.00 24.37 293 ILE A O 1
ATOM 5625 N N . HIS B 2 192 ? 23.828 -2.985 -16.680 1.00 24.07 294 HIS A N 1
ATOM 5626 C CA . HIS B 2 192 ? 22.971 -1.822 -17.028 1.00 24.26 294 HIS A CA 1
ATOM 5627 C C . HIS B 2 192 ? 23.505 -1.123 -18.282 1.00 25.69 294 HIS A C 1
ATOM 5628 O O . HIS B 2 192 ? 22.678 -0.709 -19.117 1.00 26.06 294 HIS A O 1
ATOM 5635 N N . ARG B 2 193 ? 24.827 -0.986 -18.410 1.00 27.01 295 ARG A N 1
ATOM 5636 C CA . ARG B 2 193 ? 25.470 -0.296 -19.561 1.00 28.56 295 ARG A CA 1
ATOM 5637 C C . ARG B 2 193 ? 25.028 -0.957 -20.873 1.00 28.76 295 ARG A C 1
ATOM 5638 O O . ARG B 2 193 ? 24.867 -0.233 -21.874 1.00 29.20 295 ARG A O 1
ATOM 5646 N N . ARG B 2 194 ? 24.825 -2.277 -20.863 1.00 28.19 296 ARG A N 1
ATOM 5647 C CA . ARG B 2 194 ? 24.395 -3.059 -22.052 1.00 28.51 296 ARG A CA 1
ATOM 5648 C C . ARG B 2 194 ? 22.868 -2.986 -22.196 1.00 27.80 296 ARG A C 1
ATOM 5649 O O . ARG B 2 194 ? 22.402 -2.783 -23.329 1.00 28.40 296 ARG A O 1
ATOM 5657 N N . VAL B 2 195 ? 22.129 -3.126 -21.092 1.00 26.74 297 VAL A N 1
ATOM 5658 C CA . VAL B 2 195 ? 20.635 -3.057 -21.061 1.00 26.25 297 VAL A CA 1
ATOM 5659 C C . VAL B 2 195 ? 20.176 -1.753 -21.730 1.00 26.80 297 VAL A C 1
ATOM 5660 O O . VAL B 2 195 ? 19.321 -1.821 -22.633 1.00 26.90 297 VAL A O 1
ATOM 5664 N N . LEU B 2 196 ? 20.728 -0.612 -21.307 1.00 27.24 298 LEU A N 1
ATOM 5665 C CA . LEU B 2 196 ? 20.265 0.741 -21.722 1.00 27.97 298 LEU A CA 1
ATOM 5666 C C . LEU B 2 196 ? 21.174 1.329 -22.813 1.00 29.37 298 LEU A C 1
ATOM 5667 O O . LEU B 2 196 ? 20.836 2.415 -23.320 1.00 29.98 298 LEU A O 1
ATOM 5672 N N . GLY B 2 197 ? 22.254 0.629 -23.178 1.00 30.23 299 GLY A N 1
ATOM 5673 C CA . GLY B 2 197 ? 23.353 1.140 -24.024 1.00 31.57 299 GLY A CA 1
ATOM 5674 C C . GLY B 2 197 ? 22.900 1.661 -25.379 1.00 33.00 299 GLY A C 1
ATOM 5675 O O . GLY B 2 197 ? 23.501 2.649 -25.856 1.00 33.78 299 GLY A O 1
ATOM 5676 N N . TYR B 2 198 ? 21.907 1.019 -26.001 1.00 33.28 300 TYR A N 1
ATOM 5677 C CA . TYR B 2 198 ? 21.455 1.319 -27.387 1.00 34.64 300 TYR A CA 1
ATOM 5678 C C . TYR B 2 198 ? 20.274 2.299 -27.368 1.00 34.89 300 TYR A C 1
ATOM 5679 O O . TYR B 2 198 ? 20.056 2.960 -28.396 1.00 35.69 300 TYR A O 1
ATOM 5688 N N . VAL B 2 199 ? 19.539 2.392 -26.254 1.00 34.19 301 VAL A N 1
ATOM 5689 C CA . VAL B 2 199 ? 18.412 3.362 -26.085 1.00 34.50 301 VAL A CA 1
ATOM 5690 C C . VAL B 2 199 ? 18.977 4.705 -25.611 1.00 34.90 301 VAL A C 1
ATOM 5691 O O . VAL B 2 199 ? 18.630 5.738 -26.215 1.00 35.66 301 VAL A O 1
ATOM 5695 N N . ASP B 2 200 ? 19.806 4.682 -24.565 1.00 34.56 302 ASP A N 1
ATOM 5696 C CA . ASP B 2 200 ? 20.299 5.890 -23.851 1.00 34.75 302 ASP A CA 1
ATOM 5697 C C . ASP B 2 200 ? 21.759 5.665 -23.463 1.00 34.71 302 ASP A C 1
ATOM 5698 O O . ASP B 2 200 ? 22.054 5.374 -22.305 1.00 33.91 302 ASP A O 1
ATOM 5703 N N . PRO B 2 201 ? 22.714 5.799 -24.415 1.00 35.62 303 PRO A N 1
ATOM 5704 C CA . PRO B 2 201 ? 24.133 5.568 -24.132 1.00 35.74 303 PRO A CA 1
ATOM 5705 C C . PRO B 2 201 ? 24.742 6.548 -23.114 1.00 35.51 303 PRO A C 1
ATOM 5706 O O . PRO B 2 201 ? 25.795 6.253 -22.588 1.00 35.80 303 PRO A O 1
ATOM 5710 N N . VAL B 2 202 ? 24.080 7.681 -22.867 1.00 35.35 304 VAL A N 1
ATOM 5711 C CA . VAL B 2 202 ? 24.500 8.694 -21.854 1.00 35.08 304 VAL A CA 1
ATOM 5712 C C . VAL B 2 202 ? 24.231 8.136 -20.452 1.00 33.51 304 VAL A C 1
ATOM 5713 O O . VAL B 2 202 ? 25.143 8.205 -19.618 1.00 33.53 304 VAL A O 1
ATOM 5717 N N . GLU B 2 203 ? 23.028 7.607 -20.209 1.00 32.02 305 GLU A N 1
ATOM 5718 C CA . GLU B 2 203 ? 22.572 7.141 -18.868 1.00 30.59 305 GLU A CA 1
ATOM 5719 C C . GLU B 2 203 ? 23.005 5.689 -18.619 1.00 29.36 305 GLU A C 1
ATOM 5720 O O . GLU B 2 203 ? 23.048 5.281 -17.440 1.00 28.51 305 GLU A O 1
ATOM 5726 N N . ALA B 2 204 ? 23.300 4.931 -19.676 1.00 29.00 306 ALA A N 1
ATOM 5727 C CA . ALA B 2 204 ? 23.684 3.504 -19.587 1.00 28.23 306 ALA A CA 1
ATOM 5728 C C . ALA B 2 204 ? 24.929 3.379 -18.701 1.00 27.88 306 ALA A C 1
ATOM 5729 O O . ALA B 2 204 ? 25.936 4.054 -18.989 1.00 28.48 306 ALA A O 1
ATOM 5731 N N . GLY B 2 205 ? 24.830 2.581 -17.637 1.00 26.73 307 GLY A N 1
ATOM 5732 C CA . GLY B 2 205 ? 25.943 2.233 -16.734 1.00 26.53 307 GLY A CA 1
ATOM 5733 C C . GLY B 2 205 ? 26.282 3.311 -15.712 1.00 26.48 307 GLY A C 1
ATOM 5734 O O . GLY B 2 205 ? 27.414 3.320 -15.211 1.00 26.94 307 GLY A O 1
ATOM 5735 N N A ARG B 2 206 ? 25.334 4.190 -15.383 0.40 26.12 308 ARG A N 1
ATOM 5736 N N B ARG B 2 206 ? 25.307 4.189 -15.425 0.40 26.29 308 ARG A N 1
ATOM 5737 N N C ARG B 2 206 ? 25.344 4.197 -15.381 0.20 26.31 308 ARG A N 1
ATOM 5738 C CA A ARG B 2 206 ? 25.535 5.206 -14.318 0.40 26.17 308 ARG A CA 1
ATOM 5739 C CA B ARG B 2 206 ? 25.382 5.327 -14.465 0.40 26.45 308 ARG A CA 1
ATOM 5740 C CA C ARG B 2 206 ? 25.560 5.161 -14.272 0.20 26.42 308 ARG A CA 1
ATOM 5741 C C A ARG B 2 206 ? 24.221 5.418 -13.559 0.40 25.54 308 ARG A C 1
ATOM 5742 C C B ARG B 2 206 ? 24.174 5.302 -13.523 0.40 25.61 308 ARG A C 1
ATOM 5743 C C C ARG B 2 206 ? 24.234 5.442 -13.564 0.20 25.75 308 ARG A C 1
ATOM 5744 O O A ARG B 2 206 ? 23.139 5.256 -14.164 0.40 25.04 308 ARG A O 1
ATOM 5745 O O B ARG B 2 206 ? 23.083 4.918 -13.991 0.40 24.93 308 ARG A O 1
ATOM 5746 O O C ARG B 2 206 ? 23.167 5.353 -14.207 0.20 25.40 308 ARG A O 1
ATOM 5768 N N . PHE B 2 207 ? 24.338 5.741 -12.269 1.00 25.53 309 PHE A N 1
ATOM 5769 C CA . PHE B 2 207 ? 23.197 5.990 -11.358 1.00 25.07 309 PHE A CA 1
ATOM 5770 C C . PHE B 2 207 ? 22.520 7.288 -11.794 1.00 25.67 309 PHE A C 1
ATOM 5771 O O . PHE B 2 207 ? 23.211 8.180 -12.330 1.00 26.30 309 PHE A O 1
ATOM 5779 N N . ARG B 2 208 ? 21.208 7.375 -11.581 1.00 25.54 310 ARG A N 1
ATOM 5780 C CA . ARG B 2 208 ? 20.429 8.618 -11.800 1.00 26.34 310 ARG A CA 1
ATOM 5781 C C . ARG B 2 208 ? 20.980 9.705 -10.873 1.00 27.52 310 ARG A C 1
ATOM 5782 O O . ARG B 2 208 ? 21.512 9.360 -9.799 1.00 27.07 310 ARG A O 1
ATOM 5790 N N . THR B 2 209 ? 20.854 10.964 -11.290 1.00 29.30 311 THR A N 1
ATOM 5791 C CA . THR B 2 209 ? 21.202 12.170 -10.496 1.00 30.81 311 THR A CA 1
ATOM 5792 C C . THR B 2 209 ? 19.913 12.905 -10.108 1.00 31.32 311 THR A C 1
ATOM 5793 O O . THR B 2 209 ? 20.013 13.946 -9.439 1.00 31.95 311 THR A O 1
ATOM 5797 N N . THR B 2 210 ? 18.753 12.363 -10.493 1.00 31.35 312 THR A N 1
ATOM 5798 C CA . THR B 2 210 ? 17.414 12.975 -10.290 1.00 31.94 312 THR A CA 1
ATOM 5799 C C . THR B 2 210 ? 16.517 12.016 -9.503 1.00 31.48 312 THR A C 1
ATOM 5800 O O . THR B 2 210 ? 16.815 10.799 -9.471 1.00 30.74 312 THR A O 1
ATOM 5804 N N . GLN B 2 211 ? 15.459 12.546 -8.892 1.00 31.99 313 GLN A N 1
ATOM 5805 C CA . GLN B 2 211 ? 14.401 11.728 -8.251 1.00 31.93 313 GLN A CA 1
ATOM 5806 C C . GLN B 2 211 ? 13.575 11.075 -9.362 1.00 31.36 313 GLN A C 1
ATOM 5807 O O . GLN B 2 211 ? 13.224 11.770 -10.332 1.00 32.23 313 GLN A O 1
ATOM 5813 N N . VAL B 2 212 ? 13.300 9.778 -9.230 1.00 30.16 314 VAL A N 1
ATOM 5814 C CA . VAL B 2 212 ? 12.349 9.042 -10.110 1.00 29.45 314 VAL A CA 1
ATOM 5815 C C . VAL B 2 212 ? 11.237 8.469 -9.231 1.00 28.77 314 VAL A C 1
ATOM 5816 O O . VAL B 2 212 ? 11.412 8.414 -7.995 1.00 28.31 314 VAL A O 1
ATOM 5820 N N . LEU B 2 213 ? 10.126 8.098 -9.863 1.00 28.52 315 LEU A N 1
ATOM 5821 C CA . LEU B 2 213 ? 9.045 7.280 -9.264 1.00 28.03 315 LEU A CA 1
ATOM 5822 C C . LEU B 2 213 ? 9.027 5.941 -9.999 1.00 27.03 315 LEU A C 1
ATOM 5823 O O . LEU B 2 213 ? 9.371 5.920 -11.194 1.00 27.39 315 LEU A O 1
ATOM 5828 N N . VAL B 2 214 ? 8.678 4.871 -9.292 1.00 26.15 316 VAL A N 1
ATOM 5829 C CA . VAL B 2 214 ? 8.525 3.503 -9.862 1.00 25.45 316 VAL A CA 1
ATOM 5830 C C . VAL B 2 214 ? 7.099 3.059 -9.541 1.00 24.69 316 VAL A C 1
ATOM 5831 O O . VAL B 2 214 ? 6.893 2.500 -8.456 1.00 23.98 316 VAL A O 1
ATOM 5835 N N . GLY B 2 215 ? 6.150 3.343 -10.435 1.00 25.08 317 GLY A N 1
ATOM 5836 C CA . GLY B 2 215 ? 4.713 3.202 -10.143 1.00 24.91 317 GLY A CA 1
ATOM 5837 C C . GLY B 2 215 ? 4.358 3.970 -8.881 1.00 25.17 317 GLY A C 1
ATOM 5838 O O . GLY B 2 215 ? 4.623 5.190 -8.843 1.00 25.52 317 GLY A O 1
ATOM 5839 N N . HIS B 2 216 ? 3.864 3.269 -7.857 1.00 24.91 318 HIS A N 1
ATOM 5840 C CA . HIS B 2 216 ? 3.434 3.849 -6.557 1.00 25.21 318 HIS A CA 1
ATOM 5841 C C . HIS B 2 216 ? 4.630 3.992 -5.607 1.00 24.45 318 HIS A C 1
ATOM 5842 O O . HIS B 2 216 ? 4.469 4.641 -4.557 1.00 24.32 318 HIS A O 1
ATOM 5849 N N . HIS B 2 217 ? 5.782 3.408 -5.954 1.00 23.49 319 HIS A N 1
ATOM 5850 C CA . HIS B 2 217 ? 6.992 3.360 -5.091 1.00 22.86 319 HIS A CA 1
ATOM 5851 C C . HIS B 2 217 ? 7.801 4.654 -5.238 1.00 23.34 319 HIS A C 1
ATOM 5852 O O . HIS B 2 217 ? 8.045 5.075 -6.386 1.00 23.60 319 HIS A O 1
ATOM 5859 N N . ILE B 2 218 ? 8.206 5.244 -4.111 1.00 23.37 320 ILE A N 1
ATOM 5860 C CA . ILE B 2 218 ? 9.136 6.409 -4.057 1.00 24.12 320 ILE A CA 1
ATOM 5861 C C . ILE B 2 218 ? 10.502 5.885 -3.626 1.00 24.00 320 ILE A C 1
ATOM 5862 O O . ILE B 2 218 ? 10.717 5.595 -2.452 1.00 24.04 320 ILE A O 1
ATOM 5867 N N . PRO B 2 219 ? 11.456 5.711 -4.565 1.00 23.99 321 PRO A N 1
ATOM 5868 C CA . PRO B 2 219 ? 12.789 5.229 -4.213 1.00 24.07 321 PRO A CA 1
ATOM 5869 C C . PRO B 2 219 ? 13.620 6.306 -3.518 1.00 24.70 321 PRO A C 1
ATOM 5870 O O . PRO B 2 219 ? 13.221 7.469 -3.454 1.00 24.85 321 PRO A O 1
ATOM 5874 N N . PRO B 2 220 ? 14.794 5.940 -2.959 1.00 24.88 322 PRO A N 1
ATOM 5875 C CA . PRO B 2 220 ? 15.676 6.910 -2.313 1.00 25.67 322 PRO A CA 1
ATOM 5876 C C . PRO B 2 220 ? 16.034 8.110 -3.204 1.00 26.41 322 PRO A C 1
ATOM 5877 O O . PRO B 2 220 ? 16.029 7.988 -4.423 1.00 25.91 322 PRO A O 1
ATOM 5881 N N . HIS B 2 221 ? 16.362 9.239 -2.573 1.00 27.44 323 HIS A N 1
ATOM 5882 C CA . HIS B 2 221 ? 16.959 10.424 -3.242 1.00 28.54 323 HIS A CA 1
ATOM 5883 C C . HIS B 2 221 ? 18.218 9.964 -3.968 1.00 28.27 323 HIS A C 1
ATOM 5884 O O . HIS B 2 221 ? 18.896 9.053 -3.497 1.00 27.63 323 HIS A O 1
ATOM 5891 N N . PRO B 2 222 ? 18.572 10.568 -5.126 1.00 28.47 324 PRO A N 1
ATOM 5892 C CA . PRO B 2 222 ? 19.721 10.109 -5.907 1.00 28.49 324 PRO A CA 1
ATOM 5893 C C . PRO B 2 222 ? 21.032 10.133 -5.104 1.00 28.94 324 PRO A C 1
ATOM 5894 O O . PRO B 2 222 ? 21.865 9.282 -5.331 1.00 28.63 324 PRO A O 1
ATOM 5898 N N . GLN B 2 223 ? 21.164 11.069 -4.158 1.00 29.68 325 GLN A N 1
ATOM 5899 C CA . GLN B 2 223 ? 22.396 11.260 -3.344 1.00 30.49 325 GLN A CA 1
ATOM 5900 C C . GLN B 2 223 ? 22.589 10.081 -2.380 1.00 29.69 325 GLN A C 1
ATOM 5901 O O . GLN B 2 223 ? 23.709 9.926 -1.870 1.00 30.02 325 GLN A O 1
ATOM 5907 N N . ASP B 2 224 ? 21.543 9.285 -2.136 1.00 28.69 326 ASP A N 1
ATOM 5908 C CA . ASP B 2 224 ? 21.580 8.135 -1.193 1.00 28.16 326 ASP A CA 1
ATOM 5909 C C . ASP B 2 224 ? 21.770 6.816 -1.951 1.00 26.91 326 ASP A C 1
ATOM 5910 O O . ASP B 2 224 ? 21.937 5.780 -1.277 1.00 26.46 326 ASP A O 1
ATOM 5915 N N . VAL B 2 225 ? 21.759 6.839 -3.287 1.00 26.24 327 VAL A N 1
ATOM 5916 C CA . VAL B 2 225 ? 21.799 5.601 -4.124 1.00 25.44 327 VAL A CA 1
ATOM 5917 C C . VAL B 2 225 ? 23.135 4.877 -3.902 1.00 25.57 327 VAL A C 1
ATOM 5918 O O . VAL B 2 225 ? 23.094 3.663 -3.656 1.00 24.74 327 VAL A O 1
ATOM 5922 N N . GLU B 2 226 ? 24.272 5.579 -3.971 1.00 26.51 328 GLU A N 1
ATOM 5923 C CA . GLU B 2 226 ? 25.614 4.946 -3.828 1.00 27.18 328 GLU A CA 1
ATOM 5924 C C . GLU B 2 226 ? 25.662 4.161 -2.510 1.00 27.12 328 GLU A C 1
ATOM 5925 O O . GLU B 2 226 ? 26.023 2.970 -2.551 1.00 26.73 328 GLU A O 1
ATOM 5931 N N . LYS B 2 227 ? 25.309 4.800 -1.392 1.00 27.81 329 LYS A N 1
ATOM 5932 C CA . LYS B 2 227 ? 25.380 4.192 -0.034 1.00 28.44 329 LYS A CA 1
ATOM 5933 C C . LYS B 2 227 ? 24.457 2.967 0.033 1.00 27.13 329 LYS A C 1
ATOM 5934 O O . LYS B 2 227 ? 24.895 1.921 0.542 1.00 27.02 329 LYS A O 1
ATOM 5940 N N . GLN B 2 228 ? 23.229 3.077 -0.474 1.00 26.15 330 GLN A N 1
ATOM 5941 C CA . GLN B 2 228 ? 22.252 1.958 -0.429 1.00 25.32 330 GLN A CA 1
ATOM 5942 C C . GLN B 2 228 ? 22.730 0.820 -1.340 1.00 24.58 330 GLN A C 1
ATOM 5943 O O . GLN B 2 228 ? 22.512 -0.347 -0.969 1.00 24.10 330 GLN A O 1
ATOM 5949 N N . MET B 2 229 ? 23.377 1.133 -2.467 1.00 24.56 331 MET A N 1
ATOM 5950 C CA . MET B 2 229 ? 23.924 0.106 -3.395 1.00 24.49 331 MET A CA 1
ATOM 5951 C C . MET B 2 229 ? 25.117 -0.603 -2.738 1.00 25.56 331 MET A C 1
ATOM 5952 O O . MET B 2 229 ? 25.267 -1.817 -2.959 1.00 25.25 331 MET A O 1
ATOM 5957 N N . GLN B 2 230 ? 25.927 0.115 -1.954 1.00 27.07 332 GLN A N 1
ATOM 5958 C CA . GLN B 2 230 ? 27.057 -0.484 -1.191 1.00 28.39 332 GLN A CA 1
ATOM 5959 C C . GLN B 2 230 ? 26.496 -1.451 -0.140 1.00 28.21 332 GLN A C 1
ATOM 5960 O O . GLN B 2 230 ? 27.013 -2.582 -0.047 1.00 28.14 332 GLN A O 1
ATOM 5966 N N . GLU B 2 231 ? 25.465 -1.034 0.599 1.00 28.45 333 GLU A N 1
ATOM 5967 C CA . GLU B 2 231 ? 24.774 -1.878 1.612 1.00 28.69 333 GLU A CA 1
ATOM 5968 C C . GLU B 2 231 ? 24.139 -3.086 0.907 1.00 27.54 333 GLU A C 1
ATOM 5969 O O . GLU B 2 231 ? 24.201 -4.198 1.474 1.00 27.59 333 GLU A O 1
ATOM 5975 N N . PHE B 2 232 ? 23.594 -2.891 -0.298 1.00 26.53 334 PHE A N 1
ATOM 5976 C CA . PHE B 2 232 ? 22.926 -3.956 -1.095 1.00 25.84 334 PHE A CA 1
ATOM 5977 C C . PHE B 2 232 ? 23.941 -5.048 -1.461 1.00 26.31 334 PHE A C 1
ATOM 5978 O O . PHE B 2 232 ? 23.671 -6.236 -1.212 1.00 25.72 334 PHE A O 1
ATOM 5986 N N A VAL B 2 233 ? 25.081 -4.662 -2.042 0.70 27.14 335 VAL A N 1
ATOM 5987 N N B VAL B 2 233 ? 25.078 -4.644 -2.035 0.30 27.11 335 VAL A N 1
ATOM 5988 C CA A VAL B 2 233 ? 26.114 -5.635 -2.514 0.70 27.87 335 VAL A CA 1
ATOM 5989 C CA B VAL B 2 233 ? 26.152 -5.564 -2.517 0.30 27.79 335 VAL A CA 1
ATOM 5990 C C A VAL B 2 233 ? 26.773 -6.301 -1.297 0.70 28.61 335 VAL A C 1
ATOM 5991 C C B VAL B 2 233 ? 26.798 -6.271 -1.317 0.30 28.57 335 VAL A C 1
ATOM 5992 O O A VAL B 2 233 ? 27.176 -7.471 -1.425 0.70 28.82 335 VAL A O 1
ATOM 5993 O O B VAL B 2 233 ? 27.230 -7.427 -1.484 0.30 28.74 335 VAL A O 1
ATOM 6000 N N . GLN B 2 234 ? 26.865 -5.602 -0.161 1.00 29.22 336 GLN A N 1
ATOM 6001 C CA . GLN B 2 234 ? 27.350 -6.211 1.108 1.00 30.50 336 GLN A CA 1
ATOM 6002 C C . GLN B 2 234 ? 26.414 -7.372 1.467 1.00 29.83 336 GLN A C 1
ATOM 6003 O O . GLN B 2 234 ? 26.920 -8.475 1.744 1.00 29.87 336 GLN A O 1
ATOM 6009 N N . TRP B 2 235 ? 25.100 -7.141 1.419 1.00 29.04 337 TRP A N 1
ATOM 6010 C CA . TRP B 2 235 ? 24.072 -8.189 1.663 1.00 28.63 337 TRP A CA 1
ATOM 6011 C C . TRP B 2 235 ? 24.210 -9.306 0.616 1.00 28.59 337 TRP A C 1
ATOM 6012 O O . TRP B 2 235 ? 24.200 -10.487 1.022 1.00 28.45 337 TRP A O 1
ATOM 6023 N N . LEU B 2 236 ? 24.354 -8.954 -0.669 1.00 28.70 338 LEU A N 1
ATOM 6024 C CA . LEU B 2 236 ? 24.476 -9.921 -1.799 1.00 29.05 338 LEU A CA 1
ATOM 6025 C C . LEU B 2 236 ? 25.549 -10.970 -1.487 1.00 30.17 338 LEU A C 1
ATOM 6026 O O . LEU B 2 236 ? 25.333 -12.144 -1.825 1.00 29.84 338 LEU A O 1
ATOM 6031 N N . ASN B 2 237 ? 26.678 -10.541 -0.916 1.00 31.53 339 ASN A N 1
ATOM 6032 C CA . ASN B 2 237 ? 27.904 -11.366 -0.746 1.00 32.86 339 ASN A CA 1
ATOM 6033 C C . ASN B 2 237 ? 28.006 -11.879 0.697 1.00 33.88 339 ASN A C 1
ATOM 6034 O O . ASN B 2 237 ? 29.042 -12.495 1.023 1.00 34.33 339 ASN A O 1
ATOM 6039 N N . SER B 2 238 ? 26.975 -11.650 1.519 1.00 34.26 340 SER A N 1
ATOM 6040 C CA . SER B 2 238 ? 26.928 -12.032 2.956 1.00 35.74 340 SER A CA 1
ATOM 6041 C C . SER B 2 238 ? 26.657 -13.537 3.086 1.00 36.87 340 SER A C 1
ATOM 6042 O O . SER B 2 238 ? 25.988 -14.098 2.193 1.00 35.67 340 SER A O 1
ATOM 6045 N N . GLU B 2 239 ? 27.148 -14.163 4.161 1.00 39.20 341 GLU A N 1
ATOM 6046 C CA . GLU B 2 239 ? 26.912 -15.606 4.442 1.00 40.68 341 GLU A CA 1
ATOM 6047 C C . GLU B 2 239 ? 25.415 -15.804 4.721 1.00 40.13 341 GLU A C 1
ATOM 6048 O O . GLU B 2 239 ? 24.878 -16.842 4.290 1.00 40.22 341 GLU A O 1
ATOM 6054 N N . GLU B 2 240 ? 24.771 -14.831 5.381 1.00 40.16 342 GLU A N 1
ATOM 6055 C CA . GLU B 2 240 ? 23.304 -14.800 5.642 1.00 39.83 342 GLU A CA 1
ATOM 6056 C C . GLU B 2 240 ? 22.551 -15.032 4.324 1.00 38.06 342 GLU A C 1
ATOM 6057 O O . GLU B 2 240 ? 21.703 -15.944 4.281 1.00 37.83 342 GLU A O 1
ATOM 6063 N N . ALA B 2 241 ? 22.855 -14.239 3.292 1.00 36.55 343 ALA A N 1
ATOM 6064 C CA . ALA B 2 241 ? 22.218 -14.311 1.955 1.00 35.14 343 ALA A CA 1
ATOM 6065 C C . ALA B 2 241 ? 22.546 -15.655 1.296 1.00 34.67 343 ALA A C 1
ATOM 6066 O O . ALA B 2 241 ? 21.628 -16.264 0.723 1.00 33.84 343 ALA A O 1
ATOM 6068 N N . MET B 2 242 ? 23.804 -16.102 1.393 1.00 34.80 344 MET A N 1
ATOM 6069 C CA . MET B 2 242 ? 24.295 -17.385 0.816 1.00 34.87 344 MET A CA 1
ATOM 6070 C C . MET B 2 242 ? 23.565 -18.573 1.463 1.00 34.26 344 MET A C 1
ATOM 6071 O O . MET B 2 242 ? 23.481 -19.633 0.807 1.00 34.99 344 MET A O 1
ATOM 6073 N N . ASN B 2 243 ? 23.069 -18.409 2.696 1.00 33.34 345 ASN A N 1
ATOM 6074 C CA . ASN B 2 243 ? 22.373 -19.471 3.473 1.00 32.78 345 ASN A CA 1
ATOM 6075 C C . ASN B 2 243 ? 20.880 -19.516 3.122 1.00 30.54 345 ASN A C 1
ATOM 6076 O O . ASN B 2 243 ? 20.240 -20.521 3.479 1.00 30.17 345 ASN A O 1
ATOM 6081 N N . LEU B 2 244 ? 20.335 -18.476 2.475 1.00 28.24 346 LEU A N 1
ATOM 6082 C CA . LEU B 2 244 ? 18.921 -18.465 2.008 1.00 26.56 346 LEU A CA 1
ATOM 6083 C C . LEU B 2 244 ? 18.744 -19.542 0.939 1.00 25.40 346 LEU A C 1
ATOM 6084 O O . LEU B 2 244 ? 19.730 -19.886 0.266 1.00 25.36 346 LEU A O 1
ATOM 6089 N N . HIS B 2 245 ? 17.521 -20.041 0.771 1.00 24.22 347 HIS A N 1
ATOM 6090 C CA . HIS B 2 245 ? 17.144 -20.821 -0.433 1.00 23.45 347 HIS A CA 1
ATOM 6091 C C . HIS B 2 245 ? 17.404 -19.938 -1.651 1.00 22.76 347 HIS A C 1
ATOM 6092 O O . HIS B 2 245 ? 17.097 -18.747 -1.612 1.00 21.85 347 HIS A O 1
ATOM 6099 N N . PRO B 2 246 ? 18.006 -20.462 -2.745 1.00 22.73 348 PRO A N 1
ATOM 6100 C CA . PRO B 2 246 ? 18.303 -19.643 -3.923 1.00 22.36 348 PRO A CA 1
ATOM 6101 C C . PRO B 2 246 ? 17.100 -18.848 -4.462 1.00 21.49 348 PRO A C 1
ATOM 6102 O O . PRO B 2 246 ? 17.293 -17.740 -4.928 1.00 21.02 348 PRO A O 1
ATOM 6106 N N . VAL B 2 247 ? 15.890 -19.407 -4.391 1.00 20.99 349 VAL A N 1
ATOM 6107 C CA . VAL B 2 247 ? 14.652 -18.710 -4.856 1.00 20.43 349 VAL A CA 1
ATOM 6108 C C . VAL B 2 247 ? 14.439 -17.461 -3.993 1.00 19.89 349 VAL A C 1
ATOM 6109 O O . VAL B 2 247 ? 14.147 -16.389 -4.562 1.00 19.48 349 VAL A O 1
ATOM 6113 N N . GLU B 2 248 ? 14.565 -17.585 -2.671 1.00 20.06 350 GLU A N 1
ATOM 6114 C CA . GLU B 2 248 ? 14.375 -16.439 -1.743 1.00 19.95 350 GLU A CA 1
ATOM 6115 C C . GLU B 2 248 ? 15.507 -15.435 -1.969 1.00 19.69 350 GLU A C 1
ATOM 6116 O O . GLU B 2 248 ? 15.228 -14.223 -2.007 1.00 19.22 350 GLU A O 1
ATOM 6122 N N . PHE B 2 249 ? 16.739 -15.918 -2.116 1.00 19.77 351 PHE A N 1
ATOM 6123 C CA . PHE B 2 249 ? 17.922 -15.058 -2.368 1.00 19.96 351 PHE A CA 1
ATOM 6124 C C . PHE B 2 249 ? 17.663 -14.226 -3.632 1.00 19.32 351 PHE A C 1
ATOM 6125 O O . PHE B 2 249 ? 17.760 -12.985 -3.579 1.00 18.99 351 PHE A O 1
ATOM 6133 N N . ALA B 2 250 ? 17.306 -14.892 -4.730 1.00 19.00 352 ALA A N 1
ATOM 6134 C CA . ALA B 2 250 ? 17.095 -14.271 -6.058 1.00 18.80 352 ALA A CA 1
ATOM 6135 C C . ALA B 2 250 ? 15.936 -13.265 -5.988 1.00 18.20 352 ALA A C 1
ATOM 6136 O O . ALA B 2 250 ? 16.088 -12.159 -6.536 1.00 17.91 352 ALA A O 1
ATOM 6138 N N . ALA B 2 251 ? 14.825 -13.623 -5.332 1.00 17.78 353 ALA A N 1
ATOM 6139 C CA . ALA B 2 251 ? 13.635 -12.750 -5.180 1.00 17.39 353 ALA A CA 1
ATOM 6140 C C . ALA B 2 251 ? 14.017 -11.492 -4.388 1.00 17.54 353 ALA A C 1
ATOM 6141 O O . ALA B 2 251 ? 13.693 -10.375 -4.847 1.00 17.45 353 ALA A O 1
ATOM 6143 N N . LEU B 2 252 ? 14.677 -11.657 -3.239 1.00 17.89 354 LEU A N 1
ATOM 6144 C CA . LEU B 2 252 ? 15.093 -10.520 -2.374 1.00 18.14 354 LEU A CA 1
ATOM 6145 C C . LEU B 2 252 ? 16.091 -9.637 -3.131 1.00 18.35 354 LEU A C 1
ATOM 6146 O O . LEU B 2 252 ? 15.983 -8.406 -3.002 1.00 18.27 354 LEU A O 1
ATOM 6151 N N . ALA B 2 253 ? 17.013 -10.231 -3.899 1.00 18.35 355 ALA A N 1
ATOM 6152 C CA . ALA B 2 253 ? 17.989 -9.486 -4.733 1.00 18.72 355 ALA A CA 1
ATOM 6153 C C . ALA B 2 253 ? 17.223 -8.591 -5.715 1.00 18.51 355 ALA A C 1
ATOM 6154 O O . ALA B 2 253 ? 17.508 -7.383 -5.768 1.00 18.48 355 ALA A O 1
ATOM 6156 N N . HIS B 2 254 ? 16.267 -9.165 -6.449 1.00 18.43 356 HIS A N 1
ATOM 6157 C CA . HIS B 2 254 ? 15.357 -8.419 -7.359 1.00 18.45 356 HIS A CA 1
ATOM 6158 C C . HIS B 2 254 ? 14.710 -7.270 -6.579 1.00 18.40 356 HIS A C 1
ATOM 6159 O O . HIS B 2 254 ? 14.873 -6.110 -6.997 1.00 18.25 356 HIS A O 1
ATOM 6166 N N . TYR B 2 255 ? 14.014 -7.562 -5.476 1.00 18.33 357 TYR A N 1
ATOM 6167 C CA . TYR B 2 255 ? 13.221 -6.531 -4.755 1.00 18.44 357 TYR A CA 1
ATOM 6168 C C . TYR B 2 255 ? 14.149 -5.417 -4.250 1.00 18.84 357 TYR A C 1
ATOM 6169 O O . TYR B 2 255 ? 13.859 -4.221 -4.489 1.00 18.39 357 TYR A O 1
ATOM 6178 N N . LYS B 2 256 ? 15.239 -5.790 -3.576 1.00 19.02 358 LYS A N 1
ATOM 6179 C CA . LYS B 2 256 ? 16.179 -4.818 -2.957 1.00 19.70 358 LYS A CA 1
ATOM 6180 C C . LYS B 2 256 ? 16.692 -3.847 -4.027 1.00 19.83 358 LYS A C 1
ATOM 6181 O O . LYS B 2 256 ? 16.827 -2.650 -3.707 1.00 19.94 358 LYS A O 1
ATOM 6187 N N . LEU B 2 257 ? 16.945 -4.322 -5.252 1.00 19.60 359 LEU A N 1
ATOM 6188 C CA . LEU B 2 257 ? 17.507 -3.472 -6.335 1.00 20.04 359 LEU A CA 1
ATOM 6189 C C . LEU B 2 257 ? 16.427 -2.520 -6.871 1.00 19.85 359 LEU A C 1
ATOM 6190 O O . LEU B 2 257 ? 16.743 -1.332 -7.029 1.00 19.99 359 LEU A O 1
ATOM 6195 N N . VAL B 2 258 ? 15.202 -2.993 -7.126 1.00 19.62 360 VAL A N 1
ATOM 6196 C CA . VAL B 2 258 ? 14.118 -2.112 -7.663 1.00 19.61 360 VAL A CA 1
ATOM 6197 C C . VAL B 2 258 ? 13.652 -1.155 -6.559 1.00 19.79 360 VAL A C 1
ATOM 6198 O O . VAL B 2 258 ? 13.184 -0.056 -6.913 1.00 19.98 360 VAL A O 1
ATOM 6202 N N . TYR B 2 259 ? 13.775 -1.530 -5.282 1.00 19.74 361 TYR A N 1
ATOM 6203 C CA . TYR B 2 259 ? 13.469 -0.618 -4.149 1.00 19.95 361 TYR A CA 1
ATOM 6204 C C . TYR B 2 259 ? 14.375 0.613 -4.260 1.00 20.00 361 TYR A C 1
ATOM 6205 O O . TYR B 2 259 ? 13.876 1.753 -4.193 1.00 20.04 361 TYR A O 1
ATOM 6214 N N . ILE B 2 260 ? 15.679 0.385 -4.435 1.00 19.51 362 ILE A N 1
ATOM 6215 C CA . ILE B 2 260 ? 16.689 1.471 -4.598 1.00 19.75 362 ILE A CA 1
ATOM 6216 C C . ILE B 2 260 ? 16.428 2.193 -5.925 1.00 19.60 362 ILE A C 1
ATOM 6217 O O . ILE B 2 260 ? 16.523 3.439 -5.939 1.00 20.06 362 ILE A O 1
ATOM 6222 N N . ALA B 2 261 ? 16.109 1.444 -6.986 1.00 19.03 363 ALA A N 1
ATOM 6223 C CA . ALA B 2 261 ? 15.911 1.956 -8.363 1.00 19.23 363 ALA A CA 1
ATOM 6224 C C . ALA B 2 261 ? 17.055 2.909 -8.698 1.00 19.82 363 ALA A C 1
ATOM 6225 O O . ALA B 2 261 ? 16.839 4.099 -8.923 1.00 20.23 363 ALA A O 1
ATOM 6227 N N . PRO B 2 262 ? 18.312 2.415 -8.726 1.00 19.94 364 PRO A N 1
ATOM 6228 C CA . PRO B 2 262 ? 19.481 3.291 -8.829 1.00 20.61 364 PRO A CA 1
ATOM 6229 C C . PRO B 2 262 ? 19.632 3.993 -10.190 1.00 21.11 364 PRO A C 1
ATOM 6230 O O . PRO B 2 262 ? 20.378 4.958 -10.261 1.00 21.73 364 PRO A O 1
ATOM 6234 N N . PHE B 2 263 ? 18.935 3.503 -11.221 1.00 20.87 365 PHE A N 1
ATOM 6235 C CA . PHE B 2 263 ? 19.038 3.979 -12.626 1.00 21.52 365 PHE A CA 1
ATOM 6236 C C . PHE B 2 263 ? 17.853 4.884 -12.972 1.00 21.86 365 PHE A C 1
ATOM 6237 O O . PHE B 2 263 ? 16.802 4.797 -12.318 1.00 21.32 365 PHE A O 1
ATOM 6245 N N . ILE B 2 264 ? 18.029 5.726 -13.992 1.00 23.19 366 ILE A N 1
ATOM 6246 C CA . ILE B 2 264 ? 16.949 6.602 -14.536 1.00 23.85 366 ILE A CA 1
ATOM 6247 C C . ILE B 2 264 ? 15.893 5.713 -15.202 1.00 23.72 366 ILE A C 1
ATOM 6248 O O . ILE B 2 264 ? 14.708 6.097 -15.194 1.00 23.60 366 ILE A O 1
ATOM 6253 N N . ASP B 2 265 ? 16.320 4.574 -15.758 1.00 23.96 367 ASP A N 1
ATOM 6254 C CA . ASP B 2 265 ? 15.445 3.597 -16.454 1.00 24.13 367 ASP A CA 1
ATOM 6255 C C . ASP B 2 265 ? 16.160 2.243 -16.524 1.00 23.18 367 ASP A C 1
ATOM 6256 O O . ASP B 2 265 ? 17.398 2.210 -16.353 1.00 23.10 367 ASP A O 1
ATOM 6261 N N . GLY B 2 266 ? 15.403 1.172 -16.770 1.00 22.32 368 GLY A N 1
ATOM 6262 C CA . GLY B 2 266 ? 15.940 -0.192 -16.938 1.00 21.68 368 GLY A CA 1
ATOM 6263 C C . GLY B 2 266 ? 16.187 -0.881 -15.607 1.00 20.65 368 GLY A C 1
ATOM 6264 O O . GLY B 2 266 ? 16.918 -1.888 -15.602 1.00 20.31 368 GLY A O 1
ATOM 6265 N N . ASN B 2 267 ? 15.595 -0.377 -14.517 1.00 20.03 369 ASN A N 1
ATOM 6266 C CA . ASN B 2 267 ? 15.752 -0.957 -13.154 1.00 19.34 369 ASN A CA 1
ATOM 6267 C C . ASN B 2 267 ? 15.159 -2.372 -13.132 1.00 18.81 369 ASN A C 1
ATOM 6268 O O . ASN B 2 267 ? 15.777 -3.260 -12.532 1.00 18.70 369 ASN A O 1
ATOM 6273 N N . GLY B 2 268 ? 13.997 -2.568 -13.757 1.00 18.72 370 GLY A N 1
ATOM 6274 C CA . GLY B 2 268 ? 13.313 -3.873 -13.805 1.00 18.43 370 GLY A CA 1
ATOM 6275 C C . GLY B 2 268 ? 14.076 -4.870 -14.654 1.00 18.74 370 GLY A C 1
ATOM 6276 O O . GLY B 2 268 ? 14.290 -6.006 -14.190 1.00 18.36 370 GLY A O 1
ATOM 6277 N N . ARG B 2 269 ? 14.460 -4.471 -15.867 1.00 19.46 371 ARG A N 1
ATOM 6278 C CA . ARG B 2 269 ? 15.234 -5.338 -16.794 1.00 20.08 371 ARG A CA 1
ATOM 6279 C C . ARG B 2 269 ? 16.529 -5.774 -16.099 1.00 19.94 371 ARG A C 1
ATOM 6280 O O . ARG B 2 269 ? 16.827 -6.983 -16.109 1.00 19.92 371 ARG A O 1
ATOM 6288 N N . THR B 2 270 ? 17.249 -4.832 -15.481 1.00 19.92 372 THR A N 1
ATOM 6289 C CA . THR B 2 270 ? 18.534 -5.103 -14.781 1.00 19.89 372 THR A CA 1
ATOM 6290 C C . THR B 2 270 ? 18.286 -6.040 -13.590 1.00 19.45 372 THR A C 1
ATOM 6291 O O . THR B 2 270 ? 19.055 -7.004 -13.433 1.00 19.48 372 THR A O 1
ATOM 6295 N N . SER B 2 271 ? 17.245 -5.784 -12.792 1.00 19.08 373 SER A N 1
ATOM 6296 C CA . SER B 2 271 ? 16.927 -6.571 -11.572 1.00 18.80 373 SER A CA 1
ATOM 6297 C C . SER B 2 271 ? 16.541 -8.009 -11.947 1.00 18.66 373 SER A C 1
ATOM 6298 O O . SER B 2 271 ? 16.965 -8.936 -11.226 1.00 18.54 373 SER A O 1
ATOM 6301 N N . ARG B 2 272 ? 15.785 -8.199 -13.034 1.00 18.64 374 ARG A N 1
ATOM 6302 C CA . ARG B 2 272 ? 15.377 -9.550 -13.506 1.00 18.60 374 ARG A CA 1
ATOM 6303 C C . ARG B 2 272 ? 16.615 -10.301 -14.017 1.00 19.07 374 ARG A C 1
ATOM 6304 O O . ARG B 2 272 ? 16.694 -11.523 -13.781 1.00 19.14 374 ARG A O 1
ATOM 6312 N N . LEU B 2 273 ? 17.565 -9.608 -14.654 1.00 19.48 375 LEU A N 1
ATOM 6313 C CA . LEU B 2 273 ? 18.854 -10.215 -15.083 1.00 20.08 375 LEU A CA 1
ATOM 6314 C C . LEU B 2 273 ? 19.641 -10.680 -13.849 1.00 20.01 375 LEU A C 1
ATOM 6315 O O . LEU B 2 273 ? 20.158 -11.812 -13.882 1.00 20.14 375 LEU A O 1
ATOM 6320 N N . LEU B 2 274 ? 19.728 -9.854 -12.802 1.00 19.95 376 LEU A N 1
ATOM 6321 C CA . LEU B 2 274 ? 20.494 -10.183 -11.568 1.00 20.22 376 LEU A CA 1
ATOM 6322 C C . LEU B 2 274 ? 19.836 -11.380 -10.871 1.00 19.92 376 LEU A C 1
ATOM 6323 O O . LEU B 2 274 ? 20.555 -12.285 -10.418 1.00 20.07 376 LEU A O 1
ATOM 6328 N N . MET B 2 275 ? 18.507 -11.380 -10.796 1.00 19.71 377 MET A N 1
ATOM 6329 C CA . MET B 2 275 ? 17.705 -12.508 -10.254 1.00 19.66 377 MET A CA 1
ATOM 6330 C C . ME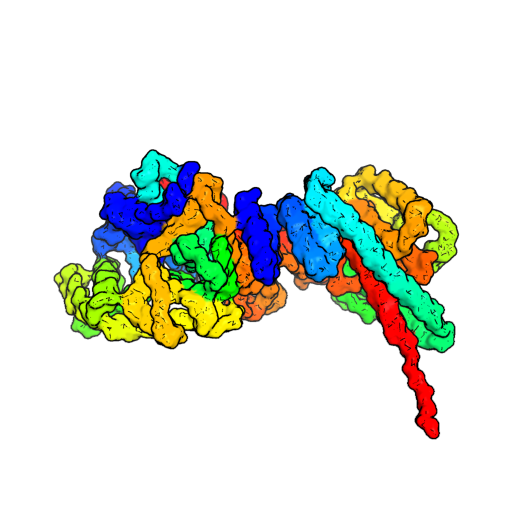T B 2 275 ? 18.142 -13.811 -10.937 1.00 20.05 377 MET A C 1
ATOM 6331 O O . MET B 2 275 ? 18.432 -14.791 -10.221 1.00 19.98 377 MET A O 1
ATOM 6336 N N . ASN B 2 276 ? 18.224 -13.813 -12.269 1.00 20.47 378 ASN A N 1
ATOM 6337 C CA . ASN B 2 276 ? 18.535 -15.036 -13.056 1.00 21.02 378 ASN A CA 1
ATOM 6338 C C . ASN B 2 276 ? 20.028 -15.370 -12.944 1.00 21.42 378 ASN A C 1
ATOM 6339 O O . ASN B 2 276 ? 20.350 -16.570 -12.967 1.00 21.48 378 ASN A O 1
ATOM 6344 N N . LEU B 2 277 ? 20.904 -14.371 -12.804 1.00 21.56 379 LEU A N 1
ATOM 6345 C CA . LEU B 2 277 ? 22.351 -14.614 -12.552 1.00 22.12 379 LEU A CA 1
ATOM 6346 C C . LEU B 2 277 ? 22.488 -15.434 -11.263 1.00 22.04 379 LEU A C 1
ATOM 6347 O O . LEU B 2 277 ? 23.218 -16.447 -11.273 1.00 22.54 379 LEU A O 1
ATOM 6352 N N . ILE B 2 278 ? 21.786 -15.020 -10.206 1.00 21.72 380 ILE A N 1
ATOM 6353 C CA . ILE B 2 278 ? 21.797 -15.694 -8.873 1.00 21.86 380 ILE A CA 1
ATOM 6354 C C . ILE B 2 278 ? 21.254 -17.122 -9.020 1.00 21.95 380 ILE A C 1
ATOM 6355 O O . ILE B 2 278 ? 21.904 -18.048 -8.505 1.00 22.10 380 ILE A O 1
ATOM 6360 N N . LEU B 2 279 ? 20.115 -17.302 -9.693 1.00 21.85 381 LEU A N 1
ATOM 6361 C CA . LEU B 2 279 ? 19.485 -18.641 -9.859 1.00 22.35 381 LEU A CA 1
ATOM 6362 C C . LEU B 2 279 ? 20.420 -19.553 -10.662 1.00 23.40 381 LEU A C 1
ATOM 6363 O O . LEU B 2 279 ? 20.606 -20.721 -10.257 1.00 23.62 381 LEU A O 1
ATOM 6368 N N . MET B 2 280 ? 20.997 -19.041 -11.750 1.00 24.26 382 MET A N 1
ATOM 6369 C CA . MET B 2 280 ? 21.879 -19.832 -12.649 1.00 25.72 382 MET A CA 1
ATOM 6370 C C . MET B 2 280 ? 23.181 -20.193 -11.922 1.00 26.46 382 MET A C 1
ATOM 6371 O O . MET B 2 280 ? 23.636 -21.338 -12.093 1.00 26.73 382 MET A O 1
ATOM 6376 N N . GLN B 2 281 ? 23.723 -19.296 -11.091 1.00 26.78 383 GLN A N 1
ATOM 6377 C CA . GLN B 2 281 ? 24.938 -19.576 -10.273 1.00 27.85 383 GLN A CA 1
ATOM 6378 C C . GLN B 2 281 ? 24.624 -20.666 -9.237 1.00 28.07 383 GLN A C 1
ATOM 6379 O O . GLN B 2 281 ? 25.556 -21.411 -8.876 1.00 28.61 383 GLN A O 1
ATOM 6385 N N . ALA B 2 282 ? 23.362 -20.775 -8.804 1.00 27.50 384 ALA A N 1
ATOM 6386 C CA . ALA B 2 282 ? 22.875 -21.777 -7.826 1.00 27.81 384 ALA A CA 1
ATOM 6387 C C . ALA B 2 282 ? 22.454 -23.076 -8.531 1.00 28.20 384 ALA A C 1
ATOM 6388 O O . ALA B 2 282 ? 22.020 -24.005 -7.826 1.00 28.58 384 ALA A O 1
ATOM 6390 N N . GLY B 2 283 ? 22.554 -23.134 -9.864 1.00 28.55 385 GLY A N 1
ATOM 6391 C CA . GLY B 2 283 ? 22.311 -24.348 -10.670 1.00 29.29 385 GLY A CA 1
ATOM 6392 C C . GLY B 2 283 ? 20.863 -24.490 -11.118 1.00 29.18 385 GLY A C 1
ATOM 6393 O O . GLY B 2 283 ? 20.494 -25.602 -11.540 1.00 29.47 385 GLY A O 1
ATOM 6394 N N . TYR B 2 284 ? 20.070 -23.414 -11.051 1.00 28.62 386 TYR A N 1
ATOM 6395 C CA . TYR B 2 284 ? 18.658 -23.369 -11.518 1.00 28.73 386 TYR A CA 1
ATOM 6396 C C . TYR B 2 284 ? 18.654 -22.863 -12.956 1.00 28.80 386 TYR A C 1
ATOM 6397 O O . TYR B 2 284 ? 19.520 -22.074 -13.332 1.00 28.97 386 TYR A O 1
ATOM 6406 N N . PRO B 2 285 ? 17.716 -23.305 -13.824 1.00 28.84 387 PRO A N 1
ATOM 6407 C CA . PRO B 2 285 ? 17.529 -22.653 -15.118 1.00 28.54 387 PRO A CA 1
ATOM 6408 C C . PRO B 2 285 ? 17.057 -21.220 -14.886 1.00 27.35 387 PRO A C 1
ATOM 6409 O O . PRO B 2 285 ? 16.484 -20.919 -13.840 1.00 26.25 387 PRO A O 1
ATOM 6413 N N . PRO B 2 286 ? 17.299 -20.289 -15.834 1.00 27.09 388 PRO A N 1
ATOM 6414 C CA . PRO B 2 286 ? 16.787 -18.927 -15.704 1.00 26.45 388 PRO A CA 1
ATOM 6415 C C . PRO B 2 286 ? 15.256 -18.982 -15.776 1.00 25.96 388 PRO A C 1
ATOM 6416 O O . PRO B 2 286 ? 14.740 -19.786 -16.530 1.00 25.80 388 PRO A O 1
ATOM 6420 N N . ILE B 2 287 ? 14.577 -18.159 -14.976 1.00 25.25 389 ILE A N 1
ATOM 6421 C CA . ILE B 2 287 ? 13.088 -18.146 -14.872 1.00 25.31 389 ILE A CA 1
ATOM 6422 C C . ILE B 2 287 ? 12.558 -16.936 -15.644 1.00 25.84 389 ILE A C 1
ATOM 6423 O O . ILE B 2 287 ? 13.324 -15.976 -15.869 1.00 25.85 389 ILE A O 1
ATOM 6428 N N . THR B 2 288 ? 11.288 -16.987 -16.039 1.00 26.56 390 THR A N 1
ATOM 6429 C CA . THR B 2 288 ? 10.614 -15.879 -16.754 1.00 27.13 390 THR A CA 1
ATOM 6430 C C . THR B 2 288 ? 9.409 -15.425 -15.928 1.00 26.15 390 THR A C 1
ATOM 6431 O O . THR B 2 288 ? 8.650 -16.285 -15.426 1.00 25.69 390 THR A O 1
ATOM 6435 N N . ILE B 2 289 ? 9.309 -14.112 -15.744 1.00 25.33 391 ILE A N 1
ATOM 6436 C CA . ILE B 2 289 ? 8.077 -13.413 -15.295 1.00 24.87 391 ILE A CA 1
ATOM 6437 C C . ILE B 2 289 ? 7.343 -13.015 -16.575 1.00 25.33 391 ILE A C 1
ATOM 6438 O O . ILE B 2 289 ? 7.845 -12.137 -17.305 1.00 25.16 391 ILE A O 1
ATOM 6443 N N . ARG B 2 290 ? 6.232 -13.689 -16.865 1.00 25.84 392 ARG A N 1
ATOM 6444 C CA . ARG B 2 290 ? 5.535 -13.585 -18.171 1.00 26.83 392 ARG A CA 1
ATOM 6445 C C . ARG B 2 290 ? 4.859 -12.213 -18.265 1.00 26.61 392 ARG A C 1
ATOM 6446 O O . ARG B 2 290 ? 4.432 -11.686 -17.223 1.00 25.52 392 ARG A O 1
ATOM 6454 N N . LYS B 2 291 ? 4.807 -11.660 -19.477 1.00 27.47 393 LYS A N 1
ATOM 6455 C CA . LYS B 2 291 ? 4.112 -10.398 -19.847 1.00 28.35 393 LYS A CA 1
ATOM 6456 C C . LYS B 2 291 ? 2.718 -10.362 -19.200 1.00 27.99 393 LYS A C 1
ATOM 6457 O O . LYS B 2 291 ? 2.348 -9.309 -18.657 1.00 27.36 393 LYS A O 1
ATOM 6463 N N . GLU B 2 292 ? 1.998 -11.487 -19.215 1.00 28.29 394 GLU A N 1
ATOM 6464 C CA . GLU B 2 292 ? 0.590 -11.598 -18.733 1.00 28.38 394 GLU A CA 1
ATOM 6465 C C . GLU B 2 292 ? 0.524 -11.447 -17.207 1.00 26.79 394 GLU A C 1
ATOM 6466 O O . GLU B 2 292 ? -0.585 -11.238 -16.705 1.00 26.48 394 GLU A O 1
ATOM 6472 N N . GLN B 2 293 ? 1.652 -11.562 -16.493 1.00 25.31 395 GLN A N 1
ATOM 6473 C CA . GLN B 2 293 ? 1.703 -11.473 -15.007 1.00 24.34 395 GLN A CA 1
ATOM 6474 C C . GLN B 2 293 ? 1.981 -10.036 -14.533 1.00 23.92 395 GLN A C 1
ATOM 6475 O O . GLN B 2 293 ? 2.139 -9.846 -13.317 1.00 23.19 395 GLN A O 1
ATOM 6481 N N A ARG B 2 294 ? 2.012 -9.067 -15.457 0.40 24.38 396 ARG A N 1
ATOM 6482 N N B ARG B 2 294 ? 2.040 -9.075 -15.461 0.60 24.57 396 ARG A N 1
ATOM 6483 C CA A ARG B 2 294 ? 2.375 -7.647 -15.191 0.40 24.49 396 ARG A CA 1
ATOM 6484 C CA B ARG B 2 294 ? 2.370 -7.644 -15.209 0.60 24.84 396 ARG A CA 1
ATOM 6485 C C A ARG B 2 294 ? 1.613 -7.127 -13.968 0.40 24.12 396 ARG A C 1
ATOM 6486 C C B ARG B 2 294 ? 1.613 -7.134 -13.974 0.60 24.29 396 ARG A C 1
ATOM 6487 O O A ARG B 2 294 ? 2.259 -6.566 -13.062 0.40 23.77 396 ARG A O 1
ATOM 6488 O O B ARG B 2 294 ? 2.263 -6.594 -13.061 0.60 23.89 396 ARG A O 1
ATOM 6503 N N . SER B 2 295 ? 0.290 -7.299 -13.947 1.00 24.36 397 SER A N 1
ATOM 6504 C CA . SER B 2 295 ? -0.589 -6.745 -12.883 1.00 24.37 397 SER A CA 1
ATOM 6505 C C . SER B 2 295 ? -0.320 -7.430 -11.537 1.00 23.33 397 SER A C 1
ATOM 6506 O O . SER B 2 295 ? -0.248 -6.716 -10.524 1.00 23.46 397 SER A O 1
ATOM 6509 N N A ASP B 2 296 ? -0.166 -8.759 -11.535 0.50 22.94 398 ASP A N 1
ATOM 6510 N N B ASP B 2 296 ? -0.154 -8.756 -11.527 0.50 23.16 398 ASP A N 1
ATOM 6511 C CA A ASP B 2 296 ? 0.175 -9.563 -10.328 0.50 22.18 398 ASP A CA 1
ATOM 6512 C CA B ASP B 2 296 ? 0.168 -9.529 -10.297 0.50 22.53 398 ASP A CA 1
ATOM 6513 C C A ASP B 2 296 ? 1.555 -9.129 -9.813 0.50 21.54 398 ASP A C 1
ATOM 6514 C C B ASP B 2 296 ? 1.563 -9.120 -9.803 0.50 21.74 398 ASP A C 1
ATOM 6515 O O A ASP B 2 296 ? 1.705 -8.948 -8.588 0.50 21.01 398 ASP A O 1
ATOM 6516 O O B ASP B 2 296 ? 1.730 -8.946 -8.579 0.50 21.17 398 ASP A O 1
ATOM 6525 N N . TYR B 2 297 ? 2.514 -8.961 -10.729 1.00 21.32 399 TYR A N 1
ATOM 6526 C CA . TYR B 2 297 ? 3.909 -8.517 -10.455 1.00 20.71 399 TYR A CA 1
ATOM 6527 C C . TYR B 2 297 ? 3.890 -7.185 -9.691 1.00 20.54 399 TYR A C 1
ATOM 6528 O O . TYR B 2 297 ? 4.530 -7.081 -8.625 1.00 20.13 399 TYR A O 1
ATOM 6537 N N . TYR B 2 298 ? 3.149 -6.197 -10.198 1.00 20.92 400 TYR A N 1
ATOM 6538 C CA . TYR B 2 298 ? 3.065 -4.849 -9.579 1.00 21.33 400 TYR A CA 1
ATOM 6539 C C . TYR B 2 298 ? 2.390 -4.970 -8.209 1.00 21.21 400 TYR A C 1
ATOM 6540 O O . TYR B 2 298 ? 2.866 -4.328 -7.259 1.00 20.90 400 TYR A O 1
ATOM 6549 N N . HIS B 2 299 ? 1.350 -5.799 -8.095 1.00 21.76 401 HIS A N 1
ATOM 6550 C CA . HIS B 2 299 ? 0.597 -6.002 -6.827 1.00 22.05 401 HIS A CA 1
ATOM 6551 C C . HIS B 2 299 ? 1.541 -6.515 -5.730 1.00 20.82 401 HIS A C 1
ATOM 6552 O O . HIS B 2 299 ? 1.501 -5.960 -4.621 1.00 20.44 401 HIS A O 1
ATOM 6559 N N . VAL B 2 300 ? 2.361 -7.532 -6.007 1.00 19.83 402 VAL A N 1
ATOM 6560 C CA . VAL B 2 300 ? 3.222 -8.154 -4.954 1.00 19.27 402 VAL A CA 1
ATOM 6561 C C . VAL B 2 300 ? 4.406 -7.223 -4.659 1.00 18.93 402 VAL A C 1
ATOM 6562 O O . VAL B 2 300 ? 4.886 -7.232 -3.521 1.00 18.66 402 VAL A O 1
ATOM 6566 N N . LEU B 2 301 ? 4.840 -6.416 -5.627 1.00 19.21 403 LEU A N 1
ATOM 6567 C CA . LEU B 2 301 ? 5.877 -5.377 -5.383 1.00 19.51 403 LEU A CA 1
ATOM 6568 C C . LEU B 2 301 ? 5.303 -4.317 -4.435 1.00 19.68 403 LEU A C 1
ATOM 6569 O O . LEU B 2 301 ? 5.995 -3.944 -3.474 1.00 19.85 403 LEU A O 1
ATOM 6574 N N . GLU B 2 302 ? 4.062 -3.888 -4.670 1.00 20.37 404 GLU A N 1
ATOM 6575 C CA . GLU B 2 302 ? 3.352 -2.920 -3.794 1.00 20.78 404 GLU A CA 1
ATOM 6576 C C . GLU B 2 302 ? 3.185 -3.536 -2.398 1.00 20.34 404 GLU A C 1
ATOM 6577 O O . GLU B 2 302 ? 3.399 -2.809 -1.416 1.00 20.36 404 GLU A O 1
ATOM 6583 N N . ALA B 2 303 ? 2.851 -4.827 -2.300 1.00 20.09 405 ALA A N 1
ATOM 6584 C CA . ALA B 2 303 ? 2.744 -5.545 -1.006 1.00 20.04 405 ALA A CA 1
ATOM 6585 C C . ALA B 2 303 ? 4.090 -5.477 -0.273 1.00 20.18 405 ALA A C 1
ATOM 6586 O O . ALA B 2 303 ? 4.088 -5.268 0.958 1.00 20.62 405 ALA A O 1
ATOM 6588 N N . ALA B 2 304 ? 5.202 -5.638 -0.998 1.00 20.09 406 ALA A N 1
ATOM 6589 C CA . ALA B 2 304 ? 6.572 -5.543 -0.445 1.00 20.34 406 ALA A CA 1
ATOM 6590 C C . ALA B 2 304 ? 6.823 -4.110 0.040 1.00 20.67 406 ALA A C 1
ATOM 6591 O O . ALA B 2 304 ? 7.359 -3.961 1.152 1.00 20.78 406 ALA A O 1
ATOM 6593 N N . ASN B 2 305 ? 6.427 -3.102 -0.749 1.00 20.95 407 ASN A N 1
ATOM 6594 C CA . ASN B 2 305 ? 6.521 -1.664 -0.366 1.00 21.68 407 ASN A CA 1
ATOM 6595 C C . ASN B 2 305 ? 5.853 -1.471 1.003 1.00 22.18 407 ASN A C 1
ATOM 6596 O O . ASN B 2 305 ? 6.401 -0.713 1.833 1.00 22.50 407 ASN A O 1
ATOM 6601 N N . GLU B 2 306 ? 4.710 -2.134 1.218 1.00 22.51 408 GLU A N 1
ATOM 6602 C CA . GLU B 2 306 ? 3.832 -1.953 2.407 1.00 23.15 408 GLU A CA 1
ATOM 6603 C C . GLU B 2 306 ? 4.359 -2.745 3.613 1.00 22.95 408 GLU A C 1
ATOM 6604 O O . GLU B 2 306 ? 3.763 -2.598 4.694 1.00 23.36 408 GLU A O 1
ATOM 6610 N N . GLY B 2 307 ? 5.419 -3.549 3.451 1.00 22.39 409 GLY A N 1
ATOM 6611 C CA . GLY B 2 307 ? 6.200 -4.108 4.575 1.00 22.16 409 GLY A CA 1
ATOM 6612 C C . GLY B 2 307 ? 6.212 -5.629 4.646 1.00 21.69 409 GLY A C 1
ATOM 6613 O O . GLY B 2 307 ? 6.747 -6.150 5.644 1.00 22.54 409 GLY A O 1
ATOM 6614 N N . ASP B 2 308 ? 5.668 -6.339 3.652 1.00 20.57 410 ASP A N 1
ATOM 6615 C CA . ASP B 2 308 ? 5.710 -7.826 3.610 1.00 20.19 410 ASP A CA 1
ATOM 6616 C C . ASP B 2 308 ? 6.163 -8.263 2.216 1.00 19.49 410 ASP A C 1
ATOM 6617 O O . ASP B 2 308 ? 5.364 -8.172 1.274 1.00 19.25 410 ASP A O 1
ATOM 6622 N N . VAL B 2 309 ? 7.410 -8.722 2.108 1.00 19.30 411 VAL A N 1
ATOM 6623 C CA . VAL B 2 309 ? 8.051 -9.118 0.820 1.00 19.12 411 VAL A CA 1
ATOM 6624 C C . VAL B 2 309 ? 7.727 -10.585 0.502 1.00 18.78 411 VAL A C 1
ATOM 6625 O O . VAL B 2 309 ? 8.080 -11.043 -0.596 1.00 18.24 411 VAL A O 1
ATOM 6629 N N . ARG B 2 310 ? 7.061 -11.307 1.404 1.00 18.74 412 ARG A N 1
ATOM 6630 C CA . ARG B 2 310 ? 6.815 -12.764 1.224 1.00 18.52 412 ARG A CA 1
ATOM 6631 C C . ARG B 2 310 ? 5.892 -13.018 0.031 1.00 18.00 412 ARG A C 1
ATOM 6632 O O . ARG B 2 310 ? 6.160 -13.932 -0.746 1.00 18.01 412 ARG A O 1
ATOM 6640 N N . PRO B 2 311 ? 4.790 -12.262 -0.189 1.00 17.77 413 PRO A N 1
ATOM 6641 C CA . PRO B 2 311 ? 3.995 -12.442 -1.406 1.00 17.48 413 PRO A CA 1
ATOM 6642 C C . PRO B 2 311 ? 4.848 -12.343 -2.682 1.00 17.34 413 PRO A C 1
ATOM 6643 O O . PRO B 2 311 ? 4.617 -13.119 -3.594 1.00 17.33 413 PRO A O 1
ATOM 6647 N N . PHE B 2 312 ? 5.831 -11.438 -2.711 1.00 17.25 414 PHE A N 1
ATOM 6648 C CA . PHE B 2 312 ? 6.782 -11.305 -3.845 1.00 17.19 414 PHE A CA 1
ATOM 6649 C C . PHE B 2 312 ? 7.657 -12.564 -3.940 1.00 17.18 414 PHE A C 1
ATOM 6650 O O . PHE B 2 312 ? 7.796 -13.117 -5.048 1.00 17.20 414 PHE A O 1
ATOM 6658 N N . ILE B 2 313 ? 8.224 -13.026 -2.824 1.00 17.20 415 ILE A N 1
ATOM 6659 C CA . ILE B 2 313 ? 9.059 -14.267 -2.815 1.00 17.36 415 ILE A CA 1
ATOM 6660 C C . ILE B 2 313 ? 8.204 -15.416 -3.365 1.00 17.29 415 ILE A C 1
ATOM 6661 O O . ILE B 2 313 ? 8.681 -16.139 -4.249 1.00 17.33 415 ILE A O 1
ATOM 6666 N N . ARG B 2 314 ? 6.969 -15.556 -2.878 1.00 17.06 416 ARG A N 1
ATOM 6667 C CA . ARG B 2 314 ? 6.052 -16.649 -3.300 1.00 17.25 416 ARG A CA 1
ATOM 6668 C C . ARG B 2 314 ? 5.727 -16.503 -4.789 1.00 17.16 416 ARG A C 1
ATOM 6669 O O . ARG B 2 314 ? 5.649 -17.538 -5.474 1.00 17.34 416 ARG A O 1
ATOM 6677 N N . PHE B 2 315 ? 5.554 -15.273 -5.279 1.00 17.09 417 PHE A N 1
ATOM 6678 C CA . PHE B 2 315 ? 5.286 -14.986 -6.713 1.00 17.21 417 PHE A CA 1
ATOM 6679 C C . PHE B 2 315 ? 6.472 -15.473 -7.558 1.00 17.21 417 PHE A C 1
ATOM 6680 O O . PHE B 2 315 ? 6.261 -16.151 -8.586 1.00 17.29 417 PHE A O 1
ATOM 6688 N N . ILE B 2 316 ? 7.692 -15.132 -7.142 1.00 17.05 418 ILE A N 1
ATOM 6689 C CA . ILE B 2 316 ? 8.942 -15.538 -7.848 1.00 17.24 418 ILE A CA 1
ATOM 6690 C C . ILE B 2 316 ? 9.061 -17.066 -7.781 1.00 17.49 418 ILE A C 1
ATOM 6691 O O . ILE B 2 316 ? 9.414 -17.669 -8.806 1.00 17.88 418 ILE A O 1
ATOM 6696 N N . ALA B 2 317 ? 8.760 -17.674 -6.630 1.00 17.57 419 ALA A N 1
ATOM 6697 C CA . ALA B 2 317 ? 8.759 -19.150 -6.467 1.00 18.04 419 ALA A CA 1
ATOM 6698 C C . ALA B 2 317 ? 7.816 -19.772 -7.504 1.00 18.47 419 ALA A C 1
ATOM 6699 O O . ALA B 2 317 ? 8.217 -20.752 -8.161 1.00 18.88 419 ALA A O 1
ATOM 6701 N N . LYS B 2 318 ? 6.607 -19.226 -7.665 1.00 18.57 420 LYS A N 1
ATOM 6702 C CA . LYS B 2 318 ? 5.610 -19.779 -8.620 1.00 19.35 420 LYS A CA 1
ATOM 6703 C C . LYS B 2 318 ? 6.107 -19.587 -10.058 1.00 19.06 420 LYS A C 1
ATOM 6704 O O . LYS B 2 318 ? 5.911 -20.505 -10.865 1.00 19.19 420 LYS A O 1
ATOM 6710 N N . CYS B 2 319 ? 6.742 -18.456 -10.377 1.00 18.48 421 CYS A N 1
ATOM 6711 C CA . CYS B 2 319 ? 7.368 -18.230 -11.709 1.00 18.71 421 CYS A CA 1
ATOM 6712 C C . CYS B 2 319 ? 8.419 -19.316 -11.960 1.00 18.91 421 CYS A C 1
ATOM 6713 O O . CYS B 2 319 ? 8.484 -19.834 -13.094 1.00 19.39 421 CYS A O 1
ATOM 6716 N N . THR B 2 320 ? 9.197 -19.650 -10.929 1.00 18.70 422 THR A N 1
ATOM 6717 C CA . THR B 2 320 ? 10.260 -20.687 -10.981 1.00 19.15 422 THR A CA 1
ATOM 6718 C C . THR B 2 320 ? 9.611 -22.042 -11.287 1.00 19.72 422 THR A C 1
ATOM 6719 O O . THR B 2 320 ? 10.075 -22.714 -12.224 1.00 20.19 422 THR A O 1
ATOM 6723 N N . GLU B 2 321 ? 8.569 -22.424 -10.543 1.00 19.81 423 GLU A N 1
ATOM 6724 C CA . GLU B 2 321 ? 7.879 -23.726 -10.752 1.00 20.48 423 GLU A CA 1
ATOM 6725 C C . GLU B 2 321 ? 7.326 -23.779 -12.182 1.00 20.94 423 GLU A C 1
ATOM 6726 O O . GLU B 2 321 ? 7.527 -24.809 -12.855 1.00 21.25 423 GLU A O 1
ATOM 6732 N N . THR B 2 322 ? 6.678 -22.703 -12.636 1.00 20.86 424 THR A N 1
ATOM 6733 C CA . THR B 2 322 ? 6.059 -22.617 -13.985 1.00 21.54 424 THR A CA 1
ATOM 6734 C C . THR B 2 322 ? 7.141 -22.827 -15.051 1.00 22.16 424 THR A C 1
ATOM 6735 O O . THR B 2 322 ? 6.905 -23.634 -15.972 1.00 22.88 424 THR A O 1
ATOM 6739 N N . THR B 2 323 ? 8.283 -22.143 -14.921 1.00 21.91 425 THR A N 1
ATOM 6740 C CA . THR B 2 323 ? 9.459 -22.292 -15.821 1.00 22.56 425 THR A CA 1
ATOM 6741 C C . THR B 2 323 ? 9.870 -23.769 -15.877 1.00 23.00 425 THR A C 1
ATOM 6742 O O . THR B 2 323 ? 10.025 -24.295 -16.992 1.00 23.68 425 THR A O 1
ATOM 6746 N N . LEU B 2 324 ? 10.033 -24.405 -14.715 1.00 22.63 426 LEU A N 1
ATOM 6747 C CA . LEU B 2 324 ? 10.482 -25.820 -14.597 1.00 23.23 426 LEU A CA 1
ATOM 6748 C C . LEU B 2 324 ? 9.443 -26.749 -15.238 1.00 23.85 426 LEU A C 1
ATOM 6749 O O . LEU B 2 324 ? 9.847 -27.630 -16.021 1.00 24.43 426 LEU A O 1
ATOM 6754 N N . ASP B 2 325 ? 8.161 -26.545 -14.922 1.00 23.94 427 ASP A N 1
ATOM 6755 C CA . ASP B 2 325 ? 7.022 -27.344 -15.450 1.00 24.90 427 ASP A CA 1
ATOM 6756 C C . ASP B 2 325 ? 7.013 -27.279 -16.980 1.00 25.84 427 ASP A C 1
ATOM 6757 O O . ASP B 2 325 ? 6.818 -28.334 -17.612 1.00 26.75 427 ASP A O 1
ATOM 6762 N N . THR B 2 326 ? 7.212 -26.085 -17.545 1.00 26.01 428 THR A N 1
ATOM 6763 C CA . THR B 2 326 ? 7.195 -25.825 -19.010 1.00 26.95 428 THR A CA 1
ATOM 6764 C C . THR B 2 326 ? 8.387 -26.527 -19.669 1.00 27.54 428 THR A C 1
ATOM 6765 O O . THR B 2 326 ? 8.185 -27.159 -20.726 1.00 28.44 428 THR A O 1
ATOM 6769 N N . LEU B 2 327 ? 9.575 -26.427 -19.063 1.00 27.27 429 LEU A N 1
ATOM 6770 C CA . LEU B 2 327 ? 10.829 -27.058 -19.559 1.00 27.88 429 LEU A CA 1
ATOM 6771 C C . LEU B 2 327 ? 10.662 -28.585 -19.567 1.00 28.06 429 LEU A C 1
ATOM 6772 O O . LEU B 2 327 ? 11.040 -29.219 -20.572 1.00 28.82 429 LEU A O 1
ATOM 6777 N N . LEU B 2 328 ? 10.096 -29.151 -18.498 1.00 27.35 430 LEU A N 1
ATOM 6778 C CA . LEU B 2 328 ? 9.907 -30.620 -18.353 1.00 27.70 430 LEU A CA 1
ATOM 6779 C C . LEU B 2 328 ? 8.858 -31.110 -19.356 1.00 28.35 430 LEU A C 1
ATOM 6780 O O . LEU B 2 328 ? 9.077 -32.180 -19.950 1.00 28.93 430 LEU A O 1
ATOM 6785 N N . PHE B 2 329 ? 7.763 -30.367 -19.542 1.00 28.08 431 PHE A N 1
ATOM 6786 C CA . PHE B 2 329 ? 6.697 -30.734 -20.510 1.00 29.16 431 PHE A CA 1
ATOM 6787 C C . PHE B 2 329 ? 7.275 -30.708 -21.930 1.00 30.06 431 PHE A C 1
ATOM 6788 O O . PHE B 2 329 ? 7.068 -31.679 -22.678 1.00 30.80 431 PHE A O 1
ATOM 6796 N N . ALA B 2 330 ? 7.996 -29.635 -22.273 1.00 30.06 432 ALA A N 1
ATOM 6797 C CA . ALA B 2 330 ? 8.543 -29.374 -23.627 1.00 31.09 432 ALA A CA 1
ATOM 6798 C C . ALA B 2 330 ? 9.583 -30.433 -24.023 1.00 32.09 432 ALA A C 1
ATOM 6799 O O . ALA B 2 330 ? 9.756 -30.644 -25.239 1.00 33.49 432 ALA A O 1
ATOM 6801 N N . THR B 2 331 ? 10.257 -31.064 -23.053 1.00 31.73 433 THR A N 1
ATOM 6802 C CA . THR B 2 331 ? 11.362 -32.036 -23.286 1.00 32.39 433 THR A CA 1
ATOM 6803 C C . THR B 2 331 ? 10.897 -33.472 -23.012 1.00 32.91 433 THR A C 1
ATOM 6804 O O . THR B 2 331 ? 11.744 -34.390 -23.092 1.00 33.69 433 THR A O 1
ATOM 6808 N N . THR B 2 332 ? 9.610 -33.670 -22.716 1.00 32.55 434 THR A N 1
ATOM 6809 C CA . THR B 2 332 ? 9.000 -35.011 -22.524 1.00 33.13 434 THR A CA 1
ATOM 6810 C C . THR B 2 332 ? 9.216 -35.844 -23.791 1.00 34.28 434 THR A C 1
ATOM 6811 O O . THR B 2 332 ? 8.951 -35.325 -24.894 1.00 34.66 434 THR A O 1
ATOM 6815 N N . GLU B 2 333 ? 9.713 -37.070 -23.631 1.00 34.91 435 GLU A N 1
ATOM 6816 C CA . GLU B 2 333 ? 9.855 -38.065 -24.724 1.00 36.28 435 GLU A CA 1
ATOM 6817 C C . GLU B 2 333 ? 8.758 -39.117 -24.534 1.00 36.46 435 GLU A C 1
ATOM 6818 O O . GLU B 2 333 ? 8.547 -39.545 -23.380 1.00 36.17 435 GLU A O 1
ATOM 6824 N N . TYR B 2 334 ? 8.063 -39.470 -25.619 1.00 36.79 436 TYR A N 1
ATOM 6825 C CA . TYR B 2 334 ? 6.884 -40.375 -25.626 1.00 37.09 436 TYR A CA 1
ATOM 6826 C C . TYR B 2 334 ? 7.325 -41.754 -26.120 1.00 38.06 436 TYR A C 1
ATOM 6827 O O . TYR B 2 334 ? 7.659 -41.890 -27.312 1.00 38.95 436 TYR A O 1
ATOM 6836 N N . SER B 2 335 ? 7.322 -42.735 -25.213 1.00 37.74 437 SER A N 1
ATOM 6837 C CA . SER B 2 335 ? 7.929 -44.079 -25.395 1.00 38.78 437 SER A CA 1
ATOM 6838 C C . SER B 2 335 ? 7.160 -44.887 -26.446 1.00 40.02 437 SER A C 1
ATOM 6839 O O . SER B 2 335 ? 5.926 -44.728 -26.551 1.00 39.76 437 SER A O 1
ATOM 6842 N N . VAL B 2 336 ? 7.887 -45.728 -27.182 1.00 41.19 438 VAL A N 1
ATOM 6843 C CA . VAL B 2 336 ? 7.348 -46.681 -28.192 1.00 42.74 438 VAL A CA 1
ATOM 6844 C C . VAL B 2 336 ? 7.331 -48.075 -27.556 1.00 43.66 438 VAL A C 1
ATOM 6845 O O . VAL B 2 336 ? 8.399 -48.535 -27.123 1.00 43.67 438 VAL A O 1
ATOM 6849 N N . ALA B 2 337 ? 6.164 -48.720 -27.503 1.00 44.36 439 ALA A N 1
ATOM 6850 C CA . ALA B 2 337 ? 5.965 -50.043 -26.868 1.00 45.52 439 ALA A CA 1
ATOM 6851 C C . ALA B 2 337 ? 5.840 -51.127 -27.942 1.00 47.86 439 ALA A C 1
ATOM 6852 O O . ALA B 2 337 ? 5.239 -50.855 -29.000 1.00 48.32 439 ALA A O 1
ATOM 6854 N N . LEU B 2 338 ? 6.393 -52.310 -27.665 1.00 49.48 440 LEU A N 1
ATOM 6855 C CA . LEU B 2 338 ? 6.102 -53.563 -28.409 1.00 52.04 440 LEU A CA 1
ATOM 6856 C C . LEU B 2 338 ? 4.714 -54.047 -27.992 1.00 52.74 440 LEU A C 1
ATOM 6857 O O . LEU B 2 338 ? 4.404 -54.065 -26.802 1.00 51.90 440 LEU A O 1
ATOM 6862 N N . PRO B 2 339 ? 3.814 -54.374 -28.947 1.00 54.47 441 PRO A N 1
ATOM 6863 C CA . PRO B 2 339 ? 2.514 -54.962 -28.617 1.00 55.33 441 PRO A CA 1
ATOM 6864 C C . PRO B 2 339 ? 2.608 -56.191 -27.697 1.00 56.42 441 PRO A C 1
ATOM 6865 O O . PRO B 2 339 ? 1.797 -56.291 -26.792 1.00 56.32 441 PRO A O 1
ATOM 6869 N N . GLU B 2 340 ? 3.583 -57.075 -27.949 1.00 57.90 442 GLU A N 1
ATOM 6870 C CA . GLU B 2 340 ? 3.861 -58.298 -27.144 1.00 58.93 442 GLU A CA 1
ATOM 6871 C C . GLU B 2 340 ? 2.731 -59.312 -27.355 1.00 60.51 442 GLU A C 1
ATOM 6872 O O . GLU B 2 340 ? 2.948 -60.373 -27.938 1.00 62.74 442 GLU A O 1
#

B-factor: mean 31.92, std 10.72, range [10.56, 97.79]